Protein AF-0000000084496648 (afdb_homodimer)

Sequence (1484 aa):
MKKLKKLGIITLSTGLSIGILAPGASATSFGNENLNTAQIQIAQSEKVVSKSELIKKFKEFFPQFSFLNDSDFHLGTGLQFPGDDTIRHDLSFQKKVNGKNLYGSVGFIGDKLEIESYYYDPADAEDALFPAKVTKEKAKEVAQAFLKKFPNSSEYQLDKDLIDYYPSNQVLTEPIRYTFSFVKTKNKVPISDQSIQITVLGNGEISNFYRNLGSNSSPSFDDAAKVLSKDEAVKKIKENLTVDLQYSIEADYQTGEKQVNLVYSPTNNVIGIHALSGEWKKLNGFSPELSKERKIEHIVTQPLAPKHTKFSLSDAKAFAQELLKINSDEIKLNIQSIDERKNHNGQEVITIQYMYEHKNGGTGTDLELDKRTGEIIQYHNIKNDLLRENNLSKKNGQAISKEDALKQAVTYLKQYSPSYLHNYAMPIGETFYEEESETYHFSFPRVVNGILVNGDQLSVSIAADGSLLSLNVIQSDIQNWPSIDKVISKEKAQAKFLEQLSLNLSYVREGHSKKYNHYHLVYTPEFNKNPFSYLNALTGEWNHMFETTQQTISHPRAEKELNYLIQSGIIDVKDLKTFNADAKVTKGAALEIIMKSLTRFYNDYYPGKPNTSQSFDNIKPDHPLYQIVERAVSLGILKKDGATFNLDERLTREELAVWYIRILGLEQAAKNQGIYQLKFADAKDVKTENIGYVALAQSLGLLTTTNNKFNPKQEVTYADLALSVIPLAHEAYKKGLEFYNFMKKLKKLGIITLSTGLSIGILAPGASATSFGNENLNTAQIQIAQSEKVVSKSELIKKFKEFFPQFSFLNDSDFHLGTGLQFPGDDTIRHDLSFQKKVNGKNLYGSVGFIGDKLEIESYYYDPADAEDALFPAKVTKEKAKEVAQAFLKKFPNSSEYQLDKDLIDYYPSNQVLTEPIRYTFSFVKTKNKVPISDQSIQITVLGNGEISNFYRNLGSNSSPSFDDAAKVLSKDEAVKKIKENLTVDLQYSIEADYQTGEKQVNLVYSPTNNVIGIHALSGEWKKLNGFSPELSKERKIEHIVTQPLAPKHTKFSLSDAKAFAQELLKINSDEIKLNIQSIDERKNHNGQEVITIQYMYEHKNGGTGTDLELDKRTGEIIQYHNIKNDLLRENNLSKKNGQAISKEDALKQAVTYLKQYSPSYLHNYAMPIGETFYEEESETYHFSFPRVVNGILVNGDQLSVSIAADGSLLSLNVIQSDIQNWPSIDKVISKEKAQAKFLEQLSLNLSYVREGHSKKYNHYHLVYTPEFNKNPFSYLNALTGEWNHMFETTQQTISHPRAEKELNYLIQSGIIDVKDLKTFNADAKVTKGAALEIIMKSLTRFYNDYYPGKPNTSQSFDNIKPDHPLYQIVERAVSLGILKKDGATFNLDERLTREELAVWYIRILGLEQAAKNQGIYQLKFADAKDVKTENIGYVALAQSLGLLTTTNNKFNPKQEVTYADLALSVIPLAHEAYKKGLEFYNF

Organism: NCBI:txid1637975

Radius of gyration: 36.9 Å; Cα contacts (8 Å, |Δi|>4): 2739; chains: 2; bounding box: 91×110×89 Å

pLDDT: mean 81.88, std 18.65, range [19.7, 98.44]

InterPro domains:
  IPR001119 S-layer homology domain [PF00395] (554-590)
  IPR001119 S-layer homology domain [PF00395] (679-722)
  IPR001119 S-layer homology domain [PS51272] (612-674)
  IPR032599 YcdB/YcdC, repeated domain [PF16244] (316-467)

Solvent-accessible surface area (backbone atoms only — not comparable to full-atom values): 82674 Å² total; per-residue (Å²): 119,63,76,59,70,78,72,78,78,72,75,73,74,73,81,62,81,72,68,75,73,65,76,69,77,78,80,71,79,80,71,73,74,74,59,77,51,62,62,39,62,59,44,77,68,90,68,86,82,48,69,66,56,54,50,51,55,48,37,70,78,40,60,89,54,67,84,61,53,77,84,34,47,41,79,47,78,39,46,18,49,76,78,38,87,57,53,27,42,32,42,32,36,52,48,74,53,93,57,23,61,25,41,35,36,37,30,27,37,51,94,83,52,44,77,41,31,37,40,46,44,70,53,74,57,72,53,7,17,77,78,42,70,36,52,68,68,58,33,49,52,50,46,55,58,53,46,61,76,42,84,72,39,85,38,42,42,79,44,84,80,68,54,86,49,64,98,44,35,52,35,49,62,46,60,39,72,46,75,45,43,29,32,32,37,61,96,86,30,40,33,72,60,28,34,38,36,38,29,22,32,13,60,57,45,76,30,32,36,43,56,40,75,59,70,90,58,93,60,48,68,59,65,77,89,59,46,58,54,70,65,58,55,48,50,54,45,65,76,65,66,48,57,40,67,28,37,36,58,43,63,36,58,72,76,58,47,73,43,74,42,50,29,46,40,75,60,66,78,61,59,30,28,31,28,65,84,60,26,34,26,38,88,93,41,75,33,85,65,77,80,75,89,74,76,90,40,55,68,33,90,59,73,42,75,57,87,29,80,74,42,49,70,68,52,51,50,54,51,47,52,60,75,60,58,62,97,46,95,64,43,44,74,14,70,71,45,75,45,78,46,53,43,73,81,66,46,58,26,32,39,33,34,34,30,40,34,36,91,78,47,63,56,63,57,63,38,32,24,32,35,50,36,56,27,55,32,35,41,65,52,60,58,63,57,49,28,47,58,66,72,58,50,67,86,67,70,75,65,57,50,70,68,53,39,51,52,44,47,51,50,48,37,57,70,43,37,28,55,58,36,40,44,21,23,50,62,78,77,85,68,50,67,40,73,91,74,42,30,40,43,44,52,24,36,27,48,57,96,86,26,43,34,44,83,27,32,37,38,38,29,28,37,37,71,56,45,76,36,31,39,36,56,45,74,77,91,74,87,77,77,78,76,77,83,66,42,61,52,65,66,58,52,43,50,53,48,61,71,33,54,43,74,44,68,30,31,41,59,89,47,81,47,79,86,42,48,47,30,39,44,32,33,29,74,39,46,69,90,31,93,60,49,42,36,30,26,63,79,66,42,79,41,54,81,71,71,76,72,84,74,72,66,89,49,96,86,34,25,71,44,44,39,48,34,40,74,29,53,29,43,84,69,93,51,72,89,73,58,61,53,77,41,74,33,26,38,42,57,47,46,40,37,56,46,25,33,54,25,37,54,59,31,67,69,57,52,66,60,72,73,76,78,66,80,29,76,80,48,42,87,85,40,95,56,25,68,51,50,54,48,34,32,50,61,52,46,45,74,78,85,48,60,58,76,74,44,77,43,70,32,28,43,46,58,48,24,45,37,53,33,27,66,65,62,40,44,80,70,16,61,55,36,82,37,45,49,69,96,38,81,50,45,84,70,44,55,70,80,42,44,19,22,46,40,49,28,37,73,71,56,39,49,65,63,58,94,55,26,68,55,40,78,42,68,37,23,48,38,54,48,38,56,28,51,45,49,44,25,52,52,32,45,76,69,64,65,80,60,68,77,84,120,62,78,58,70,80,72,79,77,71,74,75,70,72,82,63,81,73,68,74,75,66,76,69,78,78,79,72,78,80,73,73,74,74,60,76,50,60,64,40,61,59,44,78,69,90,68,85,80,49,68,66,56,54,51,52,54,48,37,70,78,40,60,88,55,67,84,61,54,75,85,35,48,44,79,45,78,38,45,18,50,78,78,38,86,57,53,26,43,33,41,32,35,51,48,74,54,93,58,24,59,25,41,36,38,37,32,28,36,51,92,83,52,44,78,40,33,38,40,47,44,69,54,76,53,72,52,8,16,78,78,42,70,38,51,71,68,56,34,49,51,50,47,55,59,53,46,61,76,42,87,73,39,84,38,42,42,80,44,83,80,69,54,87,49,64,99,46,35,52,35,50,62,45,61,40,72,46,75,46,44,28,32,30,40,60,96,86,30,39,34,73,60,26,35,38,37,39,28,23,33,12,60,58,46,77,30,33,36,42,55,39,76,57,70,91,58,92,60,48,67,58,65,78,88,59,46,58,54,69,65,58,54,47,51,54,46,64,76,65,66,48,57,41,68,28,37,36,57,42,62,37,57,70,75,58,47,72,42,73,42,51,29,45,39,73,62,66,77,61,62,30,28,31,30,66,85,61,26,34,25,38,89,92,40,76,34,84,64,78,81,75,88,74,77,93,40,55,68,33,91,58,74,42,73,57,89,30,80,75,43,48,71,68,53,50,50,53,49,48,52,61,75,61,57,65,97,46,95,63,42,43,77,14,71,70,47,75,43,80,45,49,44,74,81,66,45,59,26,32,40,33,35,34,30,41,34,38,92,76,48,63,56,62,59,62,37,31,24,33,36,51,36,55,29,55,32,35,41,67,53,62,58,62,58,47,28,47,59,65,71,58,50,68,86,68,71,76,66,58,49,70,68,55,39,52,52,44,48,52,50,49,38,57,70,42,37,30,56,58,35,40,44,21,22,51,61,80,75,84,69,52,68,40,73,91,74,41,31,40,44,44,53,23,35,26,49,56,96,88,27,44,32,44,82,27,35,37,39,35,28,28,37,37,72,57,46,76,36,30,38,36,56,46,73,78,92,74,88,78,76,79,76,77,82,67,42,62,51,66,64,59,52,43,50,53,49,61,71,34,55,43,75,43,68,29,32,40,58,89,48,80,46,80,85,42,49,46,31,38,43,30,34,29,74,38,45,71,91,31,93,60,49,42,35,32,26,64,80,67,41,79,40,53,80,72,71,77,73,83,77,73,64,88,49,96,87,34,26,71,44,45,40,49,34,42,74,28,53,28,43,84,70,94,50,73,89,74,56,61,53,78,42,73,33,26,38,44,57,48,46,40,37,54,44,24,32,55,25,38,55,60,34,68,67,55,44,76,58,69,71,76,77,65,80,29,75,79,48,43,86,85,38,92,57,25,68,51,51,54,49,34,33,51,60,51,47,44,74,78,86,49,61,59,74,73,44,78,42,70,31,28,43,47,57,49,22,44,36,53,34,27,67,66,61,40,44,80,70,16,61,56,36,83,36,46,48,70,93,38,81,50,44,84,71,46,56,69,79,43,44,19,23,47,42,50,28,37,73,72,57,40,49,67,61,59,94,55,27,68,56,39,77,40,68,36,23,49,38,55,47,39,55,27,51,46,49,44,25,51,54,33,45,74,69,63,65,80,62,67,78,83

Structure (mmCIF, N/CA/C/O backbone):
data_AF-0000000084496648-model_v1
#
loop_
_entity.id
_entity.type
_entity.pdbx_description
1 polymer 'SLH domain-containing protein'
#
loop_
_atom_site.group_PDB
_atom_site.id
_atom_site.type_symbol
_atom_site.label_atom_id
_atom_site.label_alt_id
_atom_site.label_comp_id
_atom_site.label_asym_id
_atom_site.label_entity_id
_atom_site.label_seq_id
_atom_site.pdbx_PDB_ins_code
_atom_site.Cartn_x
_atom_site.Cartn_y
_atom_site.Cartn_z
_atom_site.occupancy
_atom_site.B_iso_or_equiv
_atom_site.auth_seq_id
_atom_site.auth_comp_id
_atom_site.auth_asym_id
_atom_site.auth_atom_id
_atom_site.pdbx_PDB_model_num
ATOM 1 N N . MET A 1 1 ? -2.283 -15.641 -14.43 1 19.7 1 MET A N 1
ATOM 2 C CA . MET A 1 1 ? -1.8 -16.859 -15.07 1 19.7 1 MET A CA 1
ATOM 3 C C . MET A 1 1 ? -0.286 -16.812 -15.25 1 19.7 1 MET A C 1
ATOM 5 O O . MET A 1 1 ? 0.242 -15.906 -15.891 1 19.7 1 MET A O 1
ATOM 9 N N . LYS A 1 2 ? 0.468 -17.375 -14.32 1 30.2 2 LYS A N 1
ATOM 10 C CA . LYS A 1 2 ? 1.917 -17.406 -14.5 1 30.2 2 LYS A CA 1
ATOM 11 C C . LYS A 1 2 ? 2.305 -18.234 -15.727 1 30.2 2 LYS A C 1
ATOM 13 O O . LYS A 1 2 ? 1.822 -19.344 -15.906 1 30.2 2 LYS A O 1
ATOM 18 N N . LYS A 1 3 ? 2.58 -17.672 -16.797 1 28.52 3 LYS A N 1
ATOM 19 C CA . LYS A 1 3 ? 3.039 -18.266 -18.047 1 28.52 3 LYS A CA 1
ATOM 20 C C . LYS A 1 3 ? 4.215 -19.203 -17.812 1 28.52 3 LYS A C 1
ATOM 22 O O . LYS A 1 3 ? 5.254 -18.797 -17.297 1 28.52 3 LYS A O 1
ATOM 27 N N . LEU A 1 4 ? 3.945 -20.5 -17.516 1 26.41 4 LEU A N 1
ATOM 28 C CA . LEU A 1 4 ? 5.078 -21.422 -17.422 1 26.41 4 LEU A CA 1
ATOM 29 C C . LEU A 1 4 ? 5.512 -21.875 -18.812 1 26.41 4 LEU A C 1
ATOM 31 O O . LEU A 1 4 ? 4.695 -22.391 -19.578 1 26.41 4 LEU A O 1
ATOM 35 N N . LYS A 1 5 ? 6.234 -21.141 -19.547 1 29.5 5 LYS A N 1
ATOM 36 C CA . LYS A 1 5 ? 6.766 -21.719 -20.781 1 29.5 5 LYS A CA 1
ATOM 37 C C . LYS A 1 5 ? 7.543 -23 -20.516 1 29.5 5 LYS A C 1
ATOM 39 O O . LYS A 1 5 ? 8.07 -23.188 -19.406 1 29.5 5 LYS A O 1
ATOM 44 N N . LYS A 1 6 ? 7.637 -23.891 -21.438 1 30.16 6 LYS A N 1
ATOM 45 C CA . LYS A 1 6 ? 8.219 -25.219 -21.594 1 30.16 6 LYS A CA 1
ATOM 46 C C . LYS A 1 6 ? 9.711 -25.219 -21.281 1 30.16 6 LYS A C 1
ATOM 48 O O . LYS A 1 6 ? 10.414 -26.188 -21.547 1 30.16 6 LYS A O 1
ATOM 53 N N . LEU A 1 7 ? 10.438 -24.156 -21.266 1 24.75 7 LEU A N 1
ATOM 54 C CA . LEU A 1 7 ? 11.836 -24.562 -21.141 1 24.75 7 LEU A CA 1
ATOM 55 C C . LEU A 1 7 ? 12.016 -25.484 -19.953 1 24.75 7 LEU A C 1
ATOM 57 O O . LEU A 1 7 ? 11.25 -25.422 -18.984 1 24.75 7 LEU A O 1
ATOM 61 N N . GLY A 1 8 ? 12.844 -26.656 -20.125 1 23.86 8 GLY A N 1
ATOM 62 C CA . GLY A 1 8 ? 13.227 -27.672 -19.172 1 23.86 8 GLY A CA 1
ATOM 63 C C . GLY A 1 8 ? 13.352 -27.156 -17.75 1 23.86 8 GLY A C 1
ATOM 64 O O . GLY A 1 8 ? 13.773 -26.016 -17.531 1 23.86 8 GLY A O 1
ATOM 65 N N . ILE A 1 9 ? 12.531 -27.703 -16.953 1 24.33 9 ILE A N 1
ATOM 66 C CA . ILE A 1 9 ? 12.422 -27.578 -15.5 1 24.33 9 ILE A CA 1
ATOM 67 C C . ILE A 1 9 ? 13.805 -27.719 -14.859 1 24.33 9 ILE A C 1
ATOM 69 O O . ILE A 1 9 ? 14.297 -28.828 -14.68 1 24.33 9 ILE A O 1
ATOM 73 N N . ILE A 1 10 ? 14.953 -27.391 -15.469 1 22.19 10 ILE A N 1
ATOM 74 C CA . ILE A 1 10 ? 16.078 -27.609 -14.578 1 22.19 10 ILE A CA 1
ATOM 75 C C . ILE A 1 10 ? 15.766 -27.031 -13.195 1 22.19 10 ILE A C 1
ATOM 77 O O . ILE A 1 10 ? 15.422 -25.859 -13.07 1 22.19 10 ILE A O 1
ATOM 81 N N . THR A 1 11 ? 15.375 -27.953 -12.266 1 23.8 11 THR A N 1
ATOM 82 C CA . THR A 1 11 ? 15.211 -27.859 -10.82 1 23.8 11 THR A CA 1
ATOM 83 C C . THR A 1 11 ? 16.344 -27.047 -10.195 1 23.8 11 THR A C 1
ATOM 85 O O . THR A 1 11 ? 17.312 -27.594 -9.695 1 23.8 11 THR A O 1
ATOM 88 N N . LEU A 1 12 ? 17.156 -26.281 -10.844 1 21.44 12 LEU A N 1
ATOM 89 C CA . LEU A 1 12 ? 18.109 -25.656 -9.922 1 21.44 12 LEU A CA 1
ATOM 90 C C . LEU A 1 12 ? 17.391 -24.969 -8.766 1 21.44 12 LEU A C 1
ATOM 92 O O . LEU A 1 12 ? 16.531 -24.125 -8.984 1 21.44 12 LEU A O 1
ATOM 96 N N . SER A 1 13 ? 17.094 -25.719 -7.621 1 23.89 13 SER A N 1
ATOM 97 C CA . SER A 1 13 ? 16.719 -25.359 -6.254 1 23.89 13 SER A CA 1
ATOM 98 C C . SER A 1 13 ? 17.438 -24.094 -5.805 1 23.89 13 SER A C 1
ATOM 100 O O . SER A 1 13 ? 17.75 -23.938 -4.621 1 23.89 13 SER A O 1
ATOM 102 N N . THR A 1 14 ? 18.203 -23.375 -6.559 1 23.41 14 THR A N 1
ATOM 103 C CA . THR A 1 14 ? 18.828 -22.266 -5.844 1 23.41 14 THR A CA 1
ATOM 104 C C . THR A 1 14 ? 17.781 -21.469 -5.07 1 23.41 14 THR A C 1
ATOM 106 O O . THR A 1 14 ? 16.688 -21.219 -5.578 1 23.41 14 THR A O 1
ATOM 109 N N . GLY A 1 15 ? 17.672 -21.703 -3.688 1 24.92 15 GLY A N 1
ATOM 110 C CA . GLY A 1 15 ? 17.078 -20.859 -2.662 1 24.92 15 GLY A CA 1
ATOM 111 C C . GLY A 1 15 ? 17.062 -19.391 -3.025 1 24.92 15 GLY A C 1
ATOM 112 O O . GLY A 1 15 ? 17.969 -18.641 -2.623 1 24.92 15 GLY A O 1
ATOM 113 N N . LEU A 1 16 ? 17.141 -19.016 -4.219 1 22.38 16 LEU A N 1
ATOM 114 C CA . LEU A 1 16 ? 17.047 -17.594 -4.523 1 22.38 16 LEU A CA 1
ATOM 115 C C . LEU A 1 16 ? 15.859 -16.969 -3.801 1 22.38 16 LEU A C 1
ATOM 117 O O . LEU A 1 16 ? 14.844 -17.625 -3.58 1 22.38 16 LEU A O 1
ATOM 121 N N . SER A 1 17 ? 16.125 -15.891 -2.893 1 23.48 17 SER A N 1
ATOM 122 C CA . SER A 1 17 ? 15.266 -15.023 -2.098 1 23.48 17 SER A CA 1
ATOM 123 C C . SER A 1 17 ? 13.992 -14.672 -2.859 1 23.48 17 SER A C 1
ATOM 125 O O . SER A 1 17 ? 14.055 -14.117 -3.961 1 23.48 17 SER A O 1
ATOM 127 N N . ILE A 1 18 ? 13.117 -15.586 -2.99 1 22.97 18 ILE A N 1
ATOM 128 C CA . ILE A 1 18 ? 11.734 -15.289 -3.348 1 22.97 18 ILE A CA 1
ATOM 129 C C . ILE A 1 18 ? 11.312 -13.969 -2.709 1 22.97 18 ILE A C 1
ATOM 131 O O . ILE A 1 18 ? 11.188 -13.875 -1.486 1 22.97 18 ILE A O 1
ATOM 135 N N . GLY A 1 19 ? 12.078 -12.859 -2.963 1 24.12 19 GLY A N 1
ATOM 136 C CA . GLY A 1 19 ? 11.445 -11.609 -2.596 1 24.12 19 GLY A CA 1
ATOM 137 C C . GLY A 1 19 ? 9.961 -11.57 -2.932 1 24.12 19 GLY A C 1
ATOM 138 O O . GLY A 1 19 ? 9.547 -12.039 -3.994 1 24.12 19 GLY A O 1
ATOM 139 N N . ILE A 1 20 ? 9.188 -11.914 -1.97 1 22.56 20 ILE A N 1
ATOM 140 C CA . ILE A 1 20 ? 7.746 -11.695 -1.954 1 22.56 20 ILE A CA 1
ATOM 141 C C . ILE A 1 20 ? 7.402 -10.461 -2.789 1 22.56 20 ILE A C 1
ATOM 143 O O . ILE A 1 20 ? 7.875 -9.359 -2.504 1 22.56 20 ILE A O 1
ATOM 147 N N . LEU A 1 21 ? 7.125 -10.711 -4.051 1 23.06 21 LEU A N 1
ATOM 148 C CA . LEU A 1 21 ? 6.387 -9.805 -4.922 1 23.06 21 LEU A CA 1
ATOM 149 C C . LEU A 1 21 ? 5.199 -9.195 -4.191 1 23.06 21 LEU A C 1
ATOM 151 O O . LEU A 1 21 ? 4.23 -9.891 -3.877 1 23.06 21 LEU A O 1
ATOM 155 N N . ALA A 1 22 ? 5.352 -8.5 -3.18 1 22.2 22 ALA A N 1
ATOM 156 C CA . ALA A 1 22 ? 4.117 -7.742 -2.986 1 22.2 22 ALA A CA 1
ATOM 157 C C . ALA A 1 22 ? 3.67 -7.082 -4.289 1 22.2 22 ALA A C 1
ATOM 159 O O . ALA A 1 22 ? 4.496 -6.566 -5.047 1 22.2 22 ALA A O 1
ATOM 160 N N . PRO A 1 23 ? 2.484 -7.426 -4.863 1 23.67 23 PRO A N 1
ATOM 161 C CA . PRO A 1 23 ? 1.861 -6.906 -6.086 1 23.67 23 PRO A CA 1
ATOM 162 C C . PRO A 1 23 ? 2.061 -5.402 -6.254 1 23.67 23 PRO A C 1
ATOM 164 O O . PRO A 1 23 ? 1.407 -4.781 -7.098 1 23.67 23 PRO A O 1
ATOM 167 N N . GLY A 1 24 ? 2.77 -4.594 -5.602 1 22.3 24 GLY A N 1
ATOM 168 C CA . GLY A 1 24 ? 2.521 -3.336 -6.289 1 22.3 24 GLY A CA 1
ATOM 169 C C . GLY A 1 24 ? 2.854 -3.391 -7.77 1 22.3 24 GLY A C 1
ATOM 170 O O . GLY A 1 24 ? 3.523 -4.32 -8.227 1 22.3 24 GLY A O 1
ATOM 171 N N . ALA A 1 25 ? 2.273 -2.436 -8.711 1 22.55 25 ALA A N 1
ATOM 172 C CA . ALA A 1 25 ? 2.115 -2.23 -10.148 1 22.55 25 ALA A CA 1
ATOM 173 C C . ALA A 1 25 ? 3.438 -2.434 -10.883 1 22.55 25 ALA A C 1
ATOM 175 O O . ALA A 1 25 ? 3.49 -2.367 -12.109 1 22.55 25 ALA A O 1
ATOM 176 N N . SER A 1 26 ? 4.664 -2.301 -10.445 1 21.42 26 SER A N 1
ATOM 177 C CA . SER A 1 26 ? 5.516 -2.275 -11.633 1 21.42 26 SER A CA 1
ATOM 178 C C . SER A 1 26 ? 5.598 -3.652 -12.281 1 21.42 26 SER A C 1
ATOM 180 O O . SER A 1 26 ? 5.625 -4.672 -11.594 1 21.42 26 SER A O 1
ATOM 182 N N . ALA A 1 27 ? 4.902 -3.873 -13.562 1 22.8 27 ALA A N 1
ATOM 183 C CA . ALA A 1 27 ? 4.859 -4.914 -14.586 1 22.8 27 ALA A CA 1
ATOM 184 C C . ALA A 1 27 ? 6.215 -5.602 -14.727 1 22.8 27 ALA A C 1
ATOM 186 O O . ALA A 1 27 ? 6.941 -5.355 -15.688 1 22.8 27 ALA A O 1
ATOM 187 N N . THR A 1 28 ? 7.16 -5.551 -13.859 1 23.36 28 THR A N 1
ATOM 188 C CA . THR A 1 28 ? 8.32 -6.273 -14.367 1 23.36 28 THR A CA 1
ATOM 189 C C . THR A 1 28 ? 7.969 -7.73 -14.648 1 23.36 28 THR A C 1
ATOM 191 O O . THR A 1 28 ? 7.121 -8.312 -13.961 1 23.36 28 THR A O 1
ATOM 194 N N . SER A 1 29 ? 8.18 -8.25 -15.938 1 22.77 29 SER A N 1
ATOM 195 C CA . SER A 1 29 ? 7.957 -9.547 -16.578 1 22.77 29 SER A CA 1
ATOM 196 C C . SER A 1 29 ? 8.32 -10.695 -15.633 1 22.77 29 SER A C 1
ATOM 198 O O . SER A 1 29 ? 9.242 -10.57 -14.828 1 22.77 29 SER A O 1
ATOM 200 N N . PHE A 1 30 ? 7.457 -11.617 -15.469 1 23.69 30 PHE A N 1
ATOM 201 C CA . PHE A 1 30 ? 7.359 -12.852 -14.703 1 23.69 30 PHE A CA 1
ATOM 202 C C . PHE A 1 30 ? 8.586 -13.727 -14.922 1 23.69 30 PHE A C 1
ATOM 204 O O . PHE A 1 30 ? 8.867 -14.617 -14.117 1 23.69 30 PHE A O 1
ATOM 211 N N . GLY A 1 31 ? 9 -13.953 -16.297 1 25.03 31 GLY A N 1
ATOM 212 C CA . GLY A 1 31 ? 9.766 -15.148 -16.625 1 25.03 31 GLY A CA 1
ATOM 213 C C . GLY A 1 31 ? 11.062 -15.258 -15.859 1 25.03 31 GLY A C 1
ATOM 214 O O . GLY A 1 31 ? 11.406 -16.328 -15.359 1 25.03 31 GLY A O 1
ATOM 215 N N . ASN A 1 32 ? 12.141 -14.484 -16.406 1 23.3 32 ASN A N 1
ATOM 216 C CA . ASN A 1 32 ? 13.523 -14.766 -16.016 1 23.3 32 ASN A CA 1
ATOM 217 C C . ASN A 1 32 ? 13.758 -14.484 -14.539 1 23.3 32 ASN A C 1
ATOM 219 O O . ASN A 1 32 ? 13.695 -13.336 -14.102 1 23.3 32 ASN A O 1
ATOM 223 N N . GLU A 1 33 ? 13.312 -15.492 -13.742 1 28.03 33 GLU A N 1
ATOM 224 C CA . GLU A 1 33 ? 13.547 -15.547 -12.305 1 28.03 33 GLU A CA 1
ATOM 225 C C . GLU A 1 33 ? 14.844 -14.852 -11.93 1 28.03 33 GLU A C 1
ATOM 227 O O . GLU A 1 33 ? 14.938 -14.211 -10.875 1 28.03 33 GLU A O 1
ATOM 232 N N . ASN A 1 34 ? 15.961 -15.508 -12.562 1 26.59 34 ASN A N 1
ATOM 233 C CA . ASN A 1 34 ? 17.328 -15.234 -12.133 1 26.59 34 ASN A CA 1
ATOM 234 C C . ASN A 1 34 ? 17.641 -13.742 -12.188 1 26.59 34 ASN A C 1
ATOM 236 O O . ASN A 1 34 ? 18.719 -13.32 -11.75 1 26.59 34 ASN A O 1
ATOM 240 N N . LEU A 1 35 ? 17.312 -13.195 -13.32 1 25.14 35 LEU A N 1
ATOM 241 C CA . LEU A 1 35 ? 18.172 -12.07 -13.625 1 25.14 35 LEU A CA 1
ATOM 242 C C . LEU A 1 35 ? 17.922 -10.914 -12.664 1 25.14 35 LEU A C 1
ATOM 244 O O . LEU A 1 35 ? 16.859 -10.273 -12.719 1 25.14 35 LEU A O 1
ATOM 248 N N . ASN A 1 36 ? 18.125 -11.172 -11.422 1 28.25 36 ASN A N 1
ATOM 249 C CA . ASN A 1 36 ? 18.562 -9.953 -10.75 1 28.25 36 ASN A CA 1
ATOM 250 C C . ASN A 1 36 ? 19.203 -8.977 -11.727 1 28.25 36 ASN A C 1
ATOM 252 O O . ASN A 1 36 ? 20.438 -8.82 -11.742 1 28.25 36 ASN A O 1
ATOM 256 N N . THR A 1 37 ? 19 -9.203 -13.016 1 29.39 37 THR A N 1
ATOM 257 C CA . THR A 1 37 ? 19.672 -8.242 -13.891 1 29.39 37 THR A CA 1
ATOM 258 C C . THR A 1 37 ? 19.312 -6.809 -13.492 1 29.39 37 THR A C 1
ATOM 260 O O . THR A 1 37 ? 18.141 -6.445 -13.43 1 29.39 37 THR A O 1
ATOM 263 N N . ALA A 1 38 ? 20.188 -6.305 -12.789 1 31.66 38 ALA A N 1
ATOM 264 C CA . ALA A 1 38 ? 20.266 -4.871 -12.516 1 31.66 38 ALA A CA 1
ATOM 265 C C . ALA A 1 38 ? 19.672 -4.07 -13.68 1 31.66 38 ALA A C 1
ATOM 267 O O . ALA A 1 38 ? 20.125 -4.176 -14.812 1 31.66 38 ALA A O 1
ATOM 268 N N . GLN A 1 39 ? 18.359 -4.059 -13.758 1 34.88 39 GLN A N 1
ATOM 269 C CA . GLN A 1 39 ? 17.844 -3.008 -14.641 1 34.88 39 GLN A CA 1
ATOM 270 C C . GLN A 1 39 ? 18.797 -1.814 -14.68 1 34.88 39 GLN A C 1
ATOM 272 O O . GLN A 1 39 ? 19.188 -1.295 -13.633 1 34.88 39 GLN A O 1
ATOM 277 N N . ILE A 1 40 ? 19.703 -1.957 -15.656 1 35.12 40 ILE A N 1
ATOM 278 C CA . ILE A 1 40 ? 20.547 -0.786 -15.828 1 35.12 40 ILE A CA 1
ATOM 279 C C . ILE A 1 40 ? 19.719 0.393 -16.328 1 35.12 40 ILE A C 1
ATOM 281 O O . ILE A 1 40 ? 19.078 0.308 -17.375 1 35.12 40 ILE A O 1
ATOM 285 N N . GLN A 1 41 ? 19.219 1.026 -15.484 1 39.78 41 GLN A N 1
ATOM 286 C CA . GLN A 1 41 ? 18.578 2.273 -15.891 1 39.78 41 GLN A CA 1
ATOM 287 C C . GLN A 1 41 ? 19.469 3.078 -16.828 1 39.78 41 GLN A C 1
ATOM 289 O O . GLN A 1 41 ? 20.656 3.26 -16.547 1 39.78 41 GLN A O 1
ATOM 294 N N . ILE A 1 42 ? 19.312 2.92 -18.109 1 37.97 42 ILE A N 1
ATOM 295 C CA . ILE A 1 42 ? 20.156 3.543 -19.141 1 37.97 42 ILE A CA 1
ATOM 296 C C . ILE A 1 42 ? 20.047 5.062 -19.031 1 37.97 42 ILE A C 1
ATOM 298 O O . ILE A 1 42 ? 18.938 5.609 -19.016 1 37.97 42 ILE A O 1
ATOM 302 N N . ALA A 1 43 ? 21.234 5.656 -18.828 1 35.97 43 ALA A N 1
ATOM 303 C CA . ALA A 1 43 ? 21.578 7.07 -18.688 1 35.97 43 ALA A CA 1
ATOM 304 C C . ALA A 1 43 ? 21.109 7.867 -19.891 1 35.97 43 ALA A C 1
ATOM 306 O O . ALA A 1 43 ? 20.609 8.992 -19.75 1 35.97 43 ALA A O 1
ATOM 307 N N . GLN A 1 44 ? 21.766 7.754 -21.172 1 37.69 44 GLN A N 1
ATOM 308 C CA . GLN A 1 44 ? 21.875 8.797 -22.188 1 37.69 44 GLN A CA 1
ATOM 309 C C . GLN A 1 44 ? 21.219 8.359 -23.5 1 37.69 44 GLN A C 1
ATOM 311 O O . GLN A 1 44 ? 21.609 7.34 -24.078 1 37.69 44 GLN A O 1
ATOM 316 N N . SER A 1 45 ? 19.938 8.406 -23.719 1 44.06 45 SER A N 1
ATOM 317 C CA . SER A 1 45 ? 19.562 8.336 -25.125 1 44.06 45 SER A CA 1
ATOM 318 C C . SER A 1 45 ? 19.859 9.648 -25.844 1 44.06 45 SER A C 1
ATOM 320 O O . SER A 1 45 ? 19.734 10.727 -25.25 1 44.06 45 SER A O 1
ATOM 322 N N . GLU A 1 46 ? 20.516 9.695 -26.938 1 47.97 46 GLU A N 1
ATOM 323 C CA . GLU A 1 46 ? 20.734 10.852 -27.797 1 47.97 46 GLU A CA 1
ATOM 324 C C . GLU A 1 46 ? 19.422 11.547 -28.141 1 47.97 46 GLU A C 1
ATOM 326 O O . GLU A 1 46 ? 19.359 12.766 -28.266 1 47.97 46 GLU A O 1
ATOM 331 N N . LYS A 1 47 ? 18.438 10.844 -28.469 1 53.84 47 LYS A N 1
ATOM 332 C CA . LYS A 1 47 ? 17.156 11.445 -28.812 1 53.84 47 LYS A CA 1
ATOM 333 C C . LYS A 1 47 ? 16.281 11.648 -27.578 1 53.84 47 LYS A C 1
ATOM 335 O O . LYS A 1 47 ? 16.094 10.719 -26.797 1 53.84 47 LYS A O 1
ATOM 340 N N . VAL A 1 48 ? 16 12.867 -27.297 1 58.78 48 VAL A N 1
ATOM 341 C CA . VAL A 1 48 ? 15.086 13.211 -26.203 1 58.78 48 VAL A CA 1
ATOM 342 C C . VAL A 1 48 ? 13.656 12.859 -26.594 1 58.78 48 VAL A C 1
ATOM 344 O O . VAL A 1 48 ? 13.133 13.352 -27.609 1 58.78 48 VAL A O 1
ATOM 347 N N . VAL A 1 49 ? 13.047 11.727 -26.141 1 72.5 49 VAL A N 1
ATOM 348 C CA . VAL A 1 49 ? 11.656 11.367 -26.375 1 72.5 49 VAL A CA 1
ATOM 349 C C . VAL A 1 49 ? 10.758 12.055 -25.359 1 72.5 49 VAL A C 1
ATOM 351 O O . VAL A 1 49 ? 10.977 11.938 -24.141 1 72.5 49 VAL A O 1
ATOM 354 N N . SER A 1 50 ? 9.805 12.867 -25.891 1 72.44 50 SER A N 1
ATOM 355 C CA . SER A 1 50 ? 8.883 13.586 -25.031 1 72.44 50 SER A CA 1
ATOM 356 C C . SER A 1 50 ? 7.684 12.727 -24.641 1 72.44 50 SER A C 1
ATOM 358 O O . SER A 1 50 ? 7.324 11.797 -25.375 1 72.44 50 SER A O 1
ATOM 360 N N . LYS A 1 51 ? 7.102 12.977 -23.547 1 79.81 51 LYS A N 1
ATOM 361 C CA . LYS A 1 51 ? 5.875 12.328 -23.094 1 79.81 51 LYS A CA 1
ATOM 362 C C . LYS A 1 51 ? 4.773 12.438 -24.141 1 79.81 51 LYS A C 1
ATOM 364 O O . LYS A 1 51 ? 4.074 11.461 -24.422 1 79.81 51 LYS A O 1
ATOM 369 N N . SER A 1 52 ? 4.746 13.578 -24.75 1 82.31 52 SER A N 1
ATOM 370 C CA . SER A 1 52 ? 3.709 13.844 -25.75 1 82.31 52 SER A CA 1
ATOM 371 C C . SER A 1 52 ? 3.877 12.953 -26.969 1 82.31 52 SER A C 1
ATOM 373 O O . SER A 1 52 ? 2.891 12.516 -27.562 1 82.31 52 SER A O 1
ATOM 375 N N . GLU A 1 53 ? 5.07 12.695 -27.297 1 85.75 53 GLU A N 1
ATOM 376 C CA . GLU A 1 53 ? 5.328 11.82 -28.422 1 85.75 53 GLU A CA 1
ATOM 377 C C . GLU A 1 53 ? 4.875 10.391 -28.141 1 85.75 53 GLU A C 1
ATOM 379 O O . GLU A 1 53 ? 4.258 9.742 -29 1 85.75 53 GLU A O 1
ATOM 384 N N . LEU A 1 54 ? 5.172 9.922 -26.984 1 90.25 54 LEU A N 1
ATOM 385 C CA . LEU A 1 54 ? 4.785 8.57 -26.594 1 90.25 54 LEU A CA 1
ATOM 386 C C . LEU A 1 54 ? 3.27 8.438 -26.516 1 90.25 54 LEU A C 1
ATOM 388 O O . LEU A 1 54 ? 2.703 7.434 -26.953 1 90.25 54 LEU A O 1
ATOM 392 N N . ILE A 1 55 ? 2.59 9.492 -26.016 1 92 55 ILE A N 1
ATOM 393 C CA . ILE A 1 55 ? 1.136 9.477 -25.906 1 92 55 ILE A CA 1
ATOM 394 C C . ILE A 1 55 ? 0.516 9.414 -27.312 1 92 55 ILE A C 1
ATOM 396 O O . ILE A 1 55 ? -0.432 8.656 -27.531 1 92 55 ILE A O 1
ATOM 400 N N . LYS A 1 56 ? 1.078 10.18 -28.219 1 92.62 56 LYS A N 1
ATOM 401 C CA . LYS A 1 56 ? 0.578 10.18 -29.594 1 92.62 56 LYS A CA 1
ATOM 402 C C . LYS A 1 56 ? 0.707 8.797 -30.219 1 92.62 56 LYS A C 1
ATOM 404 O O . LYS A 1 56 ? -0.242 8.289 -30.828 1 92.62 56 LYS A O 1
ATOM 409 N N . LYS A 1 57 ? 1.796 8.18 -30.094 1 93.31 57 LYS A N 1
ATOM 410 C CA . LYS A 1 57 ? 2.027 6.84 -30.641 1 93.31 57 LYS A CA 1
ATOM 411 C C . LYS A 1 57 ? 1.089 5.82 -30 1 93.31 57 LYS A C 1
ATOM 413 O O . LYS A 1 57 ? 0.549 4.953 -30.703 1 93.31 57 LYS A O 1
ATOM 418 N N . PHE A 1 58 ? 0.955 5.902 -28.734 1 94.19 58 PHE A N 1
ATOM 419 C CA . PHE A 1 58 ? 0.051 5.016 -28.016 1 94.19 58 PHE A CA 1
ATOM 420 C C . PHE A 1 58 ? -1.372 5.145 -28.547 1 94.19 58 PHE A C 1
ATOM 422 O O . PHE A 1 58 ? -2.018 4.141 -28.859 1 94.19 58 PHE A O 1
ATOM 429 N N . LYS A 1 59 ? -1.841 6.363 -28.703 1 95.19 59 LYS A N 1
ATOM 430 C CA . LYS A 1 59 ? -3.221 6.598 -29.109 1 95.19 59 LYS A CA 1
ATOM 431 C C . LYS A 1 59 ? -3.43 6.203 -30.578 1 95.19 59 LYS A C 1
ATOM 433 O O . LYS A 1 59 ? -4.531 5.816 -30.969 1 95.19 59 LYS A O 1
ATOM 438 N N . GLU A 1 60 ? -2.41 6.289 -31.359 1 94.38 60 GLU A N 1
ATOM 439 C CA . GLU A 1 60 ? -2.486 5.82 -32.75 1 94.38 60 GLU A CA 1
ATOM 440 C C . GLU A 1 60 ? -2.676 4.309 -32.812 1 94.38 60 GLU A C 1
ATOM 442 O O . GLU A 1 60 ? -3.443 3.805 -33.625 1 94.38 60 GLU A O 1
ATOM 447 N N . PHE A 1 61 ? -1.98 3.592 -31.938 1 94.88 61 PHE A N 1
ATOM 448 C CA . PHE A 1 61 ? -2.049 2.137 -31.906 1 94.88 61 PHE A CA 1
ATOM 449 C C . PHE A 1 61 ? -3.322 1.668 -31.203 1 94.88 61 PHE A C 1
ATOM 451 O O . PHE A 1 61 ? -3.912 0.657 -31.594 1 94.88 61 PHE A O 1
ATOM 458 N N . PHE A 1 62 ? -3.748 2.449 -30.156 1 95.62 62 PHE A N 1
ATOM 459 C CA . PHE A 1 62 ? -4.953 2.145 -29.391 1 95.62 62 PHE A CA 1
ATOM 460 C C . PHE A 1 62 ? -5.918 3.324 -29.406 1 95.62 62 PHE A C 1
ATOM 462 O O . PHE A 1 62 ? -6.098 4.004 -28.391 1 95.62 62 PHE A O 1
ATOM 469 N N . PRO A 1 63 ? -6.684 3.49 -30.375 1 93.62 63 PRO A N 1
ATOM 470 C CA . PRO A 1 63 ? -7.562 4.656 -30.516 1 93.62 63 PRO A CA 1
ATOM 471 C C . PRO A 1 63 ? -8.688 4.664 -29.484 1 93.62 63 PRO A C 1
ATOM 473 O O . PRO A 1 63 ? -9.297 5.707 -29.234 1 93.62 63 PRO A O 1
ATOM 476 N N . GLN A 1 64 ? -8.969 3.549 -28.875 1 92 64 GLN A N 1
ATOM 477 C CA . GLN A 1 64 ? -10.055 3.457 -27.906 1 92 64 GLN A CA 1
ATOM 478 C C . GLN A 1 64 ? -9.734 4.258 -26.641 1 92 64 GLN A C 1
ATOM 480 O O . GLN A 1 64 ? -10.617 4.531 -25.828 1 92 64 GLN A O 1
ATOM 485 N N . PHE A 1 65 ? -8.461 4.688 -26.422 1 93.94 65 PHE A N 1
ATOM 486 C CA . PHE A 1 65 ? -8.062 5.395 -25.219 1 93.94 65 PHE A CA 1
ATOM 487 C C . PHE A 1 65 ? -8.023 6.898 -25.453 1 93.94 65 PHE A C 1
ATOM 489 O O . PHE A 1 65 ? -7.395 7.637 -24.688 1 93.94 65 PHE A O 1
ATOM 496 N N . SER A 1 66 ? -8.688 7.406 -26.469 1 90.75 66 SER A N 1
ATOM 497 C CA . SER A 1 66 ? -8.711 8.828 -26.797 1 90.75 66 SER A CA 1
ATOM 498 C C . SER A 1 66 ? -9.359 9.648 -25.688 1 90.75 66 SER A C 1
ATOM 500 O O . SER A 1 66 ? -9.148 10.859 -25.609 1 90.75 66 SER A O 1
ATOM 502 N N . PHE A 1 67 ? -10.031 8.984 -24.812 1 86.38 67 PHE A N 1
ATOM 503 C CA . PHE A 1 67 ? -10.727 9.688 -23.734 1 86.38 67 PHE A CA 1
ATOM 504 C C . PHE A 1 67 ? -9.758 10.07 -22.625 1 86.38 67 PHE A C 1
ATOM 506 O O . PHE A 1 67 ? -10.094 10.883 -21.75 1 86.38 67 PHE A O 1
ATOM 513 N N . LEU A 1 68 ? -8.516 9.492 -22.562 1 88.56 68 LEU A N 1
ATOM 514 C CA . LEU A 1 68 ? -7.512 9.82 -21.562 1 88.56 68 LEU A CA 1
ATOM 515 C C . LEU A 1 68 ? -6.848 11.156 -21.891 1 88.56 68 LEU A C 1
ATOM 517 O O . LEU A 1 68 ? -6.57 11.453 -23.047 1 88.56 68 LEU A O 1
ATOM 521 N N . ASN A 1 69 ? -6.57 11.906 -20.875 1 82 69 ASN A N 1
ATOM 522 C CA . ASN A 1 69 ? -5.84 13.156 -21.016 1 82 69 ASN A CA 1
ATOM 523 C C . ASN A 1 69 ? -4.344 12.969 -20.781 1 82 69 ASN A C 1
ATOM 525 O O . ASN A 1 69 ? -3.928 11.969 -20.188 1 82 69 ASN A O 1
ATOM 529 N N . ASP A 1 70 ? -3.613 13.914 -21.219 1 78.69 70 ASP A N 1
ATOM 530 C CA . ASP A 1 70 ? -2.164 13.828 -21.078 1 78.69 70 ASP A CA 1
ATOM 531 C C . ASP A 1 70 ? -1.767 13.727 -19.609 1 78.69 70 ASP A C 1
ATOM 533 O O . ASP A 1 70 ? -0.785 13.062 -19.266 1 78.69 70 ASP A O 1
ATOM 537 N N . SER A 1 71 ? -2.531 14.312 -18.781 1 71.75 71 SER A N 1
ATOM 538 C CA . SER A 1 71 ? -2.223 14.32 -17.359 1 71.75 71 SER A CA 1
ATOM 539 C C . SER A 1 71 ? -2.436 12.945 -16.734 1 71.75 71 SER A C 1
ATOM 541 O O . SER A 1 71 ? -1.947 12.672 -15.641 1 71.75 71 SER A O 1
ATOM 543 N N . ASP A 1 72 ? -3.146 12.055 -17.5 1 81.5 72 ASP A N 1
ATOM 544 C CA . ASP A 1 72 ? -3.404 10.711 -16.984 1 81.5 72 ASP A CA 1
ATOM 545 C C . ASP A 1 72 ? -2.178 9.82 -17.156 1 81.5 72 ASP A C 1
ATOM 547 O O . ASP A 1 72 ? -2.105 8.742 -16.562 1 81.5 72 ASP A O 1
ATOM 551 N N . PHE A 1 73 ? -1.301 10.352 -17.938 1 85.5 73 PHE A N 1
ATOM 552 C CA . PHE A 1 73 ? -0.153 9.523 -18.281 1 85.5 73 PHE A CA 1
ATOM 553 C C . PHE A 1 73 ? 1.063 9.898 -17.453 1 85.5 73 PHE A C 1
ATOM 555 O O . PHE A 1 73 ? 1.232 11.062 -17.078 1 85.5 73 PHE A O 1
ATOM 562 N N . HIS A 1 74 ? 1.878 8.867 -17.156 1 78.06 74 HIS A N 1
ATOM 563 C CA . HIS A 1 74 ? 3.133 9.055 -16.438 1 78.06 74 HIS A CA 1
ATOM 564 C C . HIS A 1 74 ? 4.281 8.336 -17.141 1 78.06 74 HIS A C 1
ATOM 566 O O . HIS A 1 74 ? 4.152 7.172 -17.516 1 78.06 74 HIS A O 1
ATOM 572 N N . LEU A 1 75 ? 5.297 9.156 -17.312 1 75.31 75 LEU A N 1
ATOM 573 C CA . LEU A 1 75 ? 6.473 8.602 -17.969 1 75.31 75 LEU A CA 1
ATOM 574 C C . LEU A 1 75 ? 7.336 7.824 -16.969 1 75.31 75 LEU A C 1
ATOM 576 O O . LEU A 1 75 ? 7.621 8.312 -15.883 1 75.31 75 LEU A O 1
ATOM 580 N N . GLY A 1 76 ? 7.527 6.512 -17.266 1 67 76 GLY A N 1
ATOM 581 C CA . GLY A 1 76 ? 8.469 5.738 -16.469 1 67 76 GLY A CA 1
ATOM 582 C C . GLY A 1 76 ? 9.906 5.902 -16.922 1 67 76 GLY A C 1
ATOM 583 O O . GLY A 1 76 ? 10.164 6.398 -18.031 1 67 76 GLY A O 1
ATOM 584 N N . THR A 1 77 ? 10.961 5.57 -15.984 1 54.12 77 THR A N 1
ATOM 585 C CA . THR A 1 77 ? 12.391 5.652 -16.297 1 54.12 77 THR A CA 1
ATOM 586 C C . THR A 1 77 ? 12.773 4.629 -17.359 1 54.12 77 THR A C 1
ATOM 588 O O . THR A 1 77 ? 12.195 3.537 -17.406 1 54.12 77 THR A O 1
ATOM 591 N N . GLY A 1 78 ? 13.43 5.117 -18.484 1 57.81 78 GLY A N 1
ATOM 592 C CA . GLY A 1 78 ? 13.953 4.199 -19.484 1 57.81 78 GLY A CA 1
ATOM 593 C C . GLY A 1 78 ? 14.758 3.062 -18.875 1 57.81 78 GLY A C 1
ATOM 594 O O . GLY A 1 78 ? 15.438 3.246 -17.859 1 57.81 78 GLY A O 1
ATOM 595 N N . LEU A 1 79 ? 14.352 1.76 -19.203 1 56.78 79 LEU A N 1
ATOM 596 C CA . LEU A 1 79 ? 15.016 0.576 -18.672 1 56.78 79 LEU A CA 1
ATOM 597 C C . LEU A 1 79 ? 15.883 -0.085 -19.734 1 56.78 79 LEU A C 1
ATOM 599 O O . LEU A 1 79 ? 15.594 0.008 -20.938 1 56.78 79 LEU A O 1
ATOM 603 N N . GLN A 1 80 ? 17.156 -0.344 -19.375 1 59.59 80 GLN A N 1
ATOM 604 C CA . GLN A 1 80 ? 18 -1.217 -20.188 1 59.59 80 GLN A CA 1
ATOM 605 C C . GLN A 1 80 ? 18.281 -2.531 -19.469 1 59.59 80 GLN A C 1
ATOM 607 O O . GLN A 1 80 ? 18.297 -2.58 -18.234 1 59.59 80 GLN A O 1
ATOM 612 N N . PHE A 1 81 ? 18.188 -3.643 -20.266 1 54.16 81 PHE A N 1
ATOM 613 C CA . PHE A 1 81 ? 18.5 -4.949 -19.703 1 54.16 81 PHE A CA 1
ATOM 614 C C . PHE A 1 81 ? 19.953 -5.312 -19.984 1 54.16 81 PHE A C 1
ATOM 616 O O . PHE A 1 81 ? 20.5 -4.934 -21.031 1 54.16 81 PHE A O 1
ATOM 623 N N . PRO A 1 82 ? 20.609 -5.934 -19 1 50.38 82 PRO A N 1
ATOM 624 C CA . PRO A 1 82 ? 21.969 -6.391 -19.297 1 50.38 82 PRO A CA 1
ATOM 625 C C . PRO A 1 82 ? 22.062 -7.188 -20.594 1 50.38 82 PRO A C 1
ATOM 627 O O . PRO A 1 82 ? 21.25 -8.086 -20.812 1 50.38 82 PRO A O 1
ATOM 630 N N . GLY A 1 83 ? 22.906 -6.883 -21.453 1 52.62 83 GLY A N 1
ATOM 631 C CA . GLY A 1 83 ? 23.125 -7.566 -22.719 1 52.62 83 GLY A CA 1
ATOM 632 C C . GLY A 1 83 ? 22.297 -7.004 -23.844 1 52.62 83 GLY A C 1
ATOM 633 O O . GLY A 1 83 ? 22.469 -7.395 -25 1 52.62 83 GLY A O 1
ATOM 634 N N . ASP A 1 84 ? 21.312 -6.273 -23.469 1 62.53 84 ASP A N 1
ATOM 635 C CA . ASP A 1 84 ? 20.469 -5.605 -24.469 1 62.53 84 ASP A CA 1
ATOM 636 C C . ASP A 1 84 ? 20.531 -4.086 -24.312 1 62.53 84 ASP A C 1
ATOM 638 O O . ASP A 1 84 ? 19.906 -3.527 -23.406 1 62.53 84 ASP A O 1
ATOM 642 N N . ASP A 1 85 ? 21.234 -3.455 -25.109 1 63.22 85 ASP A N 1
ATOM 643 C CA . ASP A 1 85 ? 21.5 -2.023 -25.016 1 63.22 85 ASP A CA 1
ATOM 644 C C . ASP A 1 85 ? 20.359 -1.212 -25.625 1 63.22 85 ASP A C 1
ATOM 646 O O . ASP A 1 85 ? 20.469 0.005 -25.797 1 63.22 85 ASP A O 1
ATOM 650 N N . THR A 1 86 ? 19.328 -1.995 -26.016 1 73.56 86 THR A N 1
ATOM 651 C CA . THR A 1 86 ? 18.234 -1.245 -26.641 1 73.56 86 THR A CA 1
ATOM 652 C C . THR A 1 86 ? 17.5 -0.394 -25.609 1 73.56 86 THR A C 1
ATOM 654 O O . THR A 1 86 ? 17.203 -0.862 -24.5 1 73.56 86 THR A O 1
ATOM 657 N N . ILE A 1 87 ? 17.281 0.851 -25.984 1 72.44 87 ILE A N 1
ATOM 658 C CA . ILE A 1 87 ? 16.641 1.79 -25.078 1 72.44 87 ILE A CA 1
ATOM 659 C C . ILE A 1 87 ? 15.133 1.519 -25.047 1 72.44 87 ILE A C 1
ATOM 661 O O . ILE A 1 87 ? 14.508 1.308 -26.094 1 72.44 87 ILE A O 1
ATOM 665 N N . ARG A 1 88 ? 14.602 1.5 -23.891 1 81.94 88 ARG A N 1
ATOM 666 C CA . ARG A 1 88 ? 13.172 1.285 -23.703 1 81.94 88 ARG A CA 1
ATOM 667 C C . ARG A 1 88 ? 12.555 2.428 -22.906 1 81.94 88 ARG A C 1
ATOM 669 O O . ARG A 1 88 ? 13.219 3.033 -22.062 1 81.94 88 ARG A O 1
ATOM 676 N N . HIS A 1 89 ? 11.328 2.799 -23.312 1 81.12 89 HIS A N 1
ATOM 677 C CA . HIS A 1 89 ? 10.539 3.799 -22.594 1 81.12 89 HIS A CA 1
ATOM 678 C C . HIS A 1 89 ? 9.227 3.209 -22.094 1 81.12 89 HIS A C 1
ATOM 680 O O . HIS A 1 89 ? 8.594 2.402 -22.781 1 81.12 89 HIS A O 1
ATOM 686 N N . ASP A 1 90 ? 8.883 3.604 -20.875 1 84.69 90 ASP A N 1
ATOM 687 C CA . ASP A 1 90 ? 7.633 3.115 -20.297 1 84.69 90 ASP A CA 1
ATOM 688 C C . ASP A 1 90 ? 6.66 4.262 -20.047 1 84.69 90 ASP A C 1
ATOM 690 O O . ASP A 1 90 ? 7.066 5.34 -19.609 1 84.69 90 ASP A O 1
ATOM 694 N N . LEU A 1 91 ? 5.457 4.055 -20.484 1 87.5 91 LEU A N 1
ATOM 695 C CA . LEU A 1 91 ? 4.363 4.992 -20.266 1 87.5 91 LEU A CA 1
ATOM 696 C C . LEU A 1 91 ? 3.211 4.32 -19.531 1 87.5 91 LEU A C 1
ATOM 698 O O . LEU A 1 91 ? 2.715 3.277 -19.953 1 87.5 91 LEU A O 1
ATOM 702 N N . SER A 1 92 ? 2.885 4.867 -18.359 1 90.56 92 SER A N 1
ATOM 703 C CA . SER A 1 92 ? 1.746 4.344 -17.609 1 90.56 92 SER A CA 1
ATOM 704 C C . SER A 1 92 ? 0.625 5.371 -17.516 1 90.56 92 SER A C 1
ATOM 706 O O . SER A 1 92 ? 0.848 6.562 -17.734 1 90.56 92 SER A O 1
ATOM 708 N N . PHE A 1 93 ? -0.646 4.922 -17.344 1 88.06 93 PHE A N 1
ATOM 709 C CA . PHE A 1 93 ? -1.779 5.824 -17.172 1 88.06 93 PHE A CA 1
ATOM 710 C C . PHE A 1 93 ? -2.768 5.266 -16.156 1 88.06 93 PHE A C 1
ATOM 712 O O . PHE A 1 93 ? -2.85 4.051 -15.961 1 88.06 93 PHE A O 1
ATOM 719 N N . GLN A 1 94 ? -3.369 6.098 -15.469 1 85 94 GLN A N 1
ATOM 720 C CA . GLN A 1 94 ? -4.41 5.777 -14.5 1 85 94 GLN A CA 1
ATOM 721 C C . GLN A 1 94 ? -5.508 6.836 -14.5 1 85 94 GLN A C 1
ATOM 723 O O . GLN A 1 94 ? -5.238 8.016 -14.711 1 85 94 GLN A O 1
ATOM 728 N N . LYS A 1 95 ? -6.719 6.379 -14.398 1 81.06 95 LYS A N 1
ATOM 729 C CA . LYS A 1 95 ? -7.875 7.27 -14.352 1 81.06 95 LYS A CA 1
ATOM 730 C C . LYS A 1 95 ? -9.016 6.645 -13.562 1 81.06 95 LYS A C 1
ATOM 732 O O . LYS A 1 95 ? -9.211 5.426 -13.594 1 81.06 95 LYS A O 1
ATOM 737 N N . LYS A 1 96 ? -9.695 7.434 -12.766 1 73.75 96 LYS A N 1
ATOM 738 C CA . LYS A 1 96 ? -10.914 6.977 -12.094 1 73.75 96 LYS A CA 1
ATOM 739 C C . LYS A 1 96 ? -12.148 7.281 -12.938 1 73.75 96 LYS A C 1
ATOM 741 O O . LYS A 1 96 ? -12.359 8.422 -13.352 1 73.75 96 LYS A O 1
ATOM 746 N N . VAL A 1 97 ? -12.836 6.27 -13.312 1 74.19 97 VAL A N 1
ATOM 747 C CA . VAL A 1 97 ? -14.07 6.391 -14.078 1 74.19 97 VAL A CA 1
ATOM 748 C C . VAL A 1 97 ? -15.242 5.832 -13.266 1 74.19 97 VAL A C 1
ATOM 750 O O . VAL A 1 97 ? -15.266 4.645 -12.945 1 74.19 97 VAL A O 1
ATOM 753 N N . ASN A 1 98 ? -16.172 6.648 -12.883 1 70.38 98 ASN A N 1
ATOM 754 C CA . ASN A 1 98 ? -17.344 6.246 -12.117 1 70.38 98 ASN A CA 1
ATOM 755 C C . ASN A 1 98 ? -16.953 5.566 -10.805 1 70.38 98 ASN A C 1
ATOM 757 O O . ASN A 1 98 ? -17.469 4.5 -10.477 1 70.38 98 ASN A O 1
ATOM 761 N N . GLY A 1 99 ? -15.969 6.023 -10.234 1 67.56 99 GLY A N 1
ATOM 762 C CA . GLY A 1 99 ? -15.539 5.547 -8.93 1 67.56 99 GLY A CA 1
ATOM 763 C C . GLY A 1 99 ? -14.617 4.344 -9.008 1 67.56 99 GLY A C 1
ATOM 764 O O . GLY A 1 99 ? -14.148 3.855 -7.977 1 67.56 99 GLY A O 1
ATOM 765 N N . LYS A 1 100 ? -14.43 3.881 -10.195 1 76.5 100 LYS A N 1
ATOM 766 C CA . LYS A 1 100 ? -13.555 2.729 -10.383 1 76.5 100 LYS A CA 1
ATOM 767 C C . LYS A 1 100 ? -12.266 3.125 -11.094 1 76.5 100 LYS A C 1
ATOM 769 O O . LYS A 1 100 ? -12.281 3.977 -11.984 1 76.5 100 LYS A O 1
ATOM 774 N N . ASN A 1 101 ? -11.234 2.529 -10.719 1 80.56 101 ASN A N 1
ATOM 775 C CA . ASN A 1 101 ? -9.93 2.871 -11.281 1 80.56 101 ASN A CA 1
ATOM 776 C C . ASN A 1 101 ? -9.625 2.051 -12.531 1 80.56 101 ASN A C 1
ATOM 778 O O . ASN A 1 101 ? -9.93 0.857 -12.578 1 80.56 101 ASN A O 1
ATOM 782 N N . LEU A 1 102 ? -9.18 2.676 -13.539 1 88.94 102 LEU A N 1
ATOM 783 C CA . LEU A 1 102 ? -8.562 1.99 -14.672 1 88.94 102 LEU A CA 1
ATOM 784 C C . LEU A 1 102 ? -7.062 2.258 -14.711 1 88.94 102 LEU A C 1
ATOM 786 O O . LEU A 1 102 ? -6.605 3.326 -14.289 1 88.94 102 LEU A O 1
ATOM 790 N N . TYR A 1 103 ? -6.363 1.271 -15.109 1 91.88 103 TYR A N 1
ATOM 791 C CA . TYR A 1 103 ? -4.91 1.371 -15.156 1 91.88 103 TYR A CA 1
ATOM 792 C C . TYR A 1 103 ? -4.355 0.671 -16.391 1 91.88 103 TYR A C 1
ATOM 794 O O . TYR A 1 103 ? -4.957 -0.28 -16.891 1 91.88 103 TYR A O 1
ATOM 802 N N . GLY A 1 104 ? -3.293 1.284 -16.859 1 93 104 GLY A N 1
ATOM 803 C CA . GLY A 1 104 ? -2.598 0.634 -17.953 1 93 104 GLY A CA 1
ATOM 804 C C . GLY A 1 104 ? -1.154 1.078 -18.094 1 93 104 GLY A C 1
ATOM 805 O O . GLY A 1 104 ? -0.726 2.029 -17.438 1 93 104 GLY A O 1
ATOM 806 N N . SER A 1 105 ? -0.431 0.311 -18.875 1 93.12 105 SER A N 1
ATOM 807 C CA . SER A 1 105 ? 0.963 0.628 -19.156 1 93.12 105 SER A CA 1
ATOM 808 C C . SER A 1 105 ? 1.365 0.123 -20.547 1 93.12 105 SER A C 1
ATOM 810 O O . SER A 1 105 ? 0.767 -0.821 -21.062 1 93.12 105 SER A O 1
ATOM 812 N N . VAL A 1 106 ? 2.312 0.83 -21.125 1 93.31 106 VAL A N 1
ATOM 813 C CA . VAL A 1 106 ? 2.83 0.459 -22.438 1 93.31 106 VAL A CA 1
ATOM 814 C C . VAL A 1 106 ? 4.348 0.632 -22.469 1 93.31 106 VAL A C 1
ATOM 816 O O . VAL A 1 106 ? 4.875 1.604 -21.922 1 93.31 106 VAL A O 1
ATOM 819 N N . GLY A 1 107 ? 4.965 -0.399 -22.969 1 90.94 107 GLY A N 1
ATOM 820 C CA . GLY A 1 107 ? 6.402 -0.343 -23.156 1 90.94 107 GLY A CA 1
ATOM 821 C C . GLY A 1 107 ? 6.801 -0.132 -24.609 1 90.94 107 GLY A C 1
ATOM 822 O O . GLY A 1 107 ? 6.266 -0.788 -25.516 1 90.94 107 GLY A O 1
ATOM 823 N N . PHE A 1 108 ? 7.688 0.946 -24.844 1 90 108 PHE A N 1
ATOM 824 C CA . PHE A 1 108 ? 8.211 1.244 -26.172 1 90 108 PHE A CA 1
ATOM 825 C C . PHE A 1 108 ? 9.672 0.823 -26.281 1 90 108 PHE A C 1
ATOM 827 O O . PHE A 1 108 ? 10.422 0.891 -25.297 1 90 108 PHE A O 1
ATOM 834 N N . ILE A 1 109 ? 10.016 0.418 -27.484 1 85.56 109 ILE A N 1
ATOM 835 C CA . ILE A 1 109 ? 11.383 -0.052 -27.672 1 85.56 109 ILE A CA 1
ATOM 836 C C . ILE A 1 109 ? 11.992 0.597 -28.906 1 85.56 109 ILE A C 1
ATOM 838 O O . ILE A 1 109 ? 11.32 0.76 -29.922 1 85.56 109 ILE A O 1
ATOM 842 N N . GLY A 1 110 ? 13.25 0.983 -28.781 1 80.88 110 GLY A N 1
ATOM 843 C CA . GLY A 1 110 ? 14.055 1.438 -29.906 1 80.88 110 GLY A CA 1
ATOM 844 C C . GLY A 1 110 ? 13.766 2.871 -30.312 1 80.88 110 GLY A C 1
ATOM 845 O O . GLY A 1 110 ? 12.93 3.539 -29.688 1 80.88 110 GLY A O 1
ATOM 846 N N . ASP A 1 111 ? 14.445 3.256 -31.344 1 78.38 111 ASP A N 1
ATOM 847 C CA . ASP A 1 111 ? 14.359 4.629 -31.828 1 78.38 111 ASP A CA 1
ATOM 848 C C . ASP A 1 111 ? 13.016 4.883 -32.5 1 78.38 111 ASP A C 1
ATOM 850 O O . ASP A 1 111 ? 12.523 6.016 -32.531 1 78.38 111 ASP A O 1
ATOM 854 N N . LYS A 1 112 ? 12.484 3.844 -33.094 1 84.62 112 LYS A N 1
ATOM 855 C CA . LYS A 1 112 ? 11.203 3.979 -33.781 1 84.62 112 LYS A CA 1
ATOM 856 C C . LYS A 1 112 ? 10.039 3.924 -32.812 1 84.62 112 LYS A C 1
ATOM 858 O O . LYS A 1 112 ? 8.883 4.121 -33.188 1 84.62 112 LYS A O 1
ATOM 863 N N . LEU A 1 113 ? 10.312 3.609 -31.594 1 88.44 113 LEU A N 1
ATOM 864 C CA . LEU A 1 113 ? 9.336 3.576 -30.5 1 88.44 113 LEU A CA 1
ATOM 865 C C . LEU A 1 113 ? 8.227 2.566 -30.797 1 88.44 113 LEU A C 1
ATOM 867 O O . LEU A 1 113 ? 7.043 2.891 -30.703 1 88.44 113 LEU A O 1
ATOM 871 N N . GLU A 1 114 ? 8.68 1.353 -31.203 1 89.44 114 GLU A N 1
ATOM 872 C CA . GLU A 1 114 ? 7.719 0.265 -31.375 1 89.44 114 GLU A CA 1
ATOM 873 C C . GLU A 1 114 ? 7.172 -0.198 -30.031 1 89.44 114 GLU A C 1
ATOM 875 O O . GLU A 1 114 ? 7.887 -0.181 -29.016 1 89.44 114 GLU A O 1
ATOM 880 N N . ILE A 1 115 ? 5.918 -0.652 -30.016 1 92 115 ILE A N 1
ATOM 881 C CA . ILE A 1 115 ? 5.332 -1.104 -28.75 1 92 115 ILE A CA 1
ATOM 882 C C . ILE A 1 115 ? 5.746 -2.549 -28.484 1 92 115 ILE A C 1
ATOM 884 O O . ILE A 1 115 ? 5.527 -3.432 -29.312 1 92 115 ILE A O 1
ATOM 888 N N . GLU A 1 116 ? 6.34 -2.756 -27.344 1 90.06 116 GLU A N 1
ATOM 889 C CA . GLU A 1 116 ? 6.859 -4.07 -26.969 1 90.06 116 GLU A CA 1
ATOM 890 C C . GLU A 1 116 ? 5.945 -4.758 -25.953 1 90.06 116 GLU A C 1
ATOM 892 O O . GLU A 1 116 ? 5.871 -5.984 -25.906 1 90.06 116 GLU A O 1
ATOM 897 N N . SER A 1 117 ? 5.34 -3.992 -25.188 1 92.75 117 SER A N 1
ATOM 898 C CA . SER A 1 117 ? 4.461 -4.559 -24.172 1 92.75 117 SER A CA 1
ATOM 899 C C . SER A 1 117 ? 3.291 -3.625 -23.875 1 92.75 117 SER A C 1
ATOM 901 O O . SER A 1 117 ? 3.367 -2.424 -24.141 1 92.75 117 SER A O 1
ATOM 903 N N . TYR A 1 118 ? 2.289 -4.254 -23.422 1 93.62 118 TYR A N 1
ATOM 904 C CA . TYR A 1 118 ? 1.051 -3.551 -23.109 1 93.62 118 TYR A CA 1
ATOM 905 C C . TYR A 1 118 ? 0.275 -4.273 -22.016 1 93.62 118 TYR A C 1
ATOM 907 O O . TYR A 1 118 ? 0.204 -5.504 -22 1 93.62 118 TYR A O 1
ATOM 915 N N . TYR A 1 119 ? -0.158 -3.479 -21.062 1 94.62 119 TYR A N 1
ATOM 916 C CA . TYR A 1 119 ? -1.021 -3.979 -20 1 94.62 119 TYR A CA 1
ATOM 917 C C . TYR A 1 119 ? -2.174 -3.018 -19.734 1 94.62 119 TYR A C 1
ATOM 919 O O . TYR A 1 119 ? -1.987 -1.798 -19.734 1 94.62 119 TYR A O 1
ATOM 927 N N . TYR A 1 120 ? -3.389 -3.588 -19.578 1 93.81 120 TYR A N 1
ATOM 928 C CA . TYR A 1 120 ? -4.566 -2.756 -19.344 1 93.81 120 TYR A CA 1
ATOM 929 C C . TYR A 1 120 ? -5.543 -3.438 -18.406 1 93.81 120 TYR A C 1
ATOM 931 O O . TYR A 1 120 ? -5.918 -4.594 -18.609 1 93.81 120 TYR A O 1
ATOM 939 N N . ASP A 1 121 ? -5.914 -2.758 -17.328 1 91.5 121 ASP A N 1
ATOM 940 C CA . ASP A 1 121 ? -6.961 -3.15 -16.391 1 91.5 121 ASP A CA 1
ATOM 941 C C . ASP A 1 121 ? -8.141 -2.184 -16.453 1 91.5 121 ASP A C 1
ATOM 943 O O . ASP A 1 121 ? -8.062 -1.071 -15.922 1 91.5 121 ASP A O 1
ATOM 947 N N . PRO A 1 122 ? -9.242 -2.672 -17.031 1 92.62 122 PRO A N 1
ATOM 948 C CA . PRO A 1 122 ? -10.391 -1.773 -17.203 1 92.62 122 PRO A CA 1
ATOM 949 C C . PRO A 1 122 ? -11.094 -1.464 -15.883 1 92.62 122 PRO A C 1
ATOM 951 O O . PRO A 1 122 ? -10.953 -2.217 -14.914 1 92.62 122 PRO A O 1
ATOM 954 N N . ALA A 1 123 ? -11.828 -0.325 -15.891 1 87.12 123 ALA A N 1
ATOM 955 C CA . ALA A 1 123 ? -12.578 0.078 -14.711 1 87.12 123 ALA A CA 1
ATOM 956 C C . ALA A 1 123 ? -13.703 -0.911 -14.414 1 87.12 123 ALA A C 1
ATOM 958 O O . ALA A 1 123 ? -14.062 -1.124 -13.25 1 87.12 123 ALA A O 1
ATOM 959 N N . ASP A 1 124 ? -14.328 -1.523 -15.414 1 90.12 124 ASP A N 1
ATOM 960 C CA . ASP A 1 124 ? -15.422 -2.477 -15.281 1 90.12 124 ASP A CA 1
ATOM 961 C C . ASP A 1 124 ? -15.234 -3.668 -16.219 1 90.12 124 ASP A C 1
ATOM 963 O O . ASP A 1 124 ? -15.227 -3.508 -17.438 1 90.12 124 ASP A O 1
ATOM 967 N N . ALA A 1 125 ? -15.094 -4.816 -15.633 1 93.38 125 ALA A N 1
ATOM 968 C CA . ALA A 1 125 ? -14.961 -6.047 -16.406 1 93.38 125 ALA A CA 1
ATOM 969 C C . ALA A 1 125 ? -15.969 -7.098 -15.953 1 93.38 125 ALA A C 1
ATOM 971 O O . ALA A 1 125 ? -15.648 -8.289 -15.898 1 93.38 125 ALA A O 1
ATOM 972 N N . GLU A 1 126 ? -17.188 -6.684 -15.633 1 93.56 126 GLU A N 1
ATOM 973 C CA . GLU A 1 126 ? -18.219 -7.594 -15.156 1 93.56 126 GLU A CA 1
ATOM 974 C C . GLU A 1 126 ? -18.531 -8.664 -16.203 1 93.56 126 GLU A C 1
ATOM 976 O O . GLU A 1 126 ? -18.688 -9.836 -15.867 1 93.56 126 GLU A O 1
ATOM 981 N N . ASP A 1 127 ? -18.469 -8.219 -17.484 1 95.88 127 ASP A N 1
ATOM 982 C CA . ASP A 1 127 ? -18.812 -9.117 -18.578 1 95.88 127 ASP A CA 1
ATOM 983 C C . ASP A 1 127 ? -17.703 -10.133 -18.828 1 95.88 127 ASP A C 1
ATOM 985 O O . ASP A 1 127 ? -17.859 -11.047 -19.641 1 95.88 127 ASP A O 1
ATOM 989 N N . ALA A 1 128 ? -16.641 -9.977 -18.109 1 96.62 128 ALA A N 1
ATOM 990 C CA . ALA A 1 128 ? -15.531 -10.914 -18.25 1 96.62 128 ALA A CA 1
ATOM 991 C C . ALA A 1 128 ? -15.523 -11.938 -17.125 1 96.62 128 ALA A C 1
ATOM 993 O O . ALA A 1 128 ? -14.711 -12.867 -17.125 1 96.62 128 ALA A O 1
ATOM 994 N N . LEU A 1 129 ? -16.453 -11.789 -16.203 1 96.56 129 LEU A N 1
ATOM 995 C CA . LEU A 1 129 ? -16.594 -12.789 -15.156 1 96.56 129 LEU A CA 1
ATOM 996 C C . LEU A 1 129 ? -17.312 -14.031 -15.672 1 96.56 129 LEU A C 1
ATOM 998 O O . LEU A 1 129 ? -17.922 -14 -16.75 1 96.56 129 LEU A O 1
ATOM 1002 N N . PHE A 1 130 ? -17.172 -15.117 -15 1 95.69 130 PHE A N 1
ATOM 1003 C CA . PHE A 1 130 ? -17.906 -16.312 -15.391 1 95.69 130 PHE A CA 1
ATOM 1004 C C . PHE A 1 130 ? -19.406 -16.094 -15.25 1 95.69 130 PHE A C 1
ATOM 1006 O O . PHE A 1 130 ? -19.875 -15.617 -14.219 1 95.69 130 PHE A O 1
ATOM 1013 N N . PRO A 1 131 ? -20.141 -16.469 -16.078 1 95.94 131 PRO A N 1
ATOM 1014 C CA . PRO A 1 131 ? -19.719 -16.953 -17.391 1 95.94 131 PRO A CA 1
ATOM 1015 C C . PRO A 1 131 ? -19.266 -15.812 -18.312 1 95.94 131 PRO A C 1
ATOM 1017 O O . PRO A 1 131 ? -19.953 -14.789 -18.422 1 95.94 131 PRO A O 1
ATOM 1020 N N . ALA A 1 132 ? -18.172 -16.047 -18.922 1 95.94 132 ALA A N 1
ATOM 1021 C CA . ALA A 1 132 ? -17.562 -15.008 -19.766 1 95.94 132 ALA A CA 1
ATOM 1022 C C . ALA A 1 132 ? -18.438 -14.703 -20.984 1 95.94 132 ALA A C 1
ATOM 1024 O O . ALA A 1 132 ? -19.031 -15.609 -21.562 1 95.94 132 ALA A O 1
ATOM 1025 N N . LYS A 1 133 ? -18.469 -13.453 -21.438 1 96.69 133 LYS A N 1
ATOM 1026 C CA . LYS A 1 133 ? -19.219 -13.016 -22.594 1 96.69 133 LYS A CA 1
ATOM 1027 C C . LYS A 1 133 ? -18.688 -13.648 -23.875 1 96.69 133 LYS A C 1
ATOM 1029 O O . LYS A 1 133 ? -19.453 -14.039 -24.75 1 96.69 133 LYS A O 1
ATOM 1034 N N . VAL A 1 134 ? -17.344 -13.773 -23.953 1 96.5 134 VAL A N 1
ATOM 1035 C CA . VAL A 1 134 ? -16.734 -14.359 -25.141 1 96.5 134 VAL A CA 1
ATOM 1036 C C . VAL A 1 134 ? -16.109 -15.703 -24.781 1 96.5 134 VAL A C 1
ATOM 1038 O O . VAL A 1 134 ? -15.523 -15.859 -23.703 1 96.5 134 VAL A O 1
ATOM 1041 N N . THR A 1 135 ? -16.25 -16.672 -25.703 1 94.44 135 THR A N 1
ATOM 1042 C CA . THR A 1 135 ? -15.656 -18 -25.531 1 94.44 135 THR A CA 1
ATOM 1043 C C . THR A 1 135 ? -14.156 -17.953 -25.844 1 94.44 135 THR A C 1
ATOM 1045 O O . THR A 1 135 ? -13.656 -16.969 -26.375 1 94.44 135 THR A O 1
ATOM 1048 N N . LYS A 1 136 ? -13.516 -18.969 -25.5 1 92.94 136 LYS A N 1
ATOM 1049 C CA . LYS A 1 136 ? -12.094 -19.078 -25.797 1 92.94 136 LYS A CA 1
ATOM 1050 C C . LYS A 1 136 ? -11.836 -19.031 -27.297 1 92.94 136 LYS A C 1
ATOM 1052 O O . LYS A 1 136 ? -10.867 -18.406 -27.75 1 92.94 136 LYS A O 1
ATOM 1057 N N . GLU A 1 137 ? -12.68 -19.609 -28.094 1 94.69 137 GLU A N 1
ATOM 1058 C CA . GLU A 1 137 ? -12.539 -19.625 -29.547 1 94.69 137 GLU A CA 1
ATOM 1059 C C . GLU A 1 137 ? -12.68 -18.219 -30.125 1 94.69 137 GLU A C 1
ATOM 1061 O O . GLU A 1 137 ? -11.891 -17.812 -30.984 1 94.69 137 GLU A O 1
ATOM 1066 N N . LYS A 1 138 ? -13.672 -17.531 -29.625 1 96.75 138 LYS A N 1
ATOM 1067 C CA . LYS A 1 138 ? -13.852 -16.156 -30.094 1 96.75 138 LYS A CA 1
ATOM 1068 C C . LYS A 1 138 ? -12.68 -15.273 -29.656 1 96.75 138 LYS A C 1
ATOM 1070 O O . LYS A 1 138 ? -12.25 -14.398 -30.406 1 96.75 138 LYS A O 1
ATOM 1075 N N . ALA A 1 139 ? -12.219 -15.477 -28.422 1 97 139 ALA A N 1
ATOM 1076 C CA . ALA A 1 139 ? -11.055 -14.742 -27.922 1 97 139 ALA A CA 1
ATOM 1077 C C . ALA A 1 139 ? -9.828 -15.016 -28.797 1 97 139 ALA A C 1
ATOM 1079 O O . ALA A 1 139 ? -9.031 -14.109 -29.062 1 97 139 ALA A O 1
ATOM 1080 N N . LYS A 1 140 ? -9.664 -16.234 -29.266 1 95.75 140 LYS A N 1
ATOM 1081 C CA . LYS A 1 140 ? -8.578 -16.594 -30.156 1 95.75 140 LYS A CA 1
ATOM 1082 C C . LYS A 1 140 ? -8.648 -15.781 -31.453 1 95.75 140 LYS A C 1
ATOM 1084 O O . LYS A 1 140 ? -7.625 -15.289 -31.938 1 95.75 140 LYS A O 1
ATOM 1089 N N . GLU A 1 141 ? -9.812 -15.602 -31.969 1 96.88 141 GLU A N 1
ATOM 1090 C CA . GLU A 1 141 ? -10.008 -14.797 -33.188 1 96.88 141 GLU A CA 1
ATOM 1091 C C . GLU A 1 141 ? -9.602 -13.344 -32.969 1 96.88 141 GLU A C 1
ATOM 1093 O O . GLU A 1 141 ? -8.984 -12.727 -33.812 1 96.88 141 GLU A O 1
ATOM 1098 N N . VAL A 1 142 ? -10.047 -12.906 -31.812 1 97.44 142 VAL A N 1
ATOM 1099 C CA . VAL A 1 142 ? -9.703 -11.539 -31.469 1 97.44 142 VAL A CA 1
ATOM 1100 C C . VAL A 1 142 ? -8.188 -11.391 -31.391 1 97.44 142 VAL A C 1
ATOM 1102 O O . VAL A 1 142 ? -7.625 -10.43 -31.922 1 97.44 142 VAL A O 1
ATOM 1105 N N . ALA A 1 143 ? -7.492 -12.344 -30.734 1 97 143 ALA A N 1
ATOM 1106 C CA . ALA A 1 143 ? -6.035 -12.312 -30.609 1 97 143 ALA A CA 1
ATOM 1107 C C . ALA A 1 143 ? -5.363 -12.367 -31.969 1 97 143 ALA A C 1
ATOM 1109 O O . ALA A 1 143 ? -4.414 -11.625 -32.25 1 97 143 ALA A O 1
ATOM 1110 N N . GLN A 1 144 ? -5.867 -13.18 -32.875 1 96.25 144 GLN A N 1
ATOM 1111 C CA . GLN A 1 144 ? -5.312 -13.32 -34.219 1 96.25 144 GLN A CA 1
ATOM 1112 C C . GLN A 1 144 ? -5.492 -12.031 -35.031 1 96.25 144 GLN A C 1
ATOM 1114 O O . GLN A 1 144 ? -4.594 -11.625 -35.75 1 96.25 144 GLN A O 1
ATOM 1119 N N . ALA A 1 145 ? -6.629 -11.438 -34.875 1 96.25 145 ALA A N 1
ATOM 1120 C CA . ALA A 1 145 ? -6.871 -10.164 -35.562 1 96.25 145 ALA A CA 1
ATOM 1121 C C . ALA A 1 145 ? -5.922 -9.086 -35.031 1 96.25 145 ALA A C 1
ATOM 1123 O O . ALA A 1 145 ? -5.434 -8.266 -35.812 1 96.25 145 ALA A O 1
ATOM 1124 N N . PHE A 1 146 ? -5.758 -9.133 -33.812 1 96.25 146 PHE A N 1
ATOM 1125 C CA . PHE A 1 146 ? -4.863 -8.148 -33.219 1 96.25 146 PHE A CA 1
ATOM 1126 C C . PHE A 1 146 ? -3.424 -8.383 -33.656 1 96.25 146 PHE A C 1
ATOM 1128 O O . PHE A 1 146 ? -2.676 -7.426 -33.875 1 96.25 146 PHE A O 1
ATOM 1135 N N . LEU A 1 147 ? -2.961 -9.625 -33.688 1 96.31 147 LEU A N 1
ATOM 1136 C CA . LEU A 1 147 ? -1.626 -10 -34.125 1 96.31 147 LEU A CA 1
ATOM 1137 C C . LEU A 1 147 ? -1.279 -9.32 -35.469 1 96.31 147 LEU A C 1
ATOM 1139 O O . LEU A 1 147 ? -0.119 -8.977 -35.688 1 96.31 147 LEU A O 1
ATOM 1143 N N . LYS A 1 148 ? -2.215 -9.008 -36.312 1 95.12 148 LYS A N 1
ATOM 1144 C CA . LYS A 1 148 ? -2.012 -8.438 -37.625 1 95.12 148 LYS A CA 1
ATOM 1145 C C . LYS A 1 148 ? -1.518 -6.996 -37.531 1 95.12 148 LYS A C 1
ATOM 1147 O O . LYS A 1 148 ? -1.024 -6.434 -38.531 1 95.12 148 LYS A O 1
ATOM 1152 N N . LYS A 1 149 ? -1.651 -6.391 -36.406 1 93 149 LYS A N 1
ATOM 1153 C CA . LYS A 1 149 ? -1.201 -5.016 -36.188 1 93 149 LYS A CA 1
ATOM 1154 C C . LYS A 1 149 ? 0.321 -4.941 -36.125 1 93 149 LYS A C 1
ATOM 1156 O O . LYS A 1 149 ? 0.9 -3.857 -36.25 1 93 149 LYS A O 1
ATOM 1161 N N . PHE A 1 150 ? 0.914 -6.051 -35.906 1 92.44 150 PHE A N 1
ATOM 1162 C CA . PHE A 1 150 ? 2.365 -6.062 -35.781 1 92.44 150 PHE A CA 1
ATOM 1163 C C . PHE A 1 150 ? 3.041 -6.375 -37.094 1 92.44 150 PHE A C 1
ATOM 1165 O O . PHE A 1 150 ? 2.471 -7.074 -37.938 1 92.44 150 PHE A O 1
ATOM 1172 N N . PRO A 1 151 ? 4.348 -5.895 -37.219 1 86.44 151 PRO A N 1
ATOM 1173 C CA . PRO A 1 151 ? 5.082 -6.215 -38.438 1 86.44 151 PRO A CA 1
ATOM 1174 C C . PRO A 1 151 ? 5.371 -7.707 -38.594 1 86.44 151 PRO A C 1
ATOM 1176 O O . PRO A 1 151 ? 5.605 -8.391 -37.594 1 86.44 151 PRO A O 1
ATOM 1179 N N . ASN A 1 152 ? 5.301 -8.281 -39.812 1 87.88 152 ASN A N 1
ATOM 1180 C CA . ASN A 1 152 ? 5.625 -9.664 -40.125 1 87.88 152 ASN A CA 1
ATOM 1181 C C . ASN A 1 152 ? 4.727 -10.641 -39.375 1 87.88 152 ASN A C 1
ATOM 1183 O O . ASN A 1 152 ? 5.184 -11.703 -38.938 1 87.88 152 ASN A O 1
ATOM 1187 N N . SER A 1 153 ? 3.533 -10.219 -39.156 1 92.06 153 SER A N 1
ATOM 1188 C CA . SER A 1 153 ? 2.594 -11.031 -38.406 1 92.06 153 SER A CA 1
ATOM 1189 C C . SER A 1 153 ? 2.357 -12.383 -39.062 1 92.06 153 SER A C 1
ATOM 1191 O O . SER A 1 153 ? 2.027 -13.359 -38.375 1 92.06 153 SER A O 1
ATOM 1193 N N . SER A 1 154 ? 2.568 -12.484 -40.344 1 91.5 154 SER A N 1
ATOM 1194 C CA . SER A 1 154 ? 2.334 -13.727 -41.094 1 91.5 154 SER A CA 1
ATOM 1195 C C . SER A 1 154 ? 3.369 -14.781 -40.719 1 91.5 154 SER A C 1
ATOM 1197 O O . SER A 1 154 ? 3.17 -15.969 -41 1 91.5 154 SER A O 1
ATOM 1199 N N . GLU A 1 155 ? 4.41 -14.352 -40.062 1 93.25 155 GLU A N 1
ATOM 1200 C CA . GLU A 1 155 ? 5.477 -15.281 -39.719 1 93.25 155 GLU A CA 1
ATOM 1201 C C . GLU A 1 155 ? 5.211 -15.914 -38.344 1 93.25 155 GLU A C 1
ATOM 1203 O O . GLU A 1 155 ? 5.98 -16.766 -37.906 1 93.25 155 GLU A O 1
ATOM 1208 N N . TYR A 1 156 ? 4.18 -15.547 -37.781 1 94.56 156 TYR A N 1
ATOM 1209 C CA . TYR A 1 156 ? 3.852 -16.094 -36.469 1 94.56 156 TYR A CA 1
ATOM 1210 C C . TYR A 1 156 ? 2.818 -17.203 -36.594 1 94.56 156 TYR A C 1
ATOM 1212 O O . TYR A 1 156 ? 1.911 -17.141 -37.406 1 94.56 156 TYR A O 1
ATOM 1220 N N . GLN A 1 157 ? 2.979 -18.203 -35.75 1 92.44 157 GLN A N 1
ATOM 1221 C CA . GLN A 1 157 ? 2.012 -19.297 -35.625 1 92.44 157 GLN A CA 1
ATOM 1222 C C . GLN A 1 157 ? 1.609 -19.547 -34.188 1 92.44 157 GLN A C 1
ATOM 1224 O O . GLN A 1 157 ? 2.398 -19.312 -33.281 1 92.44 157 GLN A O 1
ATOM 1229 N N . LEU A 1 158 ? 0.377 -19.984 -34.062 1 92.19 158 LEU A N 1
ATOM 1230 C CA . LEU A 1 158 ? -0.132 -20.281 -32.719 1 92.19 158 LEU A CA 1
ATOM 1231 C C . LEU A 1 158 ? 0.653 -21.422 -32.094 1 92.19 158 LEU A C 1
ATOM 1233 O O . LEU A 1 158 ? 0.897 -22.453 -32.719 1 92.19 158 LEU A O 1
ATOM 1237 N N . ASP A 1 159 ? 1.114 -21.141 -30.844 1 86.19 159 ASP A N 1
ATOM 1238 C CA . ASP A 1 159 ? 1.768 -22.172 -30.047 1 86.19 159 ASP A CA 1
ATOM 1239 C C . ASP A 1 159 ? 0.741 -23.031 -29.312 1 86.19 159 ASP A C 1
ATOM 1241 O O . ASP A 1 159 ? 0.125 -22.578 -28.344 1 86.19 159 ASP A O 1
ATOM 1245 N N . LYS A 1 160 ? 0.509 -24.141 -29.703 1 73.25 160 LYS A N 1
ATOM 1246 C CA . LYS A 1 160 ? -0.526 -25.016 -29.156 1 73.25 160 LYS A CA 1
ATOM 1247 C C . LYS A 1 160 ? -0.091 -25.609 -27.828 1 73.25 160 LYS A C 1
ATOM 1249 O O . LYS A 1 160 ? -0.91 -26.172 -27.094 1 73.25 160 LYS A O 1
ATOM 1254 N N . ASP A 1 161 ? 1.146 -25.484 -27.484 1 62.84 161 ASP A N 1
ATOM 1255 C CA . ASP A 1 161 ? 1.687 -26.156 -26.312 1 62.84 161 ASP A CA 1
ATOM 1256 C C . ASP A 1 161 ? 1.646 -25.25 -25.094 1 62.84 161 ASP A C 1
ATOM 1258 O O . ASP A 1 161 ? 2.191 -25.578 -24.031 1 62.84 161 ASP A O 1
ATOM 1262 N N . LEU A 1 162 ? 0.958 -24.156 -25.266 1 62.5 162 LEU A N 1
ATOM 1263 C CA . LEU A 1 162 ? 0.883 -23.281 -24.109 1 62.5 162 LEU A CA 1
ATOM 1264 C C . LEU A 1 162 ? -0.074 -23.844 -23.062 1 62.5 162 LEU A C 1
ATOM 1266 O O . LEU A 1 162 ? -1.239 -24.109 -23.359 1 62.5 162 LEU A O 1
ATOM 1270 N N . ILE A 1 163 ? 0.535 -24.312 -21.953 1 55.59 163 ILE A N 1
ATOM 1271 C CA . ILE A 1 163 ? -0.283 -24.781 -20.828 1 55.59 163 ILE A CA 1
ATOM 1272 C C . ILE A 1 163 ? -0.521 -23.625 -19.859 1 55.59 163 ILE A C 1
ATOM 1274 O O . ILE A 1 163 ? 0.43 -23.016 -19.359 1 55.59 163 ILE A O 1
ATOM 1278 N N . ASP A 1 164 ? -1.822 -23.156 -19.844 1 56.38 164 ASP A N 1
ATOM 1279 C CA . ASP A 1 164 ? -2.215 -22.156 -18.844 1 56.38 164 ASP A CA 1
ATOM 1280 C C . ASP A 1 164 ? -2.342 -22.797 -17.469 1 56.38 164 ASP A C 1
ATOM 1282 O O . ASP A 1 164 ? -3.238 -23.609 -17.219 1 56.38 164 ASP A O 1
ATOM 1286 N N . TYR A 1 165 ? -1.312 -22.906 -16.75 1 54.72 165 TYR A N 1
ATOM 1287 C CA . TYR A 1 165 ? -1.375 -23.5 -15.414 1 54.72 165 TYR A CA 1
ATOM 1288 C C . TYR A 1 165 ? -1.541 -22.422 -14.352 1 54.72 165 TYR A C 1
ATOM 1290 O O . TYR A 1 165 ? -0.831 -21.422 -14.359 1 54.72 165 TYR A O 1
ATOM 1298 N N . TYR A 1 166 ? -2.75 -22.547 -13.672 1 55.75 166 TYR A N 1
ATOM 1299 C CA . TYR A 1 166 ? -2.906 -21.703 -12.484 1 55.75 166 TYR A CA 1
ATOM 1300 C C . TYR A 1 166 ? -2.58 -22.5 -11.219 1 55.75 166 TYR A C 1
ATOM 1302 O O . TYR A 1 166 ? -3.246 -23.484 -10.914 1 55.75 166 TYR A O 1
ATOM 1310 N N . PRO A 1 167 ? -1.432 -22.141 -10.453 1 55.28 167 PRO A N 1
ATOM 1311 C CA . PRO A 1 167 ? -1.076 -22.906 -9.25 1 55.28 167 PRO A CA 1
ATOM 1312 C C . PRO A 1 167 ? -2.137 -22.812 -8.156 1 55.28 167 PRO A C 1
ATOM 1314 O O . PRO A 1 167 ? -2.182 -23.672 -7.262 1 55.28 167 PRO A O 1
ATOM 1317 N N . SER A 1 168 ? -3.035 -21.812 -8.156 1 65 168 SER A N 1
ATOM 1318 C CA . SER A 1 168 ? -4.055 -21.672 -7.125 1 65 168 SER A CA 1
ATOM 1319 C C . SER A 1 168 ? -5.453 -21.625 -7.73 1 65 168 SER A C 1
ATOM 1321 O O . SER A 1 168 ? -5.617 -21.781 -8.938 1 65 168 SER A O 1
ATOM 1323 N N . ASN A 1 169 ? -6.469 -21.812 -6.797 1 77 169 ASN A N 1
ATOM 1324 C CA . ASN A 1 169 ? -7.836 -21.641 -7.273 1 77 169 ASN A CA 1
ATOM 1325 C C . ASN A 1 169 ? -8.031 -20.312 -7.988 1 77 169 ASN A C 1
ATOM 1327 O O . ASN A 1 169 ? -7.387 -19.312 -7.645 1 77 169 ASN A O 1
ATOM 1331 N N . GLN A 1 170 ? -8.805 -20.422 -8.992 1 85.62 170 GLN A N 1
ATOM 1332 C CA . GLN A 1 170 ? -9.227 -19.203 -9.664 1 85.62 170 GLN A CA 1
ATOM 1333 C C . GLN A 1 170 ? -10.484 -18.625 -9.023 1 85.62 170 GLN A C 1
ATOM 1335 O O . GLN A 1 170 ? -11.516 -19.297 -8.961 1 85.62 170 GLN A O 1
ATOM 1340 N N . VAL A 1 171 ? -10.398 -17.484 -8.531 1 92.25 171 VAL A N 1
ATOM 1341 C CA . VAL A 1 171 ? -11.531 -16.906 -7.824 1 92.25 171 VAL A CA 1
ATOM 1342 C C . VAL A 1 171 ? -12.57 -16.406 -8.828 1 92.25 171 VAL A C 1
ATOM 1344 O O . VAL A 1 171 ? -12.242 -16.125 -9.984 1 92.25 171 VAL A O 1
ATOM 1347 N N . LEU A 1 172 ? -13.781 -16.328 -8.414 1 95.81 172 LEU A N 1
ATOM 1348 C CA . LEU A 1 172 ? -14.906 -15.992 -9.273 1 95.81 172 LEU A CA 1
ATOM 1349 C C . LEU A 1 172 ? -15.023 -14.477 -9.445 1 95.81 172 LEU A C 1
ATOM 1351 O O . LEU A 1 172 ? -15.75 -14.008 -10.32 1 95.81 172 LEU A O 1
ATOM 1355 N N . THR A 1 173 ? -14.273 -13.68 -8.656 1 94 173 THR A N 1
ATOM 1356 C CA . THR A 1 173 ? -14.359 -12.227 -8.695 1 94 173 THR A CA 1
ATOM 1357 C C . THR A 1 173 ? -13.297 -11.648 -9.625 1 94 173 THR A C 1
ATOM 1359 O O . THR A 1 173 ? -13.148 -10.422 -9.727 1 94 173 THR A O 1
ATOM 1362 N N . GLU A 1 174 ? -12.578 -12.43 -10.289 1 90.75 174 GLU A N 1
ATOM 1363 C CA . GLU A 1 174 ? -11.586 -11.984 -11.258 1 90.75 174 GLU A CA 1
ATOM 1364 C C . GLU A 1 174 ? -12.031 -12.281 -12.688 1 90.75 174 GLU A C 1
ATOM 1366 O O . GLU A 1 174 ? -12.617 -13.336 -12.953 1 90.75 174 GLU A O 1
ATOM 1371 N N . PRO A 1 175 ? -11.695 -11.375 -13.594 1 93.44 175 PRO A N 1
ATOM 1372 C CA . PRO A 1 175 ? -12.062 -11.625 -14.984 1 93.44 175 PRO A CA 1
ATOM 1373 C C . PRO A 1 175 ? -11.359 -12.852 -15.57 1 93.44 175 PRO A C 1
ATOM 1375 O O . PRO A 1 175 ? -10.211 -13.133 -15.219 1 93.44 175 PRO A O 1
ATOM 1378 N N . ILE A 1 176 ? -12.078 -13.531 -16.359 1 93.88 176 ILE A N 1
ATOM 1379 C CA . ILE A 1 176 ? -11.5 -14.641 -17.109 1 93.88 176 ILE A CA 1
ATOM 1380 C C . ILE A 1 176 ? -10.531 -14.102 -18.172 1 93.88 176 ILE A C 1
ATOM 1382 O O . ILE A 1 176 ? -10.844 -13.133 -18.859 1 93.88 176 ILE A O 1
ATOM 1386 N N . ARG A 1 177 ? -9.391 -14.734 -18.234 1 92.56 177 ARG A N 1
ATOM 1387 C CA . ARG A 1 177 ? -8.344 -14.328 -19.156 1 92.56 177 ARG A CA 1
ATOM 1388 C C . ARG A 1 177 ? -7.957 -15.484 -20.078 1 92.56 177 ARG A C 1
ATOM 1390 O O . ARG A 1 177 ? -7.672 -16.594 -19.625 1 92.56 177 ARG A O 1
ATOM 1397 N N . TYR A 1 178 ? -8.016 -15.203 -21.391 1 92.38 178 TYR A N 1
ATOM 1398 C CA . TYR A 1 178 ? -7.555 -16.141 -22.406 1 92.38 178 TYR A CA 1
ATOM 1399 C C . TYR A 1 178 ? -6.207 -15.719 -22.969 1 92.38 178 TYR A C 1
ATOM 1401 O O . TYR A 1 178 ? -6.113 -14.688 -23.641 1 92.38 178 TYR A O 1
ATOM 1409 N N . THR A 1 179 ? -5.207 -16.5 -22.672 1 91.5 179 THR A N 1
ATOM 1410 C CA . THR A 1 179 ? -3.871 -16.156 -23.156 1 91.5 179 THR A CA 1
ATOM 1411 C C . THR A 1 179 ? -3.482 -17.047 -24.328 1 91.5 179 THR A C 1
ATOM 1413 O O . THR A 1 179 ? -3.68 -18.266 -24.297 1 91.5 179 THR A O 1
ATOM 1416 N N . PHE A 1 180 ? -2.969 -16.406 -25.406 1 92.44 180 PHE A N 1
ATOM 1417 C CA . PHE A 1 180 ? -2.5 -17.094 -26.594 1 92.44 180 PHE A CA 1
ATOM 1418 C C . PHE A 1 180 ? -1.052 -16.734 -26.891 1 92.44 180 PHE A C 1
ATOM 1420 O O . PHE A 1 180 ? -0.669 -15.562 -26.797 1 92.44 180 PHE A O 1
ATOM 1427 N N . SER A 1 181 ? -0.287 -17.734 -27.125 1 92.38 181 SER A N 1
ATOM 1428 C CA . SER A 1 181 ? 1.106 -17.531 -27.5 1 92.38 181 SER A CA 1
ATOM 1429 C C . SER A 1 181 ? 1.326 -17.797 -28.984 1 92.38 181 SER A C 1
ATOM 1431 O O . SER A 1 181 ? 0.861 -18.812 -29.5 1 92.38 181 SER A O 1
ATOM 1433 N N . PHE A 1 182 ? 1.997 -16.828 -29.688 1 94.38 182 PHE A N 1
ATOM 1434 C CA . PHE A 1 182 ? 2.359 -16.953 -31.094 1 94.38 182 PHE A CA 1
ATOM 1435 C C . PHE A 1 182 ? 3.875 -16.953 -31.266 1 94.38 182 PHE A C 1
ATOM 1437 O O . PHE A 1 182 ? 4.551 -16.016 -30.828 1 94.38 182 PHE A O 1
ATOM 1444 N N . VAL A 1 183 ? 4.375 -17.984 -31.891 1 92.62 183 VAL A N 1
ATOM 1445 C CA . VAL A 1 183 ? 5.816 -18.109 -32.094 1 92.62 183 VAL A CA 1
ATOM 1446 C C . VAL A 1 183 ? 6.168 -17.75 -33.531 1 92.62 183 VAL A C 1
ATOM 1448 O O . VAL A 1 183 ? 5.445 -18.094 -34.469 1 92.62 183 VAL A O 1
ATOM 1451 N N . LYS A 1 184 ? 7.273 -16.969 -33.656 1 93.62 184 LYS A N 1
ATOM 1452 C CA . LYS A 1 184 ? 7.758 -16.609 -35 1 93.62 184 LYS A CA 1
ATOM 1453 C C . LYS A 1 184 ? 8.398 -17.812 -35.688 1 93.62 184 LYS A C 1
ATOM 1455 O O . LYS A 1 184 ? 9.07 -18.625 -35.031 1 93.62 184 LYS A O 1
ATOM 1460 N N . THR A 1 185 ? 8.203 -17.938 -37 1 94.38 185 THR A N 1
ATOM 1461 C CA . THR A 1 185 ? 8.773 -19.047 -37.75 1 94.38 185 THR A CA 1
ATOM 1462 C C . THR A 1 185 ? 9.656 -18.547 -38.875 1 94.38 185 THR A C 1
ATOM 1464 O O . THR A 1 185 ? 9.484 -17.422 -39.344 1 94.38 185 THR A O 1
ATOM 1467 N N . LYS A 1 186 ? 10.648 -19.234 -39.156 1 92.75 186 LYS A N 1
ATOM 1468 C CA . LYS A 1 186 ? 11.461 -19.109 -40.375 1 92.75 186 LYS A CA 1
ATOM 1469 C C . LYS A 1 186 ? 11.492 -20.438 -41.156 1 92.75 186 LYS A C 1
ATOM 1471 O O . LYS A 1 186 ? 11.859 -21.469 -40.594 1 92.75 186 LYS A O 1
ATOM 1476 N N . ASN A 1 187 ? 11.07 -20.469 -42.375 1 91.19 187 ASN A N 1
ATOM 1477 C CA . ASN A 1 187 ? 10.93 -21.688 -43.156 1 91.19 187 ASN A CA 1
ATOM 1478 C C . ASN A 1 187 ? 10.008 -22.688 -42.469 1 91.19 187 ASN A C 1
ATOM 1480 O O . ASN A 1 187 ? 10.32 -23.875 -42.406 1 91.19 187 ASN A O 1
ATOM 1484 N N . LYS A 1 188 ? 9.023 -22.109 -41.75 1 89.81 188 LYS A N 1
ATOM 1485 C CA . LYS A 1 188 ? 7.977 -22.891 -41.094 1 89.81 188 LYS A CA 1
ATOM 1486 C C . LYS A 1 188 ? 8.523 -23.594 -39.844 1 89.81 188 LYS A C 1
ATOM 1488 O O . LYS A 1 188 ? 7.914 -24.562 -39.375 1 89.81 188 LYS A O 1
ATOM 1493 N N . VAL A 1 189 ? 9.742 -23.203 -39.438 1 94.19 189 VAL A N 1
ATOM 1494 C CA . VAL A 1 189 ? 10.336 -23.719 -38.219 1 94.19 189 VAL A CA 1
ATOM 1495 C C . VAL A 1 189 ? 10.312 -22.641 -37.125 1 94.19 189 VAL A C 1
ATOM 1497 O O . VAL A 1 189 ? 10.75 -21.516 -37.375 1 94.19 189 VAL A O 1
ATOM 1500 N N . PRO A 1 190 ? 9.797 -23 -36 1 92.88 190 PRO A N 1
ATOM 1501 C CA . PRO A 1 190 ? 9.688 -22 -34.906 1 92.88 190 PRO A CA 1
ATOM 1502 C C . PRO A 1 190 ? 11.055 -21.531 -34.406 1 92.88 190 PRO A C 1
ATOM 1504 O O . PRO A 1 190 ? 11.992 -22.312 -34.344 1 92.88 190 PRO A O 1
ATOM 1507 N N . ILE A 1 191 ? 11.117 -20.266 -34.156 1 91.56 191 ILE A N 1
ATOM 1508 C CA . ILE A 1 191 ? 12.281 -19.672 -33.5 1 91.56 191 ILE A CA 1
ATOM 1509 C C . ILE A 1 191 ? 12.047 -19.625 -32 1 91.56 191 ILE A C 1
ATOM 1511 O O . ILE A 1 191 ? 11.117 -18.969 -31.516 1 91.56 191 ILE A O 1
ATOM 1515 N N . SER A 1 192 ? 12.898 -20.172 -31.266 1 86 192 SER A N 1
ATOM 1516 C CA . SER A 1 192 ? 12.648 -20.516 -29.875 1 86 192 SER A CA 1
ATOM 1517 C C . SER A 1 192 ? 12.492 -19.25 -29.016 1 86 192 SER A C 1
ATOM 1519 O O . SER A 1 192 ? 11.766 -19.25 -28.031 1 86 192 SER A O 1
ATOM 1521 N N . ASP A 1 193 ? 13.141 -18.156 -29.344 1 84.5 193 ASP A N 1
ATOM 1522 C CA . ASP A 1 193 ? 13.133 -17.016 -28.422 1 84.5 193 ASP A CA 1
ATOM 1523 C C . ASP A 1 193 ? 12.398 -15.828 -29.031 1 84.5 193 ASP A C 1
ATOM 1525 O O . ASP A 1 193 ? 12.656 -14.68 -28.672 1 84.5 193 ASP A O 1
ATOM 1529 N N . GLN A 1 194 ? 11.586 -16.094 -30.031 1 88.5 194 GLN A N 1
ATOM 1530 C CA . GLN A 1 194 ? 10.781 -15.023 -30.625 1 88.5 194 GLN A CA 1
ATOM 1531 C C . GLN A 1 194 ? 9.297 -15.367 -30.594 1 88.5 194 GLN A C 1
ATOM 1533 O O . GLN A 1 194 ? 8.859 -16.312 -31.25 1 88.5 194 GLN A O 1
ATOM 1538 N N . SER A 1 195 ? 8.617 -14.617 -29.844 1 91.69 195 SER A N 1
ATOM 1539 C CA . SER A 1 195 ? 7.203 -14.914 -29.656 1 91.69 195 SER A CA 1
ATOM 1540 C C . SER A 1 195 ? 6.422 -13.68 -29.234 1 91.69 195 SER A C 1
ATOM 1542 O O . SER A 1 195 ? 7.016 -12.664 -28.859 1 91.69 195 SER A O 1
ATOM 1544 N N . ILE A 1 196 ? 5.125 -13.719 -29.453 1 92.75 196 ILE A N 1
ATOM 1545 C CA . ILE A 1 196 ? 4.188 -12.711 -28.953 1 92.75 196 ILE A CA 1
ATOM 1546 C C . ILE A 1 196 ? 3.07 -13.391 -28.172 1 92.75 196 ILE A C 1
ATOM 1548 O O . ILE A 1 196 ? 2.451 -14.344 -28.656 1 92.75 196 ILE A O 1
ATOM 1552 N N . GLN A 1 197 ? 2.906 -12.992 -27.016 1 93.25 197 GLN A N 1
ATOM 1553 C CA . GLN A 1 197 ? 1.801 -13.469 -26.203 1 93.25 197 GLN A CA 1
ATOM 1554 C C . GLN A 1 197 ? 0.706 -12.414 -26.078 1 93.25 197 GLN A C 1
ATOM 1556 O O . GLN A 1 197 ? 0.988 -11.25 -25.797 1 93.25 197 GLN A O 1
ATOM 1561 N N . ILE A 1 198 ? -0.516 -12.789 -26.328 1 95.31 198 ILE A N 1
ATOM 1562 C CA . ILE A 1 198 ? -1.654 -11.883 -26.297 1 95.31 198 ILE A CA 1
ATOM 1563 C C . ILE A 1 198 ? -2.723 -12.43 -25.359 1 95.31 198 ILE A C 1
ATOM 1565 O O . ILE A 1 198 ? -3.098 -13.602 -25.438 1 95.31 198 ILE A O 1
ATOM 1569 N N . THR A 1 199 ? -3.174 -11.609 -24.469 1 95.19 199 THR A N 1
ATOM 1570 C CA . THR A 1 199 ? -4.223 -11.992 -23.531 1 95.19 199 THR A CA 1
ATOM 1571 C C . THR A 1 199 ? -5.508 -11.219 -23.812 1 95.19 199 THR A C 1
ATOM 1573 O O . THR A 1 199 ? -5.48 -9.992 -23.938 1 95.19 199 THR A O 1
ATOM 1576 N N . VAL A 1 200 ? -6.586 -11.969 -23.922 1 96.38 200 VAL A N 1
ATOM 1577 C CA . VAL A 1 200 ? -7.91 -11.398 -24.172 1 96.38 200 VAL A CA 1
ATOM 1578 C C . VAL A 1 200 ? -8.812 -11.68 -22.969 1 96.38 200 VAL A C 1
ATOM 1580 O O . VAL A 1 200 ? -8.891 -12.812 -22.484 1 96.38 200 VAL A O 1
ATOM 1583 N N . LEU A 1 201 ? -9.508 -10.625 -22.484 1 96.31 201 LEU A N 1
ATOM 1584 C CA . LEU A 1 201 ? -10.438 -10.805 -21.375 1 96.31 201 LEU A CA 1
ATOM 1585 C C . LEU A 1 201 ? -11.711 -11.5 -21.828 1 96.31 201 LEU A C 1
ATOM 1587 O O . LEU A 1 201 ? -12.016 -11.523 -23.031 1 96.31 201 LEU A O 1
ATOM 1591 N N . GLY A 1 202 ? -12.422 -12.055 -20.875 1 96.81 202 GLY A N 1
ATOM 1592 C CA . GLY A 1 202 ? -13.664 -12.75 -21.172 1 96.81 202 GLY A CA 1
ATOM 1593 C C . GLY A 1 202 ? -14.711 -11.867 -21.828 1 96.81 202 GLY A C 1
ATOM 1594 O O . GLY A 1 202 ? -15.711 -12.367 -22.344 1 96.81 202 GLY A O 1
ATOM 1595 N N . ASN A 1 203 ? -14.523 -10.578 -21.891 1 96.75 203 ASN A N 1
ATOM 1596 C CA . ASN A 1 203 ? -15.453 -9.68 -22.578 1 96.75 203 ASN A CA 1
ATOM 1597 C C . ASN A 1 203 ? -14.969 -9.344 -23.984 1 96.75 203 ASN A C 1
ATOM 1599 O O . ASN A 1 203 ? -15.617 -8.57 -24.688 1 96.75 203 ASN A O 1
ATOM 1603 N N . GLY A 1 204 ? -13.805 -9.828 -24.312 1 96.31 204 GLY A N 1
ATOM 1604 C CA . GLY A 1 204 ? -13.32 -9.648 -25.672 1 96.31 204 GLY A CA 1
ATOM 1605 C C . GLY A 1 204 ? -12.281 -8.555 -25.797 1 96.31 204 GLY A C 1
ATOM 1606 O O . GLY A 1 204 ? -11.742 -8.32 -26.875 1 96.31 204 GLY A O 1
ATOM 1607 N N . GLU A 1 205 ? -11.953 -7.938 -24.75 1 95.94 205 GLU A N 1
ATOM 1608 C CA . GLU A 1 205 ? -10.977 -6.855 -24.781 1 95.94 205 GLU A CA 1
ATOM 1609 C C . GLU A 1 205 ? -9.555 -7.391 -24.609 1 95.94 205 GLU A C 1
ATOM 1611 O O . GLU A 1 205 ? -9.328 -8.305 -23.828 1 95.94 205 GLU A O 1
ATOM 1616 N N . ILE A 1 206 ? -8.594 -6.734 -25.344 1 96.75 206 ILE A N 1
ATOM 1617 C CA . ILE A 1 206 ? -7.188 -7.074 -25.156 1 96.75 206 ILE A CA 1
ATOM 1618 C C . ILE A 1 206 ? -6.691 -6.488 -23.844 1 96.75 206 ILE A C 1
ATOM 1620 O O . ILE A 1 206 ? -6.77 -5.281 -23.625 1 96.75 206 ILE A O 1
ATOM 1624 N N . SER A 1 207 ? -6.227 -7.305 -22.984 1 94.56 207 SER A N 1
ATOM 1625 C CA . SER A 1 207 ? -5.773 -6.816 -21.688 1 94.56 207 SER A CA 1
ATOM 1626 C C . SER A 1 207 ? -4.258 -6.66 -21.656 1 94.56 207 SER A C 1
ATOM 1628 O O . SER A 1 207 ? -3.736 -5.77 -20.984 1 94.56 207 SER A O 1
ATOM 1630 N N . ASN A 1 208 ? -3.588 -7.559 -22.281 1 94.25 208 ASN A N 1
ATOM 1631 C CA . ASN A 1 208 ? -2.137 -7.391 -22.297 1 94.25 208 ASN A CA 1
ATOM 1632 C C . ASN A 1 208 ? -1.504 -8.141 -23.469 1 94.25 208 ASN A C 1
ATOM 1634 O O . ASN A 1 208 ? -2.129 -9.023 -24.047 1 94.25 208 ASN A O 1
ATOM 1638 N N . PHE A 1 209 ? -0.394 -7.711 -23.844 1 93.5 209 PHE A N 1
ATOM 1639 C CA . PHE A 1 209 ? 0.478 -8.484 -24.719 1 93.5 209 PHE A CA 1
ATOM 1640 C C . PHE A 1 209 ? 1.943 -8.188 -24.422 1 93.5 209 PHE A C 1
ATOM 1642 O O . PHE A 1 209 ? 2.27 -7.137 -23.859 1 93.5 209 PHE A O 1
ATOM 1649 N N . TYR A 1 210 ? 2.779 -9.156 -24.766 1 91.75 210 TYR A N 1
ATOM 1650 C CA . TYR A 1 210 ? 4.227 -9.016 -24.656 1 91.75 210 TYR A CA 1
ATOM 1651 C C . TYR A 1 210 ? 4.922 -9.695 -25.844 1 91.75 210 TYR A C 1
ATOM 1653 O O . TYR A 1 210 ? 4.504 -10.766 -26.281 1 91.75 210 TYR A O 1
ATOM 1661 N N . ARG A 1 211 ? 5.973 -8.93 -26.328 1 90.12 211 ARG A N 1
ATOM 1662 C CA . ARG A 1 211 ? 6.742 -9.43 -27.469 1 90.12 211 ARG A CA 1
ATOM 1663 C C . ARG A 1 211 ? 8.164 -9.781 -27.047 1 90.12 211 ARG A C 1
ATOM 1665 O O . ARG A 1 211 ? 8.844 -8.984 -26.391 1 90.12 211 ARG A O 1
ATOM 1672 N N . ASN A 1 212 ? 8.492 -10.984 -27.344 1 85.81 212 ASN A N 1
ATOM 1673 C CA . ASN A 1 212 ? 9.891 -11.383 -27.281 1 85.81 212 ASN A CA 1
ATOM 1674 C C . ASN A 1 212 ? 10.562 -11.312 -28.641 1 85.81 212 ASN A C 1
ATOM 1676 O O . ASN A 1 212 ? 10.305 -12.141 -29.516 1 85.81 212 ASN A O 1
ATOM 1680 N N . LEU A 1 213 ? 11.414 -10.305 -28.844 1 80.75 213 LEU A N 1
ATOM 1681 C CA . LEU A 1 213 ? 11.961 -10.031 -30.156 1 80.75 213 LEU A CA 1
ATOM 1682 C C . LEU A 1 213 ? 13.312 -10.703 -30.344 1 80.75 213 LEU A C 1
ATOM 1684 O O . LEU A 1 213 ? 13.836 -10.789 -31.453 1 80.75 213 LEU A O 1
ATOM 1688 N N . GLY A 1 214 ? 13.781 -11.375 -29.375 1 73.06 214 GLY A N 1
ATOM 1689 C CA . GLY A 1 214 ? 15.086 -12.008 -29.484 1 73.06 214 GLY A CA 1
ATOM 1690 C C . GLY A 1 214 ? 16.219 -11.016 -29.688 1 73.06 214 GLY A C 1
ATOM 1691 O O . GLY A 1 214 ? 16.188 -9.914 -29.125 1 73.06 214 GLY A O 1
ATOM 1692 N N . SER A 1 215 ? 17.25 -11.43 -30.484 1 64 215 SER A N 1
ATOM 1693 C CA . SER A 1 215 ? 18.438 -10.617 -30.719 1 64 215 SER A CA 1
ATOM 1694 C C . SER A 1 215 ? 18.141 -9.477 -31.688 1 64 215 SER A C 1
ATOM 1696 O O . SER A 1 215 ? 17.422 -9.664 -32.688 1 64 215 SER A O 1
ATOM 1698 N N . ASN A 1 216 ? 18.453 -8.281 -31.25 1 61.91 216 ASN A N 1
ATOM 1699 C CA . ASN A 1 216 ? 18.25 -7.094 -32.094 1 61.91 216 ASN A CA 1
ATOM 1700 C C . ASN A 1 216 ? 19.281 -7.023 -33.219 1 61.91 216 ASN A C 1
ATOM 1702 O O . ASN A 1 216 ? 19.219 -6.121 -34.031 1 61.91 216 ASN A O 1
ATOM 1706 N N . SER A 1 217 ? 20.109 -8.086 -33.156 1 67.81 217 SER A N 1
ATOM 1707 C CA . SER A 1 217 ? 21.141 -8.078 -34.219 1 67.81 217 SER A CA 1
ATOM 1708 C C . SER A 1 217 ? 20.75 -8.969 -35.375 1 67.81 217 SER A C 1
ATOM 1710 O O . SER A 1 217 ? 19.766 -9.703 -35.312 1 67.81 217 SER A O 1
ATOM 1712 N N . SER A 1 218 ? 21.047 -8.586 -36.625 1 76.5 218 SER A N 1
ATOM 1713 C CA . SER A 1 218 ? 20.812 -9.398 -37.812 1 76.5 218 SER A CA 1
ATOM 1714 C C . SER A 1 218 ? 21.422 -10.789 -37.656 1 76.5 218 SER A C 1
ATOM 1716 O O . SER A 1 218 ? 22.531 -11.039 -38.125 1 76.5 218 SER A O 1
ATOM 1718 N N . PRO A 1 219 ? 20.672 -11.734 -37.031 1 85 219 PRO A N 1
ATOM 1719 C CA . PRO A 1 219 ? 21.25 -13.062 -36.75 1 85 219 PRO A CA 1
ATOM 1720 C C . PRO A 1 219 ? 21.297 -13.938 -38.031 1 85 219 PRO A C 1
ATOM 1722 O O . PRO A 1 219 ? 20.578 -13.664 -39 1 85 219 PRO A O 1
ATOM 1725 N N . SER A 1 220 ? 22.297 -14.922 -37.969 1 89.44 220 SER A N 1
ATOM 1726 C CA . SER A 1 220 ? 22.344 -15.945 -39 1 89.44 220 SER A CA 1
ATOM 1727 C C . SER A 1 220 ? 21.594 -17.203 -38.562 1 89.44 220 SER A C 1
ATOM 1729 O O . SER A 1 220 ? 21.344 -17.406 -37.375 1 89.44 220 SER A O 1
ATOM 1731 N N . PHE A 1 221 ? 21.172 -17.984 -39.594 1 93.56 221 PHE A N 1
ATOM 1732 C CA . PHE A 1 221 ? 20.375 -19.172 -39.344 1 93.56 221 PHE A CA 1
ATOM 1733 C C . PHE A 1 221 ? 20.969 -20.391 -40.031 1 93.56 221 PHE A C 1
ATOM 1735 O O . PHE A 1 221 ? 21.484 -20.266 -41.156 1 93.56 221 PHE A O 1
ATOM 1742 N N . ASP A 1 222 ? 20.891 -21.516 -39.375 1 94.75 222 ASP A N 1
ATOM 1743 C CA . ASP A 1 222 ? 21.172 -22.766 -40.062 1 94.75 222 ASP A CA 1
ATOM 1744 C C . ASP A 1 222 ? 20.266 -22.938 -41.281 1 94.75 222 ASP A C 1
ATOM 1746 O O . ASP A 1 222 ? 19.125 -22.453 -41.281 1 94.75 222 ASP A O 1
ATOM 1750 N N . ASP A 1 223 ? 20.812 -23.656 -42.219 1 93.88 223 ASP A N 1
ATOM 1751 C CA . ASP A 1 223 ? 20.047 -23.938 -43.438 1 93.88 223 ASP A CA 1
ATOM 1752 C C . ASP A 1 223 ? 19.062 -25.094 -43.219 1 93.88 223 ASP A C 1
ATOM 1754 O O . ASP A 1 223 ? 19.484 -26.25 -43.062 1 93.88 223 ASP A O 1
ATOM 1758 N N . ALA A 1 224 ? 17.797 -24.844 -43.312 1 93.38 224 ALA A N 1
ATOM 1759 C CA . ALA A 1 224 ? 16.766 -25.828 -43 1 93.38 224 ALA A CA 1
ATOM 1760 C C . ALA A 1 224 ? 16.719 -26.922 -44.062 1 93.38 224 ALA A C 1
ATOM 1762 O O . ALA A 1 224 ? 16.156 -28 -43.844 1 93.38 224 ALA A O 1
ATOM 1763 N N . ALA A 1 225 ? 17.297 -26.656 -45.188 1 91.25 225 ALA A N 1
ATOM 1764 C CA . ALA A 1 225 ? 17.297 -27.625 -46.281 1 91.25 225 ALA A CA 1
ATOM 1765 C C . ALA A 1 225 ? 18.297 -28.75 -46 1 91.25 225 ALA A C 1
ATOM 1767 O O . ALA A 1 225 ? 18.234 -29.812 -46.625 1 91.25 225 ALA A O 1
ATOM 1768 N N . LYS A 1 226 ? 19.203 -28.594 -45.062 1 92.69 226 LYS A N 1
ATOM 1769 C CA . LYS A 1 226 ? 20.281 -29.547 -44.812 1 92.69 226 LYS A CA 1
ATOM 1770 C C . LYS A 1 226 ? 20.047 -30.344 -43.531 1 92.69 226 LYS A C 1
ATOM 1772 O O . LYS A 1 226 ? 20.969 -30.969 -43 1 92.69 226 LYS A O 1
ATOM 1777 N N . VAL A 1 227 ? 18.828 -30.328 -43.062 1 93.5 227 VAL A N 1
ATOM 1778 C CA . VAL A 1 227 ? 18.562 -30.969 -41.781 1 93.5 227 VAL A CA 1
ATOM 1779 C C . VAL A 1 227 ? 18.531 -32.5 -41.938 1 93.5 227 VAL A C 1
ATOM 1781 O O . VAL A 1 227 ? 18.078 -33 -42.969 1 93.5 227 VAL A O 1
ATOM 1784 N N . LEU A 1 228 ? 19.031 -33.188 -40.906 1 93 228 LEU A N 1
ATOM 1785 C CA . LEU A 1 228 ? 18.891 -34.656 -40.844 1 93 228 LEU A CA 1
ATOM 1786 C C . LEU A 1 228 ? 17.422 -35.031 -40.812 1 93 228 LEU A C 1
ATOM 1788 O O . LEU A 1 228 ? 16.578 -34.281 -40.312 1 93 228 LEU A O 1
ATOM 1792 N N . SER A 1 229 ? 17.062 -36.219 -41.406 1 92.31 229 SER A N 1
ATOM 1793 C CA . SER A 1 229 ? 15.688 -36.719 -41.344 1 92.31 229 SER A CA 1
ATOM 1794 C C . SER A 1 229 ? 15.273 -37.031 -39.906 1 92.31 229 SER A C 1
ATOM 1796 O O . SER A 1 229 ? 16.125 -37.375 -39.094 1 92.31 229 SER A O 1
ATOM 1798 N N . LYS A 1 230 ? 14.07 -36.781 -39.625 1 91.62 230 LYS A N 1
ATOM 1799 C CA . LYS A 1 230 ? 13.539 -37.125 -38.312 1 91.62 230 LYS A CA 1
ATOM 1800 C C . LYS A 1 230 ? 13.867 -38.562 -37.938 1 91.62 230 LYS A C 1
ATOM 1802 O O . LYS A 1 230 ? 14.188 -38.844 -36.75 1 91.62 230 LYS A O 1
ATOM 1807 N N . ASP A 1 231 ? 13.898 -39.469 -38.906 1 91.94 231 ASP A N 1
ATOM 1808 C CA . ASP A 1 231 ? 14.172 -40.875 -38.656 1 91.94 231 ASP A CA 1
ATOM 1809 C C . ASP A 1 231 ? 15.609 -41.094 -38.188 1 91.94 231 ASP A C 1
ATOM 1811 O O . ASP A 1 231 ? 15.867 -41.875 -37.281 1 91.94 231 ASP A O 1
ATOM 1815 N N . GLU A 1 232 ? 16.453 -40.344 -38.781 1 92.94 232 GLU A N 1
ATOM 1816 C CA . GLU A 1 232 ? 17.859 -40.438 -38.406 1 92.94 232 GLU A CA 1
ATOM 1817 C C . GLU A 1 232 ? 18.062 -39.938 -36.969 1 92.94 232 GLU A C 1
ATOM 1819 O O . GLU A 1 232 ? 18.812 -40.531 -36.188 1 92.94 232 GLU A O 1
ATOM 1824 N N . ALA A 1 233 ? 17.422 -38.844 -36.719 1 92.75 233 ALA A N 1
ATOM 1825 C CA . ALA A 1 233 ? 17.531 -38.25 -35.375 1 92.75 233 ALA A CA 1
ATOM 1826 C C . ALA A 1 233 ? 16.922 -39.188 -34.344 1 92.75 233 ALA A C 1
ATOM 1828 O O . ALA A 1 233 ? 17.484 -39.375 -33.281 1 92.75 233 ALA A O 1
ATOM 1829 N N . VAL A 1 234 ? 15.766 -39.781 -34.656 1 92 234 VAL A N 1
ATOM 1830 C CA . VAL A 1 234 ? 15.086 -40.688 -33.75 1 92 234 VAL A CA 1
ATOM 1831 C C . VAL A 1 234 ? 15.961 -41.906 -33.5 1 92 234 VAL A C 1
ATOM 1833 O O . VAL A 1 234 ? 16.062 -42.375 -32.375 1 92 234 VAL A O 1
ATOM 1836 N N . LYS A 1 235 ? 16.516 -42.438 -34.531 1 91.06 235 LYS A N 1
ATOM 1837 C CA . LYS A 1 235 ? 17.406 -43.594 -34.406 1 91.06 235 LYS A CA 1
ATOM 1838 C C . LYS A 1 235 ? 18.562 -43.281 -33.469 1 91.06 235 LYS A C 1
ATOM 1840 O O . LYS A 1 235 ? 18.906 -44.094 -32.625 1 91.06 235 LYS A O 1
ATOM 1845 N N . LYS A 1 236 ? 19.094 -42.125 -33.625 1 90.69 236 LYS A N 1
ATOM 1846 C CA . LYS A 1 236 ? 20.219 -41.719 -32.75 1 90.69 236 LYS A CA 1
ATOM 1847 C C . LYS A 1 236 ? 19.781 -41.656 -31.297 1 90.69 236 LYS A C 1
ATOM 1849 O O . LYS A 1 236 ? 20.516 -42.125 -30.406 1 90.69 236 LYS A O 1
ATOM 1854 N N . ILE A 1 237 ? 18.656 -41.125 -31.062 1 89.62 237 ILE A N 1
ATOM 1855 C CA . ILE A 1 237 ? 18.156 -41 -29.703 1 89.62 237 ILE A CA 1
ATOM 1856 C C . ILE A 1 237 ? 17.828 -42.406 -29.156 1 89.62 237 ILE A C 1
ATOM 1858 O O . ILE A 1 237 ? 18.172 -42.719 -28.016 1 89.62 237 ILE A O 1
ATOM 1862 N N . LYS A 1 238 ? 17.234 -43.25 -29.969 1 88 238 LYS A N 1
ATOM 1863 C CA . LYS A 1 238 ? 16.844 -44.594 -29.562 1 88 238 LYS A CA 1
ATOM 1864 C C . LYS A 1 238 ? 18.062 -45.438 -29.156 1 88 238 LYS A C 1
ATOM 1866 O O . LYS A 1 238 ? 18.016 -46.188 -28.188 1 88 238 LYS A O 1
ATOM 1871 N N . GLU A 1 239 ? 19.125 -45.219 -29.828 1 87.81 239 GLU A N 1
ATOM 1872 C CA . GLU A 1 239 ? 20.328 -46 -29.594 1 87.81 239 GLU A CA 1
ATOM 1873 C C . GLU A 1 239 ? 21.078 -45.531 -28.359 1 87.81 239 GLU A C 1
ATOM 1875 O O . GLU A 1 239 ? 21.891 -46.25 -27.797 1 87.81 239 GLU A O 1
ATOM 1880 N N . ASN A 1 240 ? 20.703 -44.344 -27.922 1 86.44 240 ASN A N 1
ATOM 1881 C CA . ASN A 1 240 ? 21.516 -43.781 -26.844 1 86.44 240 ASN A CA 1
ATOM 1882 C C . ASN A 1 240 ? 20.656 -43.438 -25.625 1 86.44 240 ASN A C 1
ATOM 1884 O O . ASN A 1 240 ? 21.188 -43.031 -24.578 1 86.44 240 ASN A O 1
ATOM 1888 N N . LEU A 1 241 ? 19.344 -43.594 -25.719 1 85 241 LEU A N 1
ATOM 1889 C CA . LEU A 1 241 ? 18.453 -43.25 -24.609 1 85 241 LEU A CA 1
ATOM 1890 C C . LEU A 1 241 ? 18.547 -44.312 -23.5 1 85 241 LEU A C 1
ATOM 1892 O O . LEU A 1 241 ? 18.438 -45.5 -23.781 1 85 241 LEU A O 1
ATOM 1896 N N . THR A 1 242 ? 18.906 -43.906 -22.312 1 84.38 242 THR A N 1
ATOM 1897 C CA . THR A 1 242 ? 18.828 -44.719 -21.109 1 84.38 242 THR A CA 1
ATOM 1898 C C . THR A 1 242 ? 17.953 -44.062 -20.047 1 84.38 242 THR A C 1
ATOM 1900 O O . THR A 1 242 ? 17.797 -42.844 -20.047 1 84.38 242 THR A O 1
ATOM 1903 N N . VAL A 1 243 ? 17.219 -44.906 -19.297 1 88.94 243 VAL A N 1
ATOM 1904 C CA . VAL A 1 243 ? 16.375 -44.375 -18.219 1 88.94 243 VAL A CA 1
ATOM 1905 C C . VAL A 1 243 ? 16.844 -44.938 -16.875 1 88.94 243 VAL A C 1
ATOM 1907 O O . VAL A 1 243 ? 17.422 -46.031 -16.812 1 88.94 243 VAL A O 1
ATOM 1910 N N . ASP A 1 244 ? 16.719 -44.156 -15.883 1 88.56 244 ASP A N 1
ATOM 1911 C CA . ASP A 1 244 ? 17.062 -44.625 -14.539 1 88.56 244 ASP A CA 1
ATOM 1912 C C . ASP A 1 244 ? 15.883 -44.438 -13.578 1 88.56 244 ASP A C 1
ATOM 1914 O O . ASP A 1 244 ? 15.055 -43.562 -13.758 1 88.56 244 ASP A O 1
ATOM 1918 N N . LEU A 1 245 ? 15.836 -45.406 -12.664 1 93.38 245 LEU A N 1
ATOM 1919 C CA . LEU A 1 245 ? 14.859 -45.344 -11.578 1 93.38 245 LEU A CA 1
ATOM 1920 C C . LEU A 1 245 ? 15.266 -44.281 -10.555 1 93.38 245 LEU A C 1
ATOM 1922 O O . LEU A 1 245 ? 16.438 -44.219 -10.164 1 93.38 245 LEU A O 1
ATOM 1926 N N . GLN A 1 246 ? 14.328 -43.5 -10.195 1 92.69 246 GLN A N 1
ATOM 1927 C CA . GLN A 1 246 ? 14.578 -42.469 -9.195 1 92.69 246 GLN A CA 1
ATOM 1928 C C . GLN A 1 246 ? 13.359 -42.281 -8.289 1 92.69 246 GLN A C 1
ATOM 1930 O O . GLN A 1 246 ? 12.242 -42.625 -8.656 1 92.69 246 GLN A O 1
ATOM 1935 N N . TYR A 1 247 ? 13.664 -41.781 -7.062 1 92.56 247 TYR A N 1
ATOM 1936 C CA . TYR A 1 247 ? 12.586 -41.25 -6.238 1 92.56 247 TYR A CA 1
ATOM 1937 C C . TYR A 1 247 ? 12.258 -39.812 -6.648 1 92.56 247 TYR A C 1
ATOM 1939 O O . TYR A 1 247 ? 13.148 -39.062 -7.035 1 92.56 247 TYR A O 1
ATOM 1947 N N . SER A 1 248 ? 11.016 -39.562 -6.652 1 88.81 248 SER A N 1
ATOM 1948 C CA . SER A 1 248 ? 10.562 -38.188 -6.875 1 88.81 248 SER A CA 1
ATOM 1949 C C . SER A 1 248 ? 9.688 -37.719 -5.723 1 88.81 248 SER A C 1
ATOM 1951 O O . SER A 1 248 ? 8.664 -38.312 -5.41 1 88.81 248 SER A O 1
ATOM 1953 N N . ILE A 1 249 ? 10.195 -36.625 -5.125 1 83.62 249 ILE A N 1
ATOM 1954 C CA . ILE A 1 249 ? 9.422 -36.062 -4.027 1 83.62 249 ILE A CA 1
ATOM 1955 C C . ILE A 1 249 ? 8.469 -35 -4.562 1 83.62 249 ILE A C 1
ATOM 1957 O O . ILE A 1 249 ? 8.898 -34.031 -5.203 1 83.62 249 ILE A O 1
ATOM 1961 N N . GLU A 1 250 ? 7.23 -35.25 -4.398 1 72 250 GLU A N 1
ATOM 1962 C CA . GLU A 1 250 ? 6.199 -34.281 -4.781 1 72 250 GLU A CA 1
ATOM 1963 C C . GLU A 1 250 ? 5.508 -33.688 -3.557 1 72 250 GLU A C 1
ATOM 1965 O O . GLU A 1 250 ? 5.152 -34.438 -2.629 1 72 250 GLU A O 1
ATOM 1970 N N . ALA A 1 251 ? 5.582 -32.469 -3.465 1 64.12 251 ALA A N 1
ATOM 1971 C CA . ALA A 1 251 ? 4.898 -31.797 -2.354 1 64.12 251 ALA A CA 1
ATOM 1972 C C . ALA A 1 251 ? 3.486 -31.391 -2.746 1 64.12 251 ALA A C 1
ATOM 1974 O O . ALA A 1 251 ? 3.266 -30.891 -3.854 1 64.12 251 ALA A O 1
ATOM 1975 N N . ASP A 1 252 ? 2.564 -31.875 -1.897 1 56.69 252 ASP A N 1
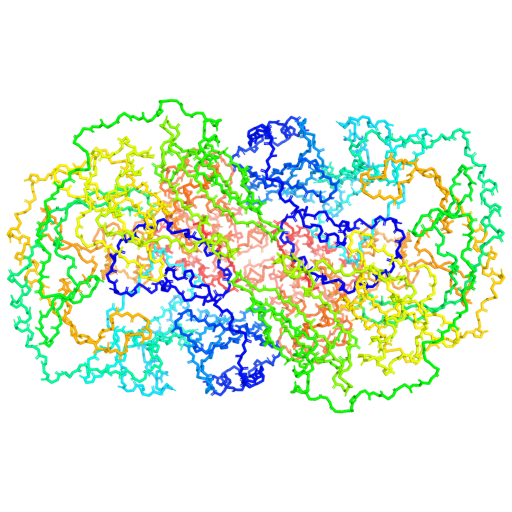ATOM 1976 C CA . ASP A 1 252 ? 1.215 -31.344 -2.053 1 56.69 252 ASP A CA 1
ATOM 1977 C C . ASP A 1 252 ? 1.174 -29.859 -1.75 1 56.69 252 ASP A C 1
ATOM 1979 O O . ASP A 1 252 ? 1.451 -29.438 -0.624 1 56.69 252 ASP A O 1
ATOM 1983 N N . TYR A 1 253 ? 0.995 -29.188 -2.719 1 51.59 253 TYR A N 1
ATOM 1984 C CA . TYR A 1 253 ? 1.089 -27.734 -2.561 1 51.59 253 TYR A CA 1
ATOM 1985 C C . TYR A 1 253 ? 0.02 -27.219 -1.603 1 51.59 253 TYR A C 1
ATOM 1987 O O . TYR A 1 253 ? 0.164 -26.141 -1.022 1 51.59 253 TYR A O 1
ATOM 1995 N N . GLN A 1 254 ? -1.055 -28.094 -1.356 1 45.47 254 GLN A N 1
ATOM 1996 C CA . GLN A 1 254 ? -2.143 -27.688 -0.474 1 45.47 254 GLN A CA 1
ATOM 1997 C C . GLN A 1 254 ? -1.824 -28.031 0.981 1 45.47 254 GLN A C 1
ATOM 1999 O O . GLN A 1 254 ? -2.045 -27.203 1.873 1 45.47 254 GLN A O 1
ATOM 2004 N N . THR A 1 255 ? -1.333 -29.172 1.165 1 50.38 255 THR A N 1
ATOM 2005 C CA . THR A 1 255 ? -1.165 -29.672 2.525 1 50.38 255 THR A CA 1
ATOM 2006 C C . THR A 1 255 ? 0.296 -29.578 2.959 1 50.38 255 THR A C 1
ATOM 2008 O O . THR A 1 255 ? 0.6 -29.641 4.152 1 50.38 255 THR A O 1
ATOM 2011 N N . GLY A 1 256 ? 1.089 -29.281 1.96 1 58.16 256 GLY A N 1
ATOM 2012 C CA . GLY A 1 256 ? 2.512 -29.344 2.256 1 58.16 256 GLY A CA 1
ATOM 2013 C C . GLY A 1 256 ? 3.031 -30.75 2.445 1 58.16 256 GLY A C 1
ATOM 2014 O O . GLY A 1 256 ? 4.234 -30.953 2.617 1 58.16 256 GLY A O 1
ATOM 2015 N N . GLU A 1 257 ? 2.102 -31.625 2.396 1 65.25 257 GLU A N 1
ATOM 2016 C CA . GLU A 1 257 ? 2.504 -33.031 2.572 1 65.25 257 GLU A CA 1
ATOM 2017 C C . GLU A 1 257 ? 3.35 -33.5 1.396 1 65.25 257 GLU A C 1
ATOM 2019 O O . GLU A 1 257 ? 3.059 -33.188 0.243 1 65.25 257 GLU A O 1
ATOM 2024 N N . LYS A 1 258 ? 4.438 -34.156 1.761 1 74.5 258 LYS A N 1
ATOM 2025 C CA . LYS A 1 258 ? 5.348 -34.656 0.741 1 74.5 258 LYS A CA 1
ATOM 2026 C C . LYS A 1 258 ? 5.09 -36.125 0.463 1 74.5 258 LYS A C 1
ATOM 2028 O O . LYS A 1 258 ? 4.871 -36.906 1.391 1 74.5 258 LYS A O 1
ATOM 2033 N N . GLN A 1 259 ? 4.844 -36.375 -0.805 1 78.12 259 GLN A N 1
ATOM 2034 C CA . GLN A 1 259 ? 4.707 -37.75 -1.259 1 78.12 259 GLN A CA 1
ATOM 2035 C C . GLN A 1 259 ? 5.898 -38.188 -2.111 1 78.12 259 GLN A C 1
ATOM 2037 O O . GLN A 1 259 ? 6.434 -37.375 -2.877 1 78.12 259 GLN A O 1
ATOM 2042 N N . VAL A 1 260 ? 6.34 -39.438 -1.821 1 88.62 260 VAL A N 1
ATOM 2043 C CA . VAL A 1 260 ? 7.473 -39.969 -2.582 1 88.62 260 VAL A CA 1
ATOM 2044 C C . VAL A 1 260 ? 6.973 -40.938 -3.641 1 88.62 260 VAL A C 1
ATOM 2046 O O . VAL A 1 260 ? 6.246 -41.875 -3.328 1 88.62 260 VAL A O 1
ATOM 2049 N N . ASN A 1 261 ? 7.266 -40.656 -4.906 1 88.06 261 ASN A N 1
ATOM 2050 C CA . ASN A 1 261 ? 6.957 -41.531 -6.023 1 88.06 261 ASN A CA 1
ATOM 2051 C C . ASN A 1 261 ? 8.219 -42.188 -6.602 1 88.06 261 ASN A C 1
ATOM 2053 O O . ASN A 1 261 ? 9.32 -41.656 -6.43 1 88.06 261 ASN A O 1
ATOM 2057 N N . LEU A 1 262 ? 8.031 -43.344 -7.156 1 93.5 262 LEU A N 1
ATOM 2058 C CA . LEU A 1 262 ? 9.078 -43.969 -7.957 1 93.5 262 LEU A CA 1
ATOM 2059 C C . LEU A 1 262 ? 8.844 -43.719 -9.445 1 93.5 262 LEU A C 1
ATOM 2061 O O . LEU A 1 262 ? 7.781 -44.062 -9.977 1 93.5 262 LEU A O 1
ATOM 2065 N N . VAL A 1 263 ? 9.875 -43.156 -10.062 1 92.5 263 VAL A N 1
ATOM 2066 C CA . VAL A 1 263 ? 9.695 -42.781 -11.461 1 92.5 263 VAL A CA 1
ATOM 2067 C C . VAL A 1 263 ? 10.922 -43.219 -12.266 1 92.5 263 VAL A C 1
ATOM 2069 O O . VAL A 1 263 ? 12.016 -43.375 -11.711 1 92.5 263 VAL A O 1
ATOM 2072 N N . TYR A 1 264 ? 10.695 -43.469 -13.547 1 90.81 264 TYR A N 1
ATOM 2073 C CA . TYR A 1 264 ? 11.805 -43.562 -14.492 1 90.81 264 TYR A CA 1
ATOM 2074 C C . TYR A 1 264 ? 12.008 -42.281 -15.258 1 90.81 264 TYR A C 1
ATOM 2076 O O . TYR A 1 264 ? 11.039 -41.625 -15.672 1 90.81 264 TYR A O 1
ATOM 2084 N N . SER A 1 265 ? 13.195 -41.906 -15.273 1 86.38 265 SER A N 1
ATOM 2085 C CA . SER A 1 265 ? 13.547 -40.688 -16.016 1 86.38 265 SER A CA 1
ATOM 2086 C C . SER A 1 265 ? 14.758 -40.906 -16.906 1 86.38 265 SER A C 1
ATOM 2088 O O . SER A 1 265 ? 15.648 -41.688 -16.578 1 86.38 265 SER A O 1
ATOM 2090 N N . PRO A 1 266 ? 14.672 -40.156 -18.078 1 80.25 266 PRO A N 1
ATOM 2091 C CA . PRO A 1 266 ? 15.867 -40.281 -18.922 1 80.25 266 PRO A CA 1
ATOM 2092 C C . PRO A 1 266 ? 17.141 -39.844 -18.219 1 80.25 266 PRO A C 1
ATOM 2094 O O . PRO A 1 266 ? 17.109 -38.875 -17.438 1 80.25 266 PRO A O 1
ATOM 2097 N N . THR A 1 267 ? 18.234 -40.594 -18.391 1 69.88 267 THR A N 1
ATOM 2098 C CA . THR A 1 267 ? 19.469 -40.375 -17.641 1 69.88 267 THR A CA 1
ATOM 2099 C C . THR A 1 267 ? 20.312 -39.281 -18.281 1 69.88 267 THR A C 1
ATOM 2101 O O . THR A 1 267 ? 21.047 -38.594 -17.594 1 69.88 267 THR A O 1
ATOM 2104 N N . ASN A 1 268 ? 20.266 -39.188 -19.656 1 62.59 268 ASN A N 1
ATOM 2105 C CA . ASN A 1 268 ? 21.234 -38.312 -20.297 1 62.59 268 ASN A CA 1
ATOM 2106 C C . ASN A 1 268 ? 20.766 -36.844 -20.312 1 62.59 268 ASN A C 1
ATOM 2108 O O . ASN A 1 268 ? 19.562 -36.594 -20.469 1 62.59 268 ASN A O 1
ATOM 2112 N N . ASN A 1 269 ? 21.422 -35.938 -19.531 1 67.5 269 ASN A N 1
ATOM 2113 C CA . ASN A 1 269 ? 21.188 -34.5 -19.484 1 67.5 269 ASN A CA 1
ATOM 2114 C C . ASN A 1 269 ? 21.266 -33.906 -20.891 1 67.5 269 ASN A C 1
ATOM 2116 O O . ASN A 1 269 ? 21.984 -32.906 -21.094 1 67.5 269 ASN A O 1
ATOM 2120 N N . VAL A 1 270 ? 20.609 -34.656 -21.875 1 76.62 270 VAL A N 1
ATOM 2121 C CA . VAL A 1 270 ? 20.656 -34.156 -23.234 1 76.62 270 VAL A CA 1
ATOM 2122 C C . VAL A 1 270 ? 19.391 -33.344 -23.531 1 76.62 270 VAL A C 1
ATOM 2124 O O . VAL A 1 270 ? 18.281 -33.781 -23.188 1 76.62 270 VAL A O 1
ATOM 2127 N N . ILE A 1 271 ? 19.656 -32.281 -24.156 1 78.5 271 ILE A N 1
ATOM 2128 C CA . ILE A 1 271 ? 18.547 -31.375 -24.5 1 78.5 271 ILE A CA 1
ATOM 2129 C C . ILE A 1 271 ? 18.031 -31.719 -25.891 1 78.5 271 ILE A C 1
ATOM 2131 O O . ILE A 1 271 ? 16.828 -31.625 -26.156 1 78.5 271 ILE A O 1
ATOM 2135 N N . GLY A 1 272 ? 18.953 -32.094 -26.781 1 88 272 GLY A N 1
ATOM 2136 C CA . GLY A 1 272 ? 18.562 -32.406 -28.141 1 88 272 GLY A CA 1
ATOM 2137 C C . GLY A 1 272 ? 19.719 -32.75 -29.031 1 88 272 GLY A C 1
ATOM 2138 O O . GLY A 1 272 ? 20.781 -33.188 -28.562 1 88 272 GLY A O 1
ATOM 2139 N N . ILE A 1 273 ? 19.422 -32.719 -30.344 1 92.44 273 ILE A N 1
ATOM 2140 C CA . ILE A 1 273 ? 20.406 -33 -31.375 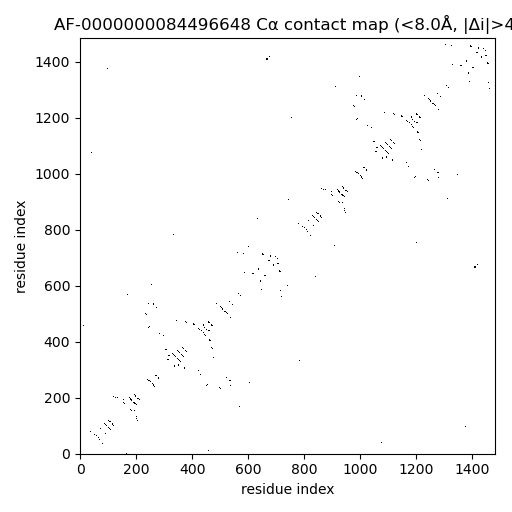1 92.44 273 ILE A CA 1
ATOM 2141 C C . ILE A 1 273 ? 20.469 -31.875 -32.375 1 92.44 273 ILE A C 1
ATOM 2143 O O . ILE A 1 273 ? 19.438 -31.375 -32.844 1 92.44 273 ILE A O 1
ATOM 2147 N N . HIS A 1 274 ? 21.703 -31.422 -32.531 1 94.5 274 HIS A N 1
ATOM 2148 C CA . HIS A 1 274 ? 21.859 -30.5 -33.625 1 94.5 274 HIS A CA 1
ATOM 2149 C C . HIS A 1 274 ? 21.375 -31.125 -34.938 1 94.5 274 HIS A C 1
ATOM 2151 O O . HIS A 1 274 ? 21.859 -32.188 -35.344 1 94.5 274 HIS A O 1
ATOM 2157 N N . ALA A 1 275 ? 20.516 -30.484 -35.656 1 95.75 275 ALA A N 1
ATOM 2158 C CA . ALA A 1 275 ? 19.781 -31.109 -36.75 1 95.75 275 ALA A CA 1
ATOM 2159 C C . ALA A 1 275 ? 20.656 -31.219 -38 1 95.75 275 ALA A C 1
ATOM 2161 O O . ALA A 1 275 ? 20.297 -31.906 -38.969 1 95.75 275 ALA A O 1
ATOM 2162 N N . LEU A 1 276 ? 21.766 -30.5 -38.062 1 95.12 276 LEU A N 1
ATOM 2163 C CA . LEU A 1 276 ? 22.641 -30.594 -39.25 1 95.12 276 LEU A CA 1
ATOM 2164 C C . LEU A 1 276 ? 23.812 -31.531 -38.969 1 95.12 276 LEU A C 1
ATOM 2166 O O . LEU A 1 276 ? 24.031 -32.469 -39.75 1 95.12 276 LEU A O 1
ATOM 2170 N N . SER A 1 277 ? 24.562 -31.328 -37.844 1 93.31 277 SER A N 1
ATOM 2171 C CA . SER A 1 277 ? 25.781 -32.062 -37.594 1 93.31 277 SER A CA 1
ATOM 2172 C C . SER A 1 277 ? 25.5 -33.375 -36.844 1 93.31 277 SER A C 1
ATOM 2174 O O . SER A 1 277 ? 26.328 -34.281 -36.844 1 93.31 277 SER A O 1
ATOM 2176 N N . GLY A 1 278 ? 24.359 -33.344 -36.094 1 92.69 278 GLY A N 1
ATOM 2177 C CA . GLY A 1 278 ? 24.047 -34.531 -35.281 1 92.69 278 GLY A CA 1
ATOM 2178 C C . GLY A 1 278 ? 24.688 -34.5 -33.906 1 92.69 278 GLY A C 1
ATOM 2179 O O . GLY A 1 278 ? 24.516 -35.406 -33.125 1 92.69 278 GLY A O 1
ATOM 2180 N N . GLU A 1 279 ? 25.297 -33.469 -33.625 1 93.06 279 GLU A N 1
ATOM 2181 C CA . GLU A 1 279 ? 25.891 -33.312 -32.312 1 93.06 279 GLU A CA 1
ATOM 2182 C C . GLU A 1 279 ? 24.828 -33.219 -31.219 1 93.06 279 GLU A C 1
ATOM 2184 O O . GLU A 1 279 ? 23.703 -32.75 -31.484 1 93.06 279 GLU A O 1
ATOM 2189 N N . TRP A 1 280 ? 25.219 -33.656 -30.062 1 90.12 280 TRP A N 1
ATOM 2190 C CA . TRP A 1 280 ? 24.312 -33.594 -28.922 1 90.12 280 TRP A CA 1
ATOM 2191 C C . TRP A 1 280 ? 24.281 -32.188 -28.328 1 90.12 280 TRP A C 1
ATOM 2193 O O . TRP A 1 280 ? 25.328 -31.562 -28.156 1 90.12 280 TRP A O 1
ATOM 2203 N N . LYS A 1 281 ? 23.125 -31.703 -28.172 1 88.44 281 LYS A N 1
ATOM 2204 C CA . LYS A 1 281 ? 22.969 -30.453 -27.438 1 88.44 281 LYS A CA 1
ATOM 2205 C C . LYS A 1 281 ? 22.859 -30.703 -25.938 1 88.44 281 LYS A C 1
ATOM 2207 O O . LYS A 1 281 ? 21.891 -31.312 -25.469 1 88.44 281 LYS A O 1
ATOM 2212 N N . LYS A 1 282 ? 23.844 -30.219 -25.203 1 80.31 282 LYS A N 1
ATOM 2213 C CA . LYS A 1 282 ? 23.875 -30.328 -23.75 1 80.31 282 LYS A CA 1
ATOM 2214 C C . LYS A 1 282 ? 23.672 -28.969 -23.078 1 80.31 282 LYS A C 1
ATOM 2216 O O . LYS A 1 282 ? 23.375 -27.984 -23.766 1 80.31 282 LYS A O 1
ATOM 2221 N N . LEU A 1 283 ? 23.781 -29.031 -21.812 1 75.06 283 LEU A N 1
ATOM 2222 C CA . LEU A 1 283 ? 23.547 -27.812 -21.062 1 75.06 283 LEU A CA 1
ATOM 2223 C C . LEU A 1 283 ? 24.562 -26.734 -21.422 1 75.06 283 LEU A C 1
ATOM 2225 O O . LEU A 1 283 ? 24.234 -25.547 -21.5 1 75.06 283 LEU A O 1
ATOM 2229 N N . ASN A 1 284 ? 25.828 -27.172 -21.625 1 71.88 284 ASN A N 1
ATOM 2230 C CA . ASN A 1 284 ? 26.906 -26.203 -21.875 1 71.88 284 ASN A CA 1
ATOM 2231 C C . ASN A 1 284 ? 27.266 -26.125 -23.359 1 71.88 284 ASN A C 1
ATOM 2233 O O . ASN A 1 284 ? 28.359 -25.719 -23.719 1 71.88 284 ASN A O 1
ATOM 2237 N N . GLY A 1 285 ? 26.328 -26.594 -24.25 1 79.19 285 GLY A N 1
ATOM 2238 C CA . GLY A 1 285 ? 26.609 -26.484 -25.672 1 79.19 285 GLY A CA 1
ATOM 2239 C C . GLY A 1 285 ? 26.5 -27.797 -26.406 1 79.19 285 GLY A C 1
ATOM 2240 O O . GLY A 1 285 ? 25.828 -28.719 -25.953 1 79.19 285 GLY A O 1
ATOM 2241 N N . PHE A 1 286 ? 27.125 -27.734 -27.625 1 86.88 286 PHE A N 1
ATOM 2242 C CA . PHE A 1 286 ? 27.062 -28.922 -28.484 1 86.88 286 PHE A CA 1
ATOM 2243 C C . PHE A 1 286 ? 28.297 -29.797 -28.281 1 86.88 286 PHE A C 1
ATOM 2245 O O . PHE A 1 286 ? 29.406 -29.281 -28.078 1 86.88 286 PHE A O 1
ATOM 2252 N N . SER A 1 287 ? 28.125 -31.094 -28.25 1 87.75 287 SER A N 1
ATOM 2253 C CA . SER A 1 287 ? 29.203 -32.062 -28.109 1 87.75 287 SER A CA 1
ATOM 2254 C C . SER A 1 287 ? 28.938 -33.281 -28.984 1 87.75 287 SER A C 1
ATOM 2256 O O . SER A 1 287 ? 27.797 -33.75 -29.094 1 87.75 287 SER A O 1
ATOM 2258 N N . PRO A 1 288 ? 29.984 -33.781 -29.516 1 88.5 288 PRO A N 1
ATOM 2259 C CA . PRO A 1 288 ? 29.797 -34.969 -30.312 1 88.5 288 PRO A CA 1
ATOM 2260 C C . PRO A 1 288 ? 29.578 -36.219 -29.469 1 88.5 288 PRO A C 1
ATOM 2262 O O . PRO A 1 288 ? 29.016 -37.219 -29.969 1 88.5 288 PRO A O 1
ATOM 2265 N N . GLU A 1 289 ? 30.016 -36.125 -28.25 1 85.06 289 GLU A N 1
ATOM 2266 C CA . GLU A 1 289 ? 29.938 -37.312 -27.391 1 85.06 289 GLU A CA 1
ATOM 2267 C C . GLU A 1 289 ? 28.984 -37.094 -26.219 1 85.06 289 GLU A C 1
ATOM 2269 O O . GLU A 1 289 ? 28.797 -35.938 -25.781 1 85.06 289 GLU A O 1
ATOM 2274 N N . LEU A 1 290 ? 28.312 -38.188 -25.938 1 81.19 290 LEU A N 1
ATOM 2275 C CA . LEU A 1 290 ? 27.484 -38.156 -24.734 1 81.19 290 LEU A CA 1
ATOM 2276 C C . LEU A 1 290 ? 28.344 -38.375 -23.484 1 81.19 290 LEU A C 1
ATOM 2278 O O . LEU A 1 290 ? 29.406 -39 -23.562 1 81.19 290 LEU A O 1
ATOM 2282 N N . SER A 1 291 ? 27.938 -37.719 -22.484 1 72.44 291 SER A N 1
ATOM 2283 C CA . SER A 1 291 ? 28.641 -37.938 -21.219 1 72.44 291 SER A CA 1
ATOM 2284 C C . SER A 1 291 ? 28.578 -39.406 -20.781 1 72.44 291 SER A C 1
ATOM 2286 O O . SER A 1 291 ? 27.578 -40.062 -21.016 1 72.44 291 SER A O 1
ATOM 2288 N N . LYS A 1 292 ? 29.672 -39.969 -20.359 1 68.06 292 LYS A N 1
ATOM 2289 C CA . LYS A 1 292 ? 29.719 -41.344 -19.844 1 68.06 292 LYS A CA 1
ATOM 2290 C C . LYS A 1 292 ? 28.812 -41.5 -18.609 1 68.06 292 LYS A C 1
ATOM 2292 O O . LYS A 1 292 ? 28.641 -40.531 -17.844 1 68.06 292 LYS A O 1
ATOM 2297 N N . GLU A 1 293 ? 28.047 -42.562 -18.578 1 65.88 293 GLU A N 1
ATOM 2298 C CA . GLU A 1 293 ? 27.219 -42.875 -17.422 1 65.88 293 GLU A CA 1
ATOM 2299 C C . GLU A 1 293 ? 28.031 -42.875 -16.125 1 65.88 293 GLU A C 1
ATOM 2301 O O . GLU A 1 293 ? 29.078 -43.5 -16.047 1 65.88 293 GLU A O 1
ATOM 2306 N N . ARG A 1 294 ? 27.625 -41.938 -15.25 1 71.5 294 ARG A N 1
ATOM 2307 C CA . ARG A 1 294 ? 28.328 -41.875 -13.969 1 71.5 294 ARG A CA 1
ATOM 2308 C C . ARG A 1 294 ? 27.641 -42.75 -12.922 1 71.5 294 ARG A C 1
ATOM 2310 O O . ARG A 1 294 ? 26.406 -42.812 -12.883 1 71.5 294 ARG A O 1
ATOM 2317 N N . LYS A 1 295 ? 28.438 -43.5 -12.266 1 82.19 295 LYS A N 1
ATOM 2318 C CA . LYS A 1 295 ? 27.969 -44.281 -11.117 1 82.19 295 LYS A CA 1
ATOM 2319 C C . LYS A 1 295 ? 27.719 -43.375 -9.914 1 82.19 295 LYS A C 1
ATOM 2321 O O . LYS A 1 295 ? 28.328 -42.312 -9.773 1 82.19 295 LYS A O 1
ATOM 2326 N N . ILE A 1 296 ? 26.75 -43.812 -9.148 1 90.44 296 ILE A N 1
ATOM 2327 C CA . ILE A 1 296 ? 26.438 -43.094 -7.914 1 90.44 296 ILE A CA 1
ATOM 2328 C C . ILE A 1 296 ? 27.562 -43.25 -6.906 1 90.44 296 ILE A C 1
ATOM 2330 O O . ILE A 1 296 ? 27.875 -44.375 -6.508 1 90.44 296 ILE A O 1
ATOM 2334 N N . GLU A 1 297 ? 28.25 -42.219 -6.652 1 92.56 297 GLU A N 1
ATOM 2335 C CA . GLU A 1 297 ? 29.297 -42.219 -5.637 1 92.56 297 GLU A CA 1
ATOM 2336 C C . GLU A 1 297 ? 28.922 -41.281 -4.473 1 92.56 297 GLU A C 1
ATOM 2338 O O . GLU A 1 297 ? 28.734 -40.094 -4.66 1 92.56 297 GLU A O 1
ATOM 2343 N N . HIS A 1 298 ? 28.844 -41.938 -3.328 1 95.31 298 HIS A N 1
ATOM 2344 C CA . HIS A 1 298 ? 28.547 -41.125 -2.15 1 95.31 298 HIS A CA 1
ATOM 2345 C C . HIS A 1 298 ? 29.656 -40.156 -1.846 1 95.31 298 HIS A C 1
ATOM 2347 O O . HIS A 1 298 ? 30.828 -40.438 -2.088 1 95.31 298 HIS A O 1
ATOM 2353 N N . ILE A 1 299 ? 29.281 -39.031 -1.329 1 95.62 299 ILE A N 1
ATOM 2354 C CA . ILE A 1 299 ? 30.297 -38.062 -0.936 1 95.62 299 ILE A CA 1
ATOM 2355 C C . ILE A 1 299 ? 31.234 -38.656 0.106 1 95.62 299 ILE A C 1
ATOM 2357 O O . ILE A 1 299 ? 32.469 -38.562 -0.01 1 95.62 299 ILE A O 1
ATOM 2361 N N . VAL A 1 300 ? 30.562 -39.219 1.172 1 94.56 300 VAL A N 1
ATOM 2362 C CA . VAL A 1 300 ? 31.266 -40 2.191 1 94.56 300 VAL A CA 1
ATOM 2363 C C . VAL A 1 300 ? 30.516 -41.312 2.447 1 94.56 300 VAL A C 1
ATOM 2365 O O . VAL A 1 300 ? 29.297 -41.375 2.328 1 94.56 300 VAL A O 1
ATOM 2368 N N . THR A 1 301 ? 31.203 -42.312 2.803 1 91.38 301 THR A N 1
ATOM 2369 C CA . THR A 1 301 ? 30.609 -43.625 2.93 1 91.38 301 THR A CA 1
ATOM 2370 C C . THR A 1 301 ? 30.031 -43.844 4.332 1 91.38 301 THR A C 1
ATOM 2372 O O . THR A 1 301 ? 29.094 -44.594 4.516 1 91.38 301 THR A O 1
ATOM 2375 N N . GLN A 1 302 ? 30.641 -43.156 5.328 1 91.25 302 GLN A N 1
ATOM 2376 C CA . GLN A 1 302 ? 30.156 -43.25 6.703 1 91.25 302 GLN A CA 1
ATOM 2377 C C . GLN A 1 302 ? 29.734 -41.875 7.246 1 91.25 302 GLN A C 1
ATOM 2379 O O . GLN A 1 302 ? 30.297 -40.844 6.855 1 91.25 302 GLN A O 1
ATOM 2384 N N . PRO A 1 303 ? 28.766 -41.938 8.133 1 90.75 303 PRO A N 1
ATOM 2385 C CA . PRO A 1 303 ? 28.328 -40.688 8.734 1 90.75 303 PRO A CA 1
ATOM 2386 C C . PRO A 1 303 ? 29.469 -39.938 9.445 1 90.75 303 PRO A C 1
ATOM 2388 O O . PRO A 1 303 ? 30.297 -40.594 10.102 1 90.75 303 PRO A O 1
ATOM 2391 N N . LEU A 1 304 ? 29.5 -38.688 9.219 1 91.69 304 LEU A N 1
ATOM 2392 C CA . LEU A 1 304 ? 30.469 -37.844 9.93 1 91.69 304 LEU A CA 1
ATOM 2393 C C . LEU A 1 304 ? 29.859 -37.281 11.219 1 91.69 304 LEU A C 1
ATOM 2395 O O . LEU A 1 304 ? 28.656 -37.094 11.297 1 91.69 304 LEU A O 1
ATOM 2399 N N . ALA A 1 305 ? 30.703 -37.125 12.211 1 87.75 305 ALA A N 1
ATOM 2400 C CA . ALA A 1 305 ? 30.234 -36.562 13.469 1 87.75 305 ALA A CA 1
ATOM 2401 C C . ALA A 1 305 ? 29.812 -35.094 13.289 1 87.75 305 ALA A C 1
ATOM 2403 O O . ALA A 1 305 ? 30.453 -34.344 12.555 1 87.75 305 ALA A O 1
ATOM 2404 N N . PRO A 1 306 ? 28.641 -34.844 13.914 1 86.94 306 PRO A N 1
ATOM 2405 C CA . PRO A 1 306 ? 28.266 -33.438 13.867 1 86.94 306 PRO A CA 1
ATOM 2406 C C . PRO A 1 306 ? 29.297 -32.531 14.508 1 86.94 306 PRO A C 1
ATOM 2408 O O . PRO A 1 306 ? 30.062 -32.969 15.375 1 86.94 306 PRO A O 1
ATOM 2411 N N . LYS A 1 307 ? 29.359 -31.344 14.055 1 82.12 307 LYS A N 1
ATOM 2412 C CA . LYS A 1 307 ? 30.328 -30.375 14.586 1 82.12 307 LYS A CA 1
ATOM 2413 C C . LYS A 1 307 ? 30.031 -30.047 16.047 1 82.12 307 LYS A C 1
ATOM 2415 O O . LYS A 1 307 ? 30.953 -29.891 16.844 1 82.12 307 LYS A O 1
ATOM 2420 N N . HIS A 1 308 ? 28.75 -29.906 16.312 1 88 308 HIS A N 1
ATOM 2421 C CA . HIS A 1 308 ? 28.312 -29.625 17.688 1 88 308 HIS A CA 1
ATOM 2422 C C . HIS A 1 308 ? 27.125 -30.5 18.078 1 88 308 HIS A C 1
ATOM 2424 O O . HIS A 1 308 ? 26.391 -31 17.219 1 88 308 HIS A O 1
ATOM 2430 N N . THR A 1 309 ? 27.047 -30.781 19.344 1 82.62 309 THR A N 1
ATOM 2431 C CA . THR A 1 309 ? 25.875 -31.5 19.859 1 82.62 309 THR A CA 1
ATOM 2432 C C . THR A 1 309 ? 24.953 -30.562 20.609 1 82.62 309 THR A C 1
ATOM 2434 O O . THR A 1 309 ? 23.781 -30.875 20.828 1 82.62 309 THR A O 1
ATOM 2437 N N . LYS A 1 310 ? 25.5 -29.484 21.156 1 81.75 310 LYS A N 1
ATOM 2438 C CA . LYS A 1 310 ? 24.75 -28.391 21.766 1 81.75 310 LYS A CA 1
ATOM 2439 C C . LYS A 1 310 ? 25.203 -27.031 21.219 1 81.75 310 LYS A C 1
ATOM 2441 O O . LYS A 1 310 ? 26.375 -26.672 21.359 1 81.75 310 LYS A O 1
ATOM 2446 N N . PHE A 1 311 ? 24.375 -26.453 20.516 1 88.25 311 PHE A N 1
ATOM 2447 C CA . PHE A 1 311 ? 24.703 -25.234 19.812 1 88.25 311 PHE A CA 1
ATOM 2448 C C . PHE A 1 311 ? 23.844 -24.078 20.297 1 88.25 311 PHE A C 1
ATOM 2450 O O . PHE A 1 311 ? 22.625 -24.062 20.094 1 88.25 311 PHE A O 1
ATOM 2457 N N . SER A 1 312 ? 24.516 -23.156 21.141 1 86.25 312 SER A N 1
ATOM 2458 C CA . SER A 1 312 ? 23.797 -22.062 21.766 1 86.25 312 SER A CA 1
ATOM 2459 C C . SER A 1 312 ? 23.703 -20.859 20.828 1 86.25 312 SER A C 1
ATOM 2461 O O . SER A 1 312 ? 24.328 -20.828 19.766 1 86.25 312 SER A O 1
ATOM 2463 N N . LEU A 1 313 ? 22.875 -20 21.203 1 85.38 313 LEU A N 1
ATOM 2464 C CA . LEU A 1 313 ? 22.75 -18.781 20.438 1 85.38 313 LEU A CA 1
ATOM 2465 C C . LEU A 1 313 ? 24.062 -18 20.422 1 85.38 313 LEU A C 1
ATOM 2467 O O . LEU A 1 313 ? 24.391 -17.359 19.422 1 85.38 313 LEU A O 1
ATOM 2471 N N . SER A 1 314 ? 24.734 -18.016 21.531 1 84.56 314 SER A N 1
ATOM 2472 C CA . SER A 1 314 ? 26.047 -17.359 21.578 1 84.56 314 SER A CA 1
ATOM 2473 C C . SER A 1 314 ? 27.016 -18.031 20.609 1 84.56 314 SER A C 1
ATOM 2475 O O . SER A 1 314 ? 27.828 -17.344 19.969 1 84.56 314 SER A O 1
ATOM 2477 N N . ASP A 1 315 ? 26.969 -19.344 20.547 1 90.56 315 ASP A N 1
ATOM 2478 C CA . ASP A 1 315 ? 27.781 -20.062 19.578 1 90.56 315 ASP A CA 1
ATOM 2479 C C . ASP A 1 315 ? 27.453 -19.625 18.156 1 90.56 315 ASP A C 1
ATOM 2481 O O . ASP A 1 315 ? 28.344 -19.438 17.328 1 90.56 315 ASP A O 1
ATOM 2485 N N . ALA A 1 316 ? 26.156 -19.562 17.906 1 91.44 316 ALA A N 1
ATOM 2486 C CA . ALA A 1 316 ? 25.688 -19.172 16.578 1 91.44 316 ALA A CA 1
ATOM 2487 C C . ALA A 1 316 ? 26.219 -17.797 16.203 1 91.44 316 ALA A C 1
ATOM 2489 O O . ALA A 1 316 ? 26.625 -17.562 15.055 1 91.44 316 ALA A O 1
ATOM 2490 N N . LYS A 1 317 ? 26.203 -16.891 17.141 1 88.88 317 LYS A N 1
ATOM 2491 C CA . LYS A 1 317 ? 26.719 -15.555 16.875 1 88.88 317 LYS A CA 1
ATOM 2492 C C . LYS A 1 317 ? 28.203 -15.586 16.547 1 88.88 317 LYS A C 1
ATOM 2494 O O . LYS A 1 317 ? 28.641 -14.961 15.57 1 88.88 317 LYS A O 1
ATOM 2499 N N . ALA A 1 318 ? 28.938 -16.266 17.359 1 89.94 318 ALA A N 1
ATOM 2500 C CA . ALA A 1 318 ? 30.375 -16.391 17.125 1 89.94 318 ALA A CA 1
ATOM 2501 C C . ALA A 1 318 ? 30.672 -17 15.766 1 89.94 318 ALA A C 1
ATOM 2503 O O . ALA A 1 318 ? 31.547 -16.531 15.047 1 89.94 318 ALA A O 1
ATOM 2504 N N . PHE A 1 319 ? 30.031 -18.047 15.5 1 93.38 319 PHE A N 1
ATOM 2505 C CA . PHE A 1 319 ? 30.188 -18.703 14.211 1 93.38 319 PHE A CA 1
ATOM 2506 C C . PHE A 1 319 ? 29.906 -17.734 13.07 1 93.38 319 PHE A C 1
ATOM 2508 O O . PHE A 1 319 ? 30.672 -17.656 12.109 1 93.38 319 PHE A O 1
ATOM 2515 N N . ALA A 1 320 ? 28.75 -17.062 13.148 1 92.94 320 ALA A N 1
ATOM 2516 C CA . ALA A 1 320 ? 28.359 -16.109 12.117 1 92.94 320 ALA A CA 1
ATOM 2517 C C . ALA A 1 320 ? 29.406 -15 11.961 1 92.94 320 ALA A C 1
ATOM 2519 O O . ALA A 1 320 ? 29.75 -14.617 10.836 1 92.94 320 ALA A O 1
ATOM 2520 N N . GLN A 1 321 ? 29.906 -14.5 13.039 1 91.06 321 GLN A N 1
ATOM 2521 C CA . GLN A 1 321 ? 30.906 -13.438 12.992 1 91.06 321 GLN A CA 1
ATOM 2522 C C . GLN A 1 321 ? 32.156 -13.891 12.266 1 91.06 321 GLN A C 1
ATOM 2524 O O . GLN A 1 321 ? 32.781 -13.117 11.531 1 91.06 321 GLN A O 1
ATOM 2529 N N . GLU A 1 322 ? 32.438 -15.117 12.453 1 91.94 322 GLU A N 1
ATOM 2530 C CA . GLU A 1 322 ? 33.625 -15.664 11.789 1 91.94 322 GLU A CA 1
ATOM 2531 C C . GLU A 1 322 ? 33.375 -15.898 10.305 1 91.94 322 GLU A C 1
ATOM 2533 O O . GLU A 1 322 ? 34.188 -15.508 9.461 1 91.94 322 GLU A O 1
ATOM 2538 N N . LEU A 1 323 ? 32.281 -16.562 10.039 1 93.12 323 LEU A N 1
ATOM 2539 C CA . LEU A 1 323 ? 31.969 -16.922 8.664 1 93.12 323 LEU A CA 1
ATOM 2540 C C . LEU A 1 323 ? 31.766 -15.68 7.812 1 93.12 323 LEU A C 1
ATOM 2542 O O . LEU A 1 323 ? 32.188 -15.648 6.648 1 93.12 323 LEU A O 1
ATOM 2546 N N . LEU A 1 324 ? 31.125 -14.664 8.43 1 91.81 324 LEU A N 1
ATOM 2547 C CA . LEU A 1 324 ? 30.688 -13.5 7.668 1 91.81 324 LEU A CA 1
ATOM 2548 C C . LEU A 1 324 ? 31.703 -12.367 7.773 1 91.81 324 LEU A C 1
ATOM 2550 O O . LEU A 1 324 ? 31.453 -11.266 7.277 1 91.81 324 LEU A O 1
ATOM 2554 N N . LYS A 1 325 ? 32.781 -12.594 8.336 1 89 325 LYS A N 1
ATOM 2555 C CA . LYS A 1 325 ? 33.781 -11.562 8.539 1 89 325 LYS A CA 1
ATOM 2556 C C . LYS A 1 325 ? 34.219 -10.93 7.211 1 89 325 LYS A C 1
ATOM 2558 O O . LYS A 1 325 ? 34.344 -11.625 6.207 1 89 325 LYS A O 1
ATOM 2563 N N . ILE A 1 326 ? 34.188 -9.688 7.219 1 85 326 ILE A N 1
ATOM 2564 C CA . ILE A 1 326 ? 34.625 -8.953 6.027 1 85 326 ILE A CA 1
ATOM 2565 C C . ILE A 1 326 ? 35.844 -8.109 6.34 1 85 326 ILE A C 1
ATOM 2567 O O . ILE A 1 326 ? 35.906 -7.449 7.379 1 85 326 ILE A O 1
ATOM 2571 N N . ASN A 1 327 ? 36.906 -8.289 5.562 1 77.94 327 ASN A N 1
ATOM 2572 C CA . ASN A 1 327 ? 38.125 -7.531 5.746 1 77.94 327 ASN A CA 1
ATOM 2573 C C . ASN A 1 327 ? 38.062 -6.176 5.043 1 77.94 327 ASN A C 1
ATOM 2575 O O . ASN A 1 327 ? 38.594 -6.016 3.945 1 77.94 327 ASN A O 1
ATOM 2579 N N . SER A 1 328 ? 37.406 -5.344 5.555 1 78.56 328 SER A N 1
ATOM 2580 C CA . SER A 1 328 ? 37.281 -3.988 5.027 1 78.56 328 SER A CA 1
ATOM 2581 C C . SER A 1 328 ? 37.125 -2.967 6.152 1 78.56 328 SER A C 1
ATOM 2583 O O . SER A 1 328 ? 36.5 -3.244 7.172 1 78.56 328 SER A O 1
ATOM 2585 N N . ASP A 1 329 ? 37.812 -1.914 6.023 1 72.75 329 ASP A N 1
ATOM 2586 C CA . ASP A 1 329 ? 37.688 -0.823 6.98 1 72.75 329 ASP A CA 1
ATOM 2587 C C . ASP A 1 329 ? 36.406 -0.014 6.711 1 72.75 329 ASP A C 1
ATOM 2589 O O . ASP A 1 329 ? 35.938 0.715 7.586 1 72.75 329 ASP A O 1
ATOM 2593 N N . GLU A 1 330 ? 35.969 -0.256 5.516 1 71.12 330 GLU A N 1
ATOM 2594 C CA . GLU A 1 330 ? 34.844 0.566 5.094 1 71.12 330 GLU A CA 1
ATOM 2595 C C . GLU A 1 330 ? 33.531 -0.151 5.332 1 71.12 330 GLU A C 1
ATOM 2597 O O . GLU A 1 330 ? 32.469 0.483 5.375 1 71.12 330 GLU A O 1
ATOM 2602 N N . ILE A 1 331 ? 33.562 -1.436 5.344 1 80.88 331 ILE A N 1
ATOM 2603 C CA . ILE A 1 331 ? 32.375 -2.23 5.52 1 80.88 331 ILE A CA 1
ATOM 2604 C C . ILE A 1 331 ? 32.406 -2.936 6.871 1 80.88 331 ILE A C 1
ATOM 2606 O O . ILE A 1 331 ? 33.406 -3.586 7.215 1 80.88 331 ILE A O 1
ATOM 2610 N N . LYS A 1 332 ? 31.359 -2.654 7.598 1 79.5 332 LYS A N 1
ATOM 2611 C CA . LYS A 1 332 ? 31.266 -3.285 8.914 1 79.5 332 LYS A CA 1
ATOM 2612 C C . LYS A 1 332 ? 30.141 -4.312 8.953 1 79.5 332 LYS A C 1
ATOM 2614 O O . LYS A 1 332 ? 29.062 -4.09 8.391 1 79.5 332 LYS A O 1
ATOM 2619 N N . LEU A 1 333 ? 30.406 -5.488 9.562 1 86.25 333 LEU A N 1
ATOM 2620 C CA . LEU A 1 333 ? 29.406 -6.535 9.758 1 86.25 333 LEU A CA 1
ATOM 2621 C C . LEU A 1 333 ? 28.609 -6.289 11.031 1 86.25 333 LEU A C 1
ATOM 2623 O O . LEU A 1 333 ? 29.188 -6.059 12.102 1 86.25 333 LEU A O 1
ATOM 2627 N N . ASN A 1 334 ? 27.281 -6.227 10.828 1 76.31 334 ASN A N 1
ATOM 2628 C CA . ASN A 1 334 ? 26.359 -6.09 11.953 1 76.31 334 ASN A CA 1
ATOM 2629 C C . ASN A 1 334 ? 25.391 -7.258 12.023 1 76.31 334 ASN A C 1
ATOM 2631 O O . ASN A 1 334 ? 24.609 -7.484 11.094 1 76.31 334 ASN A O 1
ATOM 2635 N N . ILE A 1 335 ? 25.438 -8.008 13.133 1 81.81 335 ILE A N 1
ATOM 2636 C CA . ILE A 1 335 ? 24.438 -9.055 13.367 1 81.81 335 ILE A CA 1
ATOM 2637 C C . ILE A 1 335 ? 23.188 -8.445 13.977 1 81.81 335 ILE A C 1
ATOM 2639 O O . ILE A 1 335 ? 23.188 -8.016 15.133 1 81.81 335 ILE A O 1
ATOM 2643 N N . GLN A 1 336 ? 22.172 -8.445 13.219 1 67.19 336 GLN A N 1
ATOM 2644 C CA . GLN A 1 336 ? 20.953 -7.73 13.602 1 67.19 336 GLN A CA 1
ATOM 2645 C C . GLN A 1 336 ? 20.109 -8.562 14.555 1 67.19 336 GLN A C 1
ATOM 2647 O O . GLN A 1 336 ? 19.547 -8.039 15.523 1 67.19 336 GLN A O 1
ATOM 2652 N N . SER A 1 337 ? 19.859 -9.797 14.281 1 71.69 337 SER A N 1
ATOM 2653 C CA . SER A 1 337 ? 19.031 -10.648 15.141 1 71.69 337 SER A CA 1
ATOM 2654 C C . SER A 1 337 ? 19.453 -12.109 15.031 1 71.69 337 SER A C 1
ATOM 2656 O O . SER A 1 337 ? 20 -12.531 14.008 1 71.69 337 SER A O 1
ATOM 2658 N N . ILE A 1 338 ? 19.359 -12.82 16.062 1 80.25 338 ILE A N 1
ATOM 2659 C CA . ILE A 1 338 ? 19.531 -14.266 16.141 1 80.25 338 ILE A CA 1
ATOM 2660 C C . ILE A 1 338 ? 18.297 -14.891 16.797 1 80.25 338 ILE A C 1
ATOM 2662 O O . ILE A 1 338 ? 18 -14.617 17.969 1 80.25 338 ILE A O 1
ATOM 2666 N N . ASP A 1 339 ? 17.562 -15.695 16.016 1 74.31 339 ASP A N 1
ATOM 2667 C CA . ASP A 1 339 ? 16.297 -16.219 16.5 1 74.31 339 ASP A CA 1
ATOM 2668 C C . ASP A 1 339 ? 16.219 -17.734 16.297 1 74.31 339 ASP A C 1
ATOM 2670 O O . ASP A 1 339 ? 16.766 -18.266 15.328 1 74.31 339 ASP A O 1
ATOM 2674 N N . GLU A 1 340 ? 15.602 -18.375 17.266 1 81.06 340 GLU A N 1
ATOM 2675 C CA . GLU A 1 340 ? 15.242 -19.781 17.094 1 81.06 340 GLU A CA 1
ATOM 2676 C C . GLU A 1 340 ? 13.844 -19.922 16.5 1 81.06 340 GLU A C 1
ATOM 2678 O O . GLU A 1 340 ? 12.922 -19.219 16.906 1 81.06 340 GLU A O 1
ATOM 2683 N N . ARG A 1 341 ? 13.766 -20.797 15.445 1 75.12 341 ARG A N 1
ATOM 2684 C CA . ARG A 1 341 ? 12.445 -21.047 14.867 1 75.12 341 ARG A CA 1
ATOM 2685 C C . ARG A 1 341 ? 12.398 -22.391 14.164 1 75.12 341 ARG A C 1
ATOM 2687 O O . ARG A 1 341 ? 13.414 -23.078 14.055 1 75.12 341 ARG A O 1
ATOM 2694 N N . LYS A 1 342 ? 11.242 -22.797 13.836 1 73.81 342 LYS A N 1
ATOM 2695 C CA . LYS A 1 342 ? 11.078 -23.938 12.945 1 73.81 342 LYS A CA 1
ATOM 2696 C C . LYS A 1 342 ? 10.938 -23.5 11.492 1 73.81 342 LYS A C 1
ATOM 2698 O O . LYS A 1 342 ? 10.203 -22.547 11.195 1 73.81 342 LYS A O 1
ATOM 2703 N N . ASN A 1 343 ? 11.711 -24.109 10.695 1 72.69 343 ASN A N 1
ATOM 2704 C CA . ASN A 1 343 ? 11.641 -23.719 9.289 1 72.69 343 ASN A CA 1
ATOM 2705 C C . ASN A 1 343 ? 10.484 -24.422 8.578 1 72.69 343 ASN A C 1
ATOM 2707 O O . ASN A 1 343 ? 9.688 -25.109 9.211 1 72.69 343 ASN A O 1
ATOM 2711 N N . HIS A 1 344 ? 10.352 -24.328 7.336 1 62.88 344 HIS A N 1
ATOM 2712 C CA . HIS A 1 344 ? 9.227 -24.812 6.539 1 62.88 344 HIS A CA 1
ATOM 2713 C C . HIS A 1 344 ? 9.164 -26.344 6.555 1 62.88 344 HIS A C 1
ATOM 2715 O O . HIS A 1 344 ? 8.109 -26.922 6.297 1 62.88 344 HIS A O 1
ATOM 2721 N N . ASN A 1 345 ? 10.32 -26.969 6.855 1 66.38 345 ASN A N 1
ATOM 2722 C CA . ASN A 1 345 ? 10.367 -28.422 6.949 1 66.38 345 ASN A CA 1
ATOM 2723 C C . ASN A 1 345 ? 10.125 -28.906 8.375 1 66.38 345 ASN A C 1
ATOM 2725 O O . ASN A 1 345 ? 10.234 -30.094 8.672 1 66.38 345 ASN A O 1
ATOM 2729 N N . GLY A 1 346 ? 9.773 -27.984 9.234 1 69.69 346 GLY A N 1
ATOM 2730 C CA . GLY A 1 346 ? 9.555 -28.328 10.625 1 69.69 346 GLY A CA 1
ATOM 2731 C C . GLY A 1 346 ? 10.844 -28.516 11.406 1 69.69 346 GLY A C 1
ATOM 2732 O O . GLY A 1 346 ? 10.82 -28.938 12.562 1 69.69 346 GLY A O 1
ATOM 2733 N N . GLN A 1 347 ? 11.883 -28.281 10.773 1 79.94 347 GLN A N 1
ATOM 2734 C CA . GLN A 1 347 ? 13.188 -28.406 11.422 1 79.94 347 GLN A CA 1
ATOM 2735 C C . GLN A 1 347 ? 13.477 -27.203 12.32 1 79.94 347 GLN A C 1
ATOM 2737 O O . GLN A 1 347 ? 13.188 -26.062 11.953 1 79.94 347 GLN A O 1
ATOM 2742 N N . GLU A 1 348 ? 14.023 -27.516 13.5 1 85.81 348 GLU A N 1
ATOM 2743 C CA . GLU A 1 348 ? 14.453 -26.453 14.398 1 85.81 348 GLU A CA 1
ATOM 2744 C C . GLU A 1 348 ? 15.734 -25.797 13.898 1 85.81 348 GLU A C 1
ATOM 2746 O O . GLU A 1 348 ? 16.75 -26.469 13.734 1 85.81 348 GLU A O 1
ATOM 2751 N N . VAL A 1 349 ? 15.625 -24.5 13.727 1 89.44 349 VAL A N 1
ATOM 2752 C CA . VAL A 1 349 ? 16.766 -23.812 13.133 1 89.44 349 VAL A CA 1
ATOM 2753 C C . VAL A 1 349 ? 17.047 -22.516 13.898 1 89.44 349 VAL A C 1
ATOM 2755 O O . VAL A 1 349 ? 16.219 -22.062 14.688 1 89.44 349 VAL A O 1
ATOM 2758 N N . ILE A 1 350 ? 18.25 -22.062 13.773 1 88.44 350 ILE A N 1
ATOM 2759 C CA . ILE A 1 350 ? 18.656 -20.719 14.203 1 88.44 350 ILE A CA 1
ATOM 2760 C C . ILE A 1 350 ? 18.828 -19.828 12.984 1 88.44 350 ILE A C 1
ATOM 2762 O O . ILE A 1 350 ? 19.578 -20.141 12.062 1 88.44 350 ILE A O 1
ATOM 2766 N N . THR A 1 351 ? 18.016 -18.828 12.977 1 85.62 351 THR A N 1
ATOM 2767 C CA . THR A 1 351 ? 18.125 -17.859 11.891 1 85.62 351 THR A CA 1
ATOM 2768 C C . THR A 1 351 ? 18.859 -16.609 12.352 1 85.62 351 THR A C 1
ATOM 2770 O O . THR A 1 351 ? 18.531 -16.031 13.391 1 85.62 351 THR A O 1
ATOM 2773 N N . ILE A 1 352 ? 19.891 -16.219 11.617 1 86.06 352 ILE A N 1
ATOM 2774 C CA . ILE A 1 352 ? 20.688 -15.039 11.914 1 86.06 352 ILE A CA 1
ATOM 2775 C C . ILE A 1 352 ? 20.484 -13.992 10.82 1 86.06 352 ILE A C 1
ATOM 2777 O O . ILE A 1 352 ? 20.844 -14.219 9.656 1 86.06 352 ILE A O 1
ATOM 2781 N N . GLN A 1 353 ? 19.922 -12.984 11.211 1 77.94 353 GLN A N 1
ATOM 2782 C CA . GLN A 1 353 ? 19.828 -11.852 10.297 1 77.94 353 GLN A CA 1
ATOM 2783 C C . GLN A 1 353 ? 21.016 -10.914 10.453 1 77.94 353 GLN A C 1
ATOM 2785 O O . GLN A 1 353 ? 21.359 -10.508 11.57 1 77.94 353 GLN A O 1
ATOM 2790 N N . TYR A 1 354 ? 21.734 -10.656 9.359 1 80.19 354 TYR A N 1
ATOM 2791 C CA . TYR A 1 354 ? 22.906 -9.797 9.445 1 80.19 354 TYR A CA 1
ATOM 2792 C C . TYR A 1 354 ? 22.906 -8.742 8.352 1 80.19 354 TYR A C 1
ATOM 2794 O O . TYR A 1 354 ? 22.188 -8.875 7.355 1 80.19 354 TYR A O 1
ATOM 2802 N N . MET A 1 355 ? 23.625 -7.711 8.594 1 77.31 355 MET A N 1
ATOM 2803 C CA . MET A 1 355 ? 23.75 -6.578 7.68 1 77.31 355 MET A CA 1
ATOM 2804 C C . MET A 1 355 ? 25.203 -6.141 7.551 1 77.31 355 MET A C 1
ATOM 2806 O O . MET A 1 355 ? 25.938 -6.09 8.547 1 77.31 355 MET A O 1
ATOM 2810 N N . TYR A 1 356 ? 25.703 -6.02 6.301 1 79.25 356 TYR A N 1
ATOM 2811 C CA . TYR A 1 356 ? 26.938 -5.293 6.051 1 79.25 356 TYR A CA 1
ATOM 2812 C C . TYR A 1 356 ? 26.672 -3.805 5.855 1 79.25 356 TYR A C 1
ATOM 2814 O O . TYR A 1 356 ? 25.969 -3.41 4.914 1 79.25 356 TYR A O 1
ATOM 2822 N N . GLU A 1 357 ? 27.156 -3.107 6.805 1 74.12 357 GLU A N 1
ATOM 2823 C CA . GLU A 1 357 ? 26.906 -1.67 6.789 1 74.12 357 GLU A CA 1
ATOM 2824 C C . GLU A 1 357 ? 28.062 -0.915 6.141 1 74.12 357 GLU A C 1
ATOM 2826 O O . GLU A 1 357 ? 29.234 -1.222 6.391 1 74.12 357 GLU A O 1
ATOM 2831 N N . HIS A 1 358 ? 27.75 -0.158 5.223 1 70.06 358 HIS A N 1
ATOM 2832 C CA . HIS A 1 358 ? 28.719 0.754 4.637 1 70.06 358 HIS A CA 1
ATOM 2833 C C . HIS A 1 358 ? 28.266 2.203 4.75 1 70.06 358 HIS A C 1
ATOM 2835 O O . HIS A 1 358 ? 27.203 2.477 5.32 1 70.06 358 HIS A O 1
ATOM 2841 N N . LYS A 1 359 ? 29.109 3.09 4.484 1 56.31 359 LYS A N 1
ATOM 2842 C CA . LYS A 1 359 ? 28.922 4.512 4.754 1 56.31 359 LYS A CA 1
ATOM 2843 C C . LYS A 1 359 ? 27.547 4.992 4.293 1 56.31 359 LYS A C 1
ATOM 2845 O O . LYS A 1 359 ? 26.891 5.762 4.992 1 56.31 359 LYS A O 1
ATOM 2850 N N . ASN A 1 360 ? 27.094 4.406 3.033 1 46.81 360 ASN A N 1
ATOM 2851 C CA . ASN A 1 360 ? 25.875 4.934 2.453 1 46.81 360 ASN A CA 1
ATOM 2852 C C . ASN A 1 360 ? 24.719 3.932 2.566 1 46.81 360 ASN A C 1
ATOM 2854 O O . ASN A 1 360 ? 23.734 4.02 1.825 1 46.81 360 ASN A O 1
ATOM 2858 N N . GLY A 1 361 ? 24.812 2.996 3.338 1 59.19 361 GLY A N 1
ATOM 2859 C CA . GLY A 1 361 ? 23.75 2.012 3.428 1 59.19 361 GLY A CA 1
ATOM 2860 C C . GLY A 1 361 ? 24.234 0.652 3.9 1 59.19 361 GLY A C 1
ATOM 2861 O O . GLY A 1 361 ? 25.281 0.546 4.543 1 59.19 361 GLY A O 1
ATOM 2862 N N . GLY A 1 362 ? 23.422 -0.187 3.975 1 65.12 362 GLY A N 1
ATOM 2863 C CA . GLY A 1 362 ? 23.766 -1.552 4.336 1 65.12 362 GLY A CA 1
ATOM 2864 C C . GLY A 1 362 ? 22.984 -2.594 3.553 1 65.12 362 GLY A C 1
ATOM 2865 O O . GLY A 1 362 ? 21.938 -2.293 2.988 1 65.12 362 GLY A O 1
ATOM 2866 N N . THR A 1 363 ? 23.547 -3.662 3.182 1 74.12 363 THR A N 1
ATOM 2867 C CA . THR A 1 363 ? 22.953 -4.844 2.574 1 74.12 363 THR A CA 1
ATOM 2868 C C . THR A 1 363 ? 23.031 -6.039 3.52 1 74.12 363 THR A C 1
ATOM 2870 O O . THR A 1 363 ? 24.062 -6.258 4.164 1 74.12 363 THR A O 1
ATOM 2873 N N . GLY A 1 364 ? 21.875 -6.57 3.672 1 74.56 364 GLY A N 1
ATOM 2874 C CA . GLY A 1 364 ? 21.891 -7.703 4.586 1 74.56 364 GLY A CA 1
ATOM 2875 C C . GLY A 1 364 ? 21.031 -8.859 4.121 1 74.56 364 GLY A C 1
ATOM 2876 O O . GLY A 1 364 ? 20.359 -8.758 3.096 1 74.56 364 GLY A O 1
ATOM 2877 N N . THR A 1 365 ? 21.234 -10.031 4.531 1 79.88 365 THR A N 1
ATOM 2878 C CA . THR A 1 365 ? 20.453 -11.25 4.32 1 79.88 365 THR A CA 1
ATOM 2879 C C . THR A 1 365 ? 20.484 -12.133 5.566 1 79.88 365 THR A C 1
ATOM 2881 O O . THR A 1 365 ? 20.828 -11.664 6.656 1 79.88 365 THR A O 1
ATOM 2884 N N . ASP A 1 366 ? 20.016 -13.383 5.43 1 83.94 366 ASP A N 1
ATOM 2885 C CA . ASP A 1 366 ? 19.922 -14.258 6.59 1 83.94 366 ASP A CA 1
ATOM 2886 C C . ASP A 1 366 ? 20.828 -15.484 6.418 1 83.94 366 ASP A C 1
ATOM 2888 O O . ASP A 1 366 ? 21.156 -15.859 5.293 1 83.94 366 ASP A O 1
ATOM 2892 N N . LEU A 1 367 ? 21.328 -15.969 7.512 1 91 367 LEU A N 1
ATOM 2893 C CA . LEU A 1 367 ? 22.031 -17.234 7.676 1 91 367 LEU A CA 1
ATOM 2894 C C . LEU A 1 367 ? 21.203 -18.203 8.531 1 91 367 LEU A C 1
ATOM 2896 O O . LEU A 1 367 ? 20.688 -17.812 9.586 1 91 367 LEU A O 1
ATOM 2900 N N . GLU A 1 368 ? 21.016 -19.406 8 1 91.94 368 GLU A N 1
ATOM 2901 C CA . GLU A 1 368 ? 20.25 -20.406 8.742 1 91.94 368 GLU A CA 1
ATOM 2902 C C . GLU A 1 368 ? 21.109 -21.578 9.164 1 91.94 368 GLU A C 1
ATOM 2904 O O . GLU A 1 368 ? 21.797 -22.188 8.328 1 91.94 368 GLU A O 1
ATOM 2909 N N . LEU A 1 369 ? 21.047 -21.859 10.453 1 94.38 369 LEU A N 1
ATOM 2910 C CA . LEU A 1 369 ? 21.828 -22.953 11.023 1 94.38 369 LEU A CA 1
ATOM 2911 C C . LEU A 1 369 ? 20.922 -23.969 11.688 1 94.38 369 LEU A C 1
ATOM 2913 O O . LEU A 1 369 ? 19.859 -23.625 12.203 1 94.38 369 LEU A O 1
ATOM 2917 N N . ASP A 1 370 ? 21.406 -25.188 11.609 1 92.31 370 ASP A N 1
ATOM 2918 C CA . ASP A 1 370 ? 20.719 -26.219 12.383 1 92.31 370 ASP A CA 1
ATOM 2919 C C . ASP A 1 370 ? 20.859 -25.953 13.875 1 92.31 370 ASP A C 1
ATOM 2921 O O . ASP A 1 370 ? 21.953 -25.703 14.375 1 92.31 370 ASP A O 1
ATOM 2925 N N . LYS A 1 371 ? 19.766 -25.984 14.594 1 90 371 LYS A N 1
ATOM 2926 C CA . LYS A 1 371 ? 19.781 -25.641 16.016 1 90 371 LYS A CA 1
ATOM 2927 C C . LYS A 1 371 ? 20.578 -26.656 16.812 1 90 371 LYS A C 1
ATOM 2929 O O . LYS A 1 371 ? 21.234 -26.297 17.797 1 90 371 LYS A O 1
ATOM 2934 N N . ARG A 1 372 ? 20.531 -27.891 16.516 1 87.88 372 ARG A N 1
ATOM 2935 C CA . ARG A 1 372 ? 21.172 -28.953 17.297 1 87.88 372 ARG A CA 1
ATOM 2936 C C . ARG A 1 372 ? 22.656 -29.047 16.969 1 87.88 372 ARG A C 1
ATOM 2938 O O . ARG A 1 372 ? 23.484 -29.125 17.875 1 87.88 372 ARG A O 1
ATOM 2945 N N . THR A 1 373 ? 23.031 -29 15.672 1 90.69 373 THR A N 1
ATOM 2946 C CA . THR A 1 373 ? 24.406 -29.328 15.258 1 90.69 373 THR A CA 1
ATOM 2947 C C . THR A 1 373 ? 25.172 -28.047 14.906 1 90.69 373 THR A C 1
ATOM 2949 O O . THR A 1 373 ? 26.391 -28.078 14.789 1 90.69 373 THR A O 1
ATOM 2952 N N . GLY A 1 374 ? 24.438 -26.938 14.672 1 93.38 374 GLY A N 1
ATOM 2953 C CA . GLY A 1 374 ? 25.078 -25.688 14.266 1 93.38 374 GLY A CA 1
ATOM 2954 C C . GLY A 1 374 ? 25.5 -25.688 12.805 1 93.38 374 GLY A C 1
ATOM 2955 O O . GLY A 1 374 ? 26.203 -24.781 12.359 1 93.38 374 GLY A O 1
ATOM 2956 N N . GLU A 1 375 ? 25.078 -26.688 12.055 1 94.44 375 GLU A N 1
ATOM 2957 C CA . GLU A 1 375 ? 25.453 -26.812 10.648 1 94.44 375 GLU A CA 1
ATOM 2958 C C . GLU A 1 375 ? 24.641 -25.859 9.781 1 94.44 375 GLU A C 1
ATOM 2960 O O . GLU A 1 375 ? 23.5 -25.531 10.117 1 94.44 375 GLU A O 1
ATOM 2965 N N . ILE A 1 376 ? 25.25 -25.516 8.648 1 94.31 376 ILE A N 1
ATOM 2966 C CA . ILE A 1 376 ? 24.594 -24.578 7.75 1 94.31 376 ILE A CA 1
ATOM 2967 C C . ILE A 1 376 ? 23.469 -25.281 7.004 1 94.31 376 ILE A C 1
ATOM 2969 O O . ILE A 1 376 ? 23.641 -26.375 6.48 1 94.31 376 ILE A O 1
ATOM 2973 N N . ILE A 1 377 ? 22.375 -24.625 7.035 1 92.06 377 ILE A N 1
ATOM 2974 C CA . ILE A 1 377 ? 21.25 -25.062 6.227 1 92.06 377 ILE A CA 1
ATOM 2975 C C . ILE A 1 377 ? 21.109 -24.156 5 1 92.06 377 ILE A C 1
ATOM 2977 O O . ILE A 1 377 ? 20.891 -24.656 3.889 1 92.06 377 ILE A O 1
ATOM 2981 N N . GLN A 1 378 ? 21.219 -22.922 5.227 1 91.25 378 GLN A N 1
ATOM 2982 C CA . GLN A 1 378 ? 21.156 -21.953 4.141 1 91.25 378 GLN A CA 1
ATOM 2983 C C . GLN A 1 378 ? 22.188 -20.844 4.336 1 91.25 378 GLN A C 1
ATOM 2985 O O . GLN A 1 378 ? 22.266 -20.25 5.414 1 91.25 378 GLN A O 1
ATOM 2990 N N . TYR A 1 379 ? 22.953 -20.609 3.34 1 91.31 379 TYR A N 1
ATOM 2991 C CA . TYR A 1 379 ? 23.953 -19.562 3.338 1 91.31 379 TYR A CA 1
ATOM 2992 C C . TYR A 1 379 ? 24.109 -18.953 1.944 1 91.31 379 TYR A C 1
ATOM 2994 O O . TYR A 1 379 ? 24.203 -19.688 0.956 1 91.31 379 TYR A O 1
ATOM 3002 N N . HIS A 1 380 ? 24.078 -17.734 1.914 1 87.75 380 HIS A N 1
ATOM 3003 C CA . HIS A 1 380 ? 24.375 -16.969 0.704 1 87.75 380 HIS A CA 1
ATOM 3004 C C . HIS A 1 380 ? 25.406 -15.875 0.979 1 87.75 380 HIS A C 1
ATOM 3006 O O . HIS A 1 380 ? 25.203 -15.047 1.872 1 87.75 380 HIS A O 1
ATOM 3012 N N . ASN A 1 381 ? 26.469 -15.938 0.27 1 84.44 381 ASN A N 1
ATOM 3013 C CA . ASN A 1 381 ? 27.531 -14.961 0.437 1 84.44 381 ASN A CA 1
ATOM 3014 C C . ASN A 1 381 ? 27.25 -13.695 -0.378 1 84.44 381 ASN A C 1
ATOM 3016 O O . ASN A 1 381 ? 27.453 -13.688 -1.595 1 84.44 381 ASN A O 1
ATOM 3020 N N . ILE A 1 382 ? 26.938 -12.703 0.297 1 78.69 382 ILE A N 1
ATOM 3021 C CA . ILE A 1 382 ? 26.641 -11.469 -0.43 1 78.69 382 ILE A CA 1
ATOM 3022 C C . ILE A 1 382 ? 27.844 -10.539 -0.375 1 78.69 382 ILE A C 1
ATOM 3024 O O . ILE A 1 382 ? 27.797 -9.406 -0.864 1 78.69 382 ILE A O 1
ATOM 3028 N N . LYS A 1 383 ? 29.062 -10.969 0.133 1 80 383 LYS A N 1
ATOM 3029 C CA . LYS A 1 383 ? 30.25 -10.156 0.319 1 80 383 LYS A CA 1
ATOM 3030 C C . LYS A 1 383 ? 30.844 -9.742 -1.023 1 80 383 LYS A C 1
ATOM 3032 O O . LYS A 1 383 ? 31.234 -8.578 -1.206 1 80 383 LYS A O 1
ATOM 3037 N N . ASN A 1 384 ? 30.875 -10.812 -1.803 1 70.06 384 ASN A N 1
ATOM 3038 C CA . ASN A 1 384 ? 31.531 -10.57 -3.084 1 70.06 384 ASN A CA 1
ATOM 3039 C C . ASN A 1 384 ? 30.781 -9.5 -3.891 1 70.06 384 ASN A C 1
ATOM 3041 O O . ASN A 1 384 ? 31.422 -8.625 -4.488 1 70.06 384 ASN A O 1
ATOM 3045 N N . ASP A 1 385 ? 29.562 -9.703 -3.811 1 68.75 385 ASP A N 1
ATOM 3046 C CA . ASP A 1 385 ? 28.766 -8.711 -4.523 1 68.75 385 ASP A CA 1
ATOM 3047 C C . ASP A 1 385 ? 28.938 -7.32 -3.91 1 68.75 385 ASP A C 1
ATOM 3049 O O . ASP A 1 385 ? 29.031 -6.324 -4.633 1 68.75 385 ASP A O 1
ATOM 3053 N N . LEU A 1 386 ? 29.016 -7.32 -2.664 1 73.31 386 LEU A N 1
ATOM 3054 C CA . LEU A 1 386 ? 29.188 -6.066 -1.938 1 73.31 386 LEU A CA 1
ATOM 3055 C C . LEU A 1 386 ? 30.547 -5.449 -2.24 1 73.31 386 LEU A C 1
ATOM 3057 O O . LEU A 1 386 ? 30.656 -4.234 -2.439 1 73.31 386 LEU A O 1
ATOM 3061 N N . LEU A 1 387 ? 31.578 -6.309 -2.227 1 73.12 387 LEU A N 1
ATOM 3062 C CA . LEU A 1 387 ? 32.906 -5.82 -2.508 1 73.12 387 LEU A CA 1
ATOM 3063 C C . LEU A 1 387 ? 33.031 -5.324 -3.945 1 73.12 387 LEU A C 1
ATOM 3065 O O . LEU A 1 387 ? 33.656 -4.305 -4.207 1 73.12 387 LEU A O 1
ATOM 3069 N N . ARG A 1 388 ? 32.406 -6.102 -4.754 1 65.94 388 ARG A N 1
ATOM 3070 C CA . ARG A 1 388 ? 32.406 -5.688 -6.152 1 65.94 388 ARG A CA 1
ATOM 3071 C C . ARG A 1 388 ? 31.656 -4.371 -6.328 1 65.94 388 ARG A C 1
ATOM 3073 O O . ARG A 1 388 ? 32.125 -3.471 -7.027 1 65.94 388 ARG A O 1
ATOM 3080 N N . GLU A 1 389 ? 30.594 -4.336 -5.652 1 62.03 389 GLU A N 1
ATOM 3081 C CA . GLU A 1 389 ? 29.75 -3.15 -5.758 1 62.03 389 GLU A CA 1
ATOM 3082 C C . GLU A 1 389 ? 30.438 -1.928 -5.164 1 62.03 389 GLU A C 1
ATOM 3084 O O . GLU A 1 389 ? 30.188 -0.798 -5.586 1 62.03 389 GLU A O 1
ATOM 3089 N N . ASN A 1 390 ? 31.297 -2.141 -4.27 1 60.91 390 ASN A N 1
ATOM 3090 C CA . ASN A 1 390 ? 32 -1.048 -3.605 1 60.91 390 ASN A CA 1
ATOM 3091 C C . ASN A 1 390 ? 33.438 -0.912 -4.113 1 60.91 390 ASN A C 1
ATOM 3093 O O . ASN A 1 390 ? 34.281 -0.303 -3.449 1 60.91 390 ASN A O 1
ATOM 3097 N N . ASN A 1 391 ? 33.625 -1.563 -5.398 1 57.28 391 ASN A N 1
ATOM 3098 C CA . ASN A 1 391 ? 34.906 -1.555 -6.082 1 57.28 391 ASN A CA 1
ATOM 3099 C C . ASN A 1 391 ? 36.031 -1.973 -5.148 1 57.28 391 ASN A C 1
ATOM 3101 O O . ASN A 1 391 ? 37.125 -1.387 -5.176 1 57.28 391 ASN A O 1
ATOM 3105 N N . LEU A 1 392 ? 35.719 -2.691 -4.328 1 62.47 392 LEU A N 1
ATOM 3106 C CA . LEU A 1 392 ? 36.719 -3.197 -3.396 1 62.47 392 LEU A CA 1
ATOM 3107 C C . LEU A 1 392 ? 37.125 -4.617 -3.764 1 62.47 392 LEU A C 1
ATOM 3109 O O . LEU A 1 392 ? 37.844 -5.273 -3.012 1 62.47 392 LEU A O 1
ATOM 3113 N N . SER A 1 393 ? 36.531 -4.941 -4.891 1 61.28 393 SER A N 1
ATOM 3114 C CA . SER A 1 393 ? 36.875 -6.316 -5.242 1 61.28 393 SER A CA 1
ATOM 3115 C C . SER A 1 393 ? 38.312 -6.418 -5.789 1 61.28 393 SER A C 1
ATOM 3117 O O . SER A 1 393 ? 38.719 -5.598 -6.605 1 61.28 393 SER A O 1
ATOM 3119 N N . LYS A 1 394 ? 39.25 -6.895 -5.238 1 55.75 394 LYS A N 1
ATOM 3120 C CA . LYS A 1 394 ? 40.531 -7.246 -5.828 1 55.75 394 LYS A CA 1
ATOM 3121 C C . LYS A 1 394 ? 40.375 -8.305 -6.914 1 55.75 394 LYS A C 1
ATOM 3123 O O . LYS A 1 394 ? 39.562 -9.234 -6.773 1 55.75 394 LYS A O 1
ATOM 3128 N N . LYS A 1 395 ? 40.844 -7.852 -8.164 1 53.12 395 LYS A N 1
ATOM 3129 C CA . LYS A 1 395 ? 40.875 -8.812 -9.258 1 53.12 395 LYS A CA 1
ATOM 3130 C C . LYS A 1 395 ? 41.312 -10.195 -8.773 1 53.12 395 LYS A C 1
ATOM 3132 O O . LYS A 1 395 ? 42.406 -10.344 -8.242 1 53.12 395 LYS A O 1
ATOM 3137 N N . ASN A 1 396 ? 40.438 -10.93 -8.477 1 50.62 396 ASN A N 1
ATOM 3138 C CA . ASN A 1 396 ? 40.781 -12.242 -7.949 1 50.62 396 ASN A CA 1
ATOM 3139 C C . ASN A 1 396 ? 41.625 -13.039 -8.938 1 50.62 396 ASN A C 1
ATOM 3141 O O . ASN A 1 396 ? 41.594 -12.766 -10.141 1 50.62 396 ASN A O 1
ATOM 3145 N N . GLY A 1 397 ? 42.469 -13.859 -8.398 1 54.03 397 GLY A N 1
ATOM 3146 C CA . GLY A 1 397 ? 43.406 -14.836 -8.906 1 54.03 397 GLY A CA 1
ATOM 3147 C C . GLY A 1 397 ? 42.844 -15.672 -10.047 1 54.03 397 GLY A C 1
ATOM 3148 O O . GLY A 1 397 ? 41.75 -15.398 -10.547 1 54.03 397 GLY A O 1
ATOM 3149 N N . GLN A 1 398 ? 43.656 -16.625 -10.609 1 60.06 398 GLN A N 1
ATOM 3150 C CA . GLN A 1 398 ? 43.406 -17.578 -11.688 1 60.06 398 GLN A CA 1
ATOM 3151 C C . GLN A 1 398 ? 42.156 -18.406 -11.414 1 60.06 398 GLN A C 1
ATOM 3153 O O . GLN A 1 398 ? 41.969 -18.922 -10.312 1 60.06 398 GLN A O 1
ATOM 3158 N N . ALA A 1 399 ? 41.156 -18.375 -12.258 1 78.19 399 ALA A N 1
ATOM 3159 C CA . ALA A 1 399 ? 39.969 -19.203 -12.203 1 78.19 399 ALA A CA 1
ATOM 3160 C C . ALA A 1 399 ? 40.312 -20.672 -11.984 1 78.19 399 ALA A C 1
ATOM 3162 O O . ALA A 1 399 ? 41.25 -21.188 -12.594 1 78.19 399 ALA A O 1
ATOM 3163 N N . ILE A 1 400 ? 39.781 -21.203 -10.844 1 87.88 400 ILE A N 1
ATOM 3164 C CA . ILE A 1 400 ? 40.031 -22.625 -10.602 1 87.88 400 ILE A CA 1
ATOM 3165 C C . ILE A 1 400 ? 39.25 -23.453 -11.617 1 87.88 400 ILE A C 1
ATOM 3167 O O . ILE A 1 400 ? 38.344 -22.953 -12.266 1 87.88 400 ILE A O 1
ATOM 3171 N N . SER A 1 401 ? 39.781 -24.656 -11.789 1 88.12 401 SER A N 1
ATOM 3172 C CA . SER A 1 401 ? 39.094 -25.578 -12.703 1 88.12 401 SER A CA 1
ATOM 3173 C C . SER A 1 401 ? 37.812 -26.094 -12.117 1 88.12 401 SER A C 1
ATOM 3175 O O . SER A 1 401 ? 37.562 -25.969 -10.914 1 88.12 401 SER A O 1
ATOM 3177 N N . LYS A 1 402 ? 37.094 -26.609 -12.945 1 89 402 LYS A N 1
ATOM 3178 C CA . LYS A 1 402 ? 35.812 -27.234 -12.516 1 89 402 LYS A CA 1
ATOM 3179 C C . LYS A 1 402 ? 36.062 -28.328 -11.484 1 89 402 LYS A C 1
ATOM 3181 O O . LYS A 1 402 ? 35.344 -28.438 -10.492 1 89 402 LYS A O 1
ATOM 3186 N N . GLU A 1 403 ? 37.062 -29.078 -11.742 1 90.81 403 GLU A N 1
ATOM 3187 C CA . GLU A 1 403 ? 37.406 -30.172 -10.836 1 90.81 403 GLU A CA 1
ATOM 3188 C C . GLU A 1 403 ? 37.844 -29.641 -9.469 1 90.81 403 GLU A C 1
ATOM 3190 O O . GLU A 1 403 ? 37.438 -30.172 -8.438 1 90.81 403 GLU A O 1
ATOM 3195 N N . ASP A 1 404 ? 38.562 -28.641 -9.547 1 94.06 404 ASP A N 1
ATOM 3196 C CA . ASP A 1 404 ? 39 -28.031 -8.289 1 94.06 404 ASP A CA 1
ATOM 3197 C C . ASP A 1 404 ? 37.844 -27.391 -7.547 1 94.06 404 ASP A C 1
ATOM 3199 O O . ASP A 1 404 ? 37.781 -27.438 -6.316 1 94.06 404 ASP A O 1
ATOM 3203 N N . ALA A 1 405 ? 37 -26.781 -8.32 1 94.44 405 ALA A N 1
ATOM 3204 C CA . ALA A 1 405 ? 35.812 -26.188 -7.707 1 94.44 405 ALA A CA 1
ATOM 3205 C C . ALA A 1 405 ? 34.969 -27.25 -7.02 1 94.44 405 ALA A C 1
ATOM 3207 O O . ALA A 1 405 ? 34.438 -27.016 -5.93 1 94.44 405 ALA A O 1
ATOM 3208 N N . LEU A 1 406 ? 34.844 -28.359 -7.648 1 94.75 406 LEU A N 1
ATOM 3209 C CA . LEU A 1 406 ? 34.062 -29.453 -7.062 1 94.75 406 LEU A CA 1
ATOM 3210 C C . LEU A 1 406 ? 34.719 -29.938 -5.773 1 94.75 406 LEU A C 1
ATOM 3212 O O . LEU A 1 406 ? 34.031 -30.188 -4.777 1 94.75 406 LEU A O 1
ATOM 3216 N N . LYS A 1 407 ? 36.031 -30.078 -5.84 1 95.25 407 LYS A N 1
ATOM 3217 C CA . LYS A 1 407 ? 36.75 -30.484 -4.637 1 95.25 407 LYS A CA 1
ATOM 3218 C C . LYS A 1 407 ? 36.531 -29.484 -3.51 1 95.25 407 LYS A C 1
ATOM 3220 O O . LYS A 1 407 ? 36.344 -29.859 -2.352 1 95.25 407 LYS A O 1
ATOM 3225 N N . GLN A 1 408 ? 36.562 -28.312 -3.934 1 95.81 408 GLN A N 1
ATOM 3226 C CA . GLN A 1 408 ? 36.344 -27.266 -2.949 1 95.81 408 GLN A CA 1
ATOM 3227 C C . GLN A 1 408 ? 34.938 -27.312 -2.385 1 95.81 408 GLN A C 1
ATOM 3229 O O . GLN A 1 408 ? 34.719 -27.094 -1.191 1 95.81 408 GLN A O 1
ATOM 3234 N N . ALA A 1 409 ? 33.969 -27.516 -3.201 1 96.06 409 ALA A N 1
ATOM 3235 C CA . ALA A 1 409 ? 32.594 -27.656 -2.752 1 96.06 409 ALA A CA 1
ATOM 3236 C C . ALA A 1 409 ? 32.469 -28.75 -1.699 1 96.06 409 ALA A C 1
ATOM 3238 O O . ALA A 1 409 ? 31.828 -28.547 -0.66 1 96.06 409 ALA A O 1
ATOM 3239 N N . VAL A 1 410 ? 33.094 -29.828 -1.959 1 96.19 410 VAL A N 1
ATOM 3240 C CA . VAL A 1 410 ? 33.031 -30.953 -1.035 1 96.19 410 VAL A CA 1
ATOM 3241 C C . VAL A 1 410 ? 33.719 -30.578 0.275 1 96.19 410 VAL A C 1
ATOM 3243 O O . VAL A 1 410 ? 33.25 -30.938 1.356 1 96.19 410 VAL A O 1
ATOM 3246 N N . THR A 1 411 ? 34.844 -29.906 0.165 1 96.38 411 THR A N 1
ATOM 3247 C CA . THR A 1 411 ? 35.531 -29.438 1.353 1 96.38 411 THR A CA 1
ATOM 3248 C C . THR A 1 411 ? 34.625 -28.562 2.217 1 96.38 411 THR A C 1
ATOM 3250 O O . THR A 1 411 ? 34.562 -28.734 3.436 1 96.38 411 THR A O 1
ATOM 3253 N N . TYR A 1 412 ? 33.969 -27.688 1.604 1 96.19 412 TYR A N 1
ATOM 3254 C CA . TYR A 1 412 ? 33.062 -26.797 2.342 1 96.19 412 TYR A CA 1
ATOM 3255 C C . TYR A 1 412 ? 31.922 -27.594 2.961 1 96.19 412 TYR A C 1
ATOM 3257 O O . TYR A 1 412 ? 31.5 -27.297 4.082 1 96.19 412 TYR A O 1
ATOM 3265 N N . LEU A 1 413 ? 31.406 -28.516 2.23 1 95.94 413 LEU A N 1
ATOM 3266 C CA . LEU A 1 413 ? 30.344 -29.359 2.766 1 95.94 413 LEU A CA 1
ATOM 3267 C C . LEU A 1 413 ? 30.797 -30.094 4.016 1 95.94 413 LEU A C 1
ATOM 3269 O O . LEU A 1 413 ? 30.078 -30.172 5.012 1 95.94 413 LEU A O 1
ATOM 3273 N N . LYS A 1 414 ? 31.969 -30.625 3.971 1 94.81 414 LYS A N 1
ATOM 3274 C CA . LYS A 1 414 ? 32.531 -31.328 5.125 1 94.81 414 LYS A CA 1
ATOM 3275 C C . LYS A 1 414 ? 32.75 -30.359 6.293 1 94.81 414 LYS A C 1
ATOM 3277 O O . LYS A 1 414 ? 32.625 -30.75 7.453 1 94.81 414 LYS A O 1
ATOM 3282 N N . GLN A 1 415 ? 33.062 -29.219 5.941 1 94.19 415 GLN A N 1
ATOM 3283 C CA . GLN A 1 415 ? 33.375 -28.219 6.961 1 94.19 415 GLN A CA 1
ATOM 3284 C C . GLN A 1 415 ? 32.094 -27.688 7.605 1 94.19 415 GLN A C 1
ATOM 3286 O O . GLN A 1 415 ? 32.031 -27.5 8.82 1 94.19 415 GLN A O 1
ATOM 3291 N N . TYR A 1 416 ? 31.062 -27.438 6.82 1 94.81 416 TYR A N 1
ATOM 3292 C CA . TYR A 1 416 ? 29.938 -26.641 7.316 1 94.81 416 TYR A CA 1
ATOM 3293 C C . TYR A 1 416 ? 28.688 -27.484 7.473 1 94.81 416 TYR A C 1
ATOM 3295 O O . TYR A 1 416 ? 27.75 -27.094 8.172 1 94.81 416 TYR A O 1
ATOM 3303 N N . SER A 1 417 ? 28.625 -28.641 6.84 1 92.88 417 SER A N 1
ATOM 3304 C CA . SER A 1 417 ? 27.438 -29.484 6.91 1 92.88 417 SER A CA 1
ATOM 3305 C C . SER A 1 417 ? 27.797 -30.969 6.793 1 92.88 417 SER A C 1
ATOM 3307 O O . SER A 1 417 ? 27.266 -31.672 5.938 1 92.88 417 SER A O 1
ATOM 3309 N N . PRO A 1 418 ? 28.484 -31.484 7.711 1 92.94 418 PRO A N 1
ATOM 3310 C CA . PRO A 1 418 ? 29 -32.844 7.574 1 92.94 418 PRO A CA 1
ATOM 3311 C C . PRO A 1 418 ? 27.969 -33.906 7.906 1 92.94 418 PRO A C 1
ATOM 3313 O O . PRO A 1 418 ? 28.016 -35 7.355 1 92.94 418 PRO A O 1
ATOM 3316 N N . SER A 1 419 ? 27.062 -33.656 8.75 1 88.06 419 SER A N 1
ATOM 3317 C CA . SER A 1 419 ? 26.234 -34.688 9.367 1 88.06 419 SER A CA 1
ATOM 3318 C C . SER A 1 419 ? 25.359 -35.406 8.328 1 88.06 419 SER A C 1
ATOM 3320 O O . SER A 1 419 ? 24.938 -36.531 8.523 1 88.06 419 SER A O 1
ATOM 3322 N N . TYR A 1 420 ? 25.109 -34.719 7.16 1 83.5 420 TYR A N 1
ATOM 3323 C CA . TYR A 1 420 ? 24.156 -35.25 6.195 1 83.5 420 TYR A CA 1
ATOM 3324 C C . TYR A 1 420 ? 24.891 -35.844 5 1 83.5 420 TYR A C 1
ATOM 3326 O O . TYR A 1 420 ? 24.266 -36.438 4.102 1 83.5 420 TYR A O 1
ATOM 3334 N N . LEU A 1 421 ? 26.109 -35.844 5.004 1 93.69 421 LEU A N 1
ATOM 3335 C CA . LEU A 1 421 ? 26.812 -36.031 3.744 1 93.69 421 LEU A CA 1
ATOM 3336 C C . LEU A 1 421 ? 26.75 -37.469 3.287 1 93.69 421 LEU A C 1
ATOM 3338 O O . LEU A 1 421 ? 26.828 -37.75 2.088 1 93.69 421 LEU A O 1
ATOM 3342 N N . HIS A 1 422 ? 26.625 -38.406 4.203 1 93.44 422 HIS A N 1
ATOM 3343 C CA . HIS A 1 422 ? 26.609 -39.812 3.855 1 93.44 422 HIS A CA 1
ATOM 3344 C C . HIS A 1 422 ? 25.359 -40.188 3.086 1 93.44 422 HIS A C 1
ATOM 3346 O O . HIS A 1 422 ? 25.297 -41.25 2.447 1 93.44 422 HIS A O 1
ATOM 3352 N N . ASN A 1 423 ? 24.391 -39.344 3.131 1 93.88 423 ASN A N 1
ATOM 3353 C CA . ASN A 1 423 ? 23.141 -39.594 2.436 1 93.88 423 ASN A CA 1
ATOM 3354 C C . ASN A 1 423 ? 23.156 -39 1.024 1 93.88 423 ASN A C 1
ATOM 3356 O O . ASN A 1 423 ? 22.172 -39.156 0.284 1 93.88 423 ASN A O 1
ATOM 3360 N N . TYR A 1 424 ? 24.219 -38.344 0.63 1 95.56 424 TYR A N 1
ATOM 3361 C CA . TYR A 1 424 ? 24.234 -37.656 -0.641 1 95.56 424 TYR A CA 1
ATOM 3362 C C . TYR A 1 424 ? 25.375 -38.125 -1.527 1 95.56 424 TYR A C 1
ATOM 3364 O O . TYR A 1 424 ? 26.391 -38.625 -1.027 1 95.56 424 TYR A O 1
ATOM 3372 N N . ALA A 1 425 ? 25.141 -38 -2.834 1 94.94 425 ALA A N 1
ATOM 3373 C CA . ALA A 1 425 ? 26.109 -38.438 -3.82 1 94.94 425 ALA A CA 1
ATOM 3374 C C . ALA A 1 425 ? 26.797 -37.25 -4.496 1 94.94 425 ALA A C 1
ATOM 3376 O O . ALA A 1 425 ? 26.297 -36.125 -4.438 1 94.94 425 ALA A O 1
ATOM 3377 N N . MET A 1 426 ? 27.953 -37.562 -5.074 1 93.31 426 MET A N 1
ATOM 3378 C CA . MET A 1 426 ? 28.609 -36.594 -5.941 1 93.31 426 MET A CA 1
ATOM 3379 C C . MET A 1 426 ? 27.719 -36.219 -7.113 1 93.31 426 MET A C 1
ATOM 3381 O O . MET A 1 426 ? 26.859 -37 -7.527 1 93.31 426 MET A O 1
ATOM 3385 N N . PRO A 1 427 ? 27.844 -34.969 -7.566 1 89.62 427 PRO A N 1
ATOM 3386 C CA . PRO A 1 427 ? 27.016 -34.562 -8.695 1 89.62 427 PRO A CA 1
ATOM 3387 C C . PRO A 1 427 ? 27.047 -35.562 -9.844 1 89.62 427 PRO A C 1
ATOM 3389 O O . PRO A 1 427 ? 28.094 -36.125 -10.164 1 89.62 427 PRO A O 1
ATOM 3392 N N . ILE A 1 428 ? 25.766 -35.719 -10.234 1 80.94 428 ILE A N 1
ATOM 3393 C CA . ILE A 1 428 ? 25.609 -36.625 -11.367 1 80.94 428 ILE A CA 1
ATOM 3394 C C . ILE A 1 428 ? 25.266 -35.844 -12.625 1 80.94 428 ILE A C 1
ATOM 3396 O O . ILE A 1 428 ? 24.312 -35.062 -12.625 1 80.94 428 ILE A O 1
ATOM 3400 N N . GLY A 1 429 ? 26.141 -35.75 -13.594 1 71.94 429 GLY A N 1
ATOM 3401 C CA . GLY A 1 429 ? 25.875 -35.031 -14.828 1 71.94 429 GLY A CA 1
ATOM 3402 C C . GLY A 1 429 ? 26.734 -33.781 -14.984 1 71.94 429 GLY A C 1
ATOM 3403 O O . GLY A 1 429 ? 27.781 -33.688 -14.367 1 71.94 429 GLY A O 1
ATOM 3404 N N . GLU A 1 430 ? 26.203 -32.844 -15.828 1 68 430 GLU A N 1
ATOM 3405 C CA . GLU A 1 430 ? 26.969 -31.641 -16.156 1 68 430 GLU A CA 1
ATOM 3406 C C . GLU A 1 430 ? 26.766 -30.547 -15.133 1 68 430 GLU A C 1
ATOM 3408 O O . GLU A 1 430 ? 25.641 -30.344 -14.656 1 68 430 GLU A O 1
ATOM 3413 N N . THR A 1 431 ? 27.906 -30.094 -14.68 1 72.88 431 THR A N 1
ATOM 3414 C CA . THR A 1 431 ? 27.906 -28.938 -13.797 1 72.88 431 THR A CA 1
ATOM 3415 C C . THR A 1 431 ? 27.578 -27.672 -14.578 1 72.88 431 THR A C 1
ATOM 3417 O O . THR A 1 431 ? 28.094 -27.453 -15.68 1 72.88 431 THR A O 1
ATOM 3420 N N . PHE A 1 432 ? 26.688 -27.047 -13.992 1 74.19 432 PHE A N 1
ATOM 3421 C CA . PHE A 1 432 ? 26.328 -25.781 -14.625 1 74.19 432 PHE A CA 1
ATOM 3422 C C . PHE A 1 432 ? 27.328 -24.703 -14.281 1 74.19 432 PHE A C 1
ATOM 3424 O O . PHE A 1 432 ? 27.656 -24.5 -13.109 1 74.19 432 PHE A O 1
ATOM 3431 N N . TYR A 1 433 ? 27.906 -24.125 -15.234 1 77.06 433 TYR A N 1
ATOM 3432 C CA . TYR A 1 433 ? 28.828 -23 -15.078 1 77.06 433 TYR A CA 1
ATOM 3433 C C . TYR A 1 433 ? 28.203 -21.719 -15.602 1 77.06 433 TYR A C 1
ATOM 3435 O O . TYR A 1 433 ? 27.828 -21.641 -16.781 1 77.06 433 TYR A O 1
ATOM 3443 N N . GLU A 1 434 ? 28.062 -20.797 -14.758 1 73.5 434 GLU A N 1
ATOM 3444 C CA . GLU A 1 434 ? 27.547 -19.484 -15.156 1 73.5 434 GLU A CA 1
ATOM 3445 C C . GLU A 1 434 ? 28.672 -18.547 -15.57 1 73.5 434 GLU A C 1
ATOM 3447 O O . GLU A 1 434 ? 29.375 -18 -14.727 1 73.5 434 GLU A O 1
ATOM 3452 N N . GLU A 1 435 ? 28.688 -18.328 -16.828 1 68.5 435 GLU A N 1
ATOM 3453 C CA . GLU A 1 435 ? 29.812 -17.562 -17.391 1 68.5 435 GLU A CA 1
ATOM 3454 C C . GLU A 1 435 ? 29.766 -16.109 -16.938 1 68.5 435 GLU A C 1
ATOM 3456 O O . GLU A 1 435 ? 30.812 -15.523 -16.625 1 68.5 435 GLU A O 1
ATOM 3461 N N . GLU A 1 436 ? 28.641 -15.57 -16.906 1 64.69 436 GLU A N 1
ATOM 3462 C CA . GLU A 1 436 ? 28.5 -14.148 -16.609 1 64.69 436 GLU A CA 1
ATOM 3463 C C . GLU A 1 436 ? 28.984 -13.828 -15.188 1 64.69 436 GLU A C 1
ATOM 3465 O O . GLU A 1 436 ? 29.625 -12.797 -14.969 1 64.69 436 GLU A O 1
ATOM 3470 N N . SER A 1 437 ? 28.828 -14.719 -14.305 1 69.12 437 SER A N 1
ATOM 3471 C CA . SER A 1 437 ? 29.219 -14.477 -12.922 1 69.12 437 SER A CA 1
ATOM 3472 C C . SER A 1 437 ? 30.422 -15.328 -12.531 1 69.12 437 SER A C 1
ATOM 3474 O O . SER A 1 437 ? 30.906 -15.25 -11.398 1 69.12 437 SER A O 1
ATOM 3476 N N . GLU A 1 438 ? 30.891 -16.109 -13.422 1 77.5 438 GLU A N 1
ATOM 3477 C CA . GLU A 1 438 ? 32 -17 -13.172 1 77.5 438 GLU A CA 1
ATOM 3478 C C . GLU A 1 438 ? 31.766 -17.859 -11.922 1 77.5 438 GLU A C 1
ATOM 3480 O O . GLU A 1 438 ? 32.594 -17.875 -11.016 1 77.5 438 GLU A O 1
ATOM 3485 N N . THR A 1 439 ? 30.656 -18.453 -11.953 1 84.38 439 THR A N 1
ATOM 3486 C CA . THR A 1 439 ? 30.234 -19.234 -10.797 1 84.38 439 THR A CA 1
ATOM 3487 C C . THR A 1 439 ? 29.938 -20.672 -11.195 1 84.38 439 THR A C 1
ATOM 3489 O O . THR A 1 439 ? 29.328 -20.922 -12.234 1 84.38 439 THR A O 1
ATOM 3492 N N . TYR A 1 440 ? 30.5 -21.625 -10.359 1 87.81 440 TYR A N 1
ATOM 3493 C CA . TYR A 1 440 ? 30.156 -23.031 -10.492 1 87.81 440 TYR A CA 1
ATOM 3494 C C . TYR A 1 440 ? 29 -23.406 -9.578 1 87.81 440 TYR A C 1
ATOM 3496 O O . TYR A 1 440 ? 29.016 -23.109 -8.383 1 87.81 440 TYR A O 1
ATOM 3504 N N . HIS A 1 441 ? 28.078 -24.062 -10.195 1 89.12 441 HIS A N 1
ATOM 3505 C CA . HIS A 1 441 ? 26.953 -24.547 -9.398 1 89.12 441 HIS A CA 1
ATOM 3506 C C . HIS A 1 441 ? 26.953 -26.078 -9.328 1 89.12 441 HIS A C 1
ATOM 3508 O O . HIS A 1 441 ? 26.953 -26.75 -10.367 1 89.12 441 HIS A O 1
ATOM 3514 N N . PHE A 1 442 ? 26.984 -26.609 -8.094 1 91 442 PHE A N 1
ATOM 3515 C CA . PHE A 1 442 ? 27 -28.062 -7.906 1 91 442 PHE A CA 1
ATOM 3516 C C . PHE A 1 442 ? 25.75 -28.516 -7.152 1 91 442 PHE A C 1
ATOM 3518 O O . PHE A 1 442 ? 25.312 -27.844 -6.211 1 91 442 PHE A O 1
ATOM 3525 N N . SER A 1 443 ? 25.219 -29.562 -7.676 1 91.19 443 SER A N 1
ATOM 3526 C CA . SER A 1 443 ? 24.094 -30.203 -7.004 1 91.19 443 SER A CA 1
ATOM 3527 C C . SER A 1 443 ? 24.453 -31.625 -6.578 1 91.19 443 SER A C 1
ATOM 3529 O O . SER A 1 443 ? 24.875 -32.438 -7.398 1 91.19 443 SER A O 1
ATOM 3531 N N . PHE A 1 444 ? 24.328 -31.906 -5.301 1 93.75 444 PHE A N 1
ATOM 3532 C CA . PHE A 1 444 ? 24.578 -33.25 -4.746 1 93.75 444 PHE A CA 1
ATOM 3533 C C . PHE A 1 444 ? 23.266 -33.938 -4.391 1 93.75 444 PHE A C 1
ATOM 3535 O O . PHE A 1 444 ? 22.656 -33.594 -3.371 1 93.75 444 PHE A O 1
ATOM 3542 N N . PRO A 1 445 ? 22.891 -34.875 -5.207 1 92.12 445 PRO A N 1
ATOM 3543 C CA . PRO A 1 445 ? 21.578 -35.5 -4.98 1 92.12 445 PRO A CA 1
ATOM 3544 C C . PRO A 1 445 ? 21.578 -36.469 -3.809 1 92.12 445 PRO A C 1
ATOM 3546 O O . PRO A 1 445 ? 22.594 -37.125 -3.551 1 92.12 445 PRO A O 1
ATOM 3549 N N . ARG A 1 446 ? 20.5 -36.562 -3.168 1 94.38 446 ARG A N 1
ATOM 3550 C CA . ARG A 1 446 ? 20.297 -37.562 -2.129 1 94.38 446 ARG A CA 1
ATOM 3551 C C . ARG A 1 446 ? 20.156 -38.969 -2.732 1 94.38 446 ARG A C 1
ATOM 3553 O O . ARG A 1 446 ? 19.688 -39.125 -3.863 1 94.38 446 ARG A O 1
ATOM 3560 N N . VAL A 1 447 ? 20.656 -39.969 -1.954 1 95 447 VAL A N 1
ATOM 3561 C CA . VAL A 1 447 ? 20.547 -41.375 -2.369 1 95 447 VAL A CA 1
ATOM 3562 C C . VAL A 1 447 ? 19.828 -42.188 -1.297 1 95 447 VAL A C 1
ATOM 3564 O O . VAL A 1 447 ? 20.172 -42.125 -0.117 1 95 447 VAL A O 1
ATOM 3567 N N . VAL A 1 448 ? 18.844 -42.844 -1.72 1 94.44 448 VAL A N 1
ATOM 3568 C CA . VAL A 1 448 ? 18.109 -43.781 -0.848 1 94.44 448 VAL A CA 1
ATOM 3569 C C . VAL A 1 448 ? 17.906 -45.094 -1.553 1 94.44 448 VAL A C 1
ATOM 3571 O O . VAL A 1 448 ? 17.5 -45.156 -2.715 1 94.44 448 VAL A O 1
ATOM 3574 N N . ASN A 1 449 ? 18.203 -46.188 -0.971 1 93.44 449 ASN A N 1
ATOM 3575 C CA . ASN A 1 449 ? 18.062 -47.531 -1.521 1 93.44 449 ASN A CA 1
ATOM 3576 C C . ASN A 1 449 ? 18.844 -47.688 -2.828 1 93.44 449 ASN A C 1
ATOM 3578 O O . ASN A 1 449 ? 18.359 -48.312 -3.771 1 93.44 449 ASN A O 1
ATOM 3582 N N . GLY A 1 450 ? 19.859 -46.906 -2.883 1 91.62 450 GLY A N 1
ATOM 3583 C CA . GLY A 1 450 ? 20.766 -47.031 -4.008 1 91.62 450 GLY A CA 1
ATOM 3584 C C . GLY A 1 450 ? 20.344 -46.25 -5.227 1 91.62 450 GLY A C 1
ATOM 3585 O O . GLY A 1 450 ? 20.984 -46.312 -6.277 1 91.62 450 GLY A O 1
ATOM 3586 N N . ILE A 1 451 ? 19.25 -45.531 -5.105 1 93.88 451 ILE A N 1
ATOM 3587 C CA . ILE A 1 451 ? 18.812 -44.75 -6.25 1 93.88 451 ILE A CA 1
ATOM 3588 C C . ILE A 1 451 ? 18.703 -43.281 -5.855 1 93.88 451 ILE A C 1
ATOM 3590 O O . ILE A 1 451 ? 18.641 -42.938 -4.672 1 93.88 451 ILE A O 1
ATOM 3594 N N . LEU A 1 452 ? 18.672 -42.438 -6.859 1 92.38 452 LEU A N 1
ATOM 3595 C CA . LEU A 1 452 ? 18.703 -41 -6.641 1 92.38 452 LEU A CA 1
ATOM 3596 C C . LEU A 1 452 ? 17.312 -40.469 -6.238 1 92.38 452 LEU A C 1
ATOM 3598 O O . LEU A 1 452 ? 16.297 -41.062 -6.602 1 92.38 452 LEU A O 1
ATOM 3602 N N . VAL A 1 453 ? 17.359 -39.438 -5.465 1 91.25 453 VAL A N 1
ATOM 3603 C CA . VAL A 1 453 ? 16.141 -38.75 -5.051 1 91.25 453 VAL A CA 1
ATOM 3604 C C . VAL A 1 453 ? 16.031 -37.406 -5.75 1 91.25 453 VAL A C 1
ATOM 3606 O O . VAL A 1 453 ? 16.891 -36.531 -5.559 1 91.25 453 VAL A O 1
ATOM 3609 N N . ASN A 1 454 ? 15.008 -37.312 -6.508 1 86.25 454 ASN A N 1
ATOM 3610 C CA . ASN A 1 454 ? 14.727 -36.031 -7.117 1 86.25 454 ASN A CA 1
ATOM 3611 C C . ASN A 1 454 ? 13.938 -35.125 -6.172 1 86.25 454 ASN A C 1
ATOM 3613 O O . ASN A 1 454 ? 12.859 -35.469 -5.711 1 86.25 454 ASN A O 1
ATOM 3617 N N . GLY A 1 455 ? 14.492 -33.969 -5.895 1 79.44 455 GLY A N 1
ATOM 3618 C CA . GLY A 1 455 ? 13.828 -33.062 -5 1 79.44 455 GLY A CA 1
ATOM 3619 C C . GLY A 1 455 ? 14.617 -32.781 -3.73 1 79.44 455 GLY A C 1
ATOM 3620 O O . GLY A 1 455 ? 14.32 -31.828 -2.998 1 79.44 455 GLY A O 1
ATOM 3621 N N . ASP A 1 456 ? 15.523 -33.594 -3.424 1 86.44 456 ASP A N 1
ATOM 3622 C CA . ASP A 1 456 ? 16.406 -33.438 -2.273 1 86.44 456 ASP A CA 1
ATOM 3623 C C . ASP A 1 456 ? 17.875 -33.375 -2.709 1 86.44 456 ASP A C 1
ATOM 3625 O O . ASP A 1 456 ? 18.375 -34.312 -3.314 1 86.44 456 ASP A O 1
ATOM 3629 N N . GLN A 1 457 ? 18.422 -32.281 -2.381 1 90.31 457 GLN A N 1
ATOM 3630 C CA . GLN A 1 457 ? 19.812 -32.125 -2.799 1 90.31 457 GLN A CA 1
ATOM 3631 C C . GLN A 1 457 ? 20.531 -31.109 -1.947 1 90.31 457 GLN A C 1
ATOM 3633 O O . GLN A 1 457 ? 19.906 -30.312 -1.244 1 90.31 457 GLN A O 1
ATOM 3638 N N . LEU A 1 458 ? 21.859 -31.234 -1.992 1 92.75 458 LEU A N 1
ATOM 3639 C CA . LEU A 1 458 ? 22.734 -30.172 -1.527 1 92.75 458 LEU A CA 1
ATOM 3640 C C . LEU A 1 458 ? 23.172 -29.281 -2.689 1 92.75 458 LEU A C 1
ATOM 3642 O O . LEU A 1 458 ? 23.562 -29.781 -3.746 1 92.75 458 LEU A O 1
ATOM 3646 N N . SER A 1 459 ? 22.984 -28.078 -2.512 1 92.56 459 SER A N 1
ATOM 3647 C CA . SER A 1 459 ? 23.406 -27.141 -3.549 1 92.56 459 SER A CA 1
ATOM 3648 C C . SER A 1 459 ? 24.547 -26.25 -3.059 1 92.56 459 SER A C 1
ATOM 3650 O O . SER A 1 459 ? 24.453 -25.625 -1.995 1 92.56 459 SER A O 1
ATOM 3652 N N . VAL A 1 460 ? 25.625 -26.188 -3.812 1 93.69 460 VAL A N 1
ATOM 3653 C CA . VAL A 1 460 ? 26.781 -25.391 -3.459 1 93.69 460 VAL A CA 1
ATOM 3654 C C . VAL A 1 460 ? 27.25 -24.578 -4.672 1 93.69 460 VAL A C 1
ATOM 3656 O O . VAL A 1 460 ? 27.344 -25.109 -5.781 1 93.69 460 VAL A O 1
ATOM 3659 N N . SER A 1 461 ? 27.438 -23.391 -4.457 1 93.12 461 SER A N 1
ATOM 3660 C CA . SER A 1 461 ? 28 -22.531 -5.496 1 93.12 461 SER A CA 1
ATOM 3661 C C . SER A 1 461 ? 29.391 -22.016 -5.109 1 93.12 461 SER A C 1
ATOM 3663 O O . SER A 1 461 ? 29.594 -21.578 -3.975 1 93.12 461 SER A O 1
ATOM 3665 N N . ILE A 1 462 ? 30.297 -22.125 -6.094 1 92.81 462 ILE A N 1
ATOM 3666 C CA . ILE A 1 462 ? 31.688 -21.75 -5.867 1 92.81 462 ILE A CA 1
ATOM 3667 C C . ILE A 1 462 ? 32.094 -20.656 -6.863 1 92.81 462 ILE A C 1
ATOM 3669 O O . ILE A 1 462 ? 31.828 -20.766 -8.055 1 92.81 462 ILE A O 1
ATOM 3673 N N . ALA A 1 463 ? 32.812 -19.703 -6.281 1 89.38 463 ALA A N 1
ATOM 3674 C CA . ALA A 1 463 ? 33.344 -18.641 -7.141 1 89.38 463 ALA A CA 1
ATOM 3675 C C . ALA A 1 463 ? 34.594 -19.094 -7.883 1 89.38 463 ALA A C 1
ATOM 3677 O O . ALA A 1 463 ? 35.156 -20.141 -7.566 1 89.38 463 ALA A O 1
ATOM 3678 N N . ALA A 1 464 ? 34.969 -18.281 -8.883 1 85.5 464 ALA A N 1
ATOM 3679 C CA . ALA A 1 464 ? 36.156 -18.594 -9.688 1 85.5 464 ALA A CA 1
ATOM 3680 C C . ALA A 1 464 ? 37.406 -18.656 -8.812 1 85.5 464 ALA A C 1
ATOM 3682 O O . ALA A 1 464 ? 38.344 -19.391 -9.133 1 85.5 464 ALA A O 1
ATOM 3683 N N . ASP A 1 465 ? 37.375 -17.984 -7.691 1 85.75 465 ASP A N 1
ATOM 3684 C CA . ASP A 1 465 ? 38.562 -17.969 -6.824 1 85.75 465 ASP A CA 1
ATOM 3685 C C . ASP A 1 465 ? 38.469 -19.094 -5.781 1 85.75 465 ASP A C 1
ATOM 3687 O O . ASP A 1 465 ? 39.344 -19.188 -4.918 1 85.75 465 ASP A O 1
ATOM 3691 N N . GLY A 1 466 ? 37.438 -19.828 -5.871 1 90.31 466 GLY A N 1
ATOM 3692 C CA . GLY A 1 466 ? 37.312 -20.953 -4.965 1 90.31 466 GLY A CA 1
ATOM 3693 C C . GLY A 1 466 ? 36.5 -20.625 -3.713 1 90.31 466 GLY A C 1
ATOM 3694 O O . GLY A 1 466 ? 36.25 -21.516 -2.891 1 90.31 466 GLY A O 1
ATOM 3695 N N . SER A 1 467 ? 36.094 -19.469 -3.572 1 89.56 467 SER A N 1
ATOM 3696 C CA . SER A 1 467 ? 35.344 -19.094 -2.385 1 89.56 467 SER A CA 1
ATOM 3697 C C . SER A 1 467 ? 33.906 -19.625 -2.451 1 89.56 467 SER A C 1
ATOM 3699 O O . SER A 1 467 ? 33.375 -19.828 -3.539 1 89.56 467 SER A O 1
ATOM 3701 N N . LEU A 1 468 ? 33.375 -19.828 -1.258 1 92.94 468 LEU A N 1
ATOM 3702 C CA . LEU A 1 468 ? 32 -20.328 -1.151 1 92.94 468 LEU A CA 1
ATOM 3703 C C . LEU A 1 468 ? 30.984 -19.219 -1.38 1 92.94 468 LEU A C 1
ATOM 3705 O O . LEU A 1 468 ? 30.984 -18.203 -0.669 1 92.94 468 LEU A O 1
ATOM 3709 N N . LEU A 1 469 ? 30.125 -19.453 -2.33 1 89.62 469 LEU A N 1
ATOM 3710 C CA . LEU A 1 469 ? 29.125 -18.438 -2.643 1 89.62 469 LEU A CA 1
ATOM 3711 C C . LEU A 1 469 ? 27.781 -18.781 -2.016 1 89.62 469 LEU A C 1
ATOM 3713 O O . LEU A 1 469 ? 27.031 -17.891 -1.604 1 89.62 469 LEU A O 1
ATOM 3717 N N . SER A 1 470 ? 27.469 -19.953 -2.043 1 92.56 470 SER A N 1
ATOM 3718 C CA . SER A 1 470 ? 26.219 -20.375 -1.44 1 92.56 470 SER A CA 1
ATOM 3719 C C . SER A 1 470 ? 26.25 -21.844 -1.038 1 92.56 470 SER A C 1
ATOM 3721 O O . SER A 1 470 ? 27.016 -22.641 -1.615 1 92.56 470 SER A O 1
ATOM 3723 N N . LEU A 1 471 ? 25.562 -22.172 -0.017 1 93.44 471 LEU A N 1
ATOM 3724 C CA . LEU A 1 471 ? 25.359 -23.531 0.477 1 93.44 471 LEU A CA 1
ATOM 3725 C C . LEU A 1 471 ? 23.953 -23.719 1.008 1 93.44 471 LEU A C 1
ATOM 3727 O O . LEU A 1 471 ? 23.531 -23.031 1.943 1 93.44 471 LEU A O 1
ATOM 3731 N N . ASN A 1 472 ? 23.25 -24.609 0.37 1 90.94 472 ASN A N 1
ATOM 3732 C CA . ASN A 1 472 ? 21.875 -24.891 0.754 1 90.94 472 ASN A CA 1
ATOM 3733 C C . ASN A 1 472 ? 21.625 -26.375 0.943 1 90.94 472 ASN A C 1
ATOM 3735 O O . ASN A 1 472 ? 21.969 -27.188 0.076 1 90.94 472 ASN A O 1
ATOM 3739 N N . VAL A 1 473 ? 21.094 -26.672 2.064 1 88.19 473 VAL A N 1
ATOM 3740 C CA . VAL A 1 473 ? 20.734 -28.047 2.371 1 88.19 473 VAL A CA 1
ATOM 3741 C C . VAL A 1 473 ? 19.219 -28.234 2.275 1 88.19 473 VAL A C 1
ATOM 3743 O O . VAL A 1 473 ? 18.484 -27.719 3.119 1 88.19 473 VAL A O 1
ATOM 3746 N N . ILE A 1 474 ? 18.812 -28.906 1.257 1 80.56 474 ILE A N 1
ATOM 3747 C CA . ILE A 1 474 ? 17.406 -29.234 1.115 1 80.56 474 ILE A CA 1
ATOM 3748 C C . ILE A 1 474 ? 17.172 -30.703 1.504 1 80.56 474 ILE A C 1
ATOM 3750 O O . ILE A 1 474 ? 17.578 -31.609 0.79 1 80.56 474 ILE A O 1
ATOM 3754 N N . GLN A 1 475 ? 16.672 -30.906 2.594 1 81.44 475 GLN A N 1
ATOM 3755 C CA . GLN A 1 475 ? 16.422 -32.25 3.076 1 81.44 475 GLN A CA 1
ATOM 3756 C C . GLN A 1 475 ? 15 -32.375 3.627 1 81.44 475 GLN A C 1
ATOM 3758 O O . GLN A 1 475 ? 14.609 -31.625 4.516 1 81.44 475 GLN A O 1
ATOM 3763 N N . SER A 1 476 ? 14.266 -33.312 3 1 79.25 476 SER A N 1
ATOM 3764 C CA . SER A 1 476 ? 12.93 -33.625 3.498 1 79.25 476 SER A CA 1
ATOM 3765 C C . SER A 1 476 ? 12.961 -34.75 4.523 1 79.25 476 SER A C 1
ATOM 3767 O O . SER A 1 476 ? 13.766 -35.688 4.402 1 79.25 476 SER A O 1
ATOM 3769 N N . ASP A 1 477 ? 12.156 -34.531 5.559 1 78.62 477 ASP A N 1
ATOM 3770 C CA . ASP A 1 477 ? 12.023 -35.594 6.539 1 78.62 477 ASP A CA 1
ATOM 3771 C C . ASP A 1 477 ? 11.008 -36.656 6.074 1 78.62 477 ASP A C 1
ATOM 3773 O O . ASP A 1 477 ? 9.812 -36.531 6.387 1 78.62 477 ASP A O 1
ATOM 3777 N N . ILE A 1 478 ? 11.484 -37.594 5.344 1 85.56 478 ILE A N 1
ATOM 3778 C CA . ILE A 1 478 ? 10.633 -38.656 4.824 1 85.56 478 ILE A CA 1
ATOM 3779 C C . ILE A 1 478 ? 10.789 -39.906 5.688 1 85.56 478 ILE A C 1
ATOM 3781 O O . ILE A 1 478 ? 11.906 -40.406 5.867 1 85.56 478 ILE A O 1
ATOM 3785 N N . GLN A 1 479 ? 9.68 -40.344 6.23 1 80.69 479 GLN A N 1
ATOM 3786 C CA . GLN A 1 479 ? 9.719 -41.5 7.117 1 80.69 479 GLN A CA 1
ATOM 3787 C C . GLN A 1 479 ? 9.562 -42.812 6.336 1 80.69 479 GLN A C 1
ATOM 3789 O O . GLN A 1 479 ? 10.203 -43.812 6.652 1 80.69 479 GLN A O 1
ATOM 3794 N N . ASN A 1 480 ? 8.734 -42.781 5.254 1 86.81 480 ASN A N 1
ATOM 3795 C CA . ASN A 1 480 ? 8.445 -44.031 4.516 1 86.81 480 ASN A CA 1
ATOM 3796 C C . ASN A 1 480 ? 8.828 -43.906 3.045 1 86.81 480 ASN A C 1
ATOM 3798 O O . ASN A 1 480 ? 8.211 -43.125 2.307 1 86.81 480 ASN A O 1
ATOM 3802 N N . TRP A 1 481 ? 9.812 -44.625 2.625 1 91.5 481 TRP A N 1
ATOM 3803 C CA . TRP A 1 481 ? 10.227 -44.719 1.229 1 91.5 481 TRP A CA 1
ATOM 3804 C C . TRP A 1 481 ? 9.648 -45.938 0.562 1 91.5 481 TRP A C 1
ATOM 3806 O O . TRP A 1 481 ? 9.812 -47.062 1.061 1 91.5 481 TRP A O 1
ATOM 3816 N N . PRO A 1 482 ? 8.969 -45.781 -0.557 1 92.38 482 PRO A N 1
ATOM 3817 C CA . PRO A 1 482 ? 8.414 -46.938 -1.238 1 92.38 482 PRO A CA 1
ATOM 3818 C C . PRO A 1 482 ? 9.484 -47.969 -1.632 1 92.38 482 PRO A C 1
ATOM 3820 O O . PRO A 1 482 ? 10.586 -47.594 -2.018 1 92.38 482 PRO A O 1
ATOM 3823 N N . SER A 1 483 ? 9.094 -49.219 -1.604 1 92.75 483 SER A N 1
ATOM 3824 C CA . SER A 1 483 ? 10.023 -50.281 -1.954 1 92.75 483 SER A CA 1
ATOM 3825 C C . SER A 1 483 ? 10.273 -50.312 -3.457 1 92.75 483 SER A C 1
ATOM 3827 O O . SER A 1 483 ? 9.359 -50.094 -4.25 1 92.75 483 SER A O 1
ATOM 3829 N N . ILE A 1 484 ? 11.492 -50.656 -3.846 1 93.56 484 ILE A N 1
ATOM 3830 C CA . ILE A 1 484 ? 11.867 -50.719 -5.254 1 93.56 484 ILE A CA 1
ATOM 3831 C C . ILE A 1 484 ? 11.68 -52.125 -5.805 1 93.56 484 ILE A C 1
ATOM 3833 O O . ILE A 1 484 ? 12.023 -52.375 -6.957 1 93.56 484 ILE A O 1
ATOM 3837 N N . ASP A 1 485 ? 11.086 -53.031 -5.078 1 91.88 485 ASP A N 1
ATOM 3838 C CA . ASP A 1 485 ? 11 -54.406 -5.461 1 91.88 485 ASP A CA 1
ATOM 3839 C C . ASP A 1 485 ? 9.906 -54.625 -6.508 1 91.88 485 ASP A C 1
ATOM 3841 O O . ASP A 1 485 ? 9.992 -55.562 -7.32 1 91.88 485 ASP A O 1
ATOM 3845 N N . LYS A 1 486 ? 8.922 -53.781 -6.516 1 91.81 486 LYS A N 1
ATOM 3846 C CA . LYS A 1 486 ? 7.762 -54.031 -7.375 1 91.81 486 LYS A CA 1
ATOM 3847 C C . LYS A 1 486 ? 7.77 -53.094 -8.578 1 91.81 486 LYS A C 1
ATOM 3849 O O . LYS A 1 486 ? 6.738 -52.906 -9.227 1 91.81 486 LYS A O 1
ATOM 3854 N N . VAL A 1 487 ? 8.922 -52.5 -8.945 1 95.44 487 VAL A N 1
ATOM 3855 C CA . VAL A 1 487 ? 8.961 -51.594 -10.07 1 95.44 487 VAL A CA 1
ATOM 3856 C C . VAL A 1 487 ? 9.094 -52.344 -11.375 1 95.44 487 VAL A C 1
ATOM 3858 O O . VAL A 1 487 ? 9.578 -53.5 -11.391 1 95.44 487 VAL A O 1
ATOM 3861 N N . ILE A 1 488 ? 8.648 -51.781 -12.484 1 95.5 488 ILE A N 1
ATOM 3862 C CA . ILE A 1 488 ? 8.859 -52.406 -13.797 1 95.5 488 ILE A CA 1
ATOM 3863 C C . ILE A 1 488 ? 10.344 -52.375 -14.141 1 95.5 488 ILE A C 1
ATOM 3865 O O . ILE A 1 488 ? 11.109 -51.594 -13.594 1 95.5 488 ILE A O 1
ATOM 3869 N N . SER A 1 489 ? 10.719 -53.25 -15.047 1 94.19 489 SER A N 1
ATOM 3870 C CA . SER A 1 489 ? 12.133 -53.344 -15.406 1 94.19 489 SER A CA 1
ATOM 3871 C C . SER A 1 489 ? 12.594 -52.125 -16.219 1 94.19 489 SER A C 1
ATOM 3873 O O . SER A 1 489 ? 11.773 -51.438 -16.828 1 94.19 489 SER A O 1
ATOM 3875 N N . LYS A 1 490 ? 13.828 -51.844 -16.141 1 92.44 490 LYS A N 1
ATOM 3876 C CA . LYS A 1 490 ? 14.438 -50.75 -16.906 1 92.44 490 LYS A CA 1
ATOM 3877 C C . LYS A 1 490 ? 14.156 -50.906 -18.391 1 92.44 490 LYS A C 1
ATOM 3879 O O . LYS A 1 490 ? 13.891 -49.906 -19.078 1 92.44 490 LYS A O 1
ATOM 3884 N N . GLU A 1 491 ? 14.117 -52.094 -18.891 1 92.88 491 GLU A N 1
ATOM 3885 C CA . GLU A 1 491 ? 13.875 -52.375 -20.297 1 92.88 491 GLU A CA 1
ATOM 3886 C C . GLU A 1 491 ? 12.445 -52 -20.703 1 92.88 491 GLU A C 1
ATOM 3888 O O . GLU A 1 491 ? 12.219 -51.406 -21.75 1 92.88 491 GLU A O 1
ATOM 3893 N N . LYS A 1 492 ? 11.617 -52.375 -19.812 1 94.75 492 LYS A N 1
ATOM 3894 C CA . LYS A 1 492 ? 10.219 -52.062 -20.078 1 94.75 492 LYS A CA 1
ATOM 3895 C C . LYS A 1 492 ? 9.992 -50.531 -20.062 1 94.75 492 LYS A C 1
ATOM 3897 O O . LYS A 1 492 ? 9.273 -50 -20.906 1 94.75 492 LYS A O 1
ATOM 3902 N N . ALA A 1 493 ? 10.609 -49.938 -19.078 1 94.38 493 ALA A N 1
ATOM 3903 C CA . ALA A 1 493 ? 10.5 -48.469 -18.984 1 94.38 493 ALA A CA 1
ATOM 3904 C C . ALA A 1 493 ? 11.078 -47.812 -20.234 1 94.38 493 ALA A C 1
ATOM 3906 O O . ALA A 1 493 ? 10.461 -46.906 -20.797 1 94.38 493 ALA A O 1
ATOM 3907 N N . GLN A 1 494 ? 12.203 -48.25 -20.641 1 91.62 494 GLN A N 1
ATOM 3908 C CA . GLN A 1 494 ? 12.859 -47.688 -21.828 1 91.62 494 GLN A CA 1
ATOM 3909 C C . GLN A 1 494 ? 11.977 -47.875 -23.062 1 91.62 494 GLN A C 1
ATOM 3911 O O . GLN A 1 494 ? 11.883 -46.969 -23.891 1 91.62 494 GLN A O 1
ATOM 3916 N N . ALA A 1 495 ? 11.359 -49 -23.172 1 92.69 495 ALA A N 1
ATOM 3917 C CA . ALA A 1 495 ? 10.469 -49.25 -24.312 1 92.69 495 ALA A CA 1
ATOM 3918 C C . ALA A 1 495 ? 9.297 -48.281 -24.312 1 92.69 495 ALA A C 1
ATOM 3920 O O . ALA A 1 495 ? 8.883 -47.812 -25.375 1 92.69 495 ALA A O 1
ATOM 3921 N N . LYS A 1 496 ? 8.844 -48 -23.172 1 93.06 496 LYS A N 1
ATOM 3922 C CA . LYS A 1 496 ? 7.727 -47.062 -23.062 1 93.06 496 LYS A CA 1
ATOM 3923 C C . LYS A 1 496 ? 8.141 -45.656 -23.469 1 93.06 496 LYS A C 1
ATOM 3925 O O . LYS A 1 496 ? 7.375 -44.938 -24.125 1 93.06 496 LYS A O 1
ATOM 3930 N N . PHE A 1 497 ? 9.312 -45.281 -23.094 1 90.56 497 PHE A N 1
ATOM 3931 C CA . PHE A 1 497 ? 9.828 -43.969 -23.5 1 90.56 497 PHE A CA 1
ATOM 3932 C C . PHE A 1 497 ? 10 -43.906 -25.016 1 90.56 497 PHE A C 1
ATOM 3934 O O . PHE A 1 497 ? 9.625 -42.938 -25.656 1 90.56 497 PHE A O 1
ATOM 3941 N N . LEU A 1 498 ? 10.492 -45 -25.578 1 90.06 498 LEU A N 1
ATOM 3942 C CA . LEU A 1 498 ? 10.758 -45.031 -27.016 1 90.06 498 LEU A CA 1
ATOM 3943 C C . LEU A 1 498 ? 9.461 -45.031 -27.812 1 90.06 498 LEU A C 1
ATOM 3945 O O . LEU A 1 498 ? 9.383 -44.438 -28.875 1 90.06 498 LEU A O 1
ATOM 3949 N N . GLU A 1 499 ? 8.492 -45.625 -27.25 1 90.56 499 GLU A N 1
ATOM 3950 C CA . GLU A 1 499 ? 7.188 -45.688 -27.891 1 90.56 499 GLU A CA 1
ATOM 3951 C C . GLU A 1 499 ? 6.566 -44.281 -27.969 1 90.56 499 GLU A C 1
ATOM 3953 O O . GLU A 1 499 ? 5.848 -43.969 -28.922 1 90.56 499 GLU A O 1
ATOM 3958 N N . GLN A 1 500 ? 6.852 -43.5 -26.984 1 89.38 500 GLN A N 1
ATOM 3959 C CA . GLN A 1 500 ? 6.211 -42.188 -26.891 1 89.38 500 GLN A CA 1
ATOM 3960 C C . GLN A 1 500 ? 7.156 -41.094 -27.359 1 89.38 500 GLN A C 1
ATOM 3962 O O . GLN A 1 500 ? 6.875 -39.906 -27.156 1 89.38 500 GLN A O 1
ATOM 3967 N N . LEU A 1 501 ? 8.219 -41.406 -27.984 1 89.38 501 LEU A N 1
ATOM 3968 C CA . LEU A 1 501 ? 9.227 -40.438 -28.391 1 89.38 501 LEU A CA 1
ATOM 3969 C C . LEU A 1 501 ? 8.773 -39.656 -29.609 1 89.38 501 LEU A C 1
ATOM 3971 O O . LEU A 1 501 ? 8.328 -40.25 -30.594 1 89.38 501 LEU A O 1
ATOM 3975 N N . SER A 1 502 ? 8.727 -38.406 -29.562 1 87.75 502 SER A N 1
ATOM 3976 C CA . SER A 1 502 ? 8.547 -37.5 -30.688 1 87.75 502 SER A CA 1
ATOM 3977 C C . SER A 1 502 ? 9.609 -36.406 -30.688 1 87.75 502 SER A C 1
ATOM 3979 O O . SER A 1 502 ? 10.273 -36.156 -29.688 1 87.75 502 SER A O 1
ATOM 3981 N N . LEU A 1 503 ? 9.891 -35.844 -31.875 1 89.44 503 LEU A N 1
ATOM 3982 C CA . LEU A 1 503 ? 10.906 -34.812 -32 1 89.44 503 LEU A CA 1
ATOM 3983 C C . LEU A 1 503 ? 10.281 -33.5 -32.469 1 89.44 503 LEU A C 1
ATOM 3985 O O . LEU A 1 503 ? 9.375 -33.469 -33.281 1 89.44 503 LEU A O 1
ATOM 3989 N N . ASN A 1 504 ? 10.742 -32.5 -31.875 1 88.19 504 ASN A N 1
ATOM 3990 C CA . ASN A 1 504 ? 10.406 -31.141 -32.312 1 88.19 504 ASN A CA 1
ATOM 3991 C C . ASN A 1 504 ? 11.625 -30.406 -32.844 1 88.19 504 ASN A C 1
ATOM 3993 O O . ASN A 1 504 ? 12.695 -30.438 -32.25 1 88.19 504 ASN A O 1
ATOM 3997 N N . LEU A 1 505 ? 11.469 -29.844 -34.031 1 92.69 505 LEU A N 1
ATOM 3998 C CA . LEU A 1 505 ? 12.531 -29.047 -34.625 1 92.69 505 LEU A CA 1
ATOM 3999 C C . LEU A 1 505 ? 12.328 -27.562 -34.375 1 92.69 505 LEU A C 1
ATOM 4001 O O . LEU A 1 505 ? 11.234 -27.031 -34.562 1 92.69 505 LEU A O 1
ATOM 4005 N N . SER A 1 506 ? 13.375 -26.906 -33.906 1 93.38 506 SER A N 1
ATOM 4006 C CA . SER A 1 506 ? 13.289 -25.484 -33.688 1 93.38 506 SER A CA 1
ATOM 4007 C C . SER A 1 506 ? 14.648 -24.812 -33.844 1 93.38 506 SER A C 1
ATOM 4009 O O . SER A 1 506 ? 15.688 -25.469 -33.781 1 93.38 506 SER A O 1
ATOM 4011 N N . TYR A 1 507 ? 14.609 -23.5 -34.188 1 92.75 507 TYR A N 1
ATOM 4012 C CA . TYR A 1 507 ? 15.805 -22.672 -34.156 1 92.75 507 TYR A CA 1
ATOM 4013 C C . TYR A 1 507 ? 16.125 -22.234 -32.719 1 92.75 507 TYR A C 1
ATOM 4015 O O . TYR A 1 507 ? 15.289 -21.656 -32.031 1 92.75 507 TYR A O 1
ATOM 4023 N N . VAL A 1 508 ? 17.359 -22.562 -32.312 1 90.31 508 VAL A N 1
ATOM 4024 C CA . VAL A 1 508 ? 17.766 -22.25 -30.938 1 90.31 508 VAL A CA 1
ATOM 4025 C C . VAL A 1 508 ? 19.094 -21.516 -30.953 1 90.31 508 VAL A C 1
ATOM 4027 O O . VAL A 1 508 ? 19.984 -21.844 -31.734 1 90.31 508 VAL A O 1
ATOM 4030 N N . ARG A 1 509 ? 19.141 -20.531 -30.094 1 84.31 509 ARG A N 1
ATOM 4031 C CA . ARG A 1 509 ? 20.406 -19.844 -29.875 1 84.31 509 ARG A CA 1
ATOM 4032 C C . ARG A 1 509 ? 21.125 -20.406 -28.656 1 84.31 509 ARG A C 1
ATOM 4034 O O . ARG A 1 509 ? 20.5 -20.875 -27.703 1 84.31 509 ARG A O 1
ATOM 4041 N N . GLU A 1 510 ? 22.469 -20.484 -28.641 1 74.88 510 GLU A N 1
ATOM 4042 C CA . GLU A 1 510 ? 23.25 -21.062 -27.547 1 74.88 510 GLU A CA 1
ATOM 4043 C C . GLU A 1 510 ? 23.234 -20.141 -26.328 1 74.88 510 GLU A C 1
ATOM 4045 O O . GLU A 1 510 ? 23.328 -20.609 -25.188 1 74.88 510 GLU A O 1
ATOM 4050 N N . GLY A 1 511 ? 23.172 -18.938 -26.547 1 64.62 511 GLY A N 1
ATOM 4051 C CA . GLY A 1 511 ? 23.188 -18.016 -25.422 1 64.62 511 GLY A CA 1
ATOM 4052 C C . GLY A 1 511 ? 22.5 -16.703 -25.703 1 64.62 511 GLY A C 1
ATOM 4053 O O . GLY A 1 511 ? 21.906 -16.531 -26.766 1 64.62 511 GLY A O 1
ATOM 4054 N N . HIS A 1 512 ? 22.562 -15.906 -24.609 1 60.47 512 HIS A N 1
ATOM 4055 C CA . HIS A 1 512 ? 21.828 -14.656 -24.766 1 60.47 512 HIS A CA 1
ATOM 4056 C C . HIS A 1 512 ? 22.766 -13.484 -25 1 60.47 512 HIS A C 1
ATOM 4058 O O . HIS A 1 512 ? 22.328 -12.383 -25.328 1 60.47 512 HIS A O 1
ATOM 4064 N N . SER A 1 513 ? 24.062 -13.82 -24.875 1 60.41 513 SER A N 1
ATOM 4065 C CA . SER A 1 513 ? 25.016 -12.742 -25.094 1 60.41 513 SER A CA 1
ATOM 4066 C C . SER A 1 513 ? 25.172 -12.445 -26.578 1 60.41 513 SER A C 1
ATOM 4068 O O . SER A 1 513 ? 24.828 -13.266 -27.422 1 60.41 513 SER A O 1
ATOM 4070 N N . LYS A 1 514 ? 25.625 -11.219 -26.922 1 62.22 514 LYS A N 1
ATOM 4071 C CA . LYS A 1 514 ? 25.844 -10.758 -28.281 1 62.22 514 LYS A CA 1
ATOM 4072 C C . LYS A 1 514 ? 26.797 -11.695 -29.031 1 62.22 514 LYS A C 1
ATOM 4074 O O . LYS A 1 514 ? 26.797 -11.734 -30.266 1 62.22 514 LYS A O 1
ATOM 4079 N N . LYS A 1 515 ? 27.453 -12.414 -28.219 1 67.56 515 LYS A N 1
ATOM 4080 C CA . LYS A 1 515 ? 28.422 -13.312 -28.828 1 67.56 515 LYS A CA 1
ATOM 4081 C C . LYS A 1 515 ? 27.734 -14.453 -29.578 1 67.56 515 LYS A C 1
ATOM 4083 O O . LYS A 1 515 ? 28.266 -15 -30.547 1 67.56 515 LYS A O 1
ATOM 4088 N N . TYR A 1 516 ? 26.531 -14.695 -29.188 1 72.88 516 TYR A N 1
ATOM 4089 C CA . TYR A 1 516 ? 25.781 -15.781 -29.812 1 72.88 516 TYR A CA 1
ATOM 4090 C C . TYR A 1 516 ? 24.75 -15.242 -30.797 1 72.88 516 TYR A C 1
ATOM 4092 O O . TYR A 1 516 ? 23.594 -15 -30.438 1 72.88 516 TYR A O 1
ATOM 4100 N N . ASN A 1 517 ? 25.094 -14.992 -32 1 80.5 517 ASN A N 1
ATOM 4101 C CA . ASN A 1 517 ? 24.203 -14.391 -32.969 1 80.5 517 ASN A CA 1
ATOM 4102 C C . ASN A 1 517 ? 23.844 -15.367 -34.094 1 80.5 517 ASN A C 1
ATOM 4104 O O . ASN A 1 517 ? 23.562 -14.961 -35.219 1 80.5 517 ASN A O 1
ATOM 4108 N N . HIS A 1 518 ? 23.922 -16.656 -33.781 1 89.31 518 HIS A N 1
ATOM 4109 C CA . HIS A 1 518 ? 23.547 -17.688 -34.75 1 89.31 518 HIS A CA 1
ATOM 4110 C C . HIS A 1 518 ? 22.484 -18.625 -34.188 1 89.31 518 HIS A C 1
ATOM 4112 O O . HIS A 1 518 ? 22.594 -19.062 -33.031 1 89.31 518 HIS A O 1
ATOM 4118 N N . TYR A 1 519 ? 21.438 -18.828 -35.062 1 91.81 519 TYR A N 1
ATOM 4119 C CA . TYR A 1 519 ? 20.391 -19.781 -34.688 1 91.81 519 TYR A CA 1
ATOM 4120 C C . TYR A 1 519 ? 20.641 -21.156 -35.281 1 91.81 519 TYR A C 1
ATOM 4122 O O . TYR A 1 519 ? 20.719 -21.312 -36.5 1 91.81 519 TYR A O 1
ATOM 4130 N N . HIS A 1 520 ? 20.703 -22.156 -34.344 1 93.88 520 HIS A N 1
ATOM 4131 C CA . HIS A 1 520 ? 20.922 -23.547 -34.719 1 93.88 520 HIS A CA 1
ATOM 4132 C C . HIS A 1 520 ? 19.594 -24.297 -34.781 1 93.88 520 HIS A C 1
ATOM 4134 O O . HIS A 1 520 ? 18.703 -24.062 -34 1 93.88 520 HIS A O 1
ATOM 4140 N N . LEU A 1 521 ? 19.531 -25.156 -35.75 1 95.44 521 LEU A N 1
ATOM 4141 C CA . LEU A 1 521 ? 18.406 -26.078 -35.75 1 95.44 521 LEU A CA 1
ATOM 4142 C C . LEU A 1 521 ? 18.641 -27.25 -34.812 1 95.44 521 LEU A C 1
ATOM 4144 O O . LEU A 1 521 ? 19.656 -27.938 -34.938 1 95.44 521 LEU A O 1
ATOM 4148 N N . VAL A 1 522 ? 17.703 -27.438 -33.969 1 93.81 522 VAL A N 1
ATOM 4149 C CA . VAL A 1 522 ? 17.891 -28.469 -32.969 1 93.81 522 VAL A CA 1
ATOM 4150 C C . VAL A 1 522 ? 16.641 -29.344 -32.875 1 93.81 522 VAL A C 1
ATOM 4152 O O . VAL A 1 522 ? 15.516 -28.828 -32.812 1 93.81 522 VAL A O 1
ATOM 4155 N N . TYR A 1 523 ? 16.812 -30.672 -32.938 1 93.06 523 TYR A N 1
ATOM 4156 C CA . TYR A 1 523 ? 15.766 -31.625 -32.594 1 93.06 523 TYR A CA 1
ATOM 4157 C C . TYR A 1 523 ? 15.672 -31.859 -31.094 1 93.06 523 TYR A C 1
ATOM 4159 O O . TYR A 1 523 ? 16.625 -32.312 -30.469 1 93.06 523 TYR A O 1
ATOM 4167 N N . THR A 1 524 ? 14.57 -31.562 -30.578 1 89.44 524 THR A N 1
ATOM 4168 C CA . THR A 1 524 ? 14.352 -31.797 -29.156 1 89.44 524 THR A CA 1
ATOM 4169 C C . THR A 1 524 ? 13.375 -32.938 -28.938 1 89.44 524 THR A C 1
ATOM 4171 O O . THR A 1 524 ? 12.266 -32.938 -29.484 1 89.44 524 THR A O 1
ATOM 4174 N N . PRO A 1 525 ? 13.789 -33.906 -28.156 1 87 525 PRO A N 1
ATOM 4175 C CA . PRO A 1 525 ? 12.883 -35.031 -27.891 1 87 525 PRO A CA 1
ATOM 4176 C C . PRO A 1 525 ? 11.766 -34.656 -26.906 1 87 525 PRO A C 1
ATOM 4178 O O . PRO A 1 525 ? 12 -33.906 -25.969 1 87 525 PRO A O 1
ATOM 4181 N N . GLU A 1 526 ? 10.594 -35.125 -27.188 1 82.5 526 GLU A N 1
ATOM 4182 C CA . GLU A 1 526 ? 9.43 -35.031 -26.312 1 82.5 526 GLU A CA 1
ATOM 4183 C C . GLU A 1 526 ? 8.805 -36.406 -26.078 1 82.5 526 GLU A C 1
ATOM 4185 O O . GLU A 1 526 ? 8.711 -37.219 -27.016 1 82.5 526 GLU A O 1
ATOM 4190 N N . PHE A 1 527 ? 8.484 -36.656 -24.766 1 83.12 527 PHE A N 1
ATOM 4191 C CA . PHE A 1 527 ? 7.879 -37.938 -24.438 1 83.12 527 PHE A CA 1
ATOM 4192 C C . PHE A 1 527 ? 6.426 -37.75 -24.031 1 83.12 527 PHE A C 1
ATOM 4194 O O . PHE A 1 527 ? 6.098 -36.875 -23.25 1 83.12 527 PHE A O 1
ATOM 4201 N N . ASN A 1 528 ? 5.547 -38.594 -24.5 1 80.5 528 ASN A N 1
ATOM 4202 C CA . ASN A 1 528 ? 4.121 -38.656 -24.188 1 80.5 528 ASN A CA 1
ATOM 4203 C C . ASN A 1 528 ? 3.439 -37.312 -24.469 1 80.5 528 ASN A C 1
ATOM 4205 O O . ASN A 1 528 ? 2.553 -36.906 -23.719 1 80.5 528 ASN A O 1
ATOM 4209 N N . LYS A 1 529 ? 3.977 -36.531 -25.375 1 74.25 529 LYS A N 1
ATOM 4210 C CA . LYS A 1 529 ? 3.422 -35.281 -25.891 1 74.25 529 LYS A CA 1
ATOM 4211 C C . LYS A 1 529 ? 3.156 -34.312 -24.75 1 74.25 529 LYS A C 1
ATOM 4213 O O . LYS A 1 529 ? 2.178 -33.562 -24.797 1 74.25 529 LYS A O 1
ATOM 4218 N N . ASN A 1 530 ? 3.742 -34.531 -23.578 1 69.69 530 ASN A N 1
ATOM 4219 C CA . ASN A 1 530 ? 3.609 -33.688 -22.422 1 69.69 530 ASN A CA 1
ATOM 4220 C C . ASN A 1 530 ? 4.93 -33.531 -21.672 1 69.69 530 ASN A C 1
ATOM 4222 O O . ASN A 1 530 ? 5.422 -34.5 -21.094 1 69.69 530 ASN A O 1
ATOM 4226 N N . PRO A 1 531 ? 5.398 -32.344 -21.719 1 64.38 531 PRO A N 1
ATOM 4227 C CA . PRO A 1 531 ? 6.699 -32.188 -21.062 1 64.38 531 PRO A CA 1
ATOM 4228 C C . PRO A 1 531 ? 6.625 -32.344 -19.547 1 64.38 531 PRO A C 1
ATOM 4230 O O . PRO A 1 531 ? 7.656 -32.531 -18.891 1 64.38 531 PRO A O 1
ATOM 4233 N N . PHE A 1 532 ? 5.445 -32.5 -19.047 1 65.94 532 PHE A N 1
ATOM 4234 C CA . PHE A 1 532 ? 5.305 -32.625 -17.594 1 65.94 532 PHE A CA 1
ATOM 4235 C C . PHE A 1 532 ? 4.879 -34.031 -17.219 1 65.94 532 PHE A C 1
ATOM 4237 O O . PHE A 1 532 ? 4.434 -34.281 -16.094 1 65.94 532 PHE A O 1
ATOM 4244 N N . SER A 1 533 ? 5.062 -34.906 -18.094 1 73.88 533 SER A N 1
ATOM 4245 C CA . SER A 1 533 ? 4.691 -36.281 -17.828 1 73.88 533 SER A CA 1
ATOM 4246 C C . SER A 1 533 ? 5.867 -37.062 -17.25 1 73.88 533 SER A C 1
ATOM 4248 O O . SER A 1 533 ? 7.027 -36.688 -17.453 1 73.88 533 SER A O 1
ATOM 4250 N N . TYR A 1 534 ? 5.559 -37.969 -16.391 1 80.56 534 TYR A N 1
ATOM 4251 C CA . TYR A 1 534 ? 6.559 -38.906 -15.898 1 80.56 534 TYR A CA 1
ATOM 4252 C C . TYR A 1 534 ? 6.039 -40.344 -15.938 1 80.56 534 TYR A C 1
ATOM 4254 O O . TYR A 1 534 ? 4.824 -40.562 -15.938 1 80.56 534 TYR A O 1
ATOM 4262 N N . LEU A 1 535 ? 6.984 -41.219 -16.047 1 89.44 535 LEU A N 1
ATOM 4263 C CA . LEU A 1 535 ? 6.617 -42.625 -16.047 1 89.44 535 LEU A CA 1
ATOM 4264 C C . LEU A 1 535 ? 6.664 -43.219 -14.648 1 89.44 535 LEU A C 1
ATOM 4266 O O . LEU A 1 535 ? 7.734 -43.312 -14.039 1 89.44 535 LEU A O 1
ATOM 4270 N N . ASN A 1 536 ? 5.457 -43.594 -14.156 1 91.5 536 ASN A N 1
ATOM 4271 C CA . ASN A 1 536 ? 5.375 -44.219 -12.852 1 91.5 536 ASN A CA 1
ATOM 4272 C C . ASN A 1 536 ? 6.027 -45.625 -12.867 1 91.5 536 ASN A C 1
ATOM 4274 O O . ASN A 1 536 ? 5.617 -46.5 -13.633 1 91.5 536 ASN A O 1
ATOM 4278 N N . ALA A 1 537 ? 7.008 -45.781 -12.023 1 94.44 537 ALA A N 1
ATOM 4279 C CA . ALA A 1 537 ? 7.812 -47 -12.07 1 94.44 537 ALA A CA 1
ATOM 4280 C C . ALA A 1 537 ? 7.027 -48.219 -11.523 1 94.44 537 ALA A C 1
ATOM 4282 O O . ALA A 1 537 ? 7.328 -49.344 -11.859 1 94.44 537 ALA A O 1
ATOM 4283 N N . LEU A 1 538 ? 6.062 -48 -10.664 1 92.81 538 LEU A N 1
ATOM 4284 C CA . LEU A 1 538 ? 5.309 -49.094 -10.055 1 92.81 538 LEU A CA 1
ATOM 4285 C C . LEU A 1 538 ? 4.23 -49.594 -11.008 1 92.81 538 LEU A C 1
ATOM 4287 O O . LEU A 1 538 ? 4.066 -50.812 -11.172 1 92.81 538 LEU A O 1
ATOM 4291 N N . THR A 1 539 ? 3.529 -48.625 -11.664 1 90.5 539 THR A N 1
ATOM 4292 C CA . THR A 1 539 ? 2.389 -49 -12.492 1 90.5 539 THR A CA 1
ATOM 4293 C C . THR A 1 539 ? 2.797 -49.125 -13.953 1 90.5 539 THR A C 1
ATOM 4295 O O . THR A 1 539 ? 2.121 -49.812 -14.734 1 90.5 539 THR A O 1
ATOM 4298 N N . GLY A 1 540 ? 3.844 -48.406 -14.305 1 91.19 540 GLY A N 1
ATOM 4299 C CA . GLY A 1 540 ? 4.246 -48.375 -15.695 1 91.19 540 GLY A CA 1
ATOM 4300 C C . GLY A 1 540 ? 3.402 -47.438 -16.531 1 91.19 540 GLY A C 1
ATOM 4301 O O . GLY A 1 540 ? 3.416 -47.5 -17.766 1 91.19 540 GLY A O 1
ATOM 4302 N N . GLU A 1 541 ? 2.641 -46.656 -15.891 1 89.38 541 GLU A N 1
ATOM 4303 C CA . GLU A 1 541 ? 1.773 -45.688 -16.594 1 89.38 541 GLU A CA 1
ATOM 4304 C C . GLU A 1 541 ? 2.344 -44.281 -16.547 1 89.38 541 GLU A C 1
ATOM 4306 O O . GLU A 1 541 ? 3.062 -43.938 -15.609 1 89.38 541 GLU A O 1
ATOM 4311 N N . TRP A 1 542 ? 2.059 -43.594 -17.641 1 87.62 542 TRP A N 1
ATOM 4312 C CA . TRP A 1 542 ? 2.443 -42.188 -17.672 1 87.62 542 TRP A CA 1
ATOM 4313 C C . TRP A 1 542 ? 1.534 -41.344 -16.766 1 87.62 542 TRP A C 1
ATOM 4315 O O . TRP A 1 542 ? 0.311 -41.5 -16.812 1 87.62 542 TRP A O 1
ATOM 4325 N N . ASN A 1 543 ? 2.119 -40.688 -15.844 1 78.81 543 ASN A N 1
ATOM 4326 C CA . ASN A 1 543 ? 1.407 -39.75 -14.984 1 78.81 543 ASN A CA 1
ATOM 4327 C C . ASN A 1 543 ? 1.786 -38.312 -15.305 1 78.81 543 ASN A C 1
ATOM 4329 O O . ASN A 1 543 ? 2.799 -38.062 -15.961 1 78.81 543 ASN A O 1
ATOM 4333 N N . HIS A 1 544 ? 0.766 -37.469 -15.062 1 69.62 544 HIS A N 1
ATOM 4334 C CA . HIS A 1 544 ? 1.031 -36.062 -15.297 1 69.62 544 HIS A CA 1
ATOM 4335 C C . HIS A 1 544 ? 0.99 -35.25 -13.992 1 69.62 544 HIS A C 1
ATOM 4337 O O . HIS A 1 544 ? 0.183 -35.562 -13.102 1 69.62 544 HIS A O 1
ATOM 4343 N N . MET A 1 545 ? 2.027 -34.5 -13.789 1 60.81 545 MET A N 1
ATOM 4344 C CA . MET A 1 545 ? 2.092 -33.688 -12.586 1 60.81 545 MET A CA 1
ATOM 4345 C C . MET A 1 545 ? 0.902 -32.719 -12.523 1 60.81 545 MET A C 1
ATOM 4347 O O . MET A 1 545 ? 0.401 -32.438 -11.438 1 60.81 545 MET A O 1
ATOM 4351 N N . PHE A 1 546 ? 0.468 -32.219 -13.578 1 54.91 546 PHE A N 1
ATOM 4352 C CA . PHE A 1 546 ? -0.643 -31.281 -13.617 1 54.91 546 PHE A CA 1
ATOM 4353 C C . PHE A 1 546 ? -1.791 -31.828 -14.453 1 54.91 546 PHE A C 1
ATOM 4355 O O . PHE A 1 546 ? -1.58 -32.281 -15.578 1 54.91 546 PHE A O 1
ATOM 4362 N N . GLU A 1 547 ? -2.676 -32.688 -13.719 1 50.41 547 GLU A N 1
ATOM 4363 C CA . GLU A 1 547 ? -3.785 -33.25 -14.477 1 50.41 547 GLU A CA 1
ATOM 4364 C C . GLU A 1 547 ? -4.758 -32.156 -14.93 1 50.41 547 GLU A C 1
ATOM 4366 O O . GLU A 1 547 ? -5.246 -31.375 -14.109 1 50.41 547 GLU A O 1
ATOM 4371 N N . THR A 1 548 ? -4.734 -31.594 -15.992 1 51.69 548 THR A N 1
ATOM 4372 C CA . THR A 1 548 ? -5.914 -30.875 -16.438 1 51.69 548 THR A CA 1
ATOM 4373 C C . THR A 1 548 ? -7.059 -31.828 -16.75 1 51.69 548 THR A C 1
ATOM 4375 O O . THR A 1 548 ? -7 -32.594 -17.719 1 51.69 548 THR A O 1
ATOM 4378 N N . THR A 1 549 ? -7.57 -32.531 -15.703 1 52.75 549 THR A N 1
ATOM 4379 C CA . THR A 1 549 ? -8.648 -33.469 -16.016 1 52.75 549 THR A CA 1
ATOM 4380 C C . THR A 1 549 ? -9.688 -32.812 -16.922 1 52.75 549 THR A C 1
ATOM 4382 O O . THR A 1 549 ? -10.25 -31.781 -16.562 1 52.75 549 THR A O 1
ATOM 4385 N N . GLN A 1 550 ? -9.609 -33.062 -18.141 1 61.09 550 GLN A N 1
ATOM 4386 C CA . GLN A 1 550 ? -10.609 -32.656 -19.125 1 61.09 550 GLN A CA 1
ATOM 4387 C C . GLN A 1 550 ? -11.945 -33.375 -18.891 1 61.09 550 GLN A C 1
ATOM 4389 O O . GLN A 1 550 ? -12.906 -33.188 -19.625 1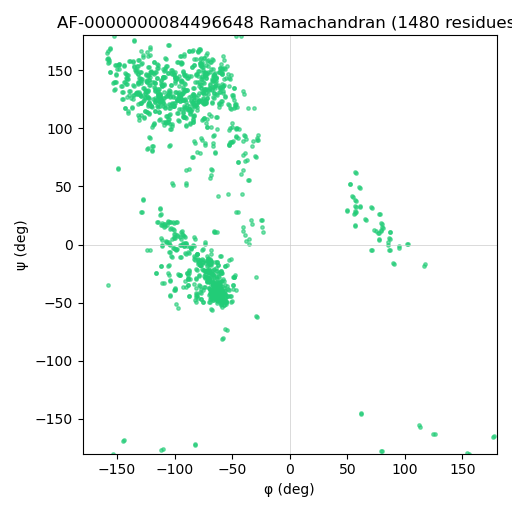 61.09 550 GLN A O 1
ATOM 4394 N N . GLN A 1 551 ? -12.117 -34.062 -17.75 1 71.5 551 GLN A N 1
ATOM 4395 C CA . GLN A 1 551 ? -13.398 -34.719 -17.547 1 71.5 551 GLN A CA 1
ATOM 4396 C C . GLN A 1 551 ? -14.43 -33.75 -16.969 1 71.5 551 GLN A C 1
ATOM 4398 O O . GLN A 1 551 ? -14.086 -32.875 -16.188 1 71.5 551 GLN A O 1
ATOM 4403 N N . THR A 1 552 ? -15.641 -33.781 -17.531 1 86.44 552 THR A N 1
ATOM 4404 C CA . THR A 1 552 ? -16.734 -32.906 -17.109 1 86.44 552 THR A CA 1
ATOM 4405 C C . THR A 1 552 ? -17.875 -33.75 -16.5 1 86.44 552 THR A C 1
ATOM 4407 O O . THR A 1 552 ? -17.969 -34.938 -16.75 1 86.44 552 THR A O 1
ATOM 4410 N N . ILE A 1 553 ? -18.609 -33.25 -15.656 1 89.31 553 ILE A N 1
ATOM 4411 C CA . ILE A 1 553 ? -19.781 -33.906 -15.102 1 89.31 553 ILE A CA 1
ATOM 4412 C C . ILE A 1 553 ? -21.047 -33.312 -15.734 1 89.31 553 ILE A C 1
ATOM 4414 O O . ILE A 1 553 ? -21.031 -32.188 -16.203 1 89.31 553 ILE A O 1
ATOM 4418 N N . SER A 1 554 ? -22.078 -34.219 -15.805 1 91.88 554 SER A N 1
ATOM 4419 C CA . SER A 1 554 ? -23.375 -33.75 -16.297 1 91.88 554 SER A CA 1
ATOM 4420 C C . SER A 1 554 ? -24.328 -33.469 -15.133 1 91.88 554 SER A C 1
ATOM 4422 O O . SER A 1 554 ? -24.328 -34.188 -14.141 1 91.88 554 SER A O 1
ATOM 4424 N N . HIS A 1 555 ? -25.094 -32.469 -15.172 1 95.06 555 HIS A N 1
ATOM 4425 C CA . HIS A 1 555 ? -26.125 -32.094 -14.203 1 95.06 555 HIS A CA 1
ATOM 4426 C C . HIS A 1 555 ? -27.234 -31.266 -14.859 1 95.06 555 HIS A C 1
ATOM 4428 O O . HIS A 1 555 ? -26.953 -30.406 -15.703 1 95.06 555 HIS A O 1
ATOM 4434 N N . PRO A 1 556 ? -28.484 -31.5 -14.523 1 94.5 556 PRO A N 1
ATOM 4435 C CA . PRO A 1 556 ? -29.609 -30.875 -15.227 1 94.5 556 PRO A CA 1
ATOM 4436 C C . PRO A 1 556 ? -29.656 -29.359 -15.016 1 94.5 556 PRO A C 1
ATOM 4438 O O . PRO A 1 556 ? -30.125 -28.625 -15.891 1 94.5 556 PRO A O 1
ATOM 4441 N N . ARG A 1 557 ? -29.25 -28.859 -13.82 1 93.81 557 ARG A N 1
ATOM 4442 C CA . ARG A 1 557 ? -29.438 -27.438 -13.492 1 93.81 557 ARG A CA 1
ATOM 4443 C C . ARG A 1 557 ? -28.109 -26.719 -13.445 1 93.81 557 ARG A C 1
ATOM 4445 O O . ARG A 1 557 ? -28.031 -25.516 -13.719 1 93.81 557 ARG A O 1
ATOM 4452 N N . ALA A 1 558 ? -26.984 -27.391 -13.016 1 96.5 558 ALA A N 1
ATOM 4453 C CA . ALA A 1 558 ? -25.781 -26.672 -12.617 1 96.5 558 ALA A CA 1
ATOM 4454 C C . ALA A 1 558 ? -24.547 -27.219 -13.336 1 96.5 558 ALA A C 1
ATOM 4456 O O . ALA A 1 558 ? -23.422 -27.109 -12.836 1 96.5 558 ALA A O 1
ATOM 4457 N N . GLU A 1 559 ? -24.719 -27.781 -14.539 1 95.62 559 GLU A N 1
ATOM 4458 C CA . GLU A 1 559 ? -23.641 -28.453 -15.242 1 95.62 559 GLU A CA 1
ATOM 4459 C C . GLU A 1 559 ? -22.484 -27.516 -15.516 1 95.62 559 GLU A C 1
ATOM 4461 O O . GLU A 1 559 ? -21.328 -27.812 -15.156 1 95.62 559 GLU A O 1
ATOM 4466 N N . LYS A 1 560 ? -22.766 -26.406 -16.094 1 94.44 560 LYS A N 1
ATOM 4467 C CA . LYS A 1 560 ? -21.734 -25.453 -16.469 1 94.44 560 LYS A CA 1
ATOM 4468 C C . LYS A 1 560 ? -21.016 -24.906 -15.242 1 94.44 560 LYS A C 1
ATOM 4470 O O . LYS A 1 560 ? -19.781 -24.859 -15.203 1 94.44 560 LYS A O 1
ATOM 4475 N N . GLU A 1 561 ? -21.766 -24.562 -14.227 1 96.44 561 GLU A N 1
ATOM 4476 C CA . GLU A 1 561 ? -21.219 -23.984 -13.008 1 96.44 561 GLU A CA 1
ATOM 4477 C C . GLU A 1 561 ? -20.344 -24.984 -12.266 1 96.44 561 GLU A C 1
ATOM 4479 O O . GLU A 1 561 ? -19.234 -24.656 -11.836 1 96.44 561 GLU A O 1
ATOM 4484 N N . LEU A 1 562 ? -20.812 -26.219 -12.188 1 96 562 LEU A N 1
ATOM 4485 C CA . LEU A 1 562 ? -20.078 -27.266 -11.477 1 96 562 LEU A CA 1
ATOM 4486 C C . LEU A 1 562 ? -18.75 -27.547 -12.148 1 96 562 LEU A C 1
ATOM 4488 O O . LEU A 1 562 ? -17.719 -27.609 -11.484 1 96 562 LEU A O 1
ATOM 4492 N N . ASN A 1 563 ? -18.812 -27.672 -13.438 1 93.12 563 ASN A N 1
ATOM 4493 C CA . ASN A 1 563 ? -17.578 -27.984 -14.164 1 93.12 563 ASN A CA 1
ATOM 4494 C C . ASN A 1 563 ? -16.562 -26.844 -14.062 1 93.12 563 ASN A C 1
ATOM 4496 O O . ASN A 1 563 ? -15.367 -27.094 -13.906 1 93.12 563 ASN A O 1
ATOM 4500 N N . TYR A 1 564 ? -17.078 -25.672 -14.07 1 92.88 564 TYR A N 1
ATOM 4501 C CA . TYR A 1 564 ? -16.156 -24.547 -13.938 1 92.88 564 TYR A CA 1
ATOM 4502 C C . TYR A 1 564 ? -15.516 -24.516 -12.555 1 92.88 564 TYR A C 1
ATOM 4504 O O . TYR A 1 564 ? -14.312 -24.297 -12.43 1 92.88 564 TYR A O 1
ATOM 4512 N N . LEU A 1 565 ? -16.297 -24.719 -11.523 1 94.94 565 LEU A N 1
ATOM 4513 C CA . LEU A 1 565 ? -15.789 -24.672 -10.156 1 94.94 565 LEU A CA 1
ATOM 4514 C C . LEU A 1 565 ? -14.773 -25.797 -9.914 1 94.94 565 LEU A C 1
ATOM 4516 O O . LEU A 1 565 ? -13.789 -25.594 -9.203 1 94.94 565 LEU A O 1
ATOM 4520 N N . ILE A 1 566 ? -15.016 -26.906 -10.523 1 90.69 566 ILE A N 1
ATOM 4521 C CA . ILE A 1 566 ? -14.102 -28.031 -10.391 1 90.69 566 ILE A CA 1
ATOM 4522 C C . ILE A 1 566 ? -12.789 -27.734 -11.109 1 90.69 566 ILE A C 1
ATOM 4524 O O . ILE A 1 566 ? -11.703 -27.891 -10.539 1 90.69 566 ILE A O 1
ATOM 4528 N N . GLN A 1 567 ? -12.906 -27.156 -12.273 1 83.94 567 GLN A N 1
ATOM 4529 C CA . GLN A 1 567 ? -11.727 -26.859 -13.086 1 83.94 567 GLN A CA 1
ATOM 4530 C C . GLN A 1 567 ? -10.914 -25.719 -12.477 1 83.94 567 GLN A C 1
ATOM 4532 O O . GLN A 1 567 ? -9.688 -25.688 -12.617 1 83.94 567 GLN A O 1
ATOM 4537 N N . SER A 1 568 ? -11.617 -24.844 -11.766 1 88.81 568 SER A N 1
ATOM 4538 C CA . SER A 1 568 ? -10.953 -23.688 -11.172 1 88.81 568 SER A CA 1
ATOM 4539 C C . SER A 1 568 ? -10.367 -24.031 -9.805 1 88.81 568 SER A C 1
ATOM 4541 O O . SER A 1 568 ? -9.766 -23.172 -9.156 1 88.81 568 SER A O 1
ATOM 4543 N N . GLY A 1 569 ? -10.547 -25.203 -9.336 1 85.88 569 GLY A N 1
ATOM 4544 C CA . GLY A 1 569 ? -10 -25.641 -8.062 1 85.88 569 GLY A CA 1
ATOM 4545 C C . GLY A 1 569 ? -10.812 -25.188 -6.867 1 85.88 569 GLY A C 1
ATOM 4546 O O . GLY A 1 569 ? -10.344 -25.234 -5.73 1 85.88 569 GLY A O 1
ATOM 4547 N N . ILE A 1 570 ? -12.008 -24.75 -7.141 1 92.75 570 ILE A N 1
ATOM 4548 C CA . ILE A 1 570 ? -12.875 -24.297 -6.059 1 92.75 570 ILE A CA 1
ATOM 4549 C C . ILE A 1 570 ? -13.539 -25.5 -5.395 1 92.75 570 ILE A C 1
ATOM 4551 O O . ILE A 1 570 ? -13.625 -25.562 -4.164 1 92.75 570 ILE A O 1
ATOM 4555 N N . ILE A 1 571 ? -14.047 -26.438 -6.246 1 92.62 571 ILE A N 1
ATOM 4556 C CA . ILE A 1 571 ? -14.539 -27.719 -5.738 1 92.62 571 ILE A CA 1
ATOM 4557 C C . ILE A 1 571 ? -13.492 -28.797 -5.957 1 92.62 571 ILE A C 1
ATOM 4559 O O . ILE A 1 571 ? -13.086 -29.062 -7.094 1 92.62 571 ILE A O 1
ATOM 4563 N N . ASP A 1 572 ? -13.078 -29.344 -4.871 1 83.56 572 ASP A N 1
ATOM 4564 C CA . ASP A 1 572 ? -12.102 -30.422 -4.941 1 83.56 572 ASP A CA 1
ATOM 4565 C C . ASP A 1 572 ? -12.789 -31.781 -4.977 1 83.56 572 ASP A C 1
ATOM 4567 O O . ASP A 1 572 ? -13.414 -32.188 -4 1 83.56 572 ASP A O 1
ATOM 4571 N N . VAL A 1 573 ? -12.688 -32.375 -6.137 1 83.38 573 VAL A N 1
ATOM 4572 C CA . VAL A 1 573 ? -13.281 -33.719 -6.293 1 83.38 573 VAL A CA 1
ATOM 4573 C C . VAL A 1 573 ? -12.195 -34.75 -6.535 1 83.38 573 VAL A C 1
ATOM 4575 O O . VAL A 1 573 ? -11.414 -34.625 -7.488 1 83.38 573 VAL A O 1
ATOM 4578 N N . LYS A 1 574 ? -12.094 -35.656 -5.676 1 73.62 574 LYS A N 1
ATOM 4579 C CA . LYS A 1 574 ? -11.086 -36.719 -5.801 1 73.62 574 LYS A CA 1
ATOM 4580 C C . LYS A 1 574 ? -11.398 -37.656 -6.977 1 73.62 574 LYS A C 1
ATOM 4582 O O . LYS A 1 574 ? -10.508 -38 -7.754 1 73.62 574 LYS A O 1
ATOM 4587 N N . ASP A 1 575 ? -12.727 -38.094 -7.074 1 79.06 575 ASP A N 1
ATOM 4588 C CA . ASP A 1 575 ? -13.195 -38.938 -8.156 1 79.06 575 ASP A CA 1
ATOM 4589 C C . ASP A 1 575 ? -14.469 -38.406 -8.789 1 79.06 575 ASP A C 1
ATOM 4591 O O . ASP A 1 575 ? -15.547 -38.469 -8.188 1 79.06 575 ASP A O 1
ATOM 4595 N N . LEU A 1 576 ? -14.336 -37.938 -9.961 1 82.81 576 LEU A N 1
ATOM 4596 C CA . LEU A 1 576 ? -15.445 -37.281 -10.656 1 82.81 576 LEU A CA 1
ATOM 4597 C C . LEU A 1 576 ? -16.562 -38.281 -10.945 1 82.81 576 LEU A C 1
ATOM 4599 O O . LEU A 1 576 ? -17.734 -37.906 -11 1 82.81 576 LEU A O 1
ATOM 4603 N N . LYS A 1 577 ? -16.156 -39.531 -11.086 1 81.88 577 LYS A N 1
ATOM 4604 C CA . LYS A 1 577 ? -17.141 -40.562 -11.43 1 81.88 577 LYS A CA 1
ATOM 4605 C C . LYS A 1 577 ? -18.094 -40.812 -10.266 1 81.88 577 LYS A C 1
ATOM 4607 O O . LYS A 1 577 ? -19.266 -41.125 -10.484 1 81.88 577 LYS A O 1
ATOM 4612 N N . THR A 1 578 ? -17.609 -40.562 -9.156 1 87.94 578 THR A N 1
ATOM 4613 C CA . THR A 1 578 ? -18.422 -40.844 -7.98 1 87.94 578 THR A CA 1
ATOM 4614 C C . THR A 1 578 ? -18.953 -39.562 -7.344 1 87.94 578 THR A C 1
ATOM 4616 O O . THR A 1 578 ? -19.672 -39.625 -6.348 1 87.94 578 THR A O 1
ATOM 4619 N N . PHE A 1 579 ? -18.625 -38.562 -7.984 1 92 579 PHE A N 1
ATOM 4620 C CA . PHE A 1 579 ? -19.047 -37.281 -7.426 1 92 579 PHE A CA 1
ATOM 4621 C C . PHE A 1 579 ? -20.547 -37.094 -7.613 1 92 579 PHE A C 1
ATOM 4623 O O . PHE A 1 579 ? -21.062 -37.219 -8.727 1 92 579 PHE A O 1
ATOM 4630 N N . ASN A 1 580 ? -21.281 -36.844 -6.438 1 94.38 580 ASN A N 1
ATOM 4631 C CA . ASN A 1 580 ? -22.719 -36.562 -6.445 1 94.38 580 ASN A CA 1
ATOM 4632 C C . ASN A 1 580 ? -23 -35.094 -6.152 1 94.38 580 ASN A C 1
ATOM 4634 O O . ASN A 1 580 ? -22.969 -34.688 -4.992 1 94.38 580 ASN A O 1
ATOM 4638 N N . ALA A 1 581 ? -23.375 -34.344 -7.195 1 96 581 ALA A N 1
ATOM 4639 C CA . ALA A 1 581 ? -23.594 -32.906 -7.086 1 96 581 ALA A CA 1
ATOM 4640 C C . ALA A 1 581 ? -24.828 -32.594 -6.258 1 96 581 ALA A C 1
ATOM 4642 O O . ALA A 1 581 ? -25.016 -31.469 -5.805 1 96 581 ALA A O 1
ATOM 4643 N N . ASP A 1 582 ? -25.719 -33.531 -6.016 1 96.88 582 ASP A N 1
ATOM 4644 C CA . ASP A 1 582 ? -26.938 -33.312 -5.258 1 96.88 582 ASP A CA 1
ATOM 4645 C C . ASP A 1 582 ? -26.797 -33.812 -3.82 1 96.88 582 ASP A C 1
ATOM 4647 O O . ASP A 1 582 ? -27.766 -33.812 -3.062 1 96.88 582 ASP A O 1
ATOM 4651 N N . ALA A 1 583 ? -25.625 -34.219 -3.473 1 95.94 583 ALA A N 1
ATOM 4652 C CA . ALA A 1 583 ? -25.359 -34.562 -2.076 1 95.94 583 ALA A CA 1
ATOM 4653 C C . ALA A 1 583 ? -25.438 -33.312 -1.187 1 95.94 583 ALA A C 1
ATOM 4655 O O . ALA A 1 583 ? -24.984 -32.219 -1.579 1 95.94 583 ALA A O 1
ATOM 4656 N N . LYS A 1 584 ? -26.016 -33.5 0.072 1 97.56 584 LYS A N 1
ATOM 4657 C CA . LYS A 1 584 ? -26.062 -32.406 1.049 1 97.56 584 LYS A CA 1
ATOM 4658 C C . LYS A 1 584 ? -24.672 -32.062 1.572 1 97.56 584 LYS A C 1
ATOM 4660 O O . LYS A 1 584 ? -23.859 -32.969 1.817 1 97.56 584 LYS A O 1
ATOM 4665 N N . VAL A 1 585 ? -24.438 -30.75 1.695 1 97.38 585 VAL A N 1
ATOM 4666 C CA . VAL A 1 585 ? -23.078 -30.344 2.039 1 97.38 585 VAL A CA 1
ATOM 4667 C C . VAL A 1 585 ? -23 -30 3.527 1 97.38 585 VAL A C 1
ATOM 4669 O O . VAL A 1 585 ? -24 -29.578 4.125 1 97.38 585 VAL A O 1
ATOM 4672 N N . THR A 1 586 ? -21.891 -30.234 4.109 1 97.62 586 THR A N 1
ATOM 4673 C CA . THR A 1 586 ? -21.609 -29.781 5.469 1 97.62 586 THR A CA 1
ATOM 4674 C C . THR A 1 586 ? -21.219 -28.312 5.488 1 97.62 586 THR A C 1
ATOM 4676 O O . THR A 1 586 ? -20.906 -27.734 4.445 1 97.62 586 THR A O 1
ATOM 4679 N N . LYS A 1 587 ? -21.219 -27.734 6.684 1 97.62 587 LYS A N 1
ATOM 4680 C CA . LYS A 1 587 ? -20.781 -26.344 6.836 1 97.62 587 LYS A CA 1
ATOM 4681 C C . LYS A 1 587 ? -19.328 -26.188 6.41 1 97.62 587 LYS A C 1
ATOM 4683 O O . LYS A 1 587 ? -18.953 -25.188 5.789 1 97.62 587 LYS A O 1
ATOM 4688 N N . GLY A 1 588 ? -18.516 -27.172 6.707 1 97 588 GLY A N 1
ATOM 4689 C CA . GLY A 1 588 ? -17.125 -27.125 6.305 1 97 588 GLY A CA 1
ATOM 4690 C C . GLY A 1 588 ? -16.938 -27.109 4.801 1 97 588 GLY A C 1
ATOM 4691 O O . GLY A 1 588 ? -16.188 -26.281 4.27 1 97 588 GLY A O 1
ATOM 4692 N N . ALA A 1 589 ? -17.625 -28 4.156 1 96.19 589 ALA A N 1
ATOM 4693 C CA . ALA A 1 589 ? -17.531 -28.094 2.699 1 96.19 589 ALA A CA 1
ATOM 4694 C C . ALA A 1 589 ? -18.047 -26.812 2.045 1 96.19 589 ALA A C 1
ATOM 4696 O O . ALA A 1 589 ? -17.453 -26.312 1.082 1 96.19 589 ALA A O 1
ATOM 4697 N N . ALA A 1 590 ? -19.125 -26.344 2.584 1 97.88 590 ALA A N 1
ATOM 4698 C CA . ALA A 1 590 ? -19.703 -25.109 2.053 1 97.88 590 ALA A CA 1
ATOM 4699 C C . ALA A 1 590 ? -18.734 -23.938 2.213 1 97.88 590 ALA A C 1
ATOM 4701 O O . ALA A 1 590 ? -18.531 -23.172 1.274 1 97.88 590 ALA A O 1
ATOM 4702 N N . LEU A 1 591 ? -18.172 -23.828 3.354 1 96.94 591 LEU A N 1
ATOM 4703 C CA . LEU A 1 591 ? -17.219 -22.766 3.617 1 96.94 591 LEU A CA 1
ATOM 4704 C C . LEU A 1 591 ? -16.031 -22.828 2.656 1 96.94 591 LEU A C 1
ATOM 4706 O O . LEU A 1 591 ? -15.562 -21.797 2.17 1 96.94 591 LEU A O 1
ATOM 4710 N N . GLU A 1 592 ? -15.594 -23.938 2.445 1 95.25 592 GLU A N 1
ATOM 4711 C CA . GLU A 1 592 ? -14.469 -24.125 1.534 1 95.25 592 GLU A CA 1
ATOM 4712 C C . GLU A 1 592 ? -14.797 -23.594 0.14 1 95.25 592 GLU A C 1
ATOM 4714 O O . GLU A 1 592 ? -14.031 -22.812 -0.435 1 95.25 592 GLU A O 1
ATOM 4719 N N . ILE A 1 593 ? -15.93 -24 -0.354 1 96.69 593 ILE A N 1
ATOM 4720 C CA . ILE A 1 593 ? -16.344 -23.594 -1.692 1 96.69 593 ILE A CA 1
ATOM 4721 C C . ILE A 1 593 ? -16.516 -22.078 -1.743 1 96.69 593 ILE A C 1
ATOM 4723 O O . ILE A 1 593 ? -16.031 -21.422 -2.666 1 96.69 593 ILE A O 1
ATOM 4727 N N . ILE A 1 594 ? -17.141 -21.562 -0.747 1 97.38 594 ILE A N 1
ATOM 4728 C CA . ILE A 1 594 ? -17.438 -20.141 -0.717 1 97.38 594 ILE A CA 1
ATOM 4729 C C . ILE A 1 594 ? -16.125 -19.344 -0.613 1 97.38 594 ILE A C 1
ATOM 4731 O O . ILE A 1 594 ? -15.906 -18.406 -1.368 1 97.38 594 ILE A O 1
ATOM 4735 N N . MET A 1 595 ? -15.266 -19.719 0.26 1 94.5 595 MET A N 1
ATOM 4736 C CA . MET A 1 595 ? -14.016 -18.984 0.468 1 94.5 595 MET A CA 1
ATOM 4737 C C . MET A 1 595 ? -13.109 -19.094 -0.754 1 94.5 595 MET A C 1
ATOM 4739 O O . MET A 1 595 ? -12.5 -18.109 -1.171 1 94.5 595 MET A O 1
ATOM 4743 N N . LYS A 1 596 ? -13.023 -20.234 -1.354 1 92.62 596 LYS A N 1
ATOM 4744 C CA . LYS A 1 596 ? -12.18 -20.422 -2.529 1 92.62 596 LYS A CA 1
ATOM 4745 C C . LYS A 1 596 ? -12.734 -19.672 -3.732 1 92.62 596 LYS A C 1
ATOM 4747 O O . LYS A 1 596 ? -12.008 -19.391 -4.688 1 92.62 596 LYS A O 1
ATOM 4752 N N . SER A 1 597 ? -14.031 -19.406 -3.697 1 94.94 597 SER A N 1
ATOM 4753 C CA . SER A 1 597 ? -14.648 -18.625 -4.766 1 94.94 597 SER A CA 1
ATOM 4754 C C . SER A 1 597 ? -14.203 -17.172 -4.711 1 94.94 597 SER A C 1
ATOM 4756 O O . SER A 1 597 ? -14.219 -16.469 -5.723 1 94.94 597 SER A O 1
ATOM 4758 N N . LEU A 1 598 ? -13.805 -16.797 -3.543 1 93.75 598 LEU A N 1
ATOM 4759 C CA . LEU A 1 598 ? -13.594 -15.367 -3.334 1 93.75 598 LEU A CA 1
ATOM 4760 C C . LEU A 1 598 ? -12.133 -15.062 -3.033 1 93.75 598 LEU A C 1
ATOM 4762 O O . LEU A 1 598 ? -11.68 -13.93 -3.203 1 93.75 598 LEU A O 1
ATOM 4766 N N . THR A 1 599 ? -11.477 -16.031 -2.541 1 89.06 599 THR A N 1
ATOM 4767 C CA . THR A 1 599 ? -10.109 -15.844 -2.064 1 89.06 599 THR A CA 1
ATOM 4768 C C . THR A 1 599 ? -9.188 -16.922 -2.621 1 89.06 599 THR A C 1
ATOM 4770 O O . THR A 1 599 ? -9.562 -18.094 -2.676 1 89.06 599 THR A O 1
ATOM 4773 N N . ARG A 1 600 ? -7.992 -16.453 -2.975 1 84.56 600 ARG A N 1
ATOM 4774 C CA . ARG A 1 600 ? -6.977 -17.422 -3.369 1 84.56 600 ARG A CA 1
ATOM 4775 C C . ARG A 1 600 ? -6.273 -18.016 -2.146 1 84.56 600 ARG A C 1
ATOM 4777 O O . ARG A 1 600 ? -5.957 -17.281 -1.202 1 84.56 600 ARG A O 1
ATOM 4784 N N . PHE A 1 601 ? -6.227 -19.188 -2.105 1 79.31 601 PHE A N 1
ATOM 4785 C CA . PHE A 1 601 ? -5.527 -19.859 -1.019 1 79.31 601 PHE A CA 1
ATOM 4786 C C . PHE A 1 601 ? -4.246 -20.516 -1.524 1 79.31 601 PHE A C 1
ATOM 4788 O O . PHE A 1 601 ? -4.277 -21.281 -2.494 1 79.31 601 PHE A O 1
ATOM 4795 N N . TYR A 1 602 ? -3.141 -19.812 -1.144 1 59.81 602 TYR A N 1
ATOM 4796 C CA . TYR A 1 602 ? -1.859 -20.375 -1.55 1 59.81 602 TYR A CA 1
ATOM 4797 C C . TYR A 1 602 ? -1.377 -21.422 -0.54 1 59.81 602 TYR A C 1
ATOM 4799 O O . TYR A 1 602 ? -1.605 -21.266 0.664 1 59.81 602 TYR A O 1
ATOM 4807 N N . ASN A 1 603 ? -1.293 -22.578 -1.055 1 52.12 603 ASN A N 1
ATOM 4808 C CA . ASN A 1 603 ? -0.863 -23.688 -0.209 1 52.12 603 ASN A CA 1
ATOM 4809 C C . ASN A 1 603 ? 0.448 -23.375 0.505 1 52.12 603 ASN A C 1
ATOM 4811 O O . ASN A 1 603 ? 0.948 -24.188 1.282 1 52.12 603 ASN A O 1
ATOM 4815 N N . ASP A 1 604 ? 1.14 -22.375 0.138 1 47.38 604 ASP A N 1
ATOM 4816 C CA . ASP A 1 604 ? 2.479 -22.266 0.71 1 47.38 604 ASP A CA 1
ATOM 4817 C C . ASP A 1 604 ? 2.416 -21.75 2.148 1 47.38 604 ASP A C 1
ATOM 4819 O O . ASP A 1 604 ? 1.8 -20.719 2.422 1 47.38 604 ASP A O 1
ATOM 4823 N N . TYR A 1 605 ? 2.354 -22.812 2.955 1 43.91 605 TYR A N 1
ATOM 4824 C CA . TYR A 1 605 ? 2.748 -22.484 4.324 1 43.91 605 TYR A CA 1
ATOM 4825 C C . TYR A 1 605 ? 3.949 -21.547 4.34 1 43.91 605 TYR A C 1
ATOM 4827 O O . TYR A 1 605 ? 5.023 -21.891 3.848 1 43.91 605 TYR A O 1
ATOM 4835 N N . TYR A 1 606 ? 3.801 -20.438 4.113 1 40.16 606 TYR A N 1
ATOM 4836 C CA . TYR A 1 606 ? 5.008 -19.672 4.406 1 40.16 606 TYR A CA 1
ATOM 4837 C C . TYR A 1 606 ? 5.574 -20.047 5.77 1 40.16 606 TYR A C 1
ATOM 4839 O O . TYR A 1 606 ? 4.906 -19.875 6.793 1 40.16 606 TYR A O 1
ATOM 4847 N N . PRO A 1 607 ? 6.52 -21.031 5.809 1 38.47 607 PRO A N 1
ATOM 4848 C CA . PRO A 1 607 ? 7.273 -21.531 6.965 1 38.47 607 PRO A CA 1
ATOM 4849 C C . PRO A 1 607 ? 7.742 -20.406 7.883 1 38.47 607 PRO A C 1
ATOM 4851 O O . PRO A 1 607 ? 8.547 -19.562 7.473 1 38.47 607 PRO A O 1
ATOM 4854 N N . GLY A 1 608 ? 7.039 -19.406 8.242 1 39.34 608 GLY A N 1
ATOM 4855 C CA . GLY A 1 608 ? 7.414 -18.406 9.227 1 39.34 608 GLY A CA 1
ATOM 4856 C C . GLY A 1 608 ? 6.227 -17.672 9.828 1 39.34 608 GLY A C 1
ATOM 4857 O O . GLY A 1 608 ? 6.383 -16.859 10.742 1 39.34 608 GLY A O 1
ATOM 4858 N N . LYS A 1 609 ? 5.246 -17.469 9 1 45.41 609 LYS A N 1
ATOM 4859 C CA . LYS A 1 609 ? 4.211 -16.781 9.766 1 45.41 609 LYS A CA 1
ATOM 4860 C C . LYS A 1 609 ? 3.293 -17.781 10.461 1 45.41 609 LYS A C 1
ATOM 4862 O O . LYS A 1 609 ? 2.34 -18.281 9.859 1 45.41 609 LYS A O 1
ATOM 4867 N N . PRO A 1 610 ? 3.74 -18.562 11.375 1 42.28 610 PRO A N 1
ATOM 4868 C CA . PRO A 1 610 ? 2.686 -19.266 12.102 1 42.28 610 PRO A CA 1
ATOM 4869 C C . PRO A 1 610 ? 1.4 -18.453 12.227 1 42.28 610 PRO A C 1
ATOM 4871 O O . PRO A 1 610 ? 1.433 -17.312 12.688 1 42.28 610 PRO A O 1
ATOM 4874 N N . ASN A 1 611 ? 0.555 -18.531 11.359 1 47.91 611 ASN A N 1
ATOM 4875 C CA . ASN A 1 611 ? -0.758 -17.953 11.641 1 47.91 611 ASN A CA 1
ATOM 4876 C C . ASN A 1 611 ? -1.244 -18.344 13.039 1 47.91 611 ASN A C 1
ATOM 4878 O O . ASN A 1 611 ? -1.655 -19.469 13.266 1 47.91 611 ASN A O 1
ATOM 4882 N N . THR A 1 612 ? -0.658 -17.828 14.008 1 55.78 612 THR A N 1
ATOM 4883 C CA . THR A 1 612 ? -0.973 -18.188 15.391 1 55.78 612 THR A CA 1
ATOM 4884 C C . THR A 1 612 ? -2.402 -17.781 15.742 1 55.78 612 THR A C 1
ATOM 4886 O O . THR A 1 612 ? -2.828 -17.922 16.891 1 55.78 612 THR A O 1
ATOM 4889 N N . SER A 1 613 ? -3.197 -17.375 14.695 1 65.75 613 SER A N 1
ATOM 4890 C CA . SER A 1 613 ? -4.539 -17.094 15.188 1 65.75 613 SER A CA 1
ATOM 4891 C C . SER A 1 613 ? -5.414 -18.344 15.172 1 65.75 613 SER A C 1
ATOM 4893 O O . SER A 1 613 ? -5.262 -19.203 14.297 1 65.75 613 SER A O 1
ATOM 4895 N N . GLN A 1 614 ? -5.895 -18.891 16.359 1 77.94 614 GLN A N 1
ATOM 4896 C CA . GLN A 1 614 ? -6.871 -19.969 16.469 1 77.94 614 GLN A CA 1
ATOM 4897 C C . GLN A 1 614 ? -8.219 -19.453 16.953 1 77.94 614 GLN A C 1
ATOM 4899 O O . GLN A 1 614 ? -8.391 -19.203 18.156 1 77.94 614 GLN A O 1
ATOM 4904 N N . SER A 1 615 ? -9.172 -19.344 16.031 1 82.75 615 SER A N 1
ATOM 4905 C CA . SER A 1 615 ? -10.461 -18.75 16.359 1 82.75 615 SER A CA 1
ATOM 4906 C C . SER A 1 615 ? -11.336 -19.734 17.141 1 82.75 615 SER A C 1
ATOM 4908 O O . SER A 1 615 ? -12.07 -19.312 18.047 1 82.75 615 SER A O 1
ATOM 4910 N N . PHE A 1 616 ? -11.266 -21.016 16.75 1 90.31 616 PHE A N 1
ATOM 4911 C CA . PHE A 1 616 ? -12.07 -22.047 17.406 1 90.31 616 PHE A CA 1
ATOM 4912 C C . PHE A 1 616 ? -11.188 -23.156 17.969 1 90.31 616 PHE A C 1
ATOM 4914 O O . PHE A 1 616 ? -10.25 -23.609 17.312 1 90.31 616 PHE A O 1
ATOM 4921 N N . ASP A 1 617 ? -11.523 -23.641 19.078 1 88.75 617 ASP A N 1
ATOM 4922 C CA . ASP A 1 617 ? -10.703 -24.594 19.812 1 88.75 617 ASP A CA 1
ATOM 4923 C C . ASP A 1 617 ? -10.617 -25.922 19.062 1 88.75 617 ASP A C 1
ATOM 4925 O O . ASP A 1 617 ? -9.594 -26.609 19.125 1 88.75 617 ASP A O 1
ATOM 4929 N N . ASN A 1 618 ? -11.617 -26.281 18.375 1 92.94 618 ASN A N 1
ATOM 4930 C CA . ASN A 1 618 ? -11.68 -27.594 17.75 1 92.94 618 ASN A CA 1
ATOM 4931 C C . ASN A 1 618 ? -11.109 -27.562 16.328 1 92.94 618 ASN A C 1
ATOM 4933 O O . ASN A 1 618 ? -11.117 -28.578 15.633 1 92.94 618 ASN A O 1
ATOM 4937 N N . ILE A 1 619 ? -10.672 -26.516 15.898 1 92.12 619 ILE A N 1
ATOM 4938 C CA . ILE A 1 619 ? -10.078 -26.375 14.57 1 92.12 619 ILE A CA 1
ATOM 4939 C C . ILE A 1 619 ? -8.648 -25.859 14.695 1 92.12 619 ILE A C 1
ATOM 4941 O O . ILE A 1 619 ? -8.422 -24.641 14.625 1 92.12 619 ILE A O 1
ATOM 4945 N N . LYS A 1 620 ? -7.844 -26.75 14.758 1 83.44 620 LYS A N 1
ATOM 4946 C CA . LYS A 1 620 ? -6.43 -26.453 14.977 1 83.44 620 LYS A CA 1
ATOM 4947 C C . LYS A 1 620 ? -5.703 -26.203 13.664 1 83.44 620 LYS A C 1
ATOM 4949 O O . LYS A 1 620 ? -6.23 -26.5 12.586 1 83.44 620 LYS A O 1
ATOM 4954 N N . PRO A 1 621 ? -4.477 -25.656 13.703 1 75.06 621 PRO A N 1
ATOM 4955 C CA . PRO A 1 621 ? -3.734 -25.297 12.5 1 75.06 621 PRO A CA 1
ATOM 4956 C C . PRO A 1 621 ? -3.477 -26.484 11.578 1 75.06 621 PRO A C 1
ATOM 4958 O O . PRO A 1 621 ? -3.281 -26.297 10.375 1 75.06 621 PRO A O 1
ATOM 4961 N N . ASP A 1 622 ? -3.506 -27.672 12.086 1 74.94 622 ASP A N 1
ATOM 4962 C CA . ASP A 1 622 ? -3.24 -28.844 11.266 1 74.94 622 ASP A CA 1
ATOM 4963 C C . ASP A 1 622 ? -4.523 -29.359 10.609 1 74.94 622 ASP A C 1
ATOM 4965 O O . ASP A 1 622 ? -4.48 -30.281 9.789 1 74.94 622 ASP A O 1
ATOM 4969 N N . HIS A 1 623 ? -5.586 -28.75 11.016 1 84 623 HIS A N 1
ATOM 4970 C CA . HIS A 1 623 ? -6.836 -29.141 10.383 1 84 623 HIS A CA 1
ATOM 4971 C C . HIS A 1 623 ? -6.859 -28.75 8.914 1 84 623 HIS A C 1
ATOM 4973 O O . HIS A 1 623 ? -6.418 -27.641 8.562 1 84 623 HIS A O 1
ATOM 4979 N N . PRO A 1 624 ? -7.387 -29.531 7.969 1 82.81 624 PRO A N 1
ATOM 4980 C CA . PRO A 1 624 ? -7.371 -29.234 6.535 1 82.81 624 PRO A CA 1
ATOM 4981 C C . PRO A 1 624 ? -8.125 -27.953 6.188 1 82.81 624 PRO A C 1
ATOM 4983 O O . PRO A 1 624 ? -7.812 -27.297 5.184 1 82.81 624 PRO A O 1
ATOM 4986 N N . LEU A 1 625 ? -9.156 -27.594 7.055 1 90.56 625 LEU A N 1
ATOM 4987 C CA . LEU A 1 625 ? -9.977 -26.422 6.75 1 90.56 625 LEU A CA 1
ATOM 4988 C C . LEU A 1 625 ? -9.578 -25.25 7.629 1 90.56 625 LEU A C 1
ATOM 4990 O O . LEU A 1 625 ? -10.312 -24.266 7.723 1 90.56 625 LEU A O 1
ATOM 4994 N N . TYR A 1 626 ? -8.492 -25.359 8.25 1 86.75 626 TYR A N 1
ATOM 4995 C CA . TYR A 1 626 ? -8.062 -24.344 9.195 1 86.75 626 TYR A CA 1
ATOM 4996 C C . TYR A 1 626 ? -7.988 -22.969 8.516 1 86.75 626 TYR A C 1
ATOM 4998 O O . TYR A 1 626 ? -8.594 -22.016 8.984 1 86.75 626 TYR A O 1
ATOM 5006 N N . GLN A 1 627 ? -7.285 -22.844 7.371 1 83.38 627 GLN A N 1
ATOM 5007 C CA . GLN A 1 627 ? -7.105 -21.578 6.68 1 83.38 627 GLN A CA 1
ATOM 5008 C C . GLN A 1 627 ? -8.438 -21.016 6.195 1 83.38 627 GLN A C 1
ATOM 5010 O O . GLN A 1 627 ? -8.672 -19.797 6.242 1 83.38 627 GLN A O 1
ATOM 5015 N N . ILE A 1 628 ? -9.242 -21.938 5.793 1 90.69 628 ILE A N 1
ATOM 5016 C CA . ILE A 1 628 ? -10.562 -21.562 5.289 1 90.69 628 ILE A CA 1
ATOM 5017 C C . ILE A 1 628 ? -11.375 -20.922 6.414 1 90.69 628 ILE A C 1
ATOM 5019 O O . ILE A 1 628 ? -11.961 -19.844 6.23 1 90.69 628 ILE A O 1
ATOM 5023 N N . VAL A 1 629 ? -11.336 -21.547 7.559 1 91.19 629 VAL A N 1
ATOM 5024 C CA . VAL A 1 629 ? -12.133 -21.094 8.695 1 91.19 629 VAL A CA 1
ATOM 5025 C C . VAL A 1 629 ? -11.578 -19.766 9.219 1 91.19 629 VAL A C 1
ATOM 5027 O O . VAL A 1 629 ? -12.336 -18.844 9.484 1 91.19 629 VAL A O 1
ATOM 5030 N N . GLU A 1 630 ? -10.297 -19.688 9.32 1 85.25 630 GLU A N 1
ATOM 5031 C CA . GLU A 1 630 ? -9.68 -18.453 9.797 1 85.25 630 GLU A CA 1
ATOM 5032 C C . GLU A 1 630 ? -9.984 -17.281 8.859 1 85.25 630 GLU A C 1
ATOM 5034 O O . GLU A 1 630 ? -10.234 -16.156 9.312 1 85.25 630 GLU A O 1
ATOM 5039 N N . ARG A 1 631 ? -9.977 -17.562 7.594 1 86.62 631 ARG A N 1
ATOM 5040 C CA . ARG A 1 631 ? -10.312 -16.531 6.625 1 86.62 631 ARG A CA 1
ATOM 5041 C C . ARG A 1 631 ? -11.773 -16.109 6.754 1 86.62 631 ARG A C 1
ATOM 5043 O O . ARG A 1 631 ? -12.094 -14.922 6.672 1 86.62 631 ARG A O 1
ATOM 5050 N N . ALA A 1 632 ? -12.625 -17.062 6.922 1 91.88 632 ALA A N 1
ATOM 5051 C CA . ALA A 1 632 ? -14.047 -16.781 7.082 1 91.88 632 ALA A CA 1
ATOM 5052 C C . ALA A 1 632 ? -14.297 -15.906 8.305 1 91.88 632 ALA A C 1
ATOM 5054 O O . ALA A 1 632 ? -15.141 -15.008 8.281 1 91.88 632 ALA A O 1
ATOM 5055 N N . VAL A 1 633 ? -13.57 -16.203 9.328 1 88.81 633 VAL A N 1
ATOM 5056 C CA . VAL A 1 633 ? -13.688 -15.406 10.547 1 88.81 633 VAL A CA 1
ATOM 5057 C C . VAL A 1 633 ? -13.164 -14 10.289 1 88.81 633 VAL A C 1
ATOM 5059 O O . VAL A 1 633 ? -13.805 -13.016 10.68 1 88.81 633 VAL A O 1
ATOM 5062 N N . SER A 1 634 ? -12.07 -13.938 9.594 1 81.69 634 SER A N 1
ATOM 5063 C CA . SER A 1 634 ? -11.445 -12.648 9.312 1 81.69 634 SER A CA 1
ATOM 5064 C C . SER A 1 634 ? -12.352 -11.773 8.461 1 81.69 634 SER A C 1
ATOM 5066 O O . SER A 1 634 ? -12.344 -10.547 8.594 1 81.69 634 SER A O 1
ATOM 5068 N N . LEU A 1 635 ? -13.172 -12.367 7.641 1 85.12 635 LEU A N 1
ATOM 5069 C CA . LEU A 1 635 ? -14.062 -11.625 6.762 1 85.12 635 LEU A CA 1
ATOM 5070 C C . LEU A 1 635 ? -15.406 -11.359 7.445 1 85.12 635 LEU A C 1
ATOM 5072 O O . LEU A 1 635 ? -16.281 -10.719 6.871 1 85.12 635 LEU A O 1
ATOM 5076 N N . GLY A 1 636 ? -15.594 -11.984 8.625 1 86.44 636 GLY A N 1
ATOM 5077 C CA . GLY A 1 636 ? -16.797 -11.742 9.414 1 86.44 636 GLY A CA 1
ATOM 5078 C C . GLY A 1 636 ? -17.953 -12.648 9.031 1 86.44 636 GLY A C 1
ATOM 5079 O O . GLY A 1 636 ? -19.078 -12.43 9.469 1 86.44 636 GLY A O 1
ATOM 5080 N N . ILE A 1 637 ? -17.688 -13.617 8.25 1 91.94 637 ILE A N 1
ATOM 5081 C CA . ILE A 1 637 ? -18.719 -14.578 7.863 1 91.94 637 ILE A CA 1
ATOM 5082 C C . ILE A 1 637 ? -19.094 -15.438 9.062 1 91.94 637 ILE A C 1
ATOM 5084 O O . ILE A 1 637 ? -20.281 -15.609 9.367 1 91.94 637 ILE A O 1
ATOM 5088 N N . LEU A 1 638 ? -18 -15.969 9.703 1 92.06 638 LEU A N 1
ATOM 5089 C CA . LEU A 1 638 ? -18.188 -16.703 10.945 1 92.06 638 LEU A CA 1
ATOM 5090 C C . LEU A 1 638 ? -17.969 -15.812 12.156 1 92.06 638 LEU A C 1
ATOM 5092 O O . LEU A 1 638 ? -16.969 -15.086 12.219 1 92.06 638 LEU A O 1
ATOM 5096 N N . LYS A 1 639 ? -18.906 -15.828 13.023 1 87.19 639 LYS A N 1
ATOM 5097 C CA . LYS A 1 639 ? -18.766 -15.094 14.273 1 87.19 639 LYS A CA 1
ATOM 5098 C C . LYS A 1 639 ? -18.203 -15.977 15.375 1 87.19 639 LYS A C 1
ATOM 5100 O O . LYS A 1 639 ? -18.406 -17.188 15.375 1 87.19 639 LYS A O 1
ATOM 5105 N N . LYS A 1 640 ? -17.453 -15.492 16.312 1 79.88 640 LYS A N 1
ATOM 5106 C CA . LYS A 1 640 ? -16.875 -16.234 17.422 1 79.88 640 LYS A CA 1
ATOM 5107 C C . LYS A 1 640 ? -17.812 -16.234 18.625 1 79.88 640 LYS A C 1
ATOM 5109 O O . LYS A 1 640 ? -17.438 -15.82 19.719 1 79.88 640 LYS A O 1
ATOM 5114 N N . ASP A 1 641 ? -18.984 -16.625 18.375 1 77.06 641 ASP A N 1
ATOM 5115 C CA . ASP A 1 641 ? -19.969 -16.656 19.438 1 77.06 641 ASP A CA 1
ATOM 5116 C C . ASP A 1 641 ? -19.672 -17.781 20.438 1 77.06 641 ASP A C 1
ATOM 5118 O O . ASP A 1 641 ? -20.109 -17.734 21.578 1 77.06 641 ASP A O 1
ATOM 5122 N N . GLY A 1 642 ? -18.938 -18.828 20.016 1 81.31 642 GLY A N 1
ATOM 5123 C CA . GLY A 1 642 ? -18.547 -19.938 20.875 1 81.31 642 GLY A CA 1
ATOM 5124 C C . GLY A 1 642 ? -17.094 -20.344 20.703 1 81.31 642 GLY A C 1
ATOM 5125 O O . GLY A 1 642 ? -16.391 -19.812 19.828 1 81.31 642 GLY A O 1
ATOM 5126 N N . ALA A 1 643 ? -16.781 -21.266 21.562 1 88.06 643 ALA A N 1
ATOM 5127 C CA . ALA A 1 643 ? -15.383 -21.703 21.562 1 88.06 643 ALA A CA 1
ATOM 5128 C C . ALA A 1 643 ? -15.125 -22.703 20.438 1 88.06 643 ALA A C 1
ATOM 5130 O O . ALA A 1 643 ? -13.977 -22.938 20.047 1 88.06 643 ALA A O 1
ATOM 5131 N N . THR A 1 644 ? -16.281 -23.312 20.016 1 93.62 644 THR A N 1
ATOM 5132 C CA . THR A 1 644 ? -16.141 -24.312 18.969 1 93.62 644 THR A CA 1
ATOM 5133 C C . THR A 1 644 ? -17.078 -24.031 17.797 1 93.62 644 THR A C 1
ATOM 5135 O O . THR A 1 644 ? -18 -23.234 17.938 1 93.62 644 THR A O 1
ATOM 5138 N N . PHE A 1 645 ? -16.797 -24.609 16.688 1 95 645 PHE A N 1
ATOM 5139 C CA . PHE A 1 645 ? -17.625 -24.531 15.484 1 95 645 PHE A CA 1
ATOM 5140 C C . PHE A 1 645 ? -17.766 -25.906 14.836 1 95 645 PHE A C 1
ATOM 5142 O O . PHE A 1 645 ? -16.766 -26.578 14.547 1 95 645 PHE A O 1
ATOM 5149 N N . ASN A 1 646 ? -19.016 -26.344 14.617 1 95.25 646 ASN A N 1
ATOM 5150 C CA . ASN A 1 646 ? -19.266 -27.688 14.094 1 95.25 646 ASN A CA 1
ATOM 5151 C C . ASN A 1 646 ? -19.219 -27.703 12.562 1 95.25 646 ASN A C 1
ATOM 5153 O O . ASN A 1 646 ? -20.219 -27.422 11.906 1 95.25 646 ASN A O 1
ATOM 5157 N N . LEU A 1 647 ? -18.188 -28.203 12 1 96.12 647 LEU A N 1
ATOM 5158 C CA . LEU A 1 647 ? -17.953 -28.219 10.562 1 96.12 647 LEU A CA 1
ATOM 5159 C C . LEU A 1 647 ? -18.75 -29.344 9.898 1 96.12 647 LEU A C 1
ATOM 5161 O O . LEU A 1 647 ? -18.984 -29.297 8.688 1 96.12 647 LEU A O 1
ATOM 5165 N N . ASP A 1 648 ? -19.234 -30.312 10.641 1 96.12 648 ASP A N 1
ATOM 5166 C CA . ASP A 1 648 ? -19.859 -31.5 10.07 1 96.12 648 ASP A CA 1
ATOM 5167 C C . ASP A 1 648 ? -21.375 -31.344 9.992 1 96.12 648 ASP A C 1
ATOM 5169 O O . ASP A 1 648 ? -22.062 -32.156 9.367 1 96.12 648 ASP A O 1
ATOM 5173 N N . GLU A 1 649 ? -21.781 -30.312 10.648 1 96.88 649 GLU A N 1
ATOM 5174 C CA . GLU A 1 649 ? -23.203 -30.031 10.578 1 96.88 649 GLU A CA 1
ATOM 5175 C C . GLU A 1 649 ? -23.625 -29.641 9.156 1 96.88 649 GLU A C 1
ATOM 5177 O O . GLU A 1 649 ? -22.844 -29 8.438 1 96.88 649 GLU A O 1
ATOM 5182 N N . ARG A 1 650 ? -24.844 -30.031 8.727 1 98.12 650 ARG A N 1
ATOM 5183 C CA . ARG A 1 650 ? -25.359 -29.656 7.418 1 98.12 650 ARG A CA 1
ATOM 5184 C C . ARG A 1 650 ? -25.766 -28.188 7.395 1 98.12 650 ARG A C 1
ATOM 5186 O O . ARG A 1 650 ? -26.25 -27.641 8.398 1 98.12 650 ARG A O 1
ATOM 5193 N N . LEU A 1 651 ? -25.594 -27.547 6.25 1 98.12 651 LEU A N 1
ATOM 5194 C CA . LEU A 1 651 ? -25.906 -26.125 6.082 1 98.12 651 LEU A CA 1
ATOM 5195 C C . LEU A 1 651 ? -27.312 -25.953 5.516 1 98.12 651 LEU A C 1
ATOM 5197 O O . LEU A 1 651 ? -27.672 -26.594 4.535 1 98.12 651 LEU A O 1
ATOM 5201 N N . THR A 1 652 ? -28.062 -25.141 6.133 1 98.38 652 THR A N 1
ATOM 5202 C CA . THR A 1 652 ? -29.422 -24.859 5.648 1 98.38 652 THR A CA 1
ATOM 5203 C C . THR A 1 652 ? -29.406 -23.656 4.715 1 98.38 652 THR A C 1
ATOM 5205 O O . THR A 1 652 ? -28.469 -22.859 4.719 1 98.38 652 THR A O 1
ATOM 5208 N N . ARG A 1 653 ? -30.422 -23.469 3.961 1 98.25 653 ARG A N 1
ATOM 5209 C CA . ARG A 1 653 ? -30.578 -22.359 3.039 1 98.25 653 ARG A CA 1
ATOM 5210 C C . ARG A 1 653 ? -30.625 -21.031 3.789 1 98.25 653 ARG A C 1
ATOM 5212 O O . ARG A 1 653 ? -30.062 -20.031 3.328 1 98.25 653 ARG A O 1
ATOM 5219 N N . GLU A 1 654 ? -31.281 -21.062 4.953 1 98.19 654 GLU A N 1
ATOM 5220 C CA . GLU A 1 654 ? -31.359 -19.875 5.797 1 98.19 654 GLU A CA 1
ATOM 5221 C C . GLU A 1 654 ? -29.984 -19.453 6.285 1 98.19 654 GLU A C 1
ATOM 5223 O O . GLU A 1 654 ? -29.641 -18.281 6.238 1 98.19 654 GLU A O 1
ATOM 5228 N N . GLU A 1 655 ? -29.219 -20.359 6.703 1 97.88 655 GLU A N 1
ATOM 5229 C CA . GLU A 1 655 ? -27.859 -20.078 7.164 1 97.88 655 GLU A CA 1
ATOM 5230 C C . GLU A 1 655 ? -26.984 -19.578 6.023 1 97.88 655 GLU A C 1
ATOM 5232 O O . GLU A 1 655 ? -26.156 -18.672 6.219 1 97.88 655 GLU A O 1
ATOM 5237 N N . LEU A 1 656 ? -27.156 -20.172 4.879 1 98.44 656 LEU A N 1
ATOM 5238 C CA . LEU A 1 656 ? -26.406 -19.734 3.701 1 98.44 656 LEU A CA 1
ATOM 5239 C C . LEU A 1 656 ? -26.703 -18.266 3.381 1 98.44 656 LEU A C 1
ATOM 5241 O O . LEU A 1 656 ? -25.797 -17.5 3.047 1 98.44 656 LEU A O 1
ATOM 5245 N N . ALA A 1 657 ? -27.953 -17.859 3.516 1 98.44 657 ALA A N 1
ATOM 5246 C CA . ALA A 1 657 ? -28.344 -16.469 3.297 1 98.44 657 ALA A CA 1
ATOM 5247 C C . ALA A 1 657 ? -27.578 -15.531 4.23 1 98.44 657 ALA A C 1
ATOM 5249 O O . ALA A 1 657 ? -27.078 -14.492 3.805 1 98.44 657 ALA A O 1
ATOM 5250 N N . VAL A 1 658 ? -27.469 -15.938 5.469 1 97.88 658 VAL A N 1
ATOM 5251 C CA . VAL A 1 658 ? -26.781 -15.133 6.461 1 97.88 658 VAL A CA 1
ATOM 5252 C C . VAL A 1 658 ? -25.312 -14.969 6.059 1 97.88 658 VAL A C 1
ATOM 5254 O O . VAL A 1 658 ? -24.781 -13.859 6.062 1 97.88 658 VAL A O 1
ATOM 5257 N N . TRP A 1 659 ? -24.672 -16.078 5.629 1 97.69 659 TRP A N 1
ATOM 5258 C CA . TRP A 1 659 ? -23.266 -16.031 5.234 1 97.69 659 TRP A CA 1
ATOM 5259 C C . TRP A 1 659 ? -23.062 -15.109 4.035 1 97.69 659 TRP A C 1
ATOM 5261 O O . TRP A 1 659 ? -22.141 -14.297 4.02 1 97.69 659 TRP A O 1
ATOM 5271 N N . TYR A 1 660 ? -23.938 -15.203 3.041 1 98 660 TYR A N 1
ATOM 5272 C CA . TYR A 1 660 ? -23.797 -14.414 1.818 1 98 660 TYR A CA 1
ATOM 5273 C C . TYR A 1 660 ? -23.922 -12.93 2.107 1 98 660 TYR A C 1
ATOM 5275 O O . TYR A 1 660 ? -23.156 -12.117 1.593 1 98 660 TYR A O 1
ATOM 5283 N N . ILE A 1 661 ? -24.859 -12.547 2.967 1 97.19 661 ILE A N 1
ATOM 5284 C CA . ILE A 1 661 ? -25.109 -11.141 3.264 1 97.19 661 ILE A CA 1
ATOM 5285 C C . ILE A 1 661 ? -23.938 -10.57 4.07 1 97.19 661 ILE A C 1
ATOM 5287 O O . ILE A 1 661 ? -23.531 -9.43 3.861 1 97.19 661 ILE A O 1
ATOM 5291 N N . ARG A 1 662 ? -23.406 -11.391 4.953 1 95.12 662 ARG A N 1
ATOM 5292 C CA . ARG A 1 662 ? -22.219 -10.969 5.695 1 95.12 662 ARG A CA 1
ATOM 5293 C C . ARG A 1 662 ? -21.031 -10.75 4.754 1 95.12 662 ARG A C 1
ATOM 5295 O O . ARG A 1 662 ? -20.297 -9.766 4.891 1 95.12 662 ARG A O 1
ATOM 5302 N N . ILE A 1 663 ? -20.891 -11.633 3.756 1 94.88 663 ILE A N 1
ATOM 5303 C CA . ILE A 1 663 ? -19.797 -11.539 2.785 1 94.88 663 ILE A CA 1
ATOM 5304 C C . ILE A 1 663 ? -19.906 -10.219 2.016 1 94.88 663 ILE A C 1
ATOM 5306 O O . ILE A 1 663 ? -18.906 -9.555 1.773 1 94.88 663 ILE A O 1
ATOM 5310 N N . LEU A 1 664 ? -21.078 -9.781 1.727 1 95.12 664 LEU A N 1
ATOM 5311 C CA . LEU A 1 664 ? -21.312 -8.586 0.922 1 95.12 664 LEU A CA 1
ATOM 5312 C C . LEU A 1 664 ? -21.25 -7.332 1.785 1 95.12 664 LEU A C 1
ATOM 5314 O O . LEU A 1 664 ? -21.453 -6.223 1.288 1 95.12 664 LEU A O 1
ATOM 5318 N N . GLY A 1 665 ? -21.016 -7.52 3.102 1 91.38 665 GLY A N 1
ATOM 5319 C CA . GLY A 1 665 ? -20.922 -6.379 3.998 1 91.38 665 GLY A CA 1
ATOM 5320 C C . GLY A 1 665 ? -22.266 -5.707 4.23 1 91.38 665 GLY A C 1
ATOM 5321 O O . GLY A 1 665 ? -22.344 -4.488 4.398 1 91.38 665 GLY A O 1
ATOM 5322 N N . LEU A 1 666 ? -23.359 -6.449 4.203 1 95.19 666 LEU A N 1
ATOM 5323 C CA . LEU A 1 666 ? -24.703 -5.883 4.316 1 95.19 666 LEU A CA 1
ATOM 5324 C C . LEU A 1 666 ? -25.344 -6.281 5.637 1 95.19 666 LEU A C 1
ATOM 5326 O O . LEU A 1 666 ? -26.578 -6.227 5.777 1 95.19 666 LEU A O 1
ATOM 5330 N N . GLU A 1 667 ? -24.531 -6.727 6.551 1 93 667 GLU A N 1
ATOM 5331 C CA . GLU A 1 667 ? -25.062 -7.184 7.832 1 93 667 GLU A CA 1
ATOM 5332 C C . GLU A 1 667 ? -25.766 -6.055 8.57 1 93 667 GLU A C 1
ATOM 5334 O O . GLU A 1 667 ? -26.828 -6.262 9.172 1 93 667 GLU A O 1
ATOM 5339 N N . GLN A 1 668 ? -25.234 -4.883 8.516 1 91.5 668 GLN A N 1
ATOM 5340 C CA . GLN A 1 668 ? -25.828 -3.744 9.203 1 91.5 668 GLN A CA 1
ATOM 5341 C C . GLN A 1 668 ? -27.234 -3.451 8.68 1 91.5 668 GLN A C 1
ATOM 5343 O O . GLN A 1 668 ? -28.109 -3.02 9.43 1 91.5 668 GLN A O 1
ATOM 5348 N N . ALA A 1 669 ? -27.344 -3.664 7.43 1 94.38 669 ALA A N 1
ATOM 5349 C CA . ALA A 1 669 ? -28.672 -3.469 6.828 1 94.38 669 ALA A CA 1
ATOM 5350 C C . ALA A 1 669 ? -29.609 -4.598 7.207 1 94.38 669 ALA A C 1
ATOM 5352 O O . ALA A 1 669 ? -30.828 -4.391 7.324 1 94.38 669 ALA A O 1
ATOM 5353 N N . ALA A 1 670 ? -29.094 -5.723 7.445 1 95.75 670 ALA A N 1
ATOM 5354 C CA . ALA A 1 670 ? -29.906 -6.926 7.586 1 95.75 670 ALA A CA 1
ATOM 5355 C C . ALA A 1 670 ? -30.391 -7.105 9.023 1 95.75 670 ALA A C 1
ATOM 5357 O O . ALA A 1 670 ? -31.391 -7.777 9.273 1 95.75 670 ALA A O 1
ATOM 5358 N N . LYS A 1 671 ? -29.75 -6.539 9.977 1 91.62 671 LYS A N 1
ATOM 5359 C CA . LYS A 1 671 ? -29.938 -6.855 11.391 1 91.62 671 LYS A CA 1
ATOM 5360 C C . LYS A 1 671 ? -31.312 -6.379 11.883 1 91.62 671 LYS A C 1
ATOM 5362 O O . LYS A 1 671 ? -31.906 -7 12.766 1 91.62 671 LYS A O 1
ATOM 5367 N N . ASN A 1 672 ? -31.844 -5.301 11.336 1 89.62 672 ASN A N 1
ATOM 5368 C CA . ASN A 1 672 ? -33.125 -4.809 11.805 1 89.62 672 ASN A CA 1
ATOM 5369 C C . ASN A 1 672 ? -34.281 -5.426 11.016 1 89.62 672 ASN A C 1
ATOM 5371 O O . ASN A 1 672 ? -34.688 -4.898 9.977 1 89.62 672 ASN A O 1
ATOM 5375 N N . GLN A 1 673 ? -34.906 -6.359 11.609 1 88.81 673 GLN A N 1
ATOM 5376 C CA . GLN A 1 673 ? -35.906 -7.176 10.938 1 88.81 673 GLN A CA 1
ATOM 5377 C C . GLN A 1 673 ? -37.188 -6.391 10.734 1 88.81 673 GLN A C 1
ATOM 5379 O O . GLN A 1 673 ? -37.969 -6.684 9.812 1 88.81 673 GLN A O 1
ATOM 5384 N N . GLY A 1 674 ? -37.406 -5.395 11.469 1 90.44 674 GLY A N 1
ATOM 5385 C CA . GLY A 1 674 ? -38.656 -4.691 11.484 1 90.44 674 GLY A CA 1
ATOM 5386 C C . GLY A 1 674 ? -38.938 -3.914 10.211 1 90.44 674 GLY A C 1
ATOM 5387 O O . GLY A 1 674 ? -40.094 -3.572 9.914 1 90.44 674 GLY A O 1
ATOM 5388 N N . ILE A 1 675 ? -37.969 -3.781 9.461 1 94.56 675 ILE A N 1
ATOM 5389 C CA . ILE A 1 675 ? -38.156 -2.938 8.289 1 94.56 675 ILE A CA 1
ATOM 5390 C C . ILE A 1 675 ? -38.312 -3.809 7.043 1 94.56 675 ILE A C 1
ATOM 5392 O O . ILE A 1 675 ? -38.5 -3.295 5.938 1 94.56 675 ILE A O 1
ATOM 5396 N N . TYR A 1 676 ? -38.25 -5.086 7.168 1 96.12 676 TYR A N 1
ATOM 5397 C CA . TYR A 1 676 ? -38.312 -5.992 6.023 1 96.12 676 TYR A CA 1
ATOM 5398 C C . TYR A 1 676 ? -39.656 -6.695 5.961 1 96.12 676 TYR A C 1
ATOM 5400 O O . TYR A 1 676 ? -40.344 -6.852 6.98 1 96.12 676 TYR A O 1
ATOM 5408 N N . GLN A 1 677 ? -40 -7.074 4.691 1 93 677 GLN A N 1
ATOM 5409 C CA . GLN A 1 677 ? -41.156 -7.926 4.43 1 93 677 GLN A CA 1
ATOM 5410 C C . GLN A 1 677 ? -40.812 -9.094 3.527 1 93 677 GLN A C 1
ATOM 5412 O O . GLN A 1 677 ? -40.094 -8.922 2.525 1 93 677 GLN A O 1
ATOM 5417 N N . LEU A 1 678 ? -41.219 -10.352 3.998 1 94.62 678 LEU A N 1
ATOM 5418 C CA . LEU A 1 678 ? -41.031 -11.555 3.193 1 94.62 678 LEU A CA 1
ATOM 5419 C C . LEU A 1 678 ? -42.312 -11.961 2.508 1 94.62 678 LEU A C 1
ATOM 5421 O O . LEU A 1 678 ? -43.312 -12.242 3.176 1 94.62 678 LEU A O 1
ATOM 5425 N N . LYS A 1 679 ? -42.281 -11.977 1.202 1 91.38 679 LYS A N 1
ATOM 5426 C CA . LYS A 1 679 ? -43.469 -12.312 0.432 1 91.38 679 LYS A CA 1
ATOM 5427 C C . LYS A 1 679 ? -43.406 -13.75 -0.085 1 91.38 679 LYS A C 1
ATOM 5429 O O . LYS A 1 679 ? -43.531 -13.984 -1.29 1 91.38 679 LYS A O 1
ATOM 5434 N N . PHE A 1 680 ? -43.156 -14.695 0.89 1 94.44 680 PHE A N 1
ATOM 5435 C CA . PHE A 1 680 ? -43.094 -16.125 0.587 1 94.44 680 PHE A CA 1
ATOM 5436 C C . PHE A 1 680 ? -44.188 -16.875 1.352 1 94.44 680 PHE A C 1
ATOM 5438 O O . PHE A 1 680 ? -44.594 -16.453 2.43 1 94.44 680 PHE A O 1
ATOM 5445 N N . ALA A 1 681 ? -44.562 -18.047 0.831 1 96.38 681 ALA A N 1
ATOM 5446 C CA . ALA A 1 681 ? -45.562 -18.875 1.494 1 96.38 681 ALA A CA 1
ATOM 5447 C C . ALA A 1 681 ? -45.031 -19.422 2.818 1 96.38 681 ALA A C 1
ATOM 5449 O O . ALA A 1 681 ? -45.812 -19.641 3.754 1 96.38 681 ALA A O 1
ATOM 5450 N N . ASP A 1 682 ? -43.719 -19.547 2.934 1 97.12 682 ASP A N 1
ATOM 5451 C CA . ASP A 1 682 ? -43.125 -20.141 4.133 1 97.12 682 ASP A CA 1
ATOM 5452 C C . ASP A 1 682 ? -42.344 -19.094 4.918 1 97.12 682 ASP A C 1
ATOM 5454 O O . ASP A 1 682 ? -41.344 -19.438 5.578 1 97.12 682 ASP A O 1
ATOM 5458 N N . ALA A 1 683 ? -42.719 -17.844 4.891 1 96 683 ALA A N 1
ATOM 5459 C CA . ALA A 1 683 ? -42.031 -16.75 5.578 1 96 683 ALA A CA 1
ATOM 5460 C C . ALA A 1 683 ? -41.938 -17.016 7.078 1 96 683 ALA A C 1
ATOM 5462 O O . ALA A 1 683 ? -40.969 -16.656 7.719 1 96 683 ALA A O 1
ATOM 5463 N N . LYS A 1 684 ? -42.875 -17.719 7.637 1 96.12 684 LYS A N 1
ATOM 5464 C CA . LYS A 1 684 ? -42.969 -17.969 9.07 1 96.12 684 LYS A CA 1
ATOM 5465 C C . LYS A 1 684 ? -41.875 -18.938 9.523 1 96.12 684 LYS A C 1
ATOM 5467 O O . LYS A 1 684 ? -41.594 -19.031 10.711 1 96.12 684 LYS A O 1
ATOM 5472 N N . ASP A 1 685 ? -41.406 -19.672 8.516 1 97.19 685 ASP A N 1
ATOM 5473 C CA . ASP A 1 685 ? -40.375 -20.672 8.844 1 97.19 685 ASP A CA 1
ATOM 5474 C C . ASP A 1 685 ? -39 -20.031 8.969 1 97.19 685 ASP A C 1
ATOM 5476 O O . ASP A 1 685 ? -38.062 -20.672 9.398 1 97.19 685 ASP A O 1
ATOM 5480 N N . VAL A 1 686 ? -38.906 -18.781 8.609 1 97.69 686 VAL A N 1
ATOM 5481 C CA . VAL A 1 686 ? -37.656 -18.062 8.719 1 97.69 686 VAL A CA 1
ATOM 5482 C C . VAL A 1 686 ? -37.5 -17.516 10.133 1 97.69 686 VAL A C 1
ATOM 5484 O O . VAL A 1 686 ? -38.438 -16.938 10.703 1 97.69 686 VAL A O 1
ATOM 5487 N N . LYS A 1 687 ? -36.344 -17.766 10.758 1 96.88 687 LYS A N 1
ATOM 5488 C CA . LYS A 1 687 ? -36.062 -17.188 12.078 1 96.88 687 LYS A CA 1
ATOM 5489 C C . LYS A 1 687 ? -36.188 -15.672 12.047 1 96.88 687 LYS A C 1
ATOM 5491 O O . LYS A 1 687 ? -35.719 -15.031 11.102 1 96.88 687 LYS A O 1
ATOM 5496 N N . THR A 1 688 ? -36.688 -15.133 13.117 1 95.62 688 THR A N 1
ATOM 5497 C CA . THR A 1 688 ? -36.969 -13.695 13.195 1 95.62 688 THR A CA 1
ATOM 5498 C C . THR A 1 688 ? -35.656 -12.898 13 1 95.62 688 THR A C 1
ATOM 5500 O O . THR A 1 688 ? -35.656 -11.898 12.289 1 95.62 688 THR A O 1
ATOM 5503 N N . GLU A 1 689 ? -34.562 -13.328 13.555 1 95.38 689 GLU A N 1
ATOM 5504 C CA . GLU A 1 689 ? -33.312 -12.602 13.5 1 95.38 689 GLU A CA 1
ATOM 5505 C C . GLU A 1 689 ? -32.688 -12.648 12.102 1 95.38 689 GLU A C 1
ATOM 5507 O O . GLU A 1 689 ? -31.766 -11.891 11.797 1 95.38 689 GLU A O 1
ATOM 5512 N N . ASN A 1 690 ? -33.312 -13.547 11.219 1 97.44 690 ASN A N 1
ATOM 5513 C CA . ASN A 1 690 ? -32.688 -13.742 9.906 1 97.44 690 ASN A CA 1
ATOM 5514 C C . ASN A 1 690 ? -33.562 -13.172 8.789 1 97.44 690 ASN A C 1
ATOM 5516 O O . ASN A 1 690 ? -33.219 -13.281 7.613 1 97.44 690 ASN A O 1
ATOM 5520 N N . ILE A 1 691 ? -34.656 -12.508 9.156 1 97.38 691 ILE A N 1
ATOM 5521 C CA . ILE A 1 691 ? -35.625 -12.008 8.188 1 97.38 691 ILE A CA 1
ATOM 5522 C C . ILE A 1 691 ? -34.938 -11.055 7.215 1 97.38 691 ILE A C 1
ATOM 5524 O O . ILE A 1 691 ? -35.094 -11.18 5.996 1 97.38 691 ILE A O 1
ATOM 5528 N N . GLY A 1 692 ? -34.156 -10.094 7.719 1 97.38 692 GLY A N 1
ATOM 5529 C CA . GLY A 1 692 ? -33.438 -9.156 6.867 1 97.38 692 GLY A CA 1
ATOM 5530 C C . GLY A 1 692 ? -32.438 -9.828 5.953 1 97.38 692 GLY A C 1
ATOM 5531 O O . GLY A 1 692 ? -32.281 -9.445 4.789 1 97.38 692 GLY A O 1
ATOM 5532 N N . TYR A 1 693 ? -31.766 -10.883 6.449 1 97.81 693 TYR A N 1
ATOM 5533 C CA . TYR A 1 693 ? -30.781 -11.625 5.668 1 97.81 693 TYR A CA 1
ATOM 5534 C C . TYR A 1 693 ? -31.438 -12.344 4.5 1 97.81 693 TYR A C 1
ATOM 5536 O O . TYR A 1 693 ? -30.969 -12.273 3.367 1 97.81 693 TYR A O 1
ATOM 5544 N N . VAL A 1 694 ? -32.531 -13 4.773 1 98 694 VAL A N 1
ATOM 5545 C CA . VAL A 1 694 ? -33.281 -13.766 3.764 1 98 694 VAL A CA 1
ATOM 5546 C C . VAL A 1 694 ? -33.844 -12.82 2.721 1 98 694 VAL A C 1
ATOM 5548 O O . VAL A 1 694 ? -33.781 -13.078 1.519 1 98 694 VAL A O 1
ATOM 5551 N N . ALA A 1 695 ? -34.375 -11.695 3.176 1 97.31 695 ALA A N 1
ATOM 5552 C CA . ALA A 1 695 ? -34.969 -10.703 2.27 1 97.31 695 ALA A CA 1
ATOM 5553 C C . ALA A 1 695 ? -33.938 -10.18 1.289 1 97.31 695 ALA A C 1
ATOM 5555 O O . ALA A 1 695 ? -34.156 -10.133 0.081 1 97.31 695 ALA A O 1
ATOM 5556 N N . LEU A 1 696 ? -32.812 -9.82 1.803 1 97.5 696 LEU A N 1
ATOM 5557 C CA . LEU A 1 696 ? -31.75 -9.25 0.978 1 97.5 696 LEU A CA 1
ATOM 5558 C C . LEU A 1 696 ? -31.172 -10.297 0.025 1 97.5 696 LEU A C 1
ATOM 5560 O O . LEU A 1 696 ? -30.922 -10 -1.146 1 97.5 696 LEU A O 1
ATOM 5564 N N . ALA A 1 697 ? -30.953 -11.555 0.502 1 97.75 697 ALA A N 1
ATOM 5565 C CA . ALA A 1 697 ? -30.422 -12.617 -0.345 1 97.75 697 ALA A CA 1
ATOM 5566 C C . ALA A 1 697 ? -31.344 -12.883 -1.534 1 97.75 697 ALA A C 1
ATOM 5568 O O . ALA A 1 697 ? -30.875 -13.086 -2.656 1 97.75 697 ALA A O 1
ATOM 5569 N N . GLN A 1 698 ? -32.594 -12.93 -1.234 1 95.88 698 GLN A N 1
ATOM 5570 C CA . GLN A 1 698 ? -33.594 -13.141 -2.291 1 95.88 698 GLN A CA 1
ATOM 5571 C C . GLN A 1 698 ? -33.625 -11.961 -3.254 1 95.88 698 GLN A C 1
ATOM 5573 O O . GLN A 1 698 ? -33.656 -12.148 -4.473 1 95.88 698 GLN A O 1
ATOM 5578 N N . SER A 1 699 ? -33.594 -10.75 -2.744 1 94.69 699 SER A N 1
ATOM 5579 C CA . SER A 1 699 ? -33.688 -9.539 -3.543 1 94.69 699 SER A CA 1
ATOM 5580 C C . SER A 1 699 ? -32.5 -9.383 -4.473 1 94.69 699 SER A C 1
ATOM 5582 O O . SER A 1 699 ? -32.625 -8.891 -5.598 1 94.69 699 SER A O 1
ATOM 5584 N N . LEU A 1 700 ? -31.344 -9.797 -4.051 1 95.62 700 LEU A N 1
ATOM 5585 C CA . LEU A 1 700 ? -30.109 -9.656 -4.82 1 95.62 700 LEU A CA 1
ATOM 5586 C C . LEU A 1 700 ? -29.938 -10.82 -5.789 1 95.62 700 LEU A C 1
ATOM 5588 O O . LEU A 1 700 ? -28.953 -10.883 -6.527 1 95.62 700 LEU A O 1
ATOM 5592 N N . GLY A 1 701 ? -30.859 -11.781 -5.742 1 95.12 701 GLY A N 1
ATOM 5593 C CA . GLY A 1 701 ? -30.844 -12.906 -6.668 1 95.12 701 GLY A CA 1
ATOM 5594 C C . GLY A 1 701 ? -29.844 -13.977 -6.285 1 95.12 701 GLY A C 1
ATOM 5595 O O . GLY A 1 701 ? -29.469 -14.812 -7.113 1 95.12 701 GLY A O 1
ATOM 5596 N N . LEU A 1 702 ? -29.375 -13.992 -5.016 1 97.31 702 LEU A N 1
ATOM 5597 C CA . LEU A 1 702 ? -28.422 -14.992 -4.559 1 97.31 702 LEU A CA 1
ATOM 5598 C C . LEU A 1 702 ? -29.109 -16.328 -4.301 1 97.31 702 LEU A C 1
ATOM 5600 O O . LEU A 1 702 ? -28.594 -17.375 -4.68 1 97.31 702 LEU A O 1
ATOM 5604 N N . LEU A 1 703 ? -30.234 -16.25 -3.598 1 97.38 703 LEU A N 1
ATOM 5605 C CA . LEU A 1 703 ? -31.109 -17.391 -3.326 1 97.38 703 LEU A CA 1
ATOM 5606 C C . LEU A 1 703 ? -32.531 -17.094 -3.736 1 97.38 703 LEU A C 1
ATOM 5608 O O . LEU A 1 703 ? -33.219 -16.281 -3.088 1 97.38 703 LEU A O 1
ATOM 5612 N N . THR A 1 704 ? -32.969 -17.719 -4.754 1 94.88 704 THR A N 1
ATOM 5613 C CA . THR A 1 704 ? -34.281 -17.422 -5.293 1 94.88 704 THR A CA 1
ATOM 5614 C C . THR A 1 704 ? -35.312 -18.438 -4.781 1 94.88 704 THR A C 1
ATOM 5616 O O . THR A 1 704 ? -34.938 -19.516 -4.328 1 94.88 704 THR A O 1
ATOM 5619 N N . THR A 1 705 ? -36.531 -18.031 -4.809 1 94.5 705 THR A N 1
ATOM 5620 C CA . THR A 1 705 ? -37.594 -18.906 -4.359 1 94.5 705 THR A CA 1
ATOM 5621 C C . THR A 1 705 ? -38 -19.891 -5.457 1 94.5 705 THR A C 1
ATOM 5623 O O . THR A 1 705 ? -37.75 -19.641 -6.637 1 94.5 705 THR A O 1
ATOM 5626 N N . THR A 1 706 ? -38.375 -21.047 -5.055 1 92.94 706 THR A N 1
ATOM 5627 C CA . THR A 1 706 ? -39 -22.016 -5.941 1 92.94 706 THR A CA 1
ATOM 5628 C C . THR A 1 706 ? -40.469 -22.266 -5.551 1 92.94 706 THR A C 1
ATOM 5630 O O . THR A 1 706 ? -40.75 -22.594 -4.402 1 92.94 706 THR A O 1
ATOM 5633 N N . ASN A 1 707 ? -41.406 -22.078 -6.438 1 94.06 707 ASN A N 1
ATOM 5634 C CA . ASN A 1 707 ? -42.812 -22.234 -6.176 1 94.06 707 ASN A CA 1
ATOM 5635 C C . ASN A 1 707 ? -43.281 -21.391 -4.988 1 94.06 707 ASN A C 1
ATOM 5637 O O . ASN A 1 707 ? -43.906 -21.906 -4.07 1 94.06 707 ASN A O 1
ATOM 5641 N N . ASN A 1 708 ? -42.781 -20.156 -4.91 1 94.94 708 ASN A N 1
ATOM 5642 C CA . ASN A 1 708 ? -43.125 -19.156 -3.914 1 94.94 708 ASN A CA 1
ATOM 5643 C C . ASN A 1 708 ? -42.688 -19.562 -2.518 1 94.94 708 ASN A C 1
ATOM 5645 O O . ASN A 1 708 ? -43.25 -19.125 -1.519 1 94.94 708 ASN A O 1
ATOM 5649 N N . LYS A 1 709 ? -41.719 -20.453 -2.461 1 97.38 709 LYS A N 1
ATOM 5650 C CA . LYS A 1 709 ? -41.156 -20.875 -1.179 1 97.38 709 LYS A CA 1
ATOM 5651 C C . LYS A 1 709 ? -39.656 -20.656 -1.136 1 97.38 709 LYS A C 1
ATOM 5653 O O . LYS A 1 709 ? -38.969 -20.938 -2.115 1 97.38 709 LYS A O 1
ATOM 5658 N N . PHE A 1 710 ? -39.25 -20.203 0.027 1 97.19 710 PHE A N 1
ATOM 5659 C CA . PHE A 1 710 ? -37.812 -20 0.225 1 97.19 710 PHE A CA 1
ATOM 5660 C C . PHE A 1 710 ? -37.125 -21.266 0.731 1 97.19 710 PHE A C 1
ATOM 5662 O O . PHE A 1 710 ? -35.969 -21.5 0.458 1 97.19 710 PHE A O 1
ATOM 5669 N N . ASN A 1 711 ? -37.844 -22.125 1.479 1 97.44 711 ASN A N 1
ATOM 5670 C CA . ASN A 1 711 ? -37.375 -23.375 2.074 1 97.44 711 ASN A CA 1
ATOM 5671 C C . ASN A 1 711 ? -36.188 -23.141 2.994 1 97.44 711 ASN A C 1
ATOM 5673 O O . ASN A 1 711 ? -35.125 -23.734 2.799 1 97.44 711 ASN A O 1
ATOM 5677 N N . PRO A 1 712 ? -36.375 -22.344 4.059 1 98.06 712 PRO A N 1
ATOM 5678 C CA . PRO A 1 712 ? -35.281 -21.922 4.906 1 98.06 712 PRO A CA 1
ATOM 5679 C C . PRO A 1 712 ? -34.562 -23.078 5.586 1 98.06 712 PRO A C 1
ATOM 5681 O O . PRO A 1 712 ? -33.375 -23.016 5.848 1 98.06 712 PRO A O 1
ATOM 5684 N N . LYS A 1 713 ? -35.156 -24.234 5.809 1 97.25 713 LYS A N 1
ATOM 5685 C CA . LYS A 1 713 ? -34.594 -25.344 6.562 1 97.25 713 LYS A CA 1
ATOM 5686 C C . LYS A 1 713 ? -34 -26.406 5.625 1 97.25 713 LYS A C 1
ATOM 5688 O O . LYS A 1 713 ? -33.375 -27.375 6.082 1 97.25 713 LYS A O 1
ATOM 5693 N N . GLN A 1 714 ? -34.188 -26.172 4.379 1 97.19 714 GLN A N 1
ATOM 5694 C CA . GLN A 1 714 ? -33.656 -27.125 3.41 1 97.19 714 GLN A CA 1
ATOM 5695 C C . GLN A 1 714 ? -32.125 -27.141 3.455 1 97.19 714 GLN A C 1
ATOM 5697 O O . GLN A 1 714 ? -31.5 -26.094 3.543 1 97.19 714 GLN A O 1
ATOM 5702 N N . GLU A 1 715 ? -31.625 -28.391 3.416 1 98.06 715 GLU A N 1
ATOM 5703 C CA . GLU A 1 715 ? -30.172 -28.547 3.357 1 98.06 715 GLU A CA 1
ATOM 5704 C C . GLU A 1 715 ? -29.641 -28.297 1.945 1 98.06 715 GLU A C 1
ATOM 5706 O O . GLU A 1 715 ? -30.266 -28.734 0.966 1 98.06 715 GLU A O 1
ATOM 5711 N N . VAL A 1 716 ? -28.516 -27.594 1.848 1 97.5 716 VAL A N 1
ATOM 5712 C CA . VAL A 1 716 ? -27.953 -27.125 0.584 1 97.5 716 VAL A CA 1
ATOM 5713 C C . VAL A 1 716 ? -27.094 -28.219 -0.036 1 97.5 716 VAL A C 1
ATOM 5715 O O . VAL A 1 716 ? -26.422 -28.969 0.677 1 97.5 716 VAL A O 1
ATOM 5718 N N . THR A 1 717 ? -27.094 -28.312 -1.358 1 97.88 717 THR A N 1
ATOM 5719 C CA . THR A 1 717 ? -26.281 -29.281 -2.088 1 97.88 717 THR A CA 1
ATOM 5720 C C . THR A 1 717 ? -25.094 -28.594 -2.758 1 97.88 717 THR A C 1
ATOM 5722 O O . THR A 1 717 ? -25 -27.375 -2.77 1 97.88 717 THR A O 1
ATOM 5725 N N . TYR A 1 718 ? -24.172 -29.422 -3.32 1 97.5 718 TYR A N 1
ATOM 5726 C CA . TYR A 1 718 ? -23.078 -28.875 -4.113 1 97.5 718 TYR A CA 1
ATOM 5727 C C . TYR A 1 718 ? -23.609 -28.078 -5.305 1 97.5 718 TYR A C 1
ATOM 5729 O O . TYR A 1 718 ? -23.078 -27.016 -5.637 1 97.5 718 TYR A O 1
ATOM 5737 N N . ALA A 1 719 ? -24.625 -28.609 -5.906 1 97.56 719 ALA A N 1
ATOM 5738 C CA . ALA A 1 719 ? -25.234 -27.938 -7.051 1 97.56 719 ALA A CA 1
ATOM 5739 C C . ALA A 1 719 ? -25.812 -26.578 -6.656 1 97.56 719 ALA A C 1
ATOM 5741 O O . ALA A 1 719 ? -25.625 -25.594 -7.371 1 97.56 719 ALA A O 1
ATOM 5742 N N . ASP A 1 720 ? -26.484 -26.594 -5.477 1 97.38 720 ASP A N 1
ATOM 5743 C CA . ASP A 1 720 ? -27.031 -25.328 -4.977 1 97.38 720 ASP A CA 1
ATOM 5744 C C . ASP A 1 720 ? -25.938 -24.297 -4.773 1 97.38 720 ASP A C 1
ATOM 5746 O O . ASP A 1 720 ? -26.094 -23.125 -5.137 1 97.38 720 ASP A O 1
ATOM 5750 N N . LEU A 1 721 ? -24.859 -24.688 -4.211 1 97.94 721 LEU A N 1
ATOM 5751 C CA . LEU A 1 721 ? -23.734 -23.797 -3.957 1 97.94 721 LEU A CA 1
ATOM 5752 C C . LEU A 1 721 ? -23.109 -23.312 -5.262 1 97.94 721 LEU A C 1
ATOM 5754 O O . LEU A 1 721 ? -22.828 -22.125 -5.41 1 97.94 721 LEU A O 1
ATOM 5758 N N . ALA A 1 722 ? -22.906 -24.203 -6.18 1 97.56 722 ALA A N 1
ATOM 5759 C CA . ALA A 1 722 ? -22.328 -23.859 -7.469 1 97.56 722 ALA A CA 1
ATOM 5760 C C . ALA A 1 722 ? -23.141 -22.766 -8.164 1 97.56 722 ALA A C 1
ATOM 5762 O O . ALA A 1 722 ? -22.578 -21.859 -8.773 1 97.56 722 ALA A O 1
ATOM 5763 N N . LEU A 1 723 ? -24.453 -22.859 -8.055 1 97.19 723 LEU A N 1
ATOM 5764 C CA . LEU A 1 723 ? -25.344 -21.906 -8.703 1 97.19 723 LEU A CA 1
ATOM 5765 C C . LEU A 1 723 ? -25.344 -20.562 -7.965 1 97.19 723 LEU A C 1
ATOM 5767 O O . LEU A 1 723 ? -25.359 -19.5 -8.594 1 97.19 723 LEU A O 1
ATOM 5771 N N . SER A 1 724 ? -25.25 -20.594 -6.695 1 97.88 724 SER A N 1
ATOM 5772 C CA . SER A 1 724 ? -25.484 -19.391 -5.914 1 97.88 724 SER A CA 1
ATOM 5773 C C . SER A 1 724 ? -24.188 -18.594 -5.715 1 97.88 724 SER A C 1
ATOM 5775 O O . SER A 1 724 ? -24.219 -17.391 -5.531 1 97.88 724 SER A O 1
ATOM 5777 N N . VAL A 1 725 ? -22.984 -19.203 -5.781 1 97.94 725 VAL A N 1
ATOM 5778 C CA . VAL A 1 725 ? -21.734 -18.484 -5.535 1 97.94 725 VAL A CA 1
ATOM 5779 C C . VAL A 1 725 ? -21.422 -17.578 -6.719 1 97.94 725 VAL A C 1
ATOM 5781 O O . VAL A 1 725 ? -20.641 -16.641 -6.594 1 97.94 725 VAL A O 1
ATOM 5784 N N . ILE A 1 726 ? -21.969 -17.891 -7.891 1 97.44 726 ILE A N 1
ATOM 5785 C CA . ILE A 1 726 ? -21.703 -17.094 -9.086 1 97.44 726 ILE A CA 1
ATOM 5786 C C . ILE A 1 726 ? -22.328 -15.711 -8.938 1 97.44 726 ILE A C 1
ATOM 5788 O O . ILE A 1 726 ? -21.641 -14.695 -9.008 1 97.44 726 ILE A O 1
ATOM 5792 N N . PRO A 1 727 ? -23.641 -15.648 -8.688 1 97.19 727 PRO A N 1
ATOM 5793 C CA . PRO A 1 727 ? -24.188 -14.312 -8.469 1 97.19 727 PRO A CA 1
ATOM 5794 C C . PRO A 1 727 ? -23.578 -13.609 -7.254 1 97.19 727 PRO A C 1
ATOM 5796 O O . PRO A 1 727 ? -23.469 -12.383 -7.242 1 97.19 727 PRO A O 1
ATOM 5799 N N . LEU A 1 728 ? -23.234 -14.367 -6.234 1 97.38 728 LEU A N 1
ATOM 5800 C CA . LEU A 1 728 ? -22.547 -13.773 -5.094 1 97.38 728 LEU A CA 1
ATOM 5801 C C . LEU A 1 728 ? -21.281 -13.055 -5.539 1 97.38 728 LEU A C 1
ATOM 5803 O O . LEU A 1 728 ? -21.031 -11.906 -5.152 1 97.38 728 LEU A O 1
ATOM 5807 N N . ALA A 1 729 ? -20.5 -13.742 -6.324 1 96.25 729 ALA A N 1
ATOM 5808 C CA . ALA A 1 729 ? -19.25 -13.172 -6.828 1 96.25 729 ALA A CA 1
ATOM 5809 C C . ALA A 1 729 ? -19.516 -11.93 -7.672 1 96.25 729 ALA A C 1
ATOM 5811 O O . ALA A 1 729 ? -18.781 -10.945 -7.582 1 96.25 729 ALA A O 1
ATOM 5812 N N . HIS A 1 730 ? -20.531 -11.977 -8.492 1 95.69 730 HIS A N 1
ATOM 5813 C CA . HIS A 1 730 ? -20.875 -10.828 -9.312 1 95.69 730 HIS A CA 1
ATOM 5814 C C . HIS A 1 730 ? -21.266 -9.633 -8.453 1 95.69 730 HIS A C 1
ATOM 5816 O O . HIS A 1 730 ? -20.828 -8.508 -8.719 1 95.69 730 HIS A O 1
ATOM 5822 N N . GLU A 1 731 ? -22.047 -9.922 -7.418 1 94.94 731 GLU A N 1
ATOM 5823 C CA . GLU A 1 731 ? -22.453 -8.844 -6.52 1 94.94 731 GLU A CA 1
ATOM 5824 C C . GLU A 1 731 ? -21.25 -8.289 -5.758 1 94.94 731 GLU A C 1
ATOM 5826 O O . GLU A 1 731 ? -21.156 -7.078 -5.535 1 94.94 731 GLU A O 1
ATOM 5831 N N . ALA A 1 732 ? -20.406 -9.18 -5.387 1 94.19 732 ALA A N 1
ATOM 5832 C CA . ALA A 1 732 ? -19.188 -8.75 -4.707 1 94.19 732 ALA A CA 1
ATOM 5833 C C . ALA A 1 732 ? -18.328 -7.875 -5.617 1 94.19 732 ALA A C 1
ATOM 5835 O O . ALA A 1 732 ? -17.797 -6.848 -5.188 1 94.19 732 ALA A O 1
ATOM 5836 N N . TYR A 1 733 ? -18.219 -8.281 -6.887 1 92.62 733 TYR A N 1
ATOM 5837 C CA . TYR A 1 733 ? -17.453 -7.527 -7.871 1 92.62 733 TYR A CA 1
ATOM 5838 C C . TYR A 1 733 ? -18.062 -6.145 -8.086 1 92.62 733 TYR A C 1
ATOM 5840 O O . TYR A 1 733 ? -17.344 -5.141 -8.117 1 92.62 733 TYR A O 1
ATOM 5848 N N . LYS A 1 734 ? -19.344 -6.102 -8.211 1 89.19 734 LYS A N 1
ATOM 5849 C CA . LYS A 1 734 ? -20.047 -4.84 -8.445 1 89.19 734 LYS A CA 1
ATOM 5850 C C . LYS A 1 734 ? -19.812 -3.871 -7.285 1 89.19 734 LYS A C 1
ATOM 5852 O O . LYS A 1 734 ? -19.703 -2.66 -7.496 1 89.19 734 LYS A O 1
ATOM 5857 N N . LYS A 1 735 ? -19.672 -4.438 -6.121 1 88.06 735 LYS A N 1
ATOM 5858 C CA . LYS A 1 735 ? -19.484 -3.621 -4.922 1 88.06 735 LYS A CA 1
ATOM 5859 C C . LYS A 1 735 ? -18.031 -3.188 -4.766 1 88.06 735 LYS A C 1
ATOM 5861 O O . LYS A 1 735 ? -17.719 -2.322 -3.9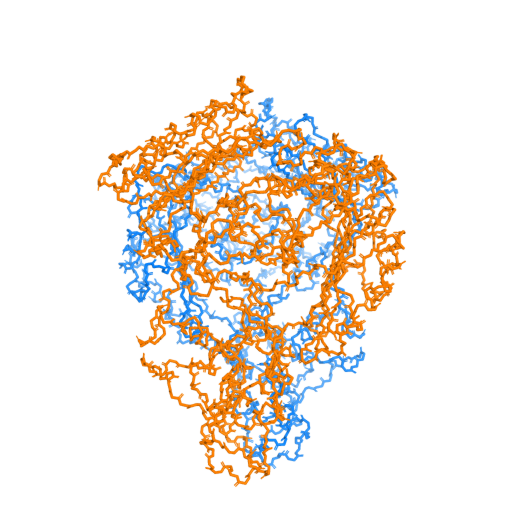45 1 88.06 735 LYS A O 1
ATOM 5866 N N . GLY A 1 736 ? -17.203 -3.814 -5.527 1 83.12 736 GLY A N 1
ATOM 5867 C CA . GLY A 1 736 ? -15.781 -3.469 -5.457 1 83.12 736 GLY A CA 1
ATOM 5868 C C . GLY A 1 736 ? -15.078 -4.086 -4.262 1 83.12 736 GLY A C 1
ATOM 5869 O O . GLY A 1 736 ? -14.109 -3.523 -3.748 1 83.12 736 GLY A O 1
ATOM 5870 N N . LEU A 1 737 ? -15.609 -5.211 -3.779 1 84.75 737 LEU A N 1
ATOM 5871 C CA . LEU A 1 737 ? -14.969 -5.879 -2.646 1 84.75 737 LEU A CA 1
ATOM 5872 C C . LEU A 1 737 ? -13.656 -6.531 -3.066 1 84.75 737 LEU A C 1
ATOM 5874 O O . LEU A 1 737 ? -13.594 -7.188 -4.105 1 84.75 737 LEU A O 1
ATOM 5878 N N . GLU A 1 738 ? -12.641 -6.172 -2.342 1 75.5 738 GLU A N 1
ATOM 5879 C CA . GLU A 1 738 ? -11.336 -6.781 -2.592 1 75.5 738 GLU A CA 1
ATOM 5880 C C . GLU A 1 738 ? -10.992 -7.812 -1.52 1 75.5 738 GLU A C 1
ATOM 5882 O O . GLU A 1 738 ? -11.102 -7.531 -0.324 1 75.5 738 GLU A O 1
ATOM 5887 N N . PHE A 1 739 ? -10.789 -9.031 -2.045 1 76 739 PHE A N 1
ATOM 5888 C CA . PHE A 1 739 ? -10.391 -10.102 -1.138 1 76 739 PHE A CA 1
ATOM 5889 C C . PHE A 1 739 ? -8.906 -10.398 -1.274 1 76 739 PHE A C 1
ATOM 5891 O O . PHE A 1 739 ? -8.43 -10.727 -2.365 1 76 739 PHE A O 1
ATOM 5898 N N . TYR A 1 740 ? -8.109 -9.898 -0.419 1 61.81 740 TYR A N 1
ATOM 5899 C CA . TYR A 1 740 ? -6.672 -10.133 -0.487 1 61.81 740 TYR A CA 1
ATOM 5900 C C . TYR A 1 740 ? -6.352 -11.617 -0.364 1 61.81 740 TYR A C 1
ATOM 5902 O O . TYR A 1 740 ? -7.137 -12.383 0.2 1 61.81 740 TYR A O 1
ATOM 5910 N N . ASN A 1 741 ? -5.199 -11.898 -1.022 1 52.28 741 ASN A N 1
ATOM 5911 C CA . ASN A 1 741 ? -4.746 -13.281 -0.987 1 52.28 741 ASN A CA 1
ATOM 5912 C C . ASN A 1 741 ? -4.469 -13.75 0.44 1 52.28 741 ASN A C 1
ATOM 5914 O O . ASN A 1 741 ? -4.09 -12.945 1.296 1 52.28 741 ASN A O 1
ATOM 5918 N N . PHE A 1 742 ? -5.008 -14.906 0.75 1 55.78 742 PHE A N 1
ATOM 5919 C CA . PHE A 1 742 ? -4.848 -15.477 2.082 1 55.78 742 PHE A CA 1
ATOM 5920 C C . PHE A 1 742 ? -3.848 -16.625 2.062 1 55.78 742 PHE A C 1
ATOM 5922 O O . PHE A 1 742 ? -3.977 -17.562 1.264 1 55.78 742 PHE A O 1
ATOM 5929 N N . MET B 1 1 ? -2.33 14.773 15.273 1 19.81 1 MET B N 1
ATOM 5930 C CA . MET B 1 1 ? -2.004 16.078 15.844 1 19.81 1 MET B CA 1
ATOM 5931 C C . MET B 1 1 ? -0.51 16.359 15.727 1 19.81 1 MET B C 1
ATOM 5933 O O . MET B 1 1 ? 0.316 15.578 16.188 1 19.81 1 MET B O 1
ATOM 5937 N N . LYS B 1 2 ? -0.093 17.125 14.742 1 29.59 2 LYS B N 1
ATOM 5938 C CA . LYS B 1 2 ? 1.318 17.469 14.633 1 29.59 2 LYS B CA 1
ATOM 5939 C C . LYS B 1 2 ? 1.748 18.391 15.781 1 29.59 2 LYS B C 1
ATOM 5941 O O . LYS B 1 2 ? 1.057 19.344 16.109 1 29.59 2 LYS B O 1
ATOM 5946 N N . LYS B 1 3 ? 2.367 17.875 16.75 1 27.09 3 LYS B N 1
ATOM 5947 C CA . LYS B 1 3 ? 2.938 18.609 17.891 1 27.09 3 LYS B CA 1
ATOM 5948 C C . LYS B 1 3 ? 3.783 19.781 17.422 1 27.09 3 LYS B C 1
ATOM 5950 O O . LYS B 1 3 ? 4.742 19.609 16.656 1 27.09 3 LYS B O 1
ATOM 5955 N N . LEU B 1 4 ? 3.18 20.969 17.234 1 27.28 4 LEU B N 1
ATOM 5956 C CA . LEU B 1 4 ? 4.062 22.094 16.953 1 27.28 4 LEU B CA 1
ATOM 5957 C C . LEU B 1 4 ? 4.719 22.609 18.234 1 27.28 4 LEU B C 1
ATOM 5959 O O . LEU B 1 4 ? 4.027 22.969 19.188 1 27.28 4 LEU B O 1
ATOM 5963 N N . LYS B 1 5 ? 5.699 22.047 18.781 1 26.06 5 LYS B N 1
ATOM 5964 C CA . LYS B 1 5 ? 6.402 22.703 19.875 1 26.06 5 LYS B CA 1
ATOM 5965 C C . LYS B 1 5 ? 6.797 24.141 19.5 1 26.06 5 LYS B C 1
ATOM 5967 O O . LYS B 1 5 ? 6.988 24.438 18.312 1 26.06 5 LYS B O 1
ATOM 5972 N N . LYS B 1 6 ? 6.789 25.062 20.438 1 26.52 6 LYS B N 1
ATOM 5973 C CA . LYS B 1 6 ? 7.051 26.5 20.516 1 26.52 6 LYS B CA 1
ATOM 5974 C C . LYS B 1 6 ? 8.375 26.859 19.844 1 26.52 6 LYS B C 1
ATOM 5976 O O . LYS B 1 6 ? 8.828 28 19.922 1 26.52 6 LYS B O 1
ATOM 5981 N N . LEU B 1 7 ? 9.383 26.016 19.75 1 24.56 7 LEU B N 1
ATOM 5982 C CA . LEU B 1 7 ? 10.586 26.75 19.391 1 24.56 7 LEU B CA 1
ATOM 5983 C C . LEU B 1 7 ? 10.344 27.578 18.125 1 24.56 7 LEU B C 1
ATOM 5985 O O . LEU B 1 7 ? 9.477 27.25 17.312 1 24.56 7 LEU B O 1
ATOM 5989 N N . GLY B 1 8 ? 11.047 28.875 18.016 1 23.7 8 GLY B N 1
ATOM 5990 C CA . GLY B 1 8 ? 11.016 29.906 16.984 1 23.7 8 GLY B CA 1
ATOM 5991 C C . GLY B 1 8 ? 10.891 29.344 15.586 1 23.7 8 GLY B C 1
ATOM 5992 O O . GLY B 1 8 ? 11.43 28.266 15.289 1 23.7 8 GLY B O 1
ATOM 5993 N N . ILE B 1 9 ? 9.836 29.688 14.992 1 24.47 9 ILE B N 1
ATOM 5994 C CA . ILE B 1 9 ? 9.43 29.516 13.602 1 24.47 9 ILE B CA 1
ATOM 5995 C C . ILE B 1 9 ? 10.586 29.875 12.672 1 24.47 9 ILE B C 1
ATOM 5997 O O . ILE B 1 9 ? 10.836 31.062 12.422 1 24.47 9 ILE B O 1
ATOM 6001 N N . ILE B 1 10 ? 11.867 29.766 13.016 1 22.2 10 ILE B N 1
ATOM 6002 C CA . ILE B 1 10 ? 12.742 30.156 11.922 1 22.2 10 ILE B CA 1
ATOM 6003 C C . ILE B 1 10 ? 12.242 29.547 10.609 1 22.2 10 ILE B C 1
ATOM 6005 O O . ILE B 1 10 ? 12.062 28.344 10.508 1 22.2 10 ILE B O 1
ATOM 6009 N N . THR B 1 11 ? 11.531 30.406 9.828 1 23.86 11 THR B N 1
ATOM 6010 C CA . THR B 1 11 ? 11.086 30.312 8.438 1 23.86 11 THR B CA 1
ATOM 6011 C C . THR B 1 11 ? 12.164 29.703 7.562 1 23.86 11 THR B C 1
ATOM 6013 O O . THR B 1 11 ? 12.539 30.266 6.531 1 23.86 11 THR B O 1
ATOM 6016 N N . LEU B 1 12 ? 13.234 29.125 7.996 1 21.25 12 LEU B N 1
ATOM 6017 C CA . LEU B 1 12 ? 14.078 28.672 6.891 1 21.25 12 LEU B CA 1
ATOM 6018 C C . LEU B 1 12 ? 13.273 27.859 5.887 1 21.25 12 LEU B C 1
ATOM 6020 O O . LEU B 1 12 ? 12.672 26.844 6.246 1 21.25 12 LEU B O 1
ATOM 6024 N N . SER B 1 13 ? 12.617 28.5 4.852 1 23.88 13 SER B N 1
ATOM 6025 C CA . SER B 1 13 ? 12.062 28.062 3.57 1 23.88 13 SER B CA 1
ATOM 6026 C C . SER B 1 13 ? 12.922 26.969 2.947 1 23.88 13 SER B C 1
ATOM 6028 O O . SER B 1 13 ? 12.875 26.75 1.733 1 23.88 13 SER B O 1
ATOM 6030 N N . THR B 1 14 ? 13.992 26.5 3.49 1 23.19 14 THR B N 1
ATOM 6031 C CA . THR B 1 14 ? 14.688 25.547 2.627 1 23.19 14 THR B CA 1
ATOM 6032 C C . THR B 1 14 ? 13.727 24.484 2.098 1 23.19 14 THR B C 1
ATOM 6034 O O . THR B 1 14 ? 12.852 24.016 2.828 1 23.19 14 THR B O 1
ATOM 6037 N N . GLY B 1 15 ? 13.297 24.578 0.758 1 25.14 15 GLY B N 1
ATOM 6038 C CA . GLY B 1 15 ? 12.727 23.578 -0.125 1 25.14 15 GLY B CA 1
ATOM 6039 C C . GLY B 1 15 ? 13.102 22.156 0.262 1 25.14 15 GLY B C 1
ATOM 6040 O O . GLY B 1 15 ? 14.039 21.578 -0.302 1 25.14 15 GLY B O 1
ATOM 6041 N N . LEU B 1 16 ? 13.484 21.891 1.423 1 22.44 16 LEU B N 1
ATOM 6042 C CA . LEU B 1 16 ? 13.742 20.516 1.785 1 22.44 16 LEU B CA 1
ATOM 6043 C C . LEU B 1 16 ? 12.594 19.609 1.347 1 22.44 16 LEU B C 1
ATOM 6045 O O . LEU B 1 16 ? 11.438 20.016 1.366 1 22.44 16 LEU B O 1
ATOM 6049 N N . SER B 1 17 ? 12.891 18.562 0.403 1 23.41 17 SER B N 1
ATOM 6050 C CA . SER B 1 17 ? 12.078 17.516 -0.2 1 23.41 17 SER B CA 1
ATOM 6051 C C . SER B 1 17 ? 11.094 16.938 0.808 1 23.41 17 SER B C 1
ATOM 6053 O O . SER B 1 17 ? 11.492 16.422 1.853 1 23.41 17 SER B O 1
ATOM 6055 N N . ILE B 1 18 ? 10.102 17.672 1.151 1 23.09 18 ILE B N 1
ATOM 6056 C CA . ILE B 1 18 ? 8.914 17.094 1.783 1 23.09 18 ILE B CA 1
ATOM 6057 C C . ILE B 1 18 ? 8.625 15.719 1.193 1 23.09 18 ILE B C 1
ATOM 6059 O O . ILE B 1 18 ? 8.266 15.602 0.021 1 23.09 18 ILE B O 1
ATOM 6063 N N . GLY B 1 19 ? 9.625 14.797 1.229 1 24.16 19 GLY B N 1
ATOM 6064 C CA . GLY B 1 19 ? 9.164 13.445 0.966 1 24.16 19 GLY B CA 1
ATOM 6065 C C . GLY B 1 19 ? 7.836 13.133 1.63 1 24.16 19 GLY B C 1
ATOM 6066 O O . GLY B 1 19 ? 7.625 13.461 2.799 1 24.16 19 GLY B O 1
ATOM 6067 N N . ILE B 1 20 ? 6.801 13.414 0.938 1 22.56 20 ILE B N 1
ATOM 6068 C CA . ILE B 1 20 ? 5.461 12.93 1.254 1 22.56 20 ILE B CA 1
ATOM 6069 C C . ILE B 1 20 ? 5.555 11.609 2.01 1 22.56 20 ILE B C 1
ATOM 6071 O O . ILE B 1 20 ? 6.137 10.641 1.513 1 22.56 20 ILE B O 1
ATOM 6075 N N . LEU B 1 21 ? 5.527 11.711 3.318 1 23.23 21 LEU B N 1
ATOM 6076 C CA . LEU B 1 21 ? 5.191 10.625 4.23 1 23.23 21 LEU B CA 1
ATOM 6077 C C . LEU B 1 21 ? 4.023 9.805 3.693 1 23.23 21 LEU B C 1
ATOM 6079 O O . LEU B 1 21 ? 2.898 10.297 3.605 1 23.23 21 LEU B O 1
ATOM 6083 N N . ALA B 1 22 ? 4.125 9.164 2.645 1 22.52 22 ALA B N 1
ATOM 6084 C CA . ALA B 1 22 ? 3.064 8.164 2.639 1 22.52 22 ALA B CA 1
ATOM 6085 C C . ALA B 1 22 ? 2.988 7.434 3.977 1 22.52 22 ALA B C 1
ATOM 6087 O O . ALA B 1 22 ? 4.016 7.152 4.594 1 22.52 22 ALA B O 1
ATOM 6088 N N . PRO B 1 23 ? 1.85 7.465 4.719 1 23.52 23 PRO B N 1
ATOM 6089 C CA . PRO B 1 23 ? 1.551 6.852 6.016 1 23.52 23 PRO B CA 1
ATOM 6090 C C . PRO B 1 23 ? 2.168 5.465 6.172 1 23.52 23 PRO B C 1
ATOM 6092 O O . PRO B 1 23 ? 1.848 4.746 7.121 1 23.52 23 PRO B O 1
ATOM 6095 N N . GLY B 1 24 ? 2.912 4.797 5.41 1 22.44 24 GLY B N 1
ATOM 6096 C CA . GLY B 1 24 ? 3.08 3.566 6.168 1 22.44 24 GLY B CA 1
ATOM 6097 C C . GLY B 1 24 ? 3.682 3.789 7.543 1 22.44 24 GLY B C 1
ATOM 6098 O O . GLY B 1 24 ? 4.211 4.867 7.828 1 22.44 24 GLY B O 1
ATOM 6099 N N . ALA B 1 25 ? 3.576 2.775 8.602 1 22.56 25 ALA B N 1
ATOM 6100 C CA . ALA B 1 25 ? 3.768 2.598 10.039 1 22.56 25 ALA B CA 1
ATOM 6101 C C . ALA B 1 25 ? 5.117 3.15 10.484 1 22.56 25 ALA B C 1
ATOM 6103 O O . ALA B 1 25 ? 5.41 3.203 11.688 1 22.56 25 ALA B O 1
ATOM 6104 N N . SER B 1 26 ? 6.258 3.273 9.805 1 21.44 26 SER B N 1
ATOM 6105 C CA . SER B 1 26 ? 7.301 3.492 10.805 1 21.44 26 SER B CA 1
ATOM 6106 C C . SER B 1 26 ? 7.215 4.895 11.398 1 21.44 26 SER B C 1
ATOM 6108 O O . SER B 1 26 ? 6.934 5.859 10.688 1 21.44 26 SER B O 1
ATOM 6110 N N . ALA B 1 27 ? 6.672 5.055 12.758 1 22.75 27 ALA B N 1
ATOM 6111 C CA . ALA B 1 27 ? 6.594 6.129 13.742 1 22.75 27 ALA B CA 1
ATOM 6112 C C . ALA B 1 27 ? 7.824 7.031 13.672 1 22.75 27 ALA B C 1
ATOM 6114 O O . ALA B 1 27 ? 8.727 6.926 14.508 1 22.75 27 ALA B O 1
ATOM 6115 N N . THR B 1 28 ? 8.609 7.145 12.664 1 23.23 28 THR B N 1
ATOM 6116 C CA . THR B 1 28 ? 9.688 8.078 12.977 1 23.23 28 THR B CA 1
ATOM 6117 C C . THR B 1 28 ? 9.117 9.445 13.352 1 23.23 28 THR B C 1
ATOM 6119 O O . THR B 1 28 ? 8.062 9.844 12.859 1 23.23 28 THR B O 1
ATOM 6122 N N . SER B 1 29 ? 9.453 10.008 14.586 1 22.77 29 SER B N 1
ATOM 6123 C CA . SER B 1 29 ? 9.109 11.242 15.281 1 22.77 29 SER B CA 1
ATOM 6124 C C . SER B 1 29 ? 9.086 12.43 14.328 1 22.77 29 SER B C 1
ATOM 6126 O O . SER B 1 29 ? 9.844 12.461 13.352 1 22.77 29 SER B O 1
ATOM 6128 N N . PHE B 1 30 ? 8.07 13.211 14.375 1 23.58 30 PHE B N 1
ATOM 6129 C CA . PHE B 1 30 ? 7.625 14.406 13.664 1 23.58 30 PHE B CA 1
ATOM 6130 C C . PHE B 1 30 ? 8.719 15.469 13.641 1 23.58 30 PHE B C 1
ATOM 6132 O O . PHE B 1 30 ? 8.688 16.375 12.812 1 23.58 30 PHE B O 1
ATOM 6139 N N . GLY B 1 31 ? 9.344 15.781 14.93 1 25.09 31 GLY B N 1
ATOM 6140 C CA . GLY B 1 31 ? 9.945 17.094 15.117 1 25.09 31 GLY B CA 1
ATOM 6141 C C . GLY B 1 31 ? 11.023 17.406 14.102 1 25.09 31 GLY B C 1
ATOM 6142 O O . GLY B 1 31 ? 11.078 18.516 13.562 1 25.09 31 GLY B O 1
ATOM 6143 N N . ASN B 1 32 ? 12.289 16.812 14.398 1 23.3 32 ASN B N 1
ATOM 6144 C CA . ASN B 1 32 ? 13.492 17.297 13.727 1 23.3 32 ASN B CA 1
ATOM 6145 C C . ASN B 1 32 ? 13.445 17.031 12.227 1 23.3 32 ASN B C 1
ATOM 6147 O O . ASN B 1 32 ? 13.453 15.883 11.789 1 23.3 32 ASN B O 1
ATOM 6151 N N . GLU B 1 33 ? 12.664 17.953 11.578 1 27.94 33 GLU B N 1
ATOM 6152 C CA . GLU B 1 33 ? 12.555 18.047 10.125 1 27.94 33 GLU B CA 1
ATOM 6153 C C . GLU B 1 33 ? 13.828 17.547 9.445 1 27.94 33 GLU B C 1
ATOM 6155 O O . GLU B 1 33 ? 13.773 16.922 8.383 1 27.94 33 GLU B O 1
ATOM 6160 N N . ASN B 1 34 ? 14.922 18.375 9.828 1 26.52 34 ASN B N 1
ATOM 6161 C CA . ASN B 1 34 ? 16.188 18.344 9.094 1 26.52 34 ASN B CA 1
ATOM 6162 C C . ASN B 1 34 ? 16.75 16.922 9.031 1 26.52 34 ASN B C 1
ATOM 6164 O O . ASN B 1 34 ? 17.797 16.703 8.406 1 26.52 34 ASN B O 1
ATOM 6168 N N . LEU B 1 35 ? 16.703 16.312 10.172 1 25.27 35 LEU B N 1
ATOM 6169 C CA . LEU B 1 35 ? 17.797 15.352 10.242 1 25.27 35 LEU B CA 1
ATOM 6170 C C . LEU B 1 35 ? 17.562 14.195 9.273 1 25.27 35 LEU B C 1
ATOM 6172 O O . LEU B 1 35 ? 16.672 13.367 9.492 1 25.27 35 LEU B O 1
ATOM 6176 N N . ASN B 1 36 ? 17.406 14.523 8.039 1 28.19 36 ASN B N 1
ATOM 6177 C CA . ASN B 1 36 ? 17.922 13.438 7.207 1 28.19 36 ASN B CA 1
ATOM 6178 C C . ASN B 1 36 ? 18.953 12.594 7.953 1 28.19 36 ASN B C 1
ATOM 6180 O O . ASN B 1 36 ? 20.141 12.602 7.602 1 28.19 36 ASN B O 1
ATOM 6184 N N . THR B 1 37 ? 19.062 12.805 9.258 1 29.22 37 THR B N 1
ATOM 6185 C CA . THR B 1 37 ? 20.094 12.023 9.914 1 29.22 37 THR B CA 1
ATOM 6186 C C . THR B 1 37 ? 19.953 10.539 9.578 1 29.22 37 THR B C 1
ATOM 6188 O O . THR B 1 37 ? 18.891 9.953 9.797 1 29.22 37 THR B O 1
ATOM 6191 N N . ALA B 1 38 ? 20.734 10.188 8.703 1 31.7 38 ALA B N 1
ATOM 6192 C CA . ALA B 1 38 ? 21.016 8.797 8.383 1 31.7 38 ALA B CA 1
ATOM 6193 C C . ALA B 1 38 ? 20.875 7.914 9.625 1 31.7 38 ALA B C 1
ATOM 6195 O O . ALA B 1 38 ? 21.547 8.141 10.633 1 31.7 38 ALA B O 1
ATOM 6196 N N . GLN B 1 39 ? 19.641 7.645 10 1 34.81 39 GLN B N 1
ATOM 6197 C CA . GLN B 1 39 ? 19.562 6.539 10.945 1 34.81 39 GLN B CA 1
ATOM 6198 C C . GLN B 1 39 ? 20.734 5.57 10.75 1 34.81 39 GLN B C 1
ATOM 6200 O O . GLN B 1 39 ? 20.984 5.125 9.633 1 34.81 39 GLN B O 1
ATOM 6205 N N . ILE B 1 40 ? 21.766 5.922 11.516 1 35.09 40 ILE B N 1
ATOM 6206 C CA . ILE B 1 40 ? 22.875 4.965 11.469 1 35.09 40 ILE B CA 1
ATOM 6207 C C . ILE B 1 40 ? 22.438 3.646 12.102 1 35.09 40 ILE B C 1
ATOM 6209 O O . ILE B 1 40 ? 22.031 3.613 13.266 1 35.09 40 ILE B O 1
ATOM 6213 N N . GLN B 1 41 ? 21.875 2.908 11.367 1 39.69 41 GLN B N 1
ATOM 6214 C CA . GLN B 1 41 ? 21.625 1.561 11.867 1 39.69 41 GLN B CA 1
ATOM 6215 C C . GLN B 1 41 ? 22.844 0.98 12.555 1 39.69 41 GLN B C 1
ATOM 6217 O O . GLN B 1 41 ? 23.953 1.052 12.016 1 39.69 41 GLN B O 1
ATOM 6222 N N . ILE B 1 42 ? 22.969 1.154 13.852 1 38.22 42 ILE B N 1
ATOM 6223 C CA . ILE B 1 42 ? 24.109 0.739 14.641 1 38.22 42 ILE B CA 1
ATOM 6224 C C . ILE B 1 42 ? 24.297 -0.774 14.539 1 38.22 42 ILE B C 1
ATOM 6226 O O . ILE B 1 42 ? 23.344 -1.532 14.75 1 38.22 42 ILE B O 1
ATOM 6230 N N . ALA B 1 43 ? 25.484 -1.135 14.047 1 36.22 43 ALA B N 1
ATOM 6231 C CA . ALA B 1 43 ? 26.062 -2.453 13.82 1 36.22 43 ALA B CA 1
ATOM 6232 C C . ALA B 1 43 ? 26.031 -3.295 15.094 1 36.22 43 ALA B C 1
ATOM 6234 O O . ALA B 1 43 ? 25.75 -4.492 15.047 1 36.22 43 ALA B O 1
ATOM 6235 N N . GLN B 1 44 ? 26.938 -3.014 16.203 1 37.16 44 GLN B N 1
ATOM 6236 C CA . GLN B 1 44 ? 27.469 -3.99 17.141 1 37.16 44 GLN B CA 1
ATOM 6237 C C . GLN B 1 44 ? 27.047 -3.648 18.578 1 37.16 44 GLN B C 1
ATOM 6239 O O . GLN B 1 44 ? 27.344 -2.555 19.062 1 37.16 44 GLN B O 1
ATOM 6244 N N . SER B 1 45 ? 25.875 -3.953 19.062 1 43.94 45 SER B N 1
ATOM 6245 C CA . SER B 1 45 ? 25.844 -3.916 20.531 1 43.94 45 SER B CA 1
ATOM 6246 C C . SER B 1 45 ? 26.547 -5.125 21.125 1 43.94 45 SER B C 1
ATOM 6248 O O . SER B 1 45 ? 26.516 -6.215 20.562 1 43.94 45 SER B O 1
ATOM 6250 N N . GLU B 1 46 ? 27.453 -5 22.062 1 47.38 46 GLU B N 1
ATOM 6251 C CA . GLU B 1 46 ? 28.078 -6.062 22.828 1 47.38 46 GLU B CA 1
ATOM 6252 C C . GLU B 1 46 ? 27.031 -7 23.438 1 47.38 46 GLU B C 1
ATOM 6254 O O . GLU B 1 46 ? 27.266 -8.203 23.531 1 47.38 46 GLU B O 1
ATOM 6259 N N . LYS B 1 47 ? 26.031 -6.496 23.984 1 53.78 47 LYS B N 1
ATOM 6260 C CA . LYS B 1 47 ? 25.016 -7.344 24.594 1 53.78 47 LYS B CA 1
ATOM 6261 C C . LYS B 1 47 ? 23.953 -7.75 23.578 1 53.78 47 LYS B C 1
ATOM 6263 O O . LYS B 1 47 ? 23.391 -6.902 22.891 1 53.78 47 LYS B O 1
ATOM 6268 N N . VAL B 1 48 ? 23.875 -9 23.328 1 58.66 48 VAL B N 1
ATOM 6269 C CA . VAL B 1 48 ? 22.844 -9.555 22.453 1 58.66 48 VAL B CA 1
ATOM 6270 C C . VAL B 1 48 ? 21.484 -9.5 23.156 1 58.66 48 VAL B C 1
ATOM 6272 O O . VAL B 1 48 ? 21.312 -10.07 24.25 1 58.66 48 VAL B O 1
ATOM 6275 N N . VAL B 1 49 ? 20.578 -8.539 22.859 1 72.44 49 VAL B N 1
ATOM 6276 C CA . VAL B 1 49 ? 19.219 -8.469 23.406 1 72.44 49 VAL B CA 1
ATOM 6277 C C . VAL B 1 49 ? 18.297 -9.359 22.594 1 72.44 49 VAL B C 1
ATOM 6279 O O . VAL B 1 49 ? 18.203 -9.219 21.375 1 72.44 49 VAL B O 1
ATOM 6282 N N . SER B 1 50 ? 17.672 -10.336 23.312 1 72.44 50 SER B N 1
ATOM 6283 C CA . SER B 1 50 ? 16.75 -11.258 22.641 1 72.44 50 SER B CA 1
ATOM 6284 C C . SER B 1 50 ? 15.352 -10.68 22.547 1 72.44 50 SER B C 1
ATOM 6286 O O . SER B 1 50 ? 14.969 -9.828 23.359 1 72.44 50 SER B O 1
ATOM 6288 N N . LYS B 1 51 ? 14.617 -11.062 21.594 1 79.75 51 LYS B N 1
ATOM 6289 C CA . LYS B 1 51 ? 13.211 -10.703 21.422 1 79.75 51 LYS B CA 1
ATOM 6290 C C . LYS B 1 51 ? 12.414 -11.016 22.688 1 79.75 51 LYS B C 1
ATOM 6292 O O . LYS B 1 51 ? 11.594 -10.203 23.141 1 79.75 51 LYS B O 1
ATOM 6297 N N . SER B 1 52 ? 12.758 -12.125 23.266 1 82.25 52 SER B N 1
ATOM 6298 C CA . SER B 1 52 ? 12.039 -12.578 24.453 1 82.25 52 SER B CA 1
ATOM 6299 C C . SER B 1 52 ? 12.266 -11.641 25.625 1 82.25 52 SER B C 1
ATOM 6301 O O . SER B 1 52 ? 11.359 -11.406 26.422 1 82.25 52 SER B O 1
ATOM 6303 N N . GLU B 1 53 ? 13.422 -11.125 25.688 1 85.69 53 GLU B N 1
ATOM 6304 C CA . GLU B 1 53 ? 13.727 -10.188 26.766 1 85.69 53 GLU B CA 1
ATOM 6305 C C . GLU B 1 53 ? 12.922 -8.891 26.609 1 85.69 53 GLU B C 1
ATOM 6307 O O . GLU B 1 53 ? 12.383 -8.375 27.594 1 85.69 53 GLU B O 1
ATOM 6312 N N . LEU B 1 54 ? 12.867 -8.406 25.438 1 90.19 54 LEU B N 1
ATOM 6313 C CA . LEU B 1 54 ? 12.133 -7.172 25.172 1 90.19 54 LEU B CA 1
ATOM 6314 C C . LEU B 1 54 ? 10.641 -7.371 25.406 1 90.19 54 LEU B C 1
ATOM 6316 O O . LEU B 1 54 ? 9.977 -6.496 25.984 1 90.19 54 LEU B O 1
ATOM 6320 N N . ILE B 1 55 ? 10.109 -8.555 25.047 1 92 55 ILE B N 1
ATOM 6321 C CA . ILE B 1 55 ? 8.695 -8.859 25.25 1 92 55 ILE B CA 1
ATOM 6322 C C . ILE B 1 55 ? 8.391 -8.891 26.75 1 92 55 ILE B C 1
ATOM 6324 O O . ILE B 1 55 ? 7.371 -8.352 27.188 1 92 55 ILE B O 1
ATOM 6328 N N . LYS B 1 56 ? 9.266 -9.5 27.5 1 92.5 56 LYS B N 1
ATOM 6329 C CA . LYS B 1 56 ? 9.086 -9.57 28.953 1 92.5 56 LYS B CA 1
ATOM 6330 C C . LYS B 1 56 ? 9.047 -8.18 29.562 1 92.5 56 LYS B C 1
ATOM 6332 O O . LYS B 1 56 ? 8.164 -7.875 30.375 1 92.5 56 LYS B O 1
ATOM 6337 N N . LYS B 1 57 ? 9.93 -7.34 29.219 1 93.19 57 LYS B N 1
ATOM 6338 C CA . LYS B 1 57 ? 9.984 -5.973 29.734 1 93.19 57 LYS B CA 1
ATOM 6339 C C . LYS B 1 57 ? 8.742 -5.188 29.344 1 93.19 57 LYS B C 1
ATOM 6341 O O . LYS B 1 57 ? 8.188 -4.441 30.141 1 93.19 57 LYS B O 1
ATOM 6346 N N . PHE B 1 58 ? 8.359 -5.332 28.125 1 94.19 58 PHE B N 1
ATOM 6347 C CA . PHE B 1 58 ? 7.152 -4.676 27.641 1 94.19 58 PHE B CA 1
ATOM 6348 C C . PHE B 1 58 ? 5.938 -5.09 28.453 1 94.19 58 PHE B C 1
ATOM 6350 O O . PHE B 1 58 ? 5.172 -4.238 28.922 1 94.19 58 PHE B O 1
ATOM 6357 N N . LYS B 1 59 ? 5.777 -6.375 28.672 1 95.19 59 LYS B N 1
ATOM 6358 C CA . LYS B 1 59 ? 4.602 -6.887 29.375 1 95.19 59 LYS B CA 1
ATOM 6359 C C . LYS B 1 59 ? 4.629 -6.512 30.844 1 95.19 59 LYS B C 1
ATOM 6361 O O . LYS B 1 59 ? 3.578 -6.355 31.484 1 95.19 59 LYS B O 1
ATOM 6366 N N . GLU B 1 60 ? 5.781 -6.359 31.406 1 94.44 60 GLU B N 1
ATOM 6367 C CA . GLU B 1 60 ? 5.906 -5.887 32.781 1 94.44 60 GLU B CA 1
ATOM 6368 C C . GLU B 1 60 ? 5.422 -4.445 32.906 1 94.44 60 GLU B C 1
ATOM 6370 O O . GLU B 1 60 ? 4.758 -4.098 33.906 1 94.44 60 GLU B O 1
ATOM 6375 N N . PHE B 1 61 ? 5.75 -3.621 31.938 1 94.88 61 PHE B N 1
ATOM 6376 C CA . PHE B 1 61 ? 5.371 -2.213 31.953 1 94.88 61 PHE B CA 1
ATOM 6377 C C . PHE B 1 61 ? 3.908 -2.041 31.562 1 94.88 61 PHE B C 1
ATOM 6379 O O . PHE B 1 61 ? 3.217 -1.17 32.094 1 94.88 61 PHE B O 1
ATOM 6386 N N . PHE B 1 62 ? 3.441 -2.932 30.594 1 95.56 62 PHE B N 1
ATOM 6387 C CA . PHE B 1 62 ? 2.062 -2.908 30.109 1 95.56 62 PHE B CA 1
ATOM 6388 C C . PHE B 1 62 ? 1.399 -4.266 30.312 1 95.56 62 PHE B C 1
ATOM 6390 O O . PHE B 1 62 ? 1.163 -4.992 29.344 1 95.56 62 PHE B O 1
ATOM 6397 N N . PRO B 1 63 ? 0.908 -4.559 31.422 1 93.62 63 PRO B N 1
ATOM 6398 C CA . PRO B 1 63 ? 0.345 -5.879 31.703 1 93.62 63 PRO B CA 1
ATOM 6399 C C . PRO B 1 63 ? -0.945 -6.148 30.938 1 93.62 63 PRO B C 1
ATOM 6401 O O . PRO B 1 63 ? -1.357 -7.305 30.797 1 93.62 63 PRO B O 1
ATOM 6404 N N . GLN B 1 64 ? -1.582 -5.137 30.422 1 92.06 64 GLN B N 1
ATOM 6405 C CA . GLN B 1 64 ? -2.84 -5.301 29.703 1 92.06 64 GLN B CA 1
ATOM 6406 C C . GLN B 1 64 ? -2.625 -6.043 28.391 1 92.06 64 GLN B C 1
ATOM 6408 O O . GLN B 1 64 ? -3.584 -6.516 27.781 1 92.06 64 GLN B O 1
ATOM 6413 N N . PHE B 1 65 ? -1.377 -6.195 27.891 1 93.94 65 PHE B N 1
ATOM 6414 C CA . PHE B 1 65 ? -1.103 -6.832 26.609 1 93.94 65 PHE B CA 1
ATOM 6415 C C . PHE B 1 65 ? -0.692 -8.289 26.797 1 93.94 65 PHE B C 1
ATOM 6417 O O . PHE B 1 65 ? -0.103 -8.898 25.906 1 93.94 65 PHE B O 1
ATOM 6424 N N . SER B 1 66 ? -0.996 -8.891 27.922 1 90.88 66 SER B N 1
ATOM 6425 C CA . SER B 1 66 ? -0.646 -10.281 28.219 1 90.88 66 SER B CA 1
ATOM 6426 C C . SER B 1 66 ? -1.327 -11.242 27.266 1 90.88 66 SER B C 1
ATOM 6428 O O . SER B 1 66 ? -0.893 -12.391 27.109 1 90.88 66 SER B O 1
ATOM 6430 N N . PHE B 1 67 ? -2.307 -10.766 26.562 1 86.5 67 PHE B N 1
ATOM 6431 C CA . PHE B 1 67 ? -3.051 -11.625 25.641 1 86.5 67 PHE B CA 1
ATOM 6432 C C . PHE B 1 67 ? -2.281 -11.828 24.344 1 86.5 67 PHE B C 1
ATOM 6434 O O . PHE B 1 67 ? -2.611 -12.711 23.562 1 86.5 67 PHE B O 1
ATOM 6441 N N . LEU B 1 68 ? -1.229 -11.016 24.047 1 88.75 68 LEU B N 1
ATOM 6442 C CA . LEU B 1 68 ? -0.413 -11.156 22.844 1 88.75 68 LEU B CA 1
ATOM 6443 C C . LEU B 1 68 ? 0.573 -12.312 22.984 1 88.75 68 LEU B C 1
ATOM 6445 O O . LEU B 1 68 ? 1.146 -12.516 24.062 1 88.75 68 LEU B O 1
ATOM 6449 N N . ASN B 1 69 ? 0.781 -13 21.922 1 82.25 69 ASN B N 1
ATOM 6450 C CA . ASN B 1 69 ? 1.772 -14.07 21.875 1 82.25 69 ASN B CA 1
ATOM 6451 C C . ASN B 1 69 ? 3.105 -13.57 21.328 1 82.25 69 ASN B C 1
ATOM 6453 O O . ASN B 1 69 ? 3.164 -12.531 20.688 1 82.25 69 ASN B O 1
ATOM 6457 N N . ASP B 1 70 ? 4.102 -14.344 21.594 1 78.94 70 ASP B N 1
ATOM 6458 C CA . ASP B 1 70 ? 5.434 -13.961 21.141 1 78.94 70 ASP B CA 1
ATOM 6459 C C . ASP B 1 70 ? 5.477 -13.805 19.625 1 78.94 70 ASP B C 1
ATOM 6461 O O . ASP B 1 70 ? 6.199 -12.953 19.094 1 78.94 70 ASP B O 1
ATOM 6465 N N . SER B 1 71 ? 4.695 -14.555 18.953 1 72 71 SER B N 1
ATOM 6466 C CA . SER B 1 71 ? 4.688 -14.531 17.5 1 72 71 SER B CA 1
ATOM 6467 C C . SER B 1 71 ? 4.059 -13.25 16.969 1 72 71 SER B C 1
ATOM 6469 O O . SER B 1 71 ? 4.234 -12.906 15.797 1 72 71 SER B O 1
ATOM 6471 N N . ASP B 1 72 ? 3.369 -12.508 17.875 1 81.69 72 ASP B N 1
ATOM 6472 C CA . ASP B 1 72 ? 2.73 -11.266 17.469 1 81.69 72 ASP B CA 1
ATOM 6473 C C . ASP B 1 72 ? 3.744 -10.125 17.391 1 81.69 72 ASP B C 1
ATOM 6475 O O . ASP B 1 72 ? 3.457 -9.07 16.812 1 81.69 72 ASP B O 1
ATOM 6479 N N . PHE B 1 73 ? 4.855 -10.438 17.953 1 85.5 73 PHE B N 1
ATOM 6480 C CA . PHE B 1 73 ? 5.848 -9.383 18.062 1 85.5 73 PHE B CA 1
ATOM 6481 C C . PHE B 1 73 ? 6.91 -9.508 16.984 1 85.5 73 PHE B C 1
ATOM 6483 O O . PHE B 1 73 ? 7.242 -10.617 16.562 1 85.5 73 PHE B O 1
ATOM 6490 N N . HIS B 1 74 ? 7.391 -8.336 16.531 1 77.94 74 HIS B N 1
ATOM 6491 C CA . HIS B 1 74 ? 8.477 -8.266 15.562 1 77.94 74 HIS B CA 1
ATOM 6492 C C . HIS B 1 74 ? 9.562 -7.309 16.031 1 77.94 74 HIS B C 1
ATOM 6494 O O . HIS B 1 74 ? 9.273 -6.188 16.453 1 77.94 74 HIS B O 1
ATOM 6500 N N . LEU B 1 75 ? 10.75 -7.887 15.977 1 75.06 75 LEU B N 1
ATOM 6501 C CA . LEU B 1 75 ? 11.891 -7.078 16.375 1 75.06 75 LEU B CA 1
ATOM 6502 C C . LEU B 1 75 ? 12.352 -6.172 15.242 1 75.06 75 LEU B C 1
ATOM 6504 O O . LEU B 1 75 ? 12.5 -6.625 14.102 1 75.06 75 LEU B O 1
ATOM 6508 N N . GLY B 1 76 ? 12.312 -4.836 15.492 1 66.31 76 GLY B N 1
ATOM 6509 C CA . GLY B 1 76 ? 12.891 -3.91 14.531 1 66.31 76 GLY B CA 1
ATOM 6510 C C . GLY B 1 76 ? 14.391 -3.764 14.664 1 66.31 76 GLY B C 1
ATOM 6511 O O . GLY B 1 76 ? 14.969 -4.176 15.672 1 66.31 76 GLY B O 1
ATOM 6512 N N . THR B 1 77 ? 15.117 -3.25 13.539 1 53.12 77 THR B N 1
ATOM 6513 C CA . THR B 1 77 ? 16.562 -3.029 13.555 1 53.12 77 THR B CA 1
ATOM 6514 C C . THR B 1 77 ? 16.938 -1.908 14.523 1 53.12 77 THR B C 1
ATOM 6516 O O . THR B 1 77 ? 16.172 -0.958 14.695 1 53.12 77 THR B O 1
ATOM 6519 N N . GLY B 1 78 ? 17.922 -2.219 15.484 1 57.75 78 GLY B N 1
ATOM 6520 C CA . GLY B 1 78 ? 18.422 -1.176 16.359 1 57.75 78 GLY B CA 1
ATOM 6521 C C . GLY B 1 78 ? 18.844 0.08 15.617 1 57.75 78 GLY B C 1
ATOM 6522 O O . GLY B 1 78 ? 19.297 0.009 14.469 1 57.75 78 GLY B O 1
ATOM 6523 N N . LEU B 1 79 ? 18.281 1.276 16.062 1 56.78 79 LEU B N 1
ATOM 6524 C CA . LEU B 1 79 ? 18.562 2.549 15.398 1 56.78 79 LEU B CA 1
ATOM 6525 C C . LEU B 1 79 ? 19.453 3.426 16.281 1 56.78 79 LEU B C 1
ATOM 6527 O O . LEU B 1 79 ? 19.406 3.318 17.5 1 56.78 79 LEU B O 1
ATOM 6531 N N . GLN B 1 80 ? 20.516 3.965 15.695 1 59.88 80 GLN B N 1
ATOM 6532 C CA . GLN B 1 80 ? 21.281 5.027 16.344 1 59.88 80 GLN B CA 1
ATOM 6533 C C . GLN B 1 80 ? 21.125 6.348 15.594 1 59.88 80 GLN B C 1
ATOM 6535 O O . GLN B 1 80 ? 20.859 6.359 14.391 1 59.88 80 GLN B O 1
ATOM 6540 N N . PHE B 1 81 ? 20.969 7.434 16.422 1 54.75 81 PHE B N 1
ATOM 6541 C CA . PHE B 1 81 ? 20.875 8.758 15.82 1 54.75 81 PHE B CA 1
ATOM 6542 C C . PHE B 1 81 ? 22.234 9.438 15.789 1 54.75 81 PHE B C 1
ATOM 6544 O O . PHE B 1 81 ? 23.062 9.211 16.672 1 54.75 81 PHE B O 1
ATOM 6551 N N . PRO B 1 82 ? 22.516 10.156 14.703 1 50.09 82 PRO B N 1
ATOM 6552 C CA . PRO B 1 82 ? 23.766 10.906 14.711 1 50.09 82 PRO B CA 1
ATOM 6553 C C . PRO B 1 82 ? 23.953 11.742 15.969 1 50.09 82 PRO B C 1
ATOM 6555 O O . PRO B 1 82 ? 23.047 12.461 16.375 1 50.09 82 PRO B O 1
ATOM 6558 N N . GLY B 1 83 ? 25.016 11.648 16.609 1 52.66 83 GLY B N 1
ATOM 6559 C CA . GLY B 1 83 ? 25.344 12.398 17.812 1 52.66 83 GLY B CA 1
ATOM 6560 C C . GLY B 1 83 ? 24.906 11.703 19.094 1 52.66 83 GLY B C 1
ATOM 6561 O O . GLY B 1 83 ? 25.25 12.148 20.188 1 52.66 83 GLY B O 1
ATOM 6562 N N . ASP B 1 84 ? 24.062 10.75 18.938 1 62.78 84 ASP B N 1
ATOM 6563 C CA . ASP B 1 84 ? 23.609 9.945 20.062 1 62.78 84 ASP B CA 1
ATOM 6564 C C . ASP B 1 84 ? 23.953 8.469 19.859 1 62.78 84 ASP B C 1
ATOM 6566 O O . ASP B 1 84 ? 23.281 7.766 19.109 1 62.78 84 ASP B O 1
ATOM 6570 N N . ASP B 1 85 ? 24.953 8.031 20.484 1 63.03 85 ASP B N 1
ATOM 6571 C CA . ASP B 1 85 ? 25.469 6.68 20.297 1 63.03 85 ASP B CA 1
ATOM 6572 C C . ASP B 1 85 ? 24.703 5.664 21.125 1 63.03 85 ASP B C 1
ATOM 6574 O O . ASP B 1 85 ? 25.094 4.5 21.219 1 63.03 85 ASP B O 1
ATOM 6578 N N . THR B 1 86 ? 23.625 6.219 21.734 1 73.75 86 THR B N 1
ATOM 6579 C CA . THR B 1 86 ? 22.875 5.27 22.562 1 73.75 86 THR B CA 1
ATOM 6580 C C . THR B 1 86 ? 22.141 4.262 21.688 1 73.75 86 THR B C 1
ATOM 6582 O O . THR B 1 86 ? 21.516 4.633 20.688 1 73.75 86 THR B O 1
ATOM 6585 N N . ILE B 1 87 ? 22.28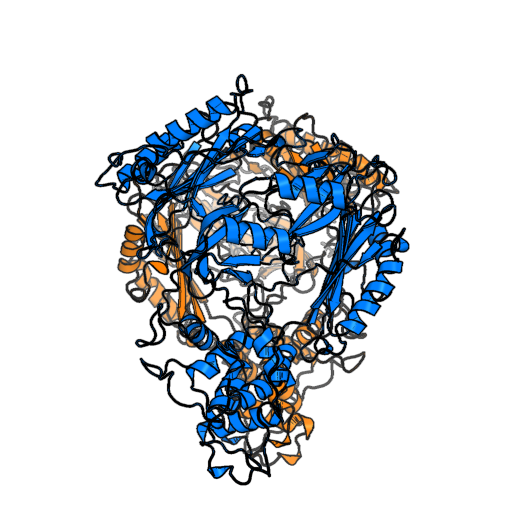1 3.002 22.078 1 72.62 87 ILE B N 1
ATOM 6586 C CA . ILE B 1 87 ? 21.656 1.93 21.297 1 72.62 87 ILE B CA 1
ATOM 6587 C C . ILE B 1 87 ? 20.156 1.878 21.594 1 72.62 87 ILE B C 1
ATOM 6589 O O . ILE B 1 87 ? 19.75 1.976 22.75 1 72.62 87 ILE B O 1
ATOM 6593 N N . ARG B 1 88 ? 19.406 1.763 20.578 1 81.94 88 ARG B N 1
ATOM 6594 C CA . ARG B 1 88 ? 17.953 1.665 20.688 1 81.94 88 ARG B CA 1
ATOM 6595 C C . ARG B 1 88 ? 17.438 0.401 20.016 1 81.94 88 ARG B C 1
ATOM 6597 O O . ARG B 1 88 ? 18.016 -0.065 19.031 1 81.94 88 ARG B O 1
ATOM 6604 N N . HIS B 1 89 ? 16.453 -0.224 20.688 1 80.94 89 HIS B N 1
ATOM 6605 C CA . HIS B 1 89 ? 15.758 -1.387 20.141 1 80.94 89 HIS B CA 1
ATOM 6606 C C . HIS B 1 89 ? 14.273 -1.104 19.938 1 80.94 89 HIS B C 1
ATOM 6608 O O . HIS B 1 89 ? 13.648 -0.433 20.766 1 80.94 89 HIS B O 1
ATOM 6614 N N . ASP B 1 90 ? 13.773 -1.603 18.812 1 84.38 90 ASP B N 1
ATOM 6615 C CA . ASP B 1 90 ? 12.352 -1.403 18.531 1 84.38 90 ASP B CA 1
ATOM 6616 C C . ASP B 1 90 ? 11.617 -2.738 18.469 1 84.38 90 ASP B C 1
ATOM 6618 O O . ASP B 1 90 ? 12.141 -3.717 17.922 1 84.38 90 ASP B O 1
ATOM 6622 N N . LEU B 1 91 ? 10.508 -2.777 19.141 1 87.38 91 LEU B N 1
ATOM 6623 C CA . LEU B 1 91 ? 9.617 -3.932 19.141 1 87.38 91 LEU B CA 1
ATOM 6624 C C . LEU B 1 91 ? 8.219 -3.537 18.672 1 87.38 91 LEU B C 1
ATOM 6626 O O . LEU B 1 91 ? 7.621 -2.605 19.219 1 87.38 91 LEU B O 1
ATOM 6630 N N . SER B 1 92 ? 7.773 -4.188 17.609 1 90.38 92 SER B N 1
ATOM 6631 C CA . SER B 1 92 ? 6.418 -3.934 17.125 1 90.38 92 SER B CA 1
ATOM 6632 C C . SER B 1 92 ? 5.547 -5.18 17.25 1 90.38 92 SER B C 1
ATOM 6634 O O . SER B 1 92 ? 6.062 -6.289 17.406 1 90.38 92 SER B O 1
ATOM 6636 N N . PHE B 1 93 ? 4.195 -5.012 17.344 1 87.81 93 PHE B N 1
ATOM 6637 C CA . PHE B 1 93 ? 3.271 -6.137 17.406 1 87.81 93 PHE B CA 1
ATOM 6638 C C . PHE B 1 93 ? 1.994 -5.824 16.641 1 87.81 93 PHE B C 1
ATOM 6640 O O . PHE B 1 93 ? 1.621 -4.66 16.484 1 87.81 93 PHE B O 1
ATOM 6647 N N . GLN B 1 94 ? 1.447 -6.785 16.094 1 84.94 94 GLN B N 1
ATOM 6648 C CA . GLN B 1 94 ? 0.181 -6.719 15.367 1 84.94 94 GLN B CA 1
ATOM 6649 C C . GLN B 1 94 ? -0.644 -7.984 15.586 1 84.94 94 GLN B C 1
ATOM 6651 O O . GLN B 1 94 ? -0.091 -9.078 15.703 1 84.94 94 GLN B O 1
ATOM 6656 N N . LYS B 1 95 ? -1.917 -7.785 15.734 1 81.06 95 LYS B N 1
ATOM 6657 C CA . LYS B 1 95 ? -2.838 -8.898 15.914 1 81.06 95 LYS B CA 1
ATOM 6658 C C . LYS B 1 95 ? -4.23 -8.555 15.398 1 81.06 95 LYS B C 1
ATOM 6660 O O . LYS B 1 95 ? -4.668 -7.406 15.5 1 81.06 95 LYS B O 1
ATOM 6665 N N . LYS B 1 96 ? -4.867 -9.492 14.758 1 73.88 96 LYS B N 1
ATOM 6666 C CA . LYS B 1 96 ? -6.266 -9.32 14.367 1 73.88 96 LYS B CA 1
ATOM 6667 C C . LYS B 1 96 ? -7.203 -9.867 15.445 1 73.88 96 LYS B C 1
ATOM 6669 O O . LYS B 1 96 ? -7.066 -11.016 15.867 1 73.88 96 LYS B O 1
ATOM 6674 N N . VAL B 1 97 ? -7.996 -9.023 15.977 1 74.38 97 VAL B N 1
ATOM 6675 C CA . VAL B 1 97 ? -8.984 -9.391 16.984 1 74.38 97 VAL B CA 1
ATOM 6676 C C . VAL B 1 97 ? -10.391 -9.117 16.453 1 74.38 97 VAL B C 1
ATOM 6678 O O . VAL B 1 97 ? -10.742 -7.969 16.172 1 74.38 97 VAL B O 1
ATOM 6681 N N . ASN B 1 98 ? -11.172 -10.117 16.266 1 70.5 98 ASN B N 1
ATOM 6682 C CA . ASN B 1 98 ? -12.539 -10 15.773 1 70.5 98 ASN B CA 1
ATOM 6683 C C . ASN B 1 98 ? -12.594 -9.281 14.43 1 70.5 98 ASN B C 1
ATOM 6685 O O . ASN B 1 98 ? -13.391 -8.359 14.242 1 70.5 98 ASN B O 1
ATOM 6689 N N . GLY B 1 99 ? -11.695 -9.531 13.656 1 67.75 99 GLY B N 1
ATOM 6690 C CA . GLY B 1 99 ? -11.664 -9.008 12.297 1 67.75 99 GLY B CA 1
ATOM 6691 C C . GLY B 1 99 ? -11.031 -7.629 12.203 1 67.75 99 GLY B C 1
ATOM 6692 O O . GLY B 1 99 ? -10.906 -7.074 11.109 1 67.75 99 GLY B O 1
ATOM 6693 N N . LYS B 1 100 ? -10.703 -7.102 13.336 1 76.5 100 LYS B N 1
ATOM 6694 C CA . LYS B 1 100 ? -10.07 -5.785 13.359 1 76.5 100 LYS B CA 1
ATOM 6695 C C . LYS B 1 100 ? -8.602 -5.883 13.766 1 76.5 100 LYS B C 1
ATOM 6697 O O . LYS B 1 100 ? -8.242 -6.699 14.617 1 76.5 100 LYS B O 1
ATOM 6702 N N . ASN B 1 101 ? -7.824 -5.086 13.195 1 80.56 101 ASN B N 1
ATOM 6703 C CA . ASN B 1 101 ? -6.391 -5.129 13.453 1 80.56 101 ASN B CA 1
ATOM 6704 C C . ASN B 1 101 ? -6.004 -4.23 14.625 1 80.56 101 ASN B C 1
ATOM 6706 O O . ASN B 1 101 ? -6.543 -3.131 14.773 1 80.56 101 ASN B O 1
ATOM 6710 N N . LEU B 1 102 ? -5.227 -4.719 15.5 1 89 102 LEU B N 1
ATOM 6711 C CA . LEU B 1 102 ? -4.539 -3.891 16.484 1 89 102 LEU B CA 1
ATOM 6712 C C . LEU B 1 102 ? -3.043 -3.834 16.203 1 89 102 LEU B C 1
ATOM 6714 O O . LEU B 1 102 ? -2.471 -4.789 15.672 1 89 102 LEU B O 1
ATOM 6718 N N . TYR B 1 103 ? -2.506 -2.705 16.469 1 91.88 103 TYR B N 1
ATOM 6719 C CA . TYR B 1 103 ? -1.087 -2.49 16.203 1 91.88 103 TYR B CA 1
ATOM 6720 C C . TYR B 1 103 ? -0.443 -1.666 17.312 1 91.88 103 TYR B C 1
ATOM 6722 O O . TYR B 1 103 ? -1.111 -0.856 17.953 1 91.88 103 TYR B O 1
ATOM 6730 N N . GLY B 1 104 ? 0.805 -2.025 17.531 1 92.69 104 GLY B N 1
ATOM 6731 C CA . GLY B 1 104 ? 1.562 -1.222 18.469 1 92.69 104 GLY B CA 1
ATOM 6732 C C . GLY B 1 104 ? 3.062 -1.343 18.297 1 92.69 104 GLY B C 1
ATOM 6733 O O . GLY B 1 104 ? 3.535 -2.197 17.547 1 92.69 104 GLY B O 1
ATOM 6734 N N . SER B 1 105 ? 3.748 -0.417 18.891 1 92.88 105 SER B N 1
ATOM 6735 C CA . SER B 1 105 ? 5.207 -0.419 18.875 1 92.88 105 SER B CA 1
ATOM 6736 C C . SER B 1 105 ? 5.777 0.193 20.156 1 92.88 105 SER B C 1
ATOM 6738 O O . SER B 1 105 ? 5.117 1.001 20.812 1 92.88 105 SER B O 1
ATOM 6740 N N . VAL B 1 106 ? 6.969 -0.269 20.516 1 93.06 106 VAL B N 1
ATOM 6741 C CA . VAL B 1 106 ? 7.66 0.231 21.703 1 93.06 106 VAL B CA 1
ATOM 6742 C C . VAL B 1 106 ? 9.148 0.384 21.406 1 93.06 106 VAL B C 1
ATOM 6744 O O . VAL B 1 106 ? 9.75 -0.467 20.734 1 93.06 106 VAL B O 1
ATOM 6747 N N . GLY B 1 107 ? 9.625 1.533 21.781 1 90.75 107 GLY B N 1
ATOM 6748 C CA . GLY B 1 107 ? 11.047 1.789 21.656 1 90.75 107 GLY B CA 1
ATOM 6749 C C . GLY B 1 107 ? 11.781 1.704 22.984 1 90.75 107 GLY B C 1
ATOM 6750 O O . GLY B 1 107 ? 11.32 2.252 24 1 90.75 107 GLY B O 1
ATOM 6751 N N . PHE B 1 108 ? 12.898 0.857 23 1 89.81 108 PHE B N 1
ATOM 6752 C CA . PHE B 1 108 ? 13.742 0.708 24.188 1 89.81 108 PHE B CA 1
ATOM 6753 C C . PHE B 1 108 ? 15.07 1.429 24 1 89.81 108 PHE B C 1
ATOM 6755 O O . PHE B 1 108 ? 15.602 1.491 22.875 1 89.81 108 PHE B O 1
ATOM 6762 N N . ILE B 1 109 ? 15.57 1.923 25.109 1 85.56 109 ILE B N 1
ATOM 6763 C CA . ILE B 1 109 ? 16.812 2.678 25.016 1 85.56 109 ILE B CA 1
ATOM 6764 C C . ILE B 1 109 ? 17.797 2.201 26.078 1 85.56 109 ILE B C 1
ATOM 6766 O O . ILE B 1 109 ? 17.406 1.924 27.203 1 85.56 109 ILE B O 1
ATOM 6770 N N . GLY B 1 110 ? 19.047 2.086 25.672 1 80.75 110 GLY B N 1
ATOM 6771 C CA . GLY B 1 110 ? 20.141 1.839 26.594 1 80.75 110 GLY B CA 1
ATOM 6772 C C . GLY B 1 110 ? 20.266 0.384 27 1 80.75 110 GLY B C 1
ATOM 6773 O O . GLY B 1 110 ? 19.484 -0.458 26.547 1 80.75 110 GLY B O 1
ATOM 6774 N N . ASP B 1 111 ? 21.219 0.179 27.859 1 78.25 111 ASP B N 1
ATOM 6775 C CA . ASP B 1 111 ? 21.531 -1.171 28.328 1 78.25 111 ASP B CA 1
ATOM 6776 C C . ASP B 1 111 ? 20.438 -1.688 29.266 1 78.25 111 ASP B C 1
ATOM 6778 O O . ASP B 1 111 ? 20.219 -2.896 29.359 1 78.25 111 ASP B O 1
ATOM 6782 N N . LYS B 1 112 ? 19.844 -0.771 29.969 1 84.69 112 LYS B N 1
ATOM 6783 C CA . LYS B 1 112 ? 18.797 -1.154 30.906 1 84.69 112 LYS B CA 1
ATOM 6784 C C . LYS B 1 112 ? 17.469 -1.374 30.203 1 84.69 112 LYS B C 1
ATOM 6786 O O . LYS B 1 112 ? 16.5 -1.812 30.828 1 84.69 112 LYS B O 1
ATOM 6791 N N . LEU B 1 113 ? 17.406 -1.045 28.984 1 88.38 113 LEU B N 1
ATOM 6792 C CA . LEU B 1 113 ? 16.234 -1.249 28.125 1 88.38 113 LEU B CA 1
ATOM 6793 C C . LEU B 1 113 ? 15.031 -0.493 28.688 1 88.38 113 LEU B C 1
ATOM 6795 O O . LEU B 1 113 ? 13.945 -1.066 28.828 1 88.38 113 LEU B O 1
ATOM 6799 N N . GLU B 1 114 ? 15.281 0.804 29 1 89.38 114 GLU B N 1
ATOM 6800 C CA . GLU B 1 114 ? 14.164 1.662 29.391 1 89.38 114 GLU B CA 1
ATOM 6801 C C . GLU B 1 114 ? 13.266 1.969 28.203 1 89.38 114 GLU B C 1
ATOM 6803 O O . GLU B 1 114 ? 13.734 2.078 27.062 1 89.38 114 GLU B O 1
ATOM 6808 N N . ILE B 1 115 ? 11.969 2.145 28.469 1 92.06 115 ILE B N 1
ATOM 6809 C CA . ILE B 1 115 ? 11.047 2.434 27.375 1 92.06 115 ILE B CA 1
ATOM 6810 C C . ILE B 1 115 ? 11.078 3.926 27.047 1 92.06 115 ILE B C 1
ATOM 6812 O O . ILE B 1 115 ? 10.852 4.762 27.922 1 92.06 115 ILE B O 1
ATOM 6816 N N . GLU B 1 116 ? 11.359 4.238 25.797 1 90.06 116 GLU B N 1
ATOM 6817 C CA . GLU B 1 116 ? 11.492 5.621 25.359 1 90.06 116 GLU B CA 1
ATOM 6818 C C . GLU B 1 116 ? 10.258 6.078 24.578 1 90.06 116 GLU B C 1
ATOM 6820 O O . GLU B 1 116 ? 9.922 7.262 24.594 1 90.06 116 GLU B O 1
ATOM 6825 N N . SER B 1 117 ? 9.688 5.176 23.953 1 92.44 117 SER B N 1
ATOM 6826 C CA . SER B 1 117 ? 8.508 5.516 23.156 1 92.44 117 SER B CA 1
ATOM 6827 C C . SER B 1 117 ? 7.527 4.352 23.094 1 92.44 117 SER B C 1
ATOM 6829 O O . SER B 1 117 ? 7.91 3.197 23.312 1 92.44 117 SER B O 1
ATOM 6831 N N . TYR B 1 118 ? 6.336 4.73 22.891 1 93.38 118 TYR B N 1
ATOM 6832 C CA . TYR B 1 118 ? 5.238 3.773 22.828 1 93.38 118 TYR B CA 1
ATOM 6833 C C . TYR B 1 118 ? 4.113 4.289 21.938 1 93.38 118 TYR B C 1
ATOM 6835 O O . TYR B 1 118 ? 3.785 5.477 21.969 1 93.38 118 TYR B O 1
ATOM 6843 N N . TYR B 1 119 ? 3.654 3.389 21.078 1 94.19 119 TYR B N 1
ATOM 6844 C CA . TYR B 1 119 ? 2.5 3.672 20.234 1 94.19 119 TYR B CA 1
ATOM 6845 C C . TYR B 1 119 ? 1.548 2.482 20.203 1 94.19 119 TYR B C 1
ATOM 6847 O O . TYR B 1 119 ? 1.983 1.332 20.109 1 94.19 119 TYR B O 1
ATOM 6855 N N . TYR B 1 120 ? 0.256 2.793 20.297 1 94.19 120 TYR B N 1
ATOM 6856 C CA . TYR B 1 120 ? -0.735 1.724 20.312 1 94.19 120 TYR B CA 1
ATOM 6857 C C . TYR B 1 120 ? -2.014 2.158 19.609 1 94.19 120 TYR B C 1
ATOM 6859 O O . TYR B 1 120 ? -2.572 3.215 19.906 1 94.19 120 TYR B O 1
ATOM 6867 N N . ASP B 1 121 ? -2.459 1.388 18.625 1 91.5 121 ASP B N 1
ATOM 6868 C CA . ASP B 1 121 ? -3.738 1.526 17.938 1 91.5 121 ASP B CA 1
ATOM 6869 C C . ASP B 1 121 ? -4.648 0.333 18.219 1 91.5 121 ASP B C 1
ATOM 6871 O O . ASP B 1 121 ? -4.445 -0.753 17.688 1 91.5 121 ASP B O 1
ATOM 6875 N N . PRO B 1 122 ? -5.676 0.592 19.047 1 92.69 122 PRO B N 1
ATOM 6876 C CA . PRO B 1 122 ? -6.543 -0.524 19.438 1 92.69 122 PRO B CA 1
ATOM 6877 C C . PRO B 1 122 ? -7.43 -1.01 18.281 1 92.69 122 PRO B C 1
ATOM 6879 O O . PRO B 1 122 ? -7.664 -0.271 17.328 1 92.69 122 PRO B O 1
ATOM 6882 N N . ALA B 1 123 ? -7.891 -2.277 18.438 1 87.06 123 ALA B N 1
ATOM 6883 C CA . ALA B 1 123 ? -8.773 -2.863 17.438 1 87.06 123 ALA B CA 1
ATOM 6884 C C . ALA B 1 123 ? -10.117 -2.143 17.406 1 87.06 123 ALA B C 1
ATOM 6886 O O . ALA B 1 123 ? -10.758 -2.043 16.344 1 87.06 123 ALA B O 1
ATOM 6887 N N . ASP B 1 124 ? -10.633 -1.65 18.531 1 90.06 124 ASP B N 1
ATOM 6888 C CA . ASP B 1 124 ? -11.914 -0.954 18.641 1 90.06 124 ASP B CA 1
ATOM 6889 C C . ASP B 1 124 ? -11.781 0.277 19.547 1 90.06 124 ASP B C 1
ATOM 6891 O O . ASP B 1 124 ? -11.484 0.157 20.734 1 90.06 124 ASP B O 1
ATOM 6895 N N . ALA B 1 125 ? -12.023 1.413 18.969 1 93.31 125 ALA B N 1
ATOM 6896 C CA . ALA B 1 125 ? -11.984 2.666 19.719 1 93.31 125 ALA B CA 1
ATOM 6897 C C . ALA B 1 125 ? -13.266 3.469 19.516 1 93.31 125 ALA B C 1
ATOM 6899 O O . ALA B 1 125 ? -13.227 4.699 19.422 1 93.31 125 ALA B O 1
ATOM 6900 N N . GLU B 1 126 ? -14.406 2.793 19.453 1 93.62 126 GLU B N 1
ATOM 6901 C CA . GLU B 1 126 ? -15.688 3.455 19.219 1 93.62 126 GLU B CA 1
ATOM 6902 C C . GLU B 1 126 ? -15.992 4.457 20.328 1 93.62 126 GLU B C 1
ATOM 6904 O O . GLU B 1 126 ? -16.453 5.566 20.062 1 93.62 126 GLU B O 1
ATOM 6909 N N . ASP B 1 127 ? -15.562 4.078 21.547 1 95.94 127 ASP B N 1
ATOM 6910 C CA . ASP B 1 127 ? -15.852 4.91 22.719 1 95.94 127 ASP B CA 1
ATOM 6911 C C . ASP B 1 127 ? -14.945 6.145 22.75 1 95.94 127 ASP B C 1
ATOM 6913 O O . ASP B 1 127 ? -15.117 7.027 23.594 1 95.94 127 ASP B O 1
ATOM 6917 N N . ALA B 1 128 ? -14.055 6.199 21.828 1 96.62 128 ALA B N 1
ATOM 6918 C CA . ALA B 1 128 ? -13.156 7.348 21.75 1 96.62 128 ALA B CA 1
ATOM 6919 C C . ALA B 1 128 ? -13.609 8.328 20.672 1 96.62 128 ALA B C 1
ATOM 6921 O O . ALA B 1 128 ? -13.023 9.398 20.516 1 96.62 128 ALA B O 1
ATOM 6922 N N . LEU B 1 129 ? -14.664 7.953 19.969 1 96.56 129 LEU B N 1
ATOM 6923 C CA . LEU B 1 129 ? -15.227 8.875 19 1 96.56 129 LEU B CA 1
ATOM 6924 C C . LEU B 1 129 ? -16.078 9.945 19.688 1 96.56 129 LEU B C 1
ATOM 6926 O O . LEU B 1 129 ? -16.406 9.812 20.859 1 96.56 129 LEU B O 1
ATOM 6930 N N . PHE B 1 130 ? -16.297 11.023 19.031 1 95.75 130 PHE B N 1
ATOM 6931 C CA . PHE B 1 130 ? -17.156 12.055 19.578 1 95.75 130 PHE B CA 1
ATOM 6932 C C . PHE B 1 130 ? -18.578 11.523 19.766 1 95.75 130 PHE B C 1
ATOM 6934 O O . PHE B 1 130 ? -19.141 10.93 18.844 1 95.75 130 PHE B O 1
ATOM 6941 N N . PRO B 1 131 ? -19.188 11.766 20.719 1 96 131 PRO B N 1
ATOM 6942 C CA . PRO B 1 131 ? -18.609 12.344 21.922 1 96 131 PRO B CA 1
ATOM 6943 C C . PRO B 1 131 ? -17.75 11.359 22.703 1 96 131 PRO B C 1
ATOM 6945 O O . PRO B 1 131 ? -18.172 10.219 22.938 1 96 131 PRO B O 1
ATOM 6948 N N . ALA B 1 132 ? -16.609 11.836 23.078 1 96 132 ALA B N 1
ATOM 6949 C CA . ALA B 1 132 ? -15.641 10.977 23.75 1 96 132 ALA B CA 1
ATOM 6950 C C . ALA B 1 132 ? -16.156 10.523 25.109 1 96 132 ALA B C 1
ATOM 6952 O O . ALA B 1 132 ? -16.797 11.289 25.828 1 96 132 ALA B O 1
ATOM 6953 N N . LYS B 1 133 ? -15.828 9.312 25.531 1 96.62 133 LYS B N 1
ATOM 6954 C CA . LYS B 1 133 ? -16.219 8.75 26.812 1 96.62 133 LYS B CA 1
ATOM 6955 C C . LYS B 1 133 ? -15.57 9.516 27.969 1 96.62 133 LYS B C 1
ATOM 6957 O O . LYS B 1 133 ? -16.203 9.758 28.984 1 96.62 133 LYS B O 1
ATOM 6962 N N . VAL B 1 134 ? -14.312 9.906 27.766 1 96.5 134 VAL B N 1
ATOM 6963 C CA . VAL B 1 134 ? -13.602 10.641 28.812 1 96.5 134 VAL B CA 1
ATOM 6964 C C . VAL B 1 134 ? -13.367 12.086 28.359 1 96.5 134 VAL B C 1
ATOM 6966 O O . VAL B 1 134 ? -13.078 12.336 27.188 1 96.5 134 VAL B O 1
ATOM 6969 N N . THR B 1 135 ? -13.508 13.008 29.312 1 94.56 135 THR B N 1
ATOM 6970 C CA . THR B 1 135 ? -13.25 14.422 29.047 1 94.56 135 THR B CA 1
ATOM 6971 C C . THR B 1 135 ? -11.75 14.703 29.031 1 94.56 135 THR B C 1
ATOM 6973 O O . THR B 1 135 ? -10.945 13.859 29.422 1 94.56 135 THR B O 1
ATOM 6976 N N . LYS B 1 136 ? -11.422 15.836 28.578 1 92.94 136 LYS B N 1
ATOM 6977 C CA . LYS B 1 136 ? -10.023 16.25 28.578 1 92.94 136 LYS B CA 1
ATOM 6978 C C . LYS B 1 136 ? -9.445 16.281 29.984 1 92.94 136 LYS B C 1
ATOM 6980 O O . LYS B 1 136 ? -8.297 15.891 30.203 1 92.94 136 LYS B O 1
ATOM 6985 N N . GLU B 1 137 ? -10.211 16.703 30.953 1 94.69 137 GLU B N 1
ATOM 6986 C CA . GLU B 1 137 ? -9.773 16.781 32.344 1 94.69 137 GLU B CA 1
ATOM 6987 C C . GLU B 1 137 ? -9.484 15.391 32.906 1 94.69 137 GLU B C 1
ATOM 6989 O O . GLU B 1 137 ? -8.469 15.18 33.562 1 94.69 137 GLU B O 1
ATOM 6994 N N . LYS B 1 138 ? -10.391 14.492 32.625 1 96.81 138 LYS B N 1
ATOM 6995 C CA . LYS B 1 138 ? -10.164 13.125 33.094 1 96.81 138 LYS B CA 1
ATOM 6996 C C . LYS B 1 138 ? -8.953 12.5 32.406 1 96.81 138 LYS B C 1
ATOM 6998 O O . LYS B 1 138 ? -8.195 11.75 33 1 96.81 138 LYS B O 1
ATOM 7003 N N . ALA B 1 139 ? -8.828 12.766 31.094 1 97 139 ALA B N 1
ATOM 7004 C CA . ALA B 1 139 ? -7.664 12.289 30.344 1 97 139 ALA B CA 1
ATOM 7005 C C . ALA B 1 139 ? -6.367 12.828 30.953 1 97 139 ALA B C 1
ATOM 7007 O O . ALA B 1 139 ? -5.359 12.117 31.016 1 97 139 ALA B O 1
ATOM 7008 N N . LYS B 1 140 ? -6.371 14.07 31.375 1 95.75 140 LYS B N 1
ATOM 7009 C CA . LYS B 1 140 ? -5.219 14.672 32.031 1 95.75 140 LYS B CA 1
ATOM 7010 C C . LYS B 1 140 ? -4.844 13.898 33.312 1 95.75 140 LYS B C 1
ATOM 7012 O O . LYS B 1 140 ? -3.662 13.648 33.562 1 95.75 140 LYS B O 1
ATOM 7017 N N . GLU B 1 141 ? -5.809 13.477 34.062 1 96.88 141 GLU B N 1
ATOM 7018 C CA . GLU B 1 141 ? -5.57 12.68 35.25 1 96.88 141 GLU B CA 1
ATOM 7019 C C . GLU B 1 141 ? -4.926 11.344 34.906 1 96.88 141 GLU B C 1
ATOM 7021 O O . GLU B 1 141 ? -4.016 10.891 35.625 1 96.88 141 GLU B O 1
ATOM 7026 N N . VAL B 1 142 ? -5.492 10.805 33.906 1 97.44 142 VAL B N 1
ATOM 7027 C CA . VAL B 1 142 ? -4.945 9.523 33.438 1 97.44 142 VAL B CA 1
ATOM 7028 C C . VAL B 1 142 ? -3.479 9.703 33.062 1 97.44 142 VAL B C 1
ATOM 7030 O O . VAL B 1 142 ? -2.627 8.891 33.438 1 97.44 142 VAL B O 1
ATOM 7033 N N . ALA B 1 143 ? -3.16 10.758 32.281 1 97.06 143 ALA B N 1
ATOM 7034 C CA . ALA B 1 143 ? -1.795 11.039 31.844 1 97.06 143 ALA B CA 1
ATOM 7035 C C . ALA B 1 143 ? -0.874 11.266 33.031 1 97.06 143 ALA B C 1
ATOM 7037 O O . ALA B 1 143 ? 0.244 10.742 33.094 1 97.06 143 ALA B O 1
ATOM 7038 N N . GLN B 1 144 ? -1.346 11.977 34.031 1 96.25 144 GLN B N 1
ATOM 7039 C CA . GLN B 1 144 ? -0.563 12.258 35.25 1 96.25 144 GLN B CA 1
ATOM 7040 C C . GLN B 1 144 ? -0.291 10.984 36.031 1 96.25 144 GLN B C 1
ATOM 7042 O O . GLN B 1 144 ? 0.807 10.797 36.562 1 96.25 144 GLN B O 1
ATOM 7047 N N . ALA B 1 145 ? -1.277 10.164 36.125 1 96.25 145 ALA B N 1
ATOM 7048 C CA . ALA B 1 145 ? -1.099 8.883 36.812 1 96.25 145 ALA B CA 1
ATOM 7049 C C . ALA B 1 145 ? -0.07 8.016 36.094 1 96.25 145 ALA B C 1
ATOM 7051 O O . ALA B 1 145 ? 0.734 7.336 36.719 1 96.25 145 ALA B O 1
ATOM 7052 N N . PHE B 1 146 ? -0.178 8.062 34.875 1 96.44 146 PHE B N 1
ATOM 7053 C CA . PHE B 1 146 ? 0.753 7.273 34.062 1 96.44 146 PHE B CA 1
ATOM 7054 C C . PHE B 1 146 ? 2.172 7.816 34.188 1 96.44 146 PHE B C 1
ATOM 7056 O O . PHE B 1 146 ? 3.135 7.047 34.219 1 96.44 146 PHE B O 1
ATOM 7063 N N . LEU B 1 147 ? 2.365 9.133 34.156 1 96.38 147 LEU B N 1
ATOM 7064 C CA . LEU B 1 147 ? 3.654 9.797 34.312 1 96.38 147 LEU B CA 1
ATOM 7065 C C . LEU B 1 147 ? 4.406 9.234 35.531 1 96.38 147 LEU B C 1
ATOM 7067 O O . LEU B 1 147 ? 5.637 9.156 35.5 1 96.38 147 LEU B O 1
ATOM 7071 N N . LYS B 1 148 ? 3.752 8.75 36.531 1 95.12 148 LYS B N 1
ATOM 7072 C CA . LYS B 1 148 ? 4.348 8.266 37.781 1 95.12 148 LYS B CA 1
ATOM 7073 C C . LYS B 1 148 ? 5.102 6.961 37.562 1 95.12 148 LYS B C 1
ATOM 7075 O O . LYS B 1 148 ? 5.898 6.543 38.406 1 95.12 148 LYS B O 1
ATOM 7080 N N . LYS B 1 149 ? 4.871 6.32 36.438 1 93.12 149 LYS B N 1
ATOM 7081 C CA . LYS B 1 149 ? 5.555 5.066 36.156 1 93.12 149 LYS B CA 1
ATOM 7082 C C . LYS B 1 149 ? 7.008 5.312 35.75 1 93.12 149 LYS B C 1
ATOM 7084 O O . LYS B 1 149 ? 7.816 4.379 35.719 1 93.12 149 LYS B O 1
ATOM 7089 N N . PHE B 1 150 ? 7.289 6.52 35.438 1 92.44 150 PHE B N 1
ATOM 7090 C CA . PHE B 1 150 ? 8.641 6.836 35 1 92.44 150 PHE B CA 1
ATOM 7091 C C . PHE B 1 150 ? 9.5 7.32 36.156 1 92.44 150 PHE B C 1
ATOM 7093 O O . PHE B 1 150 ? 8.984 7.898 37.125 1 92.44 150 PHE B O 1
ATOM 7100 N N . PRO B 1 151 ? 10.867 7.145 35.969 1 86.5 151 PRO B N 1
ATOM 7101 C CA . PRO B 1 151 ? 11.758 7.641 37.031 1 86.5 151 PRO B CA 1
ATOM 7102 C C . PRO B 1 151 ? 11.75 9.164 37.125 1 86.5 151 PRO B C 1
ATOM 7104 O O . PRO B 1 151 ? 11.617 9.859 36.125 1 86.5 151 PRO B O 1
ATOM 7107 N N . ASN B 1 152 ? 11.82 9.734 38.375 1 88 152 ASN B N 1
ATOM 7108 C CA . ASN B 1 152 ? 11.906 11.164 38.656 1 88 152 ASN B CA 1
ATOM 7109 C C . ASN B 1 152 ? 10.68 11.914 38.125 1 88 152 ASN B C 1
ATOM 7111 O O . ASN B 1 152 ? 10.797 13.031 37.625 1 88 152 ASN B O 1
ATOM 7115 N N . SER B 1 153 ? 9.586 11.234 38.156 1 92 153 SER B N 1
ATOM 7116 C CA . SER B 1 153 ? 8.352 11.812 37.625 1 92 153 SER B CA 1
ATOM 7117 C C . SER B 1 153 ? 7.98 13.094 38.344 1 92 153 SER B C 1
ATOM 7119 O O . SER B 1 153 ? 7.316 13.969 37.781 1 92 153 SER B O 1
ATOM 7121 N N . SER B 1 154 ? 8.422 13.281 39.562 1 91.5 154 SER B N 1
ATOM 7122 C CA . SER B 1 154 ? 8.094 14.461 40.344 1 91.5 154 SER B CA 1
ATOM 7123 C C . SER B 1 154 ? 8.781 15.703 39.812 1 91.5 154 SER B C 1
ATOM 7125 O O . SER B 1 154 ? 8.398 16.828 40.125 1 91.5 154 SER B O 1
ATOM 7127 N N . GLU B 1 155 ? 9.727 15.484 38.938 1 93.25 155 GLU B N 1
ATOM 7128 C CA . GLU B 1 155 ? 10.469 16.609 38.375 1 93.25 155 GLU B CA 1
ATOM 7129 C C . GLU B 1 155 ? 9.797 17.141 37.125 1 93.25 155 GLU B C 1
ATOM 7131 O O . GLU B 1 155 ? 10.25 18.125 36.531 1 93.25 155 GLU B O 1
ATOM 7136 N N . TYR B 1 156 ? 8.781 16.547 36.781 1 94.56 156 TYR B N 1
ATOM 7137 C CA . TYR B 1 156 ? 8.07 16.969 35.562 1 94.56 156 TYR B CA 1
ATOM 7138 C C . TYR B 1 156 ? 6.879 17.844 35.938 1 94.56 156 TYR B C 1
ATOM 7140 O O . TYR B 1 156 ? 6.199 17.609 36.938 1 94.56 156 TYR B O 1
ATOM 7148 N N . GLN B 1 157 ? 6.641 18.844 35.094 1 92.5 157 GLN B N 1
ATOM 7149 C CA . GLN B 1 157 ? 5.469 19.703 35.219 1 92.5 157 GLN B CA 1
ATOM 7150 C C . GLN B 1 157 ? 4.727 19.828 33.875 1 92.5 157 GLN B C 1
ATOM 7152 O O . GLN B 1 157 ? 5.332 19.75 32.812 1 92.5 157 GLN B O 1
ATOM 7157 N N . LEU B 1 158 ? 3.424 19.984 34.031 1 92.25 158 LEU B N 1
ATOM 7158 C CA . LEU B 1 158 ? 2.592 20.141 32.844 1 92.25 158 LEU B CA 1
ATOM 7159 C C . LEU B 1 158 ? 2.961 21.406 32.094 1 92.25 158 LEU B C 1
ATOM 7161 O O . LEU B 1 158 ? 3.113 22.469 32.688 1 92.25 158 LEU B O 1
ATOM 7165 N N . ASP B 1 159 ? 3.199 21.188 30.766 1 86.12 159 ASP B N 1
ATOM 7166 C CA . ASP B 1 159 ? 3.432 22.328 29.875 1 86.12 159 ASP B CA 1
ATOM 7167 C C . ASP B 1 159 ? 2.111 22.922 29.391 1 86.12 159 ASP B C 1
ATOM 7169 O O . ASP B 1 159 ? 1.413 22.328 28.578 1 86.12 159 ASP B O 1
ATOM 7173 N N . LYS B 1 160 ? 1.732 23.969 29.859 1 73.38 160 LYS B N 1
ATOM 7174 C CA . LYS B 1 160 ? 0.442 24.594 29.578 1 73.38 160 LYS B CA 1
ATOM 7175 C C . LYS B 1 160 ? 0.438 25.234 28.188 1 73.38 160 LYS B C 1
ATOM 7177 O O . LYS B 1 160 ? -0.623 25.578 27.656 1 73.38 160 LYS B O 1
ATOM 7182 N N . ASP B 1 161 ? 1.572 25.375 27.594 1 62.72 161 ASP B N 1
ATOM 7183 C CA . ASP B 1 161 ? 1.687 26.125 26.344 1 62.72 161 ASP B CA 1
ATOM 7184 C C . ASP B 1 161 ? 1.588 25.188 25.125 1 62.72 161 ASP B C 1
ATOM 7186 O O . ASP B 1 161 ? 1.812 25.609 24 1 62.72 161 ASP B O 1
ATOM 7190 N N . LEU B 1 162 ? 1.189 23.969 25.438 1 62.56 162 LEU B N 1
ATOM 7191 C CA . LEU B 1 162 ? 1.062 23.062 24.297 1 62.56 162 LEU B CA 1
ATOM 7192 C C . LEU B 1 162 ? -0.194 23.391 23.484 1 62.56 162 LEU B C 1
ATOM 7194 O O . LEU B 1 162 ? -1.299 23.406 24.031 1 62.56 162 LEU B O 1
ATOM 7198 N N . ILE B 1 163 ? 0.051 23.953 22.281 1 55.88 163 ILE B N 1
ATOM 7199 C CA . ILE B 1 163 ? -1.065 24.203 21.375 1 55.88 163 ILE B CA 1
ATOM 7200 C C . ILE B 1 163 ? -1.25 23 20.453 1 55.88 163 ILE B C 1
ATOM 7202 O O . ILE B 1 163 ? -0.314 22.594 19.75 1 55.88 163 ILE B O 1
ATOM 7206 N N . ASP B 1 164 ? -2.389 22.25 20.688 1 56.72 164 ASP B N 1
ATOM 7207 C CA . ASP B 1 164 ? -2.756 21.172 19.781 1 56.72 164 ASP B CA 1
ATOM 7208 C C . ASP B 1 164 ? -3.293 21.734 18.469 1 56.72 164 ASP B C 1
ATOM 7210 O O . ASP B 1 164 ? -4.363 22.344 18.438 1 56.72 164 ASP B O 1
ATOM 7214 N N . TYR B 1 165 ? -2.482 22.016 17.547 1 55.09 165 TYR B N 1
ATOM 7215 C CA . TYR B 1 165 ? -2.932 22.562 16.266 1 55.09 165 TYR B CA 1
ATOM 7216 C C . TYR B 1 165 ? -3.088 21.438 15.234 1 55.09 165 TYR B C 1
ATOM 7218 O O . TYR B 1 165 ? -2.197 20.609 15.078 1 55.09 165 TYR B O 1
ATOM 7226 N N . TYR B 1 166 ? -4.41 21.297 14.82 1 56.38 166 TYR B N 1
ATOM 7227 C CA . TYR B 1 166 ? -4.633 20.422 13.672 1 56.38 166 TYR B CA 1
ATOM 7228 C C . TYR B 1 166 ? -4.742 21.219 12.383 1 56.38 166 TYR B C 1
ATOM 7230 O O . TYR B 1 166 ? -5.641 22.047 12.242 1 56.38 166 TYR B O 1
ATOM 7238 N N . PRO B 1 167 ? -3.736 21.094 11.375 1 55.78 167 PRO B N 1
ATOM 7239 C CA . PRO B 1 167 ? -3.787 21.891 10.148 1 55.78 167 PRO B CA 1
ATOM 7240 C C . PRO B 1 167 ? -5 21.547 9.281 1 55.78 167 PRO B C 1
ATOM 7242 O O . PRO B 1 167 ? -5.348 22.312 8.375 1 55.78 167 PRO B O 1
ATOM 7245 N N . SER B 1 168 ? -5.695 20.422 9.508 1 65.62 168 SER B N 1
ATOM 7246 C CA . SER B 1 168 ? -6.852 20.047 8.695 1 65.62 168 SER B CA 1
ATOM 7247 C C . SER B 1 168 ? -8.055 19.719 9.578 1 65.62 168 SER B C 1
ATOM 7249 O O . SER B 1 168 ? -8.008 19.891 10.797 1 65.62 168 SER B O 1
ATOM 7251 N N . ASN B 1 169 ? -9.227 19.656 8.875 1 77.56 169 ASN B N 1
ATOM 7252 C CA . ASN B 1 169 ? -10.406 19.219 9.625 1 77.56 169 ASN B CA 1
ATOM 7253 C C . ASN B 1 169 ? -10.156 17.891 10.336 1 77.56 169 ASN B C 1
ATOM 7255 O O . ASN B 1 169 ? -9.406 17.047 9.844 1 77.56 169 ASN B O 1
ATOM 7259 N N . GLN B 1 170 ? -10.719 17.844 11.477 1 85.88 170 GLN B N 1
ATOM 7260 C CA . GLN B 1 170 ? -10.719 16.578 12.195 1 85.88 170 GLN B CA 1
ATOM 7261 C C . GLN B 1 170 ? -11.938 15.742 11.828 1 85.88 170 GLN B C 1
ATOM 7263 O O . GLN B 1 170 ? -13.07 16.188 11.992 1 85.88 170 GLN B O 1
ATOM 7268 N N . VAL B 1 171 ? -11.711 14.625 11.32 1 92.25 171 VAL B N 1
ATOM 7269 C CA . VAL B 1 171 ? -12.82 13.797 10.859 1 92.25 171 VAL B CA 1
ATOM 7270 C C . VAL B 1 171 ? -13.492 13.117 12.055 1 92.25 171 VAL B C 1
ATOM 7272 O O . VAL B 1 171 ? -12.883 12.961 13.109 1 92.25 171 VAL B O 1
ATOM 7275 N N . LEU B 1 172 ? -14.719 12.766 11.891 1 95.88 172 LEU B N 1
ATOM 7276 C CA . LEU B 1 172 ? -15.539 12.219 12.961 1 95.88 172 LEU B CA 1
ATOM 7277 C C . LEU B 1 172 ? -15.297 10.727 13.125 1 95.88 172 LEU B C 1
ATOM 7279 O O . LEU B 1 172 ? -15.711 10.125 14.117 1 95.88 172 LEU B O 1
ATOM 7283 N N . THR B 1 173 ? -14.57 10.086 12.18 1 94 173 THR B N 1
ATOM 7284 C CA . THR B 1 173 ? -14.344 8.641 12.203 1 94 173 THR B CA 1
ATOM 7285 C C . THR B 1 173 ? -13.008 8.32 12.867 1 94 173 THR B C 1
ATOM 7287 O O . THR B 1 173 ? -12.586 7.164 12.906 1 94 173 THR B O 1
ATOM 7290 N N . GLU B 1 174 ? -12.359 9.258 13.391 1 90.75 174 GLU B N 1
ATOM 7291 C CA . GLU B 1 174 ? -11.102 9.055 14.109 1 90.75 174 GLU B CA 1
ATOM 7292 C C . GLU B 1 174 ? -11.289 9.289 15.609 1 90.75 174 GLU B C 1
ATOM 7294 O O . GLU B 1 174 ? -12.016 10.195 16.016 1 90.75 174 GLU B O 1
ATOM 7299 N N . PRO B 1 175 ? -10.578 8.492 16.391 1 93.44 175 PRO B N 1
ATOM 7300 C CA . PRO B 1 175 ? -10.688 8.695 17.844 1 93.44 175 PRO B CA 1
ATOM 7301 C C . PRO B 1 175 ? -10.156 10.055 18.281 1 93.44 175 PRO B C 1
ATOM 7303 O O . PRO B 1 175 ? -9.195 10.562 17.703 1 93.44 175 PRO B O 1
ATOM 7306 N N . ILE B 1 176 ? -10.82 10.578 19.234 1 93.81 176 ILE B N 1
ATOM 7307 C CA . ILE B 1 176 ? -10.344 11.805 19.875 1 93.81 176 ILE B CA 1
ATOM 7308 C C . ILE B 1 176 ? -9.086 11.5 20.688 1 93.81 176 ILE B C 1
ATOM 7310 O O . ILE B 1 176 ? -9.031 10.508 21.406 1 93.81 176 ILE B O 1
ATOM 7314 N N . ARG B 1 177 ? -8.125 12.367 20.516 1 92.5 177 ARG B N 1
ATOM 7315 C CA . ARG B 1 177 ? -6.84 12.227 21.188 1 92.5 177 ARG B CA 1
ATOM 7316 C C . ARG B 1 177 ? -6.523 13.453 22.031 1 92.5 177 ARG B C 1
ATOM 7318 O O . ARG B 1 177 ? -6.59 14.586 21.547 1 92.5 177 ARG B O 1
ATOM 7325 N N . TYR B 1 178 ? -6.238 13.211 23.312 1 92.38 178 TYR B N 1
ATOM 7326 C CA . TYR B 1 178 ? -5.785 14.25 24.234 1 92.38 178 TYR B CA 1
ATOM 7327 C C . TYR B 1 178 ? -4.289 14.133 24.5 1 92.38 178 TYR B C 1
ATOM 7329 O O . TYR B 1 178 ? -3.836 13.164 25.109 1 92.38 178 TYR B O 1
ATOM 7337 N N . THR B 1 179 ? -3.564 15.102 24.016 1 91.5 179 THR B N 1
ATOM 7338 C CA . THR B 1 179 ? -2.119 15.062 24.203 1 91.5 179 THR B CA 1
ATOM 7339 C C . THR B 1 179 ? -1.688 16.047 25.281 1 91.5 179 THR B C 1
ATOM 7341 O O . THR B 1 179 ? -2.145 17.188 25.312 1 91.5 179 THR B O 1
ATOM 7344 N N . PHE B 1 180 ? -0.838 15.57 26.188 1 92.5 180 PHE B N 1
ATOM 7345 C CA . PHE B 1 180 ? -0.281 16.375 27.281 1 92.5 180 PHE B CA 1
ATOM 7346 C C . PHE B 1 180 ? 1.242 16.328 27.25 1 92.5 180 PHE B C 1
ATOM 7348 O O . PHE B 1 180 ? 1.833 15.266 27.047 1 92.5 180 PHE B O 1
ATOM 7355 N N . SER B 1 181 ? 1.803 17.484 27.344 1 92.38 181 SER B N 1
ATOM 7356 C CA . SER B 1 181 ? 3.258 17.578 27.422 1 92.38 181 SER B CA 1
ATOM 7357 C C . SER B 1 181 ? 3.723 17.922 28.828 1 92.38 181 SER B C 1
ATOM 7359 O O . SER B 1 181 ? 3.18 18.844 29.453 1 92.38 181 SER B O 1
ATOM 7361 N N . PHE B 1 182 ? 4.715 17.141 29.344 1 94.38 182 PHE B N 1
ATOM 7362 C CA . PHE B 1 182 ? 5.332 17.375 30.641 1 94.38 182 PHE B CA 1
ATOM 7363 C C . PHE B 1 182 ? 6.812 17.688 30.484 1 94.38 182 PHE B C 1
ATOM 7365 O O . PHE B 1 182 ? 7.57 16.906 29.906 1 94.38 182 PHE B O 1
ATOM 7372 N N . VAL B 1 183 ? 7.195 18.828 31.031 1 92.81 183 VAL B N 1
ATOM 7373 C CA . VAL B 1 183 ? 8.586 19.266 30.922 1 92.81 183 VAL B CA 1
ATOM 7374 C C . VAL B 1 183 ? 9.305 19.016 32.25 1 92.81 183 VAL B C 1
ATOM 7376 O O . VAL B 1 183 ? 8.734 19.219 33.312 1 92.81 183 VAL B O 1
ATOM 7379 N N . LYS B 1 184 ? 10.547 18.5 32.125 1 93.62 184 LYS B N 1
ATOM 7380 C CA . LYS B 1 184 ? 11.367 18.281 33.312 1 93.62 184 LYS B CA 1
ATOM 7381 C C . LYS B 1 184 ? 11.867 19.609 33.875 1 93.62 184 LYS B C 1
ATOM 7383 O O . LYS B 1 184 ? 12.195 20.531 33.125 1 93.62 184 LYS B O 1
ATOM 7388 N N . THR B 1 185 ? 11.938 19.719 35.219 1 94.44 185 THR B N 1
ATOM 7389 C CA . THR B 1 185 ? 12.398 20.953 35.844 1 94.44 185 THR B CA 1
ATOM 7390 C C . THR B 1 185 ? 13.594 20.672 36.75 1 94.44 185 THR B C 1
ATOM 7392 O O . THR B 1 185 ? 13.766 19.547 37.219 1 94.44 185 THR B O 1
ATOM 7395 N N . LYS B 1 186 ? 14.453 21.562 36.812 1 92.75 186 LYS B N 1
ATOM 7396 C CA . LYS B 1 186 ? 15.5 21.656 37.844 1 92.75 186 LYS B CA 1
ATOM 7397 C C . LYS B 1 186 ? 15.422 22.969 38.594 1 92.75 186 LYS B C 1
ATOM 7399 O O . LYS B 1 186 ? 15.43 24.047 38 1 92.75 186 LYS B O 1
ATOM 7404 N N . ASN B 1 187 ? 15.273 22.938 39.875 1 91.12 187 ASN B N 1
ATOM 7405 C CA . ASN B 1 187 ? 15.047 24.125 40.719 1 91.12 187 ASN B CA 1
ATOM 7406 C C . ASN B 1 187 ? 13.805 24.891 40.25 1 91.12 187 ASN B C 1
ATOM 7408 O O . ASN B 1 187 ? 13.836 26.109 40.156 1 91.12 187 ASN B O 1
ATOM 7412 N N . LYS B 1 188 ? 12.836 24.109 39.75 1 89.81 188 LYS B N 1
ATOM 7413 C CA . LYS B 1 188 ? 11.539 24.625 39.344 1 89.81 188 LYS B CA 1
ATOM 7414 C C . LYS B 1 188 ? 11.648 25.406 38.031 1 89.81 188 LYS B C 1
ATOM 7416 O O . LYS B 1 188 ? 10.766 26.203 37.688 1 89.81 188 LYS B O 1
ATOM 7421 N N . VAL B 1 189 ? 12.812 25.25 37.375 1 94.19 189 VAL B N 1
ATOM 7422 C CA . VAL B 1 189 ? 13.016 25.859 36.062 1 94.19 189 VAL B CA 1
ATOM 7423 C C . VAL B 1 189 ? 13 24.781 35 1 94.19 189 VAL B C 1
ATOM 7425 O O . VAL B 1 189 ? 13.695 23.766 35.094 1 94.19 189 VAL B O 1
ATOM 7428 N N . PRO B 1 190 ? 12.18 24.984 34 1 92.81 190 PRO B N 1
ATOM 7429 C CA . PRO B 1 190 ? 12.062 23.953 32.938 1 92.81 190 PRO B CA 1
ATOM 7430 C C . PRO B 1 190 ? 13.359 23.766 32.156 1 92.81 190 PRO B C 1
ATOM 7432 O O . PRO B 1 190 ? 14.07 24.734 31.906 1 92.81 190 PRO B O 1
ATOM 7435 N N . ILE B 1 191 ? 13.633 22.547 31.859 1 91.5 191 ILE B N 1
ATOM 7436 C CA . ILE B 1 191 ? 14.727 22.203 30.969 1 91.5 191 ILE B CA 1
ATOM 7437 C C . ILE B 1 191 ? 14.195 22.062 29.531 1 91.5 191 ILE B C 1
ATOM 7439 O O . ILE B 1 191 ? 13.344 21.219 29.266 1 91.5 191 ILE B O 1
ATOM 7443 N N . SER B 1 192 ? 14.75 22.766 28.656 1 85.88 192 SER B N 1
ATOM 7444 C CA . SER B 1 192 ? 14.141 23 27.359 1 85.88 192 SER B CA 1
ATOM 7445 C C . SER B 1 192 ? 14.086 21.719 26.531 1 85.88 192 SER B C 1
ATOM 7447 O O . SER B 1 192 ? 13.188 21.547 25.703 1 85.88 192 SER B O 1
ATOM 7449 N N . ASP B 1 193 ? 15 20.781 26.688 1 84.31 193 ASP B N 1
ATOM 7450 C CA . ASP B 1 193 ? 15.039 19.656 25.766 1 84.31 193 ASP B CA 1
ATOM 7451 C C . ASP B 1 193 ? 14.719 18.344 26.5 1 84.31 193 ASP B C 1
ATOM 7453 O O . ASP B 1 193 ? 15.141 17.266 26.062 1 84.31 193 ASP B O 1
ATOM 7457 N N . GLN B 1 194 ? 14.102 18.469 27.641 1 88.5 194 GLN B N 1
ATOM 7458 C CA . GLN B 1 194 ? 13.688 17.266 28.375 1 88.5 194 GLN B CA 1
ATOM 7459 C C . GLN B 1 194 ? 12.188 17.281 28.656 1 88.5 194 GLN B C 1
ATOM 7461 O O . GLN B 1 194 ? 11.703 18.141 29.406 1 88.5 194 GLN B O 1
ATOM 7466 N N . SER B 1 195 ? 11.539 16.375 28.062 1 91.75 195 SER B N 1
ATOM 7467 C CA . SER B 1 195 ? 10.086 16.359 28.203 1 91.75 195 SER B CA 1
ATOM 7468 C C . SER B 1 195 ? 9.516 14.977 27.922 1 91.75 195 SER B C 1
ATOM 7470 O O . SER B 1 195 ? 10.211 14.109 27.391 1 91.75 195 SER B O 1
ATOM 7472 N N . ILE B 1 196 ? 8.312 14.742 28.391 1 92.81 196 ILE B N 1
ATOM 7473 C CA . ILE B 1 196 ? 7.527 13.547 28.094 1 92.81 196 ILE B CA 1
ATOM 7474 C C . ILE B 1 196 ? 6.152 13.953 27.578 1 92.81 196 ILE B C 1
ATOM 7476 O O . ILE B 1 196 ? 5.457 14.758 28.203 1 92.81 196 ILE B O 1
ATOM 7480 N N . GLN B 1 197 ? 5.855 13.508 26.469 1 93.25 197 GLN B N 1
ATOM 7481 C CA . GLN B 1 197 ? 4.523 13.719 25.922 1 93.25 197 GLN B CA 1
ATOM 7482 C C . GLN B 1 197 ? 3.678 12.453 26.016 1 93.25 197 GLN B C 1
ATOM 7484 O O . GLN B 1 197 ? 4.133 11.367 25.641 1 93.25 197 GLN B O 1
ATOM 7489 N N . ILE B 1 198 ? 2.471 12.57 26.531 1 95.38 198 ILE B N 1
ATOM 7490 C CA . ILE B 1 198 ? 1.569 11.438 26.703 1 95.38 198 ILE B CA 1
ATOM 7491 C C . ILE B 1 198 ? 0.235 11.727 26.031 1 95.38 198 ILE B C 1
ATOM 7493 O O . ILE B 1 198 ? -0.35 12.797 26.219 1 95.38 198 ILE B O 1
ATOM 7497 N N . THR B 1 199 ? -0.215 10.805 25.25 1 95.25 199 THR B N 1
ATOM 7498 C CA . THR B 1 199 ? -1.495 10.938 24.562 1 95.25 199 THR B CA 1
ATOM 7499 C C . THR B 1 199 ? -2.496 9.906 25.078 1 95.25 199 THR B C 1
ATOM 7501 O O . THR B 1 199 ? -2.186 8.719 25.172 1 95.25 199 THR B O 1
ATOM 7504 N N . VAL B 1 200 ? -3.658 10.414 25.438 1 96.5 200 VAL B N 1
ATOM 7505 C CA . VAL B 1 200 ? -4.754 9.586 25.922 1 96.5 200 VAL B CA 1
ATOM 7506 C C . VAL B 1 200 ? -5.926 9.633 24.953 1 96.5 200 VAL B C 1
ATOM 7508 O O . VAL B 1 200 ? -6.34 10.719 24.531 1 96.5 200 VAL B O 1
ATOM 7511 N N . LEU B 1 201 ? -6.465 8.438 24.609 1 96.31 201 LEU B N 1
ATOM 7512 C CA . LEU B 1 201 ? -7.621 8.383 23.719 1 96.31 201 LEU B CA 1
ATOM 7513 C C . LEU B 1 201 ? -8.891 8.812 24.453 1 96.31 201 LEU B C 1
ATOM 7515 O O . LEU B 1 201 ? -8.93 8.797 25.688 1 96.31 201 LEU B O 1
ATOM 7519 N N . GLY B 1 202 ? -9.883 9.172 23.672 1 96.81 202 GLY B N 1
ATOM 7520 C CA . GLY B 1 202 ? -11.148 9.609 24.234 1 96.81 202 GLY B CA 1
ATOM 7521 C C . GLY B 1 202 ? -11.828 8.539 25.078 1 96.81 202 GLY B C 1
ATOM 7522 O O . GLY B 1 202 ? -12.773 8.828 25.812 1 96.81 202 GLY B O 1
ATOM 7523 N N . ASN B 1 203 ? -11.359 7.324 25.078 1 96.81 203 ASN B N 1
ATOM 7524 C CA . ASN B 1 203 ? -11.914 6.27 25.922 1 96.81 203 ASN B CA 1
ATOM 7525 C C . ASN B 1 203 ? -11.094 6.078 27.188 1 96.81 203 ASN B C 1
ATOM 7527 O O . ASN B 1 203 ? -11.398 5.207 28.016 1 96.81 203 ASN B O 1
ATOM 7531 N N . GLY B 1 204 ? -10.023 6.805 27.281 1 96.38 204 GLY B N 1
ATOM 7532 C CA . GLY B 1 204 ? -9.234 6.77 28.5 1 96.38 204 GLY B CA 1
ATOM 7533 C C . GLY B 1 204 ? -7.98 5.922 28.375 1 96.38 204 GLY B C 1
ATOM 7534 O O . GLY B 1 204 ? -7.191 5.836 29.328 1 96.38 204 GLY B O 1
ATOM 7535 N N . GLU B 1 205 ? -7.75 5.371 27.281 1 95.94 205 GLU B N 1
ATOM 7536 C CA . GLU B 1 205 ? -6.582 4.52 27.094 1 95.94 205 GLU B CA 1
ATOM 7537 C C . GLU B 1 205 ? -5.375 5.336 26.625 1 95.94 205 GLU B C 1
ATOM 7539 O O . GLU B 1 205 ? -5.516 6.262 25.828 1 95.94 205 GLU B O 1
ATOM 7544 N N . ILE B 1 206 ? -4.168 4.914 27.141 1 96.81 206 ILE B N 1
ATOM 7545 C CA . ILE B 1 206 ? -2.936 5.535 26.656 1 96.81 206 ILE B CA 1
ATOM 7546 C C . ILE B 1 206 ? -2.617 5.039 25.25 1 96.81 206 ILE B C 1
ATOM 7548 O O . ILE B 1 206 ? -2.484 3.832 25.031 1 96.81 206 ILE B O 1
ATOM 7552 N N . SER B 1 207 ? -2.52 5.898 24.344 1 94.5 207 SER B N 1
ATOM 7553 C CA . SER B 1 207 ? -2.262 5.484 22.969 1 94.5 207 SER B CA 1
ATOM 7554 C C . SER B 1 207 ? -0.789 5.652 22.609 1 94.5 207 SER B C 1
ATOM 7556 O O . SER B 1 207 ? -0.245 4.875 21.828 1 94.5 207 SER B O 1
ATOM 7558 N N . ASN B 1 208 ? -0.21 6.691 23.078 1 94.19 208 ASN B N 1
ATOM 7559 C CA . ASN B 1 208 ? 1.212 6.84 22.797 1 94.19 208 ASN B CA 1
ATOM 7560 C C . ASN B 1 208 ? 1.905 7.73 23.812 1 94.19 208 ASN B C 1
ATOM 7562 O O . ASN B 1 208 ? 1.246 8.477 24.547 1 94.19 208 ASN B O 1
ATOM 7566 N N . PHE B 1 209 ? 3.139 7.57 23.938 1 93.5 209 PHE B N 1
ATOM 7567 C CA . PHE B 1 209 ? 3.99 8.531 24.641 1 93.5 209 PHE B CA 1
ATOM 7568 C C . PHE B 1 209 ? 5.387 8.547 24.031 1 93.5 209 PHE B C 1
ATOM 7570 O O . PHE B 1 209 ? 5.805 7.578 23.391 1 93.5 209 PHE B O 1
ATOM 7577 N N . TYR B 1 210 ? 6.047 9.672 24.203 1 91.75 210 TYR B N 1
ATOM 7578 C CA . TYR B 1 210 ? 7.438 9.844 23.797 1 91.75 210 TYR B CA 1
ATOM 7579 C C . TYR B 1 210 ? 8.203 10.68 24.812 1 91.75 210 TYR B C 1
ATOM 7581 O O . TYR B 1 210 ? 7.676 11.648 25.359 1 91.75 210 TYR B O 1
ATOM 7589 N N . ARG B 1 211 ? 9.477 10.172 25.062 1 90.12 211 ARG B N 1
ATOM 7590 C CA . ARG B 1 211 ? 10.344 10.844 26.016 1 90.12 211 ARG B CA 1
ATOM 7591 C C . ARG B 1 211 ? 11.539 11.484 25.312 1 90.12 211 ARG B C 1
ATOM 7593 O O . ARG B 1 211 ? 12.211 10.836 24.516 1 90.12 211 ARG B O 1
ATOM 7600 N N . ASN B 1 212 ? 11.656 12.727 25.562 1 85.81 212 ASN B N 1
ATOM 7601 C CA . ASN B 1 212 ? 12.891 13.414 25.203 1 85.81 212 ASN B CA 1
ATOM 7602 C C . ASN B 1 212 ? 13.836 13.523 26.406 1 85.81 212 ASN B C 1
ATOM 7604 O O . ASN B 1 212 ? 13.594 14.312 27.328 1 85.81 212 ASN B O 1
ATOM 7608 N N . LEU B 1 213 ? 14.906 12.734 26.375 1 80.75 213 LEU B N 1
ATOM 7609 C CA . LEU B 1 213 ? 15.766 12.617 27.562 1 80.75 213 LEU B CA 1
ATOM 7610 C C . LEU B 1 213 ? 16.953 13.57 27.469 1 80.75 213 LEU B C 1
ATOM 7612 O O . LEU B 1 213 ? 17.656 13.781 28.453 1 80.75 213 LEU B O 1
ATOM 7616 N N . GLY B 1 214 ? 17.047 14.289 26.438 1 73 214 GLY B N 1
ATOM 7617 C CA . GLY B 1 214 ? 18.188 15.188 26.281 1 73 214 GLY B CA 1
ATOM 7618 C C . GLY B 1 214 ? 19.516 14.461 26.234 1 73 214 GLY B C 1
ATOM 7619 O O . GLY B 1 214 ? 19.609 13.359 25.672 1 73 214 GLY B O 1
ATOM 7620 N N . SER B 1 215 ? 20.578 15.102 26.797 1 63.94 215 SER B N 1
ATOM 7621 C CA . SER B 1 215 ? 21.938 14.562 26.766 1 63.94 215 SER B CA 1
ATOM 7622 C C . SER B 1 215 ? 22.094 13.414 27.75 1 63.94 215 SER B C 1
ATOM 7624 O O . SER B 1 215 ? 21.594 13.477 28.875 1 63.94 215 SER B O 1
ATOM 7626 N N . ASN B 1 216 ? 22.547 12.281 27.234 1 61.72 216 ASN B N 1
ATOM 7627 C CA . ASN B 1 216 ? 22.766 11.102 28.078 1 61.72 216 ASN B CA 1
ATOM 7628 C C . ASN B 1 216 ? 24 11.273 28.953 1 61.72 216 ASN B C 1
ATOM 7630 O O . ASN B 1 216 ? 24.312 10.406 29.781 1 61.72 216 ASN B O 1
ATOM 7634 N N . SER B 1 217 ? 24.562 12.492 28.766 1 67.69 217 SER B N 1
ATOM 7635 C CA . SER B 1 217 ? 25.766 12.719 29.562 1 67.69 217 SER B CA 1
ATOM 7636 C C . SER B 1 217 ? 25.453 13.547 30.797 1 67.69 217 SER B C 1
ATOM 7638 O O . SER B 1 217 ? 24.344 14.062 30.953 1 67.69 217 SER B O 1
ATOM 7640 N N . SER B 1 218 ? 26.094 13.273 31.938 1 76.5 218 SER B N 1
ATOM 7641 C CA . SER B 1 218 ? 25.953 14.047 33.156 1 76.5 218 SER B CA 1
ATOM 7642 C C . SER B 1 218 ? 26.203 15.531 32.906 1 76.5 218 SER B C 1
ATOM 7644 O O . SER B 1 218 ? 27.297 16.031 33.156 1 76.5 218 SER B O 1
ATOM 7646 N N . PRO B 1 219 ? 25.141 16.281 32.469 1 84.88 219 PRO B N 1
ATOM 7647 C CA . PRO B 1 219 ? 25.359 17.688 32.125 1 84.88 219 PRO B CA 1
ATOM 7648 C C . PRO B 1 219 ? 25.484 18.578 33.375 1 84.88 219 PRO B C 1
ATOM 7650 O O . PRO B 1 219 ? 25.078 18.188 34.469 1 84.88 219 PRO B O 1
ATOM 7653 N N . SER B 1 220 ? 26.219 19.75 33.125 1 89.5 220 SER B N 1
ATOM 7654 C CA . SER B 1 220 ? 26.266 20.797 34.125 1 89.5 220 SER B CA 1
ATOM 7655 C C . SER B 1 220 ? 25.203 21.859 33.906 1 89.5 220 SER B C 1
ATOM 7657 O O . SER B 1 220 ? 24.672 21.984 32.781 1 89.5 220 SER B O 1
ATOM 7659 N N . PHE B 1 221 ? 24.844 22.562 35 1 93.44 221 PHE B N 1
ATOM 7660 C CA . PHE B 1 221 ? 23.781 23.562 34.938 1 93.44 221 PHE B CA 1
ATOM 7661 C C . PHE B 1 221 ? 24.25 24.891 35.531 1 93.44 221 PHE B C 1
ATOM 7663 O O . PHE B 1 221 ? 25 24.906 36.5 1 93.44 221 PHE B O 1
ATOM 7670 N N . ASP B 1 222 ? 23.797 25.953 34.906 1 94.69 222 ASP B N 1
ATOM 7671 C CA . ASP B 1 222 ? 23.938 27.266 35.562 1 94.69 222 ASP B CA 1
ATOM 7672 C C . ASP B 1 222 ? 23.297 27.281 36.938 1 94.69 222 ASP B C 1
ATOM 7674 O O . ASP B 1 222 ? 22.328 26.547 37.156 1 94.69 222 ASP B O 1
ATOM 7678 N N . ASP B 1 223 ? 23.859 28.109 37.75 1 93.81 223 ASP B N 1
ATOM 7679 C CA . ASP B 1 223 ? 23.328 28.25 39.094 1 93.81 223 ASP B CA 1
ATOM 7680 C C . ASP B 1 223 ? 22.109 29.172 39.094 1 93.81 223 ASP B C 1
ATOM 7682 O O . ASP B 1 223 ? 22.234 30.391 38.906 1 93.81 223 ASP B O 1
ATOM 7686 N N . ALA B 1 224 ? 20.969 28.688 39.469 1 93.38 224 ALA B N 1
ATOM 7687 C CA . ALA B 1 224 ? 19.703 29.422 39.406 1 93.38 224 ALA B CA 1
ATOM 7688 C C . ALA B 1 224 ? 19.656 30.5 40.5 1 93.38 224 ALA B C 1
ATOM 7690 O O . ALA B 1 224 ? 18.859 31.438 40.406 1 93.38 224 ALA B O 1
ATOM 7691 N N . ALA B 1 225 ? 20.516 30.391 41.438 1 91.25 225 ALA B N 1
ATOM 7692 C CA . ALA B 1 225 ? 20.531 31.359 42.531 1 91.25 225 ALA B CA 1
ATOM 7693 C C . ALA B 1 225 ? 21.203 32.656 42.094 1 91.25 225 ALA B C 1
ATOM 7695 O O . ALA B 1 225 ? 21.047 33.688 42.719 1 91.25 225 ALA B O 1
ATOM 7696 N N . LYS B 1 226 ? 21.891 32.688 40.969 1 92.69 226 LYS B N 1
ATOM 7697 C CA . LYS B 1 226 ? 22.672 33.844 40.531 1 92.69 226 LYS B CA 1
ATOM 7698 C C . LYS B 1 226 ? 22.016 34.531 39.344 1 92.69 226 LYS B C 1
ATOM 7700 O O . LYS B 1 226 ? 22.656 35.312 38.625 1 92.69 226 LYS B O 1
ATOM 7705 N N . VAL B 1 227 ? 20.75 34.25 39.125 1 93.5 227 VAL B N 1
ATOM 7706 C CA . VAL B 1 227 ? 20.094 34.781 37.938 1 93.5 227 VAL B CA 1
ATOM 7707 C C . VAL B 1 227 ? 19.781 36.281 38.156 1 93.5 227 VAL B C 1
ATOM 7709 O O . VAL B 1 227 ? 19.469 36.688 39.25 1 93.5 227 VAL B O 1
ATOM 7712 N N . LEU B 1 228 ? 19.891 37.031 37.031 1 93.06 228 LEU B N 1
ATOM 7713 C CA . LEU B 1 228 ? 19.422 38.406 37.031 1 93.06 228 LEU B CA 1
ATOM 7714 C C . LEU B 1 228 ? 17.922 38.5 37.344 1 93.06 228 LEU B C 1
ATOM 7716 O O . LEU B 1 228 ? 17.172 37.562 37 1 93.06 228 LEU B O 1
ATOM 7720 N N . SER B 1 229 ? 17.453 39.594 38 1 92.31 229 SER B N 1
ATOM 7721 C CA . SER B 1 229 ? 16.031 39.781 38.25 1 92.31 229 SER B CA 1
ATOM 7722 C C . SER B 1 229 ? 15.266 39.969 36.938 1 92.31 229 SER B C 1
ATOM 7724 O O . SER B 1 229 ? 15.828 40.438 35.969 1 92.31 229 SER B O 1
ATOM 7726 N N . LYS B 1 230 ? 14.102 39.469 36.906 1 91.69 230 LYS B N 1
ATOM 7727 C CA . LYS B 1 230 ? 13.25 39.656 35.75 1 91.69 230 LYS B CA 1
ATOM 7728 C C . LYS B 1 230 ? 13.172 41.125 35.312 1 91.69 230 LYS B C 1
ATOM 7730 O O . LYS B 1 230 ? 13.172 41.438 34.125 1 91.69 230 LYS B O 1
ATOM 7735 N N . ASP B 1 231 ? 13.211 42.031 36.281 1 91.94 231 ASP B N 1
ATOM 7736 C CA . ASP B 1 231 ? 13.125 43.438 36.031 1 91.94 231 ASP B CA 1
ATOM 7737 C C . ASP B 1 231 ? 14.352 43.938 35.25 1 91.94 231 ASP B C 1
ATOM 7739 O O . ASP B 1 231 ? 14.242 44.75 34.344 1 91.94 231 ASP B O 1
ATOM 7743 N N . GLU B 1 232 ? 15.438 43.406 35.656 1 93 232 GLU B N 1
ATOM 7744 C CA . GLU B 1 232 ? 16.672 43.812 34.969 1 93 232 GLU B CA 1
ATOM 7745 C C . GLU B 1 232 ? 16.688 43.312 33.531 1 93 232 GLU B C 1
ATOM 7747 O O . GLU B 1 232 ? 17.109 44.031 32.625 1 93 232 GLU B O 1
ATOM 7752 N N . ALA B 1 233 ? 16.266 42.094 33.406 1 92.81 233 ALA B N 1
ATOM 7753 C CA . ALA B 1 233 ? 16.203 41.531 32.062 1 92.81 233 ALA B CA 1
ATOM 7754 C C . ALA B 1 233 ? 15.195 42.281 31.203 1 92.81 233 ALA B C 1
ATOM 7756 O O . ALA B 1 233 ? 15.477 42.562 30.031 1 92.81 233 ALA B O 1
ATOM 7757 N N . VAL B 1 234 ? 14.047 42.625 31.766 1 92.06 234 VAL B N 1
ATOM 7758 C CA . VAL B 1 234 ? 13.008 43.344 31.047 1 92.06 234 VAL B CA 1
ATOM 7759 C C . VAL B 1 234 ? 13.539 44.719 30.625 1 92.06 234 VAL B C 1
ATOM 7761 O O . VAL B 1 234 ? 13.297 45.156 29.5 1 92.06 234 VAL B O 1
ATOM 7764 N N . LYS B 1 235 ? 14.164 45.375 31.547 1 91.06 235 LYS B N 1
ATOM 7765 C CA . LYS B 1 235 ? 14.742 46.688 31.25 1 91.06 235 LYS B CA 1
ATOM 7766 C C . LYS B 1 235 ? 15.719 46.594 30.078 1 91.06 235 LYS B C 1
ATOM 7768 O O . LYS B 1 235 ? 15.703 47.469 29.188 1 91.06 235 LYS B O 1
ATOM 7773 N N . LYS B 1 236 ? 16.5 45.594 30.094 1 90.75 236 LYS B N 1
ATOM 7774 C CA . LYS B 1 236 ? 17.469 45.438 29.016 1 90.75 236 LYS B CA 1
ATOM 7775 C C . LYS B 1 236 ? 16.766 45.219 27.672 1 90.75 236 LYS B C 1
ATOM 7777 O O . LYS B 1 236 ? 17.188 45.781 26.656 1 90.75 236 LYS B O 1
ATOM 7782 N N . ILE B 1 237 ? 15.758 44.469 27.656 1 89.69 237 ILE B N 1
ATOM 7783 C CA . ILE B 1 237 ? 15.016 44.188 26.438 1 89.69 237 ILE B CA 1
ATOM 7784 C C . ILE B 1 237 ? 14.297 45.469 25.984 1 89.69 237 ILE B C 1
ATOM 7786 O O . ILE B 1 237 ? 14.312 45.812 24.812 1 89.69 237 ILE B O 1
ATOM 7790 N N . LYS B 1 238 ? 13.703 46.188 26.922 1 88 238 LYS B N 1
ATOM 7791 C CA . LYS B 1 238 ? 12.961 47.406 26.625 1 88 238 LYS B CA 1
ATOM 7792 C C . LYS B 1 238 ? 13.867 48.469 26 1 88 238 LYS B C 1
ATOM 7794 O O . LYS B 1 238 ? 13.453 49.188 25.078 1 88 238 LYS B O 1
ATOM 7799 N N . GLU B 1 239 ? 15.07 48.5 26.438 1 87.94 239 GLU B N 1
ATOM 7800 C CA . GLU B 1 239 ? 16.016 49.531 25.969 1 87.94 239 GLU B CA 1
ATOM 7801 C C . GLU B 1 239 ? 16.547 49.188 24.578 1 87.94 239 GLU B C 1
ATOM 7803 O O . GLU B 1 239 ? 17.062 50.062 23.875 1 87.94 239 GLU B O 1
ATOM 7808 N N . ASN B 1 240 ? 16.375 47.938 24.219 1 86.5 240 ASN B N 1
ATOM 7809 C CA . ASN B 1 240 ? 17.031 47.531 22.969 1 86.5 240 ASN B CA 1
ATOM 7810 C C . ASN B 1 240 ? 16.031 47 21.953 1 86.5 240 ASN B C 1
ATOM 7812 O O . ASN B 1 240 ? 16.391 46.656 20.828 1 86.5 240 ASN B O 1
ATOM 7816 N N . LEU B 1 241 ? 14.758 46.875 22.328 1 85 241 LEU B N 1
ATOM 7817 C CA . LEU B 1 241 ? 13.742 46.344 21.438 1 85 241 LEU B CA 1
ATOM 7818 C C . LEU B 1 241 ? 13.383 47.375 20.344 1 85 241 LEU B C 1
ATOM 7820 O O . LEU B 1 241 ? 13.094 48.531 20.656 1 85 241 LEU B O 1
ATOM 7824 N N . THR B 1 242 ? 13.547 47 19.094 1 84.38 242 THR B N 1
ATOM 7825 C CA . THR B 1 242 ? 13.055 47.75 17.953 1 84.38 242 THR B CA 1
ATOM 7826 C C . THR B 1 242 ? 12.141 46.875 17.094 1 84.38 242 THR B C 1
ATOM 7828 O O . THR B 1 242 ? 12.25 45.656 17.094 1 84.38 242 THR B O 1
ATOM 7831 N N . VAL B 1 243 ? 11.102 47.531 16.516 1 88.94 243 VAL B N 1
ATOM 7832 C CA . VAL B 1 243 ? 10.18 46.812 15.633 1 88.94 243 VAL B CA 1
ATOM 7833 C C . VAL B 1 243 ? 10.234 47.438 14.234 1 88.94 243 VAL B C 1
ATOM 7835 O O . VAL B 1 243 ? 10.539 48.625 14.078 1 88.94 243 VAL B O 1
ATOM 7838 N N . ASP B 1 244 ? 10.055 46.625 13.281 1 88.62 244 ASP B N 1
ATOM 7839 C CA . ASP B 1 244 ? 10 47.094 11.898 1 88.62 244 ASP B CA 1
ATOM 7840 C C . ASP B 1 244 ? 8.711 46.656 11.211 1 88.62 244 ASP B C 1
ATOM 7842 O O . ASP B 1 244 ? 8.148 45.594 11.547 1 88.62 244 ASP B O 1
ATOM 7846 N N . LEU B 1 245 ? 8.273 47.562 10.344 1 93.38 245 LEU B N 1
ATOM 7847 C CA . LEU B 1 245 ? 7.133 47.25 9.492 1 93.38 245 LEU B CA 1
ATOM 7848 C C . LEU B 1 245 ? 7.527 46.281 8.383 1 93.38 245 LEU B C 1
ATOM 7850 O O . LEU B 1 245 ? 8.57 46.438 7.746 1 93.38 245 LEU B O 1
ATOM 7854 N N . GLN B 1 246 ? 6.711 45.312 8.211 1 92.62 246 GLN B N 1
ATOM 7855 C CA . GLN B 1 246 ? 6.961 44.312 7.164 1 92.62 246 GLN B CA 1
ATOM 7856 C C . GLN B 1 246 ? 5.652 43.844 6.535 1 92.62 246 GLN B C 1
ATOM 7858 O O . GLN B 1 246 ? 4.586 43.969 7.141 1 92.62 246 GLN B O 1
ATOM 7863 N N . TYR B 1 247 ? 5.781 43.406 5.266 1 92.44 247 TYR B N 1
ATOM 7864 C CA . TYR B 1 247 ? 4.699 42.625 4.68 1 92.44 247 TYR B CA 1
ATOM 7865 C C . TYR B 1 247 ? 4.773 41.188 5.125 1 92.44 247 TYR B C 1
ATOM 7867 O O . TYR B 1 247 ? 5.867 40.625 5.305 1 92.44 247 TYR B O 1
ATOM 7875 N N . SER B 1 248 ? 3.646 40.656 5.387 1 88.75 248 SER B N 1
ATOM 7876 C CA . SER B 1 248 ? 3.553 39.25 5.676 1 88.75 248 SER B CA 1
ATOM 7877 C C . SER B 1 248 ? 2.578 38.531 4.73 1 88.75 248 SER B C 1
ATOM 7879 O O . SER B 1 248 ? 1.407 38.906 4.652 1 88.75 248 SER B O 1
ATOM 7881 N N . ILE B 1 249 ? 3.17 37.594 4.02 1 83.31 249 ILE B N 1
ATOM 7882 C CA . ILE B 1 249 ? 2.324 36.844 3.102 1 83.31 249 ILE B CA 1
ATOM 7883 C C . ILE B 1 249 ? 1.752 35.594 3.812 1 83.31 249 ILE B C 1
ATOM 7885 O O . ILE B 1 249 ? 2.502 34.781 4.332 1 83.31 249 ILE B O 1
ATOM 7889 N N . GLU B 1 250 ? 0.488 35.594 3.918 1 71.94 250 GLU B N 1
ATOM 7890 C CA . GLU B 1 250 ? -0.209 34.438 4.496 1 71.94 250 GLU B CA 1
ATOM 7891 C C . GLU B 1 250 ? -1.008 33.688 3.436 1 71.94 250 GLU B C 1
ATOM 7893 O O . GLU B 1 250 ? -1.691 34.312 2.613 1 71.94 250 GLU B O 1
ATOM 7898 N N . ALA B 1 251 ? -0.708 32.5 3.309 1 64 251 ALA B N 1
ATOM 7899 C CA . ALA B 1 251 ? -1.457 31.672 2.355 1 64 251 ALA B CA 1
ATOM 7900 C C . ALA B 1 251 ? -2.629 30.969 3.037 1 64 251 ALA B C 1
ATOM 7902 O O . ALA B 1 251 ? -2.492 30.469 4.152 1 64 251 ALA B O 1
ATOM 7903 N N . ASP B 1 252 ? -3.793 31.25 2.414 1 56.69 252 ASP B N 1
ATOM 7904 C CA . ASP B 1 252 ? -4.938 30.453 2.85 1 56.69 252 ASP B CA 1
ATOM 7905 C C . ASP B 1 252 ? -4.723 28.984 2.533 1 56.69 252 ASP B C 1
ATOM 7907 O O . ASP B 1 252 ? -4.605 28.594 1.366 1 56.69 252 ASP B O 1
ATOM 7911 N N . TYR B 1 253 ? -4.539 28.312 3.512 1 51.5 253 TYR B N 1
ATOM 7912 C CA . TYR B 1 253 ? -4.184 26.922 3.309 1 51.5 253 TYR B CA 1
ATOM 7913 C C . TYR B 1 253 ? -5.301 26.172 2.594 1 51.5 253 TYR B C 1
ATOM 7915 O O . TYR B 1 253 ? -5.062 25.125 1.979 1 51.5 253 TYR B O 1
ATOM 7923 N N . GLN B 1 254 ? -6.559 26.797 2.611 1 45.31 254 GLN B N 1
ATOM 7924 C CA . GLN B 1 254 ? -7.707 26.141 1.978 1 45.31 254 GLN B CA 1
ATOM 7925 C C . GLN B 1 254 ? -7.781 26.5 0.493 1 45.31 254 GLN B C 1
ATOM 7927 O O . GLN B 1 254 ? -8.016 25.625 -0.344 1 45.31 254 GLN B O 1
ATOM 7932 N N . THR B 1 255 ? -7.598 27.719 0.22 1 50.25 255 THR B N 1
ATOM 7933 C CA . THR B 1 255 ? -7.828 28.203 -1.136 1 50.25 255 THR B CA 1
ATOM 7934 C C . THR B 1 255 ? -6.508 28.391 -1.874 1 50.25 255 THR B C 1
ATOM 7936 O O . THR B 1 255 ? -6.484 28.484 -3.104 1 50.25 255 THR B O 1
ATOM 7939 N N . GLY B 1 256 ? -5.477 28.297 -1.076 1 58.16 256 GLY B N 1
ATOM 7940 C CA . GLY B 1 256 ? -4.191 28.625 -1.668 1 58.16 256 GLY B CA 1
ATOM 7941 C C . GLY B 1 256 ? -4.027 30.109 -1.938 1 58.16 256 GLY B C 1
ATOM 7942 O O . GLY B 1 256 ? -2.957 30.562 -2.355 1 58.16 256 GLY B O 1
ATOM 7943 N N . GLU B 1 257 ? -5.09 30.781 -1.678 1 65 257 GLU B N 1
ATOM 7944 C CA . GLU B 1 257 ? -5.039 32.219 -1.912 1 65 257 GLU B CA 1
ATOM 7945 C C . GLU B 1 257 ? -4.082 32.906 -0.939 1 65 257 GLU B C 1
ATOM 7947 O O . GLU B 1 257 ? -4.047 32.562 0.246 1 65 257 GLU B O 1
ATOM 7952 N N . LYS B 1 258 ? -3.254 33.75 -1.516 1 74.38 258 LYS B N 1
ATOM 7953 C CA . LYS B 1 258 ? -2.275 34.469 -0.705 1 74.38 258 LYS B CA 1
ATOM 7954 C C . LYS B 1 258 ? -2.775 35.875 -0.352 1 74.38 258 LYS B C 1
ATOM 7956 O O . LYS B 1 258 ? -3.35 36.562 -1.196 1 74.38 258 LYS B O 1
ATOM 7961 N N . GLN B 1 259 ? -2.791 36.094 0.943 1 78 259 GLN B N 1
ATOM 7962 C CA . GLN B 1 259 ? -3.119 37.438 1.438 1 78 259 GLN B CA 1
ATOM 7963 C C . GLN B 1 259 ? -1.888 38.125 2.023 1 78 259 GLN B C 1
ATOM 7965 O O . GLN B 1 259 ? -1.039 37.469 2.635 1 78 259 GLN B O 1
ATOM 7970 N N . VAL B 1 260 ? -1.803 39.406 1.671 1 88.56 260 VAL B N 1
ATOM 7971 C CA . VAL B 1 260 ? -0.675 40.188 2.182 1 88.56 260 VAL B CA 1
ATOM 7972 C C . VAL B 1 260 ? -1.136 41.062 3.34 1 88.56 260 VAL B C 1
ATOM 7974 O O . VAL B 1 260 ? -2.096 41.844 3.205 1 88.56 260 VAL B O 1
ATOM 7977 N N . ASN B 1 261 ? -0.524 40.906 4.504 1 88.06 261 ASN B N 1
ATOM 7978 C CA . ASN B 1 261 ? -0.772 41.719 5.672 1 88.06 261 ASN B CA 1
ATOM 7979 C C . ASN B 1 261 ? 0.422 42.625 5.988 1 88.06 261 ASN B C 1
ATOM 7981 O O . ASN B 1 261 ? 1.548 42.312 5.582 1 88.06 261 ASN B O 1
ATOM 7985 N N . LEU B 1 262 ? 0.106 43.75 6.586 1 93.5 262 LEU B N 1
ATOM 7986 C CA . LEU B 1 262 ? 1.141 44.594 7.16 1 93.5 262 LEU B CA 1
ATOM 7987 C C . LEU B 1 262 ? 1.286 44.344 8.656 1 93.5 262 LEU B C 1
ATOM 7989 O O . LEU B 1 262 ? 0.313 44.469 9.406 1 93.5 262 LEU B O 1
ATOM 7993 N N . VAL B 1 263 ? 2.512 44.031 9.023 1 92.44 263 VAL B N 1
ATOM 7994 C CA . VAL B 1 263 ? 2.717 43.688 10.43 1 92.44 263 VAL B CA 1
ATOM 7995 C C . VAL B 1 263 ? 3.967 44.375 10.961 1 92.44 263 VAL B C 1
ATOM 7997 O O . VAL B 1 263 ? 4.855 44.75 10.188 1 92.44 263 VAL B O 1
ATOM 8000 N N . TYR B 1 264 ? 3.961 44.594 12.266 1 90.75 264 TYR B N 1
ATOM 8001 C CA . TYR B 1 264 ? 5.191 44.969 12.953 1 90.75 264 TYR B CA 1
ATOM 8002 C C . TYR B 1 264 ? 5.824 43.781 13.641 1 90.75 264 TYR B C 1
ATOM 8004 O O . TYR B 1 264 ? 5.125 42.938 14.234 1 90.75 264 TYR B O 1
ATOM 8012 N N . SER B 1 265 ? 7.043 43.656 13.398 1 86.38 265 SER B N 1
ATOM 8013 C CA . SER B 1 265 ? 7.785 42.562 14.023 1 86.38 265 SER B CA 1
ATOM 8014 C C . SER B 1 265 ? 9.086 43.062 14.641 1 86.38 265 SER B C 1
ATOM 8016 O O . SER B 1 265 ? 9.695 44 14.133 1 86.38 265 SER B O 1
ATOM 8018 N N . PRO B 1 266 ? 9.422 42.344 15.789 1 80.19 266 PRO B N 1
ATOM 8019 C CA . PRO B 1 266 ? 10.719 42.719 16.359 1 80.19 266 PRO B CA 1
ATOM 8020 C C . PRO B 1 266 ? 11.867 42.562 15.367 1 80.19 266 PRO B C 1
ATOM 8022 O O . PRO B 1 266 ? 11.883 41.594 14.602 1 80.19 266 PRO B O 1
ATOM 8025 N N . THR B 1 267 ? 12.773 43.5 15.305 1 70 267 THR B N 1
ATOM 8026 C CA . THR B 1 267 ? 13.844 43.562 14.312 1 70 267 THR B CA 1
ATOM 8027 C C . THR B 1 267 ? 15 42.656 14.711 1 70 267 THR B C 1
ATOM 8029 O O . THR B 1 267 ? 15.664 42.062 13.859 1 70 267 THR B O 1
ATOM 8032 N N . ASN B 1 268 ? 15.281 42.594 16.062 1 62.16 268 ASN B N 1
ATOM 8033 C CA . ASN B 1 268 ? 16.516 41.938 16.438 1 62.16 268 ASN B CA 1
ATOM 8034 C C . ASN B 1 268 ? 16.328 40.406 16.516 1 62.16 268 ASN B C 1
ATOM 8036 O O . ASN B 1 268 ? 15.266 39.938 16.906 1 62.16 268 ASN B O 1
ATOM 8040 N N . ASN B 1 269 ? 17.094 39.688 15.703 1 67.75 269 ASN B N 1
ATOM 8041 C CA . ASN B 1 269 ? 17.125 38.219 15.703 1 67.75 269 ASN B CA 1
ATOM 8042 C C . ASN B 1 269 ? 17.609 37.656 17.047 1 67.75 269 ASN B C 1
ATOM 8044 O O . ASN B 1 269 ? 18.531 36.844 17.078 1 67.75 269 ASN B O 1
ATOM 8048 N N . VAL B 1 270 ? 17.078 38.312 18.141 1 76.81 270 VAL B N 1
ATOM 8049 C CA . VAL B 1 270 ? 17.5 37.875 19.453 1 76.81 270 VAL B CA 1
ATOM 8050 C C . VAL B 1 270 ? 16.516 36.812 19.984 1 76.81 270 VAL B C 1
ATOM 8052 O O . VAL B 1 270 ? 15.297 37 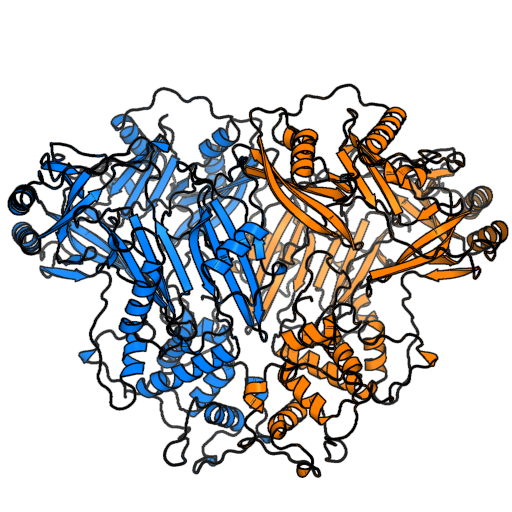19.891 1 76.81 270 VAL B O 1
ATOM 8055 N N . ILE B 1 271 ? 17.125 35.812 20.516 1 78.38 271 ILE B N 1
ATOM 8056 C CA . ILE B 1 271 ? 16.328 34.719 21.078 1 78.38 271 ILE B CA 1
ATOM 8057 C C . ILE B 1 271 ? 16.047 35 22.547 1 78.38 271 ILE B C 1
ATOM 8059 O O . ILE B 1 271 ? 14.969 34.688 23.047 1 78.38 271 ILE B O 1
ATOM 8063 N N . GLY B 1 272 ? 17.047 35.594 23.219 1 88.06 272 GLY B N 1
ATOM 8064 C CA . GLY B 1 272 ? 16.891 35.844 24.641 1 88.06 272 GLY B CA 1
ATOM 8065 C C . GLY B 1 272 ? 18.125 36.438 25.281 1 88.06 272 GLY B C 1
ATOM 8066 O O . GLY B 1 272 ? 18.938 37.094 24.594 1 88.06 272 GLY B O 1
ATOM 8067 N N . ILE B 1 273 ? 18.094 36.375 26.625 1 92.44 273 ILE B N 1
ATOM 8068 C CA . ILE B 1 273 ? 19.203 36.906 27.438 1 92.44 273 ILE B CA 1
ATOM 8069 C C . ILE B 1 273 ? 19.719 35.812 28.391 1 92.44 273 ILE B C 1
ATOM 8071 O O . ILE B 1 273 ? 18.922 35.125 29.047 1 92.44 273 ILE B O 1
ATOM 8075 N N . HIS B 1 274 ? 21.031 35.656 28.25 1 94.56 274 HIS B N 1
ATOM 8076 C CA . HIS B 1 274 ? 21.609 34.812 29.281 1 94.56 274 HIS B CA 1
ATOM 8077 C C . HIS B 1 274 ? 21.297 35.344 30.672 1 94.56 274 HIS B C 1
ATOM 8079 O O . HIS B 1 274 ? 21.625 36.5 30.984 1 94.56 274 HIS B O 1
ATOM 8085 N N . ALA B 1 275 ? 20.766 34.562 31.547 1 95.69 275 ALA B N 1
ATOM 8086 C CA . ALA B 1 275 ? 20.156 35.031 32.781 1 95.69 275 ALA B CA 1
ATOM 8087 C C . ALA B 1 275 ? 21.234 35.375 33.812 1 95.69 275 ALA B C 1
ATOM 8089 O O . ALA B 1 275 ? 20.953 36.031 34.844 1 95.69 275 ALA B O 1
ATOM 8090 N N . LEU B 1 276 ? 22.453 34.906 33.656 1 95.12 276 LEU B N 1
ATOM 8091 C CA . LEU B 1 276 ? 23.516 35.188 34.594 1 95.12 276 LEU B CA 1
ATOM 8092 C C . LEU B 1 276 ? 24.375 36.375 34.094 1 95.12 276 LEU B C 1
ATOM 8094 O O . LEU B 1 276 ? 24.562 37.344 34.812 1 95.12 276 LEU B O 1
ATOM 8098 N N . SER B 1 277 ? 24.906 36.281 32.844 1 93.38 277 SER B N 1
ATOM 8099 C CA . SER B 1 277 ? 25.859 37.25 32.344 1 93.38 277 SER B CA 1
ATOM 8100 C C . SER B 1 277 ? 25.156 38.438 31.688 1 93.38 277 SER B C 1
ATOM 8102 O O . SER B 1 277 ? 25.75 39.5 31.531 1 93.38 277 SER B O 1
ATOM 8104 N N . GLY B 1 278 ? 23.906 38.188 31.219 1 92.69 278 GLY B N 1
ATOM 8105 C CA . GLY B 1 278 ? 23.203 39.25 30.516 1 92.69 278 GLY B CA 1
ATOM 8106 C C . GLY B 1 278 ? 23.531 39.312 29.031 1 92.69 278 GLY B C 1
ATOM 8107 O O . GLY B 1 278 ? 23 40.156 28.312 1 92.69 278 GLY B O 1
ATOM 8108 N N . GLU B 1 279 ? 24.25 38.406 28.609 1 93.12 279 GLU B N 1
ATOM 8109 C CA . GLU B 1 279 ? 24.578 38.344 27.188 1 93.12 279 GLU B CA 1
ATOM 8110 C C . GLU B 1 279 ? 23.359 38 26.359 1 93.12 279 GLU B C 1
ATOM 8112 O O . GLU B 1 279 ? 22.438 37.344 26.828 1 93.12 279 GLU B O 1
ATOM 8117 N N . TRP B 1 280 ? 23.391 38.5 25.141 1 90.12 280 TRP B N 1
ATOM 8118 C CA . TRP B 1 280 ? 22.297 38.219 24.234 1 90.12 280 TRP B CA 1
ATOM 8119 C C . TRP B 1 280 ? 22.438 36.812 23.625 1 90.12 280 TRP B C 1
ATOM 8121 O O . TRP B 1 280 ? 23.531 36.438 23.219 1 90.12 280 TRP B O 1
ATOM 8131 N N . LYS B 1 281 ? 21.391 36.125 23.703 1 88.44 281 LYS B N 1
ATOM 8132 C CA . LYS B 1 281 ? 21.359 34.844 23 1 88.44 281 LYS B CA 1
ATOM 8133 C C . LYS B 1 281 ? 20.891 35.031 21.547 1 88.44 281 LYS B C 1
ATOM 8135 O O . LYS B 1 281 ? 19.734 35.406 21.312 1 88.44 281 LYS B O 1
ATOM 8140 N N . LYS B 1 282 ? 21.766 34.719 20.609 1 80.44 282 LYS B N 1
ATOM 8141 C CA . LYS B 1 282 ? 21.484 34.812 19.188 1 80.44 282 LYS B CA 1
ATOM 8142 C C . LYS B 1 282 ? 21.438 33.406 18.547 1 80.44 282 LYS B C 1
ATOM 8144 O O . LYS B 1 282 ? 21.5 32.406 19.266 1 80.44 282 LYS B O 1
ATOM 8149 N N . LEU B 1 283 ? 21.266 33.469 17.297 1 74.94 283 LEU B N 1
ATOM 8150 C CA . LEU B 1 283 ? 21.141 32.188 16.578 1 74.94 283 LEU B CA 1
ATOM 8151 C C . LEU B 1 283 ? 22.422 31.375 16.703 1 74.94 283 LEU B C 1
ATOM 8153 O O . LEU B 1 283 ? 22.375 30.156 16.812 1 74.94 283 LEU B O 1
ATOM 8157 N N . ASN B 1 284 ? 23.594 32.062 16.641 1 71.81 284 ASN B N 1
ATOM 8158 C CA . ASN B 1 284 ? 24.875 31.375 16.641 1 71.81 284 ASN B CA 1
ATOM 8159 C C . ASN B 1 284 ? 25.531 31.406 18.016 1 71.81 284 ASN B C 1
ATOM 8161 O O . ASN B 1 284 ? 26.75 31.25 18.125 1 71.81 284 ASN B O 1
ATOM 8165 N N . GLY B 1 285 ? 24.719 31.688 19.078 1 79.12 285 GLY B N 1
ATOM 8166 C CA . GLY B 1 285 ? 25.297 31.672 20.406 1 79.12 285 GLY B CA 1
ATOM 8167 C C . GLY B 1 285 ? 25.094 32.969 21.172 1 79.12 285 GLY B C 1
ATOM 8168 O O . GLY B 1 285 ? 24.156 33.719 20.891 1 79.12 285 GLY B O 1
ATOM 8169 N N . PHE B 1 286 ? 25.953 33.062 22.25 1 86.94 286 PHE B N 1
ATOM 8170 C CA . PHE B 1 286 ? 25.812 34.219 23.109 1 86.94 286 PHE B CA 1
ATOM 8171 C C . PHE B 1 286 ? 26.766 35.312 22.656 1 86.94 286 PHE B C 1
ATOM 8173 O O . PHE B 1 286 ? 27.891 35.062 22.219 1 86.94 286 PHE B O 1
ATOM 8180 N N . SER B 1 287 ? 26.312 36.562 22.688 1 87.88 287 SER B N 1
ATOM 8181 C CA . SER B 1 287 ? 27.109 37.719 22.359 1 87.88 287 SER B CA 1
ATOM 8182 C C . SER B 1 287 ? 26.781 38.906 23.281 1 87.88 287 SER B C 1
ATOM 8184 O O . SER B 1 287 ? 25.625 39.125 23.641 1 87.88 287 SER B O 1
ATOM 8186 N N . PRO B 1 288 ? 27.781 39.594 23.578 1 88.62 288 PRO B N 1
ATOM 8187 C CA . PRO B 1 288 ? 27.531 40.75 24.438 1 88.62 288 PRO B CA 1
ATOM 8188 C C . PRO B 1 288 ? 26.875 41.906 23.688 1 88.62 288 PRO B C 1
ATOM 8190 O O . PRO B 1 288 ? 26.234 42.781 24.297 1 88.62 288 PRO B O 1
ATOM 8193 N N . GLU B 1 289 ? 27.062 41.875 22.391 1 85.12 289 GLU B N 1
ATOM 8194 C CA . GLU B 1 289 ? 26.562 43 21.594 1 85.12 289 GLU B CA 1
ATOM 8195 C C . GLU B 1 289 ? 25.453 42.531 20.656 1 85.12 289 GLU B C 1
ATOM 8197 O O . GLU B 1 289 ? 25.406 41.375 20.234 1 85.12 289 GLU B O 1
ATOM 8202 N N . LEU B 1 290 ? 24.5 43.469 20.531 1 81.31 290 LEU B N 1
ATOM 8203 C CA . LEU B 1 290 ? 23.469 43.219 19.516 1 81.31 290 LEU B CA 1
ATOM 8204 C C . LEU B 1 290 ? 23.984 43.594 18.125 1 81.31 290 LEU B C 1
ATOM 8206 O O . LEU B 1 290 ? 24.891 44.438 17.984 1 81.31 290 LEU B O 1
ATOM 8210 N N . SER B 1 291 ? 23.516 42.844 17.219 1 72.56 291 SER B N 1
ATOM 8211 C CA . SER B 1 291 ? 23.891 43.188 15.844 1 72.56 291 SER B CA 1
ATOM 8212 C C . SER B 1 291 ? 23.422 44.562 15.453 1 72.56 291 SER B C 1
ATOM 8214 O O . SER B 1 291 ? 22.375 45.031 15.906 1 72.56 291 SER B O 1
ATOM 8216 N N . LYS B 1 292 ? 24.266 45.344 14.805 1 68.25 292 LYS B N 1
ATOM 8217 C CA . LYS B 1 292 ? 23.906 46.688 14.312 1 68.25 292 LYS B CA 1
ATOM 8218 C C . LYS B 1 292 ? 22.75 46.594 13.312 1 68.25 292 LYS B C 1
ATOM 8220 O O . LYS B 1 292 ? 22.625 45.625 12.57 1 68.25 292 LYS B O 1
ATOM 8225 N N . GLU B 1 293 ? 21.781 47.469 13.469 1 65.94 293 GLU B N 1
ATOM 8226 C CA . GLU B 1 293 ? 20.672 47.594 12.523 1 65.94 293 GLU B CA 1
ATOM 8227 C C . GLU B 1 293 ? 21.188 47.719 11.094 1 65.94 293 GLU B C 1
ATOM 8229 O O . GLU B 1 293 ? 22.031 48.562 10.805 1 65.94 293 GLU B O 1
ATOM 8234 N N . ARG B 1 294 ? 20.828 46.719 10.289 1 71.69 294 ARG B N 1
ATOM 8235 C CA . ARG B 1 294 ? 21.234 46.781 8.891 1 71.69 294 ARG B CA 1
ATOM 8236 C C . ARG B 1 294 ? 20.156 47.438 8.031 1 71.69 294 ARG B C 1
ATOM 8238 O O . ARG B 1 294 ? 18.969 47.25 8.258 1 71.69 294 ARG B O 1
ATOM 8245 N N . LYS B 1 295 ? 20.625 48.312 7.234 1 82.31 295 LYS B N 1
ATOM 8246 C CA . LYS B 1 295 ? 19.766 48.969 6.23 1 82.31 295 LYS B CA 1
ATOM 8247 C C . LYS B 1 295 ? 19.453 48 5.09 1 82.31 295 LYS B C 1
ATOM 8249 O O . LYS B 1 295 ? 20.234 47.094 4.809 1 82.31 295 LYS B O 1
ATOM 8254 N N . ILE B 1 296 ? 18.281 48.188 4.559 1 90.44 296 ILE B N 1
ATOM 8255 C CA . ILE B 1 296 ? 17.875 47.375 3.412 1 90.44 296 ILE B CA 1
ATOM 8256 C C . ILE B 1 296 ? 18.703 47.781 2.189 1 90.44 296 ILE B C 1
ATOM 8258 O O . ILE B 1 296 ? 18.688 48.938 1.754 1 90.44 296 ILE B O 1
ATOM 8262 N N . GLU B 1 297 ? 19.516 46.906 1.776 1 92.62 297 GLU B N 1
ATOM 8263 C CA . GLU B 1 297 ? 20.312 47.062 0.562 1 92.62 297 GLU B CA 1
ATOM 8264 C C . GLU B 1 297 ? 19.891 46.062 -0.514 1 92.62 297 GLU B C 1
ATOM 8266 O O . GLU B 1 297 ? 20 44.844 -0.315 1 92.62 297 GLU B O 1
ATOM 8271 N N . HIS B 1 298 ? 19.453 46.656 -1.607 1 95.31 298 HIS B N 1
ATOM 8272 C CA . HIS B 1 298 ? 19.078 45.781 -2.707 1 95.31 298 HIS B CA 1
ATOM 8273 C C . HIS B 1 298 ? 20.281 45.031 -3.266 1 95.31 298 HIS B C 1
ATOM 8275 O O . HIS B 1 298 ? 21.391 45.562 -3.273 1 95.31 298 HIS B O 1
ATOM 8281 N N . ILE B 1 299 ? 20.062 43.844 -3.717 1 95.69 299 ILE B N 1
ATOM 8282 C CA . ILE B 1 299 ? 21.141 43.094 -4.34 1 95.69 299 ILE B CA 1
ATOM 8283 C C . ILE B 1 299 ? 21.672 43.844 -5.543 1 95.69 299 ILE B C 1
ATOM 8285 O O . ILE B 1 299 ? 22.891 44.031 -5.691 1 95.69 299 ILE B O 1
ATOM 8289 N N . VAL B 1 300 ? 20.703 44.25 -6.422 1 94.69 300 VAL B N 1
ATOM 8290 C CA . VAL B 1 300 ? 20.984 45.125 -7.555 1 94.69 300 VAL B CA 1
ATOM 8291 C C . VAL B 1 300 ? 19.938 46.219 -7.617 1 94.69 300 VAL B C 1
ATOM 8293 O O . VAL B 1 300 ? 18.781 46.031 -7.242 1 94.69 300 VAL B O 1
ATOM 8296 N N . THR B 1 301 ? 20.312 47.344 -8.078 1 91.44 301 THR B N 1
ATOM 8297 C CA . THR B 1 301 ? 19.438 48.5 -8.047 1 91.44 301 THR B CA 1
ATOM 8298 C C . THR B 1 301 ? 18.547 48.531 -9.289 1 91.44 301 THR B C 1
ATOM 8300 O O . THR B 1 301 ? 17.453 49.094 -9.25 1 91.44 301 THR B O 1
ATOM 8303 N N . GLN B 1 302 ? 19.062 47.969 -10.406 1 91.25 302 GLN B N 1
ATOM 8304 C CA . GLN B 1 302 ? 18.297 47.938 -11.648 1 91.25 302 GLN B CA 1
ATOM 8305 C C . GLN B 1 302 ? 18.078 46.5 -12.117 1 91.25 302 GLN B C 1
ATOM 8307 O O . GLN B 1 302 ? 18.906 45.625 -11.883 1 91.25 302 GLN B O 1
ATOM 8312 N N . PRO B 1 303 ? 16.938 46.312 -12.773 1 90.81 303 PRO B N 1
ATOM 8313 C CA . PRO B 1 303 ? 16.672 44.969 -13.297 1 90.81 303 PRO B CA 1
ATOM 8314 C C . PRO B 1 303 ? 17.75 44.5 -14.25 1 90.81 303 PRO B C 1
ATOM 8316 O O . PRO B 1 303 ? 18.281 45.281 -15.055 1 90.81 303 PRO B O 1
ATOM 8319 N N . LEU B 1 304 ? 18.109 43.281 -14.062 1 91.75 304 LEU B N 1
ATOM 8320 C CA . LEU B 1 304 ? 19.047 42.625 -14.977 1 91.75 304 LEU B CA 1
ATOM 8321 C C . LEU B 1 304 ? 18.312 41.938 -16.109 1 91.75 304 LEU B C 1
ATOM 8323 O O . LEU B 1 304 ? 17.188 41.469 -15.938 1 91.75 304 LEU B O 1
ATOM 8327 N N . ALA B 1 305 ? 18.922 41.938 -17.266 1 87.44 305 ALA B N 1
ATOM 8328 C CA . ALA B 1 305 ? 18.344 41.219 -18.406 1 87.44 305 ALA B CA 1
ATOM 8329 C C . ALA B 1 305 ? 18.297 39.719 -18.172 1 87.44 305 ALA B C 1
ATOM 8331 O O . ALA B 1 305 ? 19.219 39.156 -17.594 1 87.44 305 ALA B O 1
ATOM 8332 N N . PRO B 1 306 ? 17.109 39.219 -18.531 1 86.88 306 PRO B N 1
ATOM 8333 C CA . PRO B 1 306 ? 17.062 37.75 -18.438 1 86.88 306 PRO B CA 1
ATOM 8334 C C . PRO B 1 306 ? 18.109 37.062 -19.312 1 86.88 306 PRO B C 1
ATOM 8336 O O . PRO B 1 306 ? 18.562 37.625 -20.297 1 86.88 306 PRO B O 1
ATOM 8339 N N . LYS B 1 307 ? 18.531 35.938 -18.906 1 81.62 307 LYS B N 1
ATOM 8340 C CA . LYS B 1 307 ? 19.531 35.188 -19.656 1 81.62 307 LYS B CA 1
ATOM 8341 C C . LYS B 1 307 ? 19 34.75 -21.031 1 81.62 307 LYS B C 1
ATOM 8343 O O . LYS B 1 307 ? 19.734 34.781 -22.016 1 81.62 307 LYS B O 1
ATOM 8348 N N . HIS B 1 308 ? 17.75 34.344 -21.031 1 87.94 308 HIS B N 1
ATOM 8349 C CA . HIS B 1 308 ? 17.094 33.938 -22.266 1 87.94 308 HIS B CA 1
ATOM 8350 C C . HIS B 1 308 ? 15.703 34.562 -22.375 1 87.94 308 HIS B C 1
ATOM 8352 O O . HIS B 1 308 ? 15.086 34.906 -21.359 1 87.94 308 HIS B O 1
ATOM 8358 N N . THR B 1 309 ? 15.297 34.781 -23.609 1 82.62 309 THR B N 1
ATOM 8359 C CA . THR B 1 309 ? 13.922 35.219 -23.828 1 82.62 309 THR B CA 1
ATOM 8360 C C . THR B 1 309 ? 13.07 34.094 -24.391 1 82.62 309 THR B C 1
ATOM 8362 O O . THR B 1 309 ? 11.844 34.156 -24.344 1 82.62 309 THR B O 1
ATOM 8365 N N . LYS B 1 310 ? 13.711 33.156 -25.031 1 81.69 310 LYS B N 1
ATOM 8366 C CA . LYS B 1 310 ? 13.094 31.906 -25.484 1 81.69 310 LYS B CA 1
ATOM 8367 C C . LYS B 1 310 ? 13.93 30.688 -25.094 1 81.69 310 LYS B C 1
ATOM 8369 O O . LYS B 1 310 ? 15.094 30.578 -25.469 1 81.69 310 LYS B O 1
ATOM 8374 N N . PHE B 1 311 ? 13.406 29.969 -24.25 1 88.19 311 PHE B N 1
ATOM 8375 C CA . PHE B 1 311 ? 14.133 28.859 -23.656 1 88.19 311 PHE B CA 1
ATOM 8376 C C . PHE B 1 311 ? 13.453 27.531 -23.969 1 88.19 311 PHE B C 1
ATOM 8378 O O . PHE B 1 311 ? 12.336 27.281 -23.5 1 88.19 311 PHE B O 1
ATOM 8385 N N . SER B 1 312 ? 14.094 26.781 -24.953 1 86.12 312 SER B N 1
ATOM 8386 C CA . SER B 1 312 ? 13.5 25.531 -25.438 1 86.12 312 SER B CA 1
ATOM 8387 C C . SER B 1 312 ? 13.859 24.359 -24.516 1 86.12 312 SER B C 1
ATOM 8389 O O . SER B 1 312 ? 14.695 24.5 -23.625 1 86.12 312 SER B O 1
ATOM 8391 N N . LEU B 1 313 ? 13.18 23.344 -24.734 1 85.25 313 LEU B N 1
ATOM 8392 C CA . LEU B 1 313 ? 13.477 22.125 -23.969 1 85.25 313 LEU B CA 1
ATOM 8393 C C . LEU B 1 313 ? 14.898 21.641 -24.266 1 85.25 313 LEU B C 1
ATOM 8395 O O . LEU B 1 313 ? 15.562 21.109 -23.375 1 85.25 313 LEU B O 1
ATOM 8399 N N . SER B 1 314 ? 15.305 21.781 -25.484 1 84.56 314 SER B N 1
ATOM 8400 C CA . SER B 1 314 ? 16.672 21.422 -25.828 1 84.56 314 SER B CA 1
ATOM 8401 C C . SER B 1 314 ? 17.672 22.297 -25.078 1 84.56 314 SER B C 1
ATOM 8403 O O . SER B 1 314 ? 18.734 21.812 -24.656 1 84.56 314 SER B O 1
ATOM 8405 N N . ASP B 1 315 ? 17.359 23.562 -24.984 1 90.44 315 ASP B N 1
ATOM 8406 C CA . ASP B 1 315 ? 18.188 24.469 -24.203 1 90.44 315 ASP B CA 1
ATOM 8407 C C . ASP B 1 315 ? 18.266 24.016 -22.75 1 90.44 315 ASP B C 1
ATOM 8409 O O . ASP B 1 315 ? 19.344 24.047 -22.141 1 90.44 315 ASP B O 1
ATOM 8413 N N . ALA B 1 316 ? 17.125 23.688 -22.219 1 91.38 316 ALA B N 1
ATOM 8414 C CA . ALA B 1 316 ? 17.031 23.234 -20.844 1 91.38 316 ALA B CA 1
ATOM 8415 C C . ALA B 1 316 ? 17.906 22 -20.609 1 91.38 316 ALA B C 1
ATOM 8417 O O . ALA B 1 316 ? 18.594 21.891 -19.594 1 91.38 316 ALA B O 1
ATOM 8418 N N . LYS B 1 317 ? 17.891 21.109 -21.531 1 88.88 317 LYS B N 1
ATOM 8419 C CA . LYS B 1 317 ? 18.703 19.906 -21.422 1 88.88 317 LYS B CA 1
ATOM 8420 C C . LYS B 1 317 ? 20.188 20.266 -21.406 1 88.88 317 LYS B C 1
ATOM 8422 O O . LYS B 1 317 ? 20.953 19.75 -20.578 1 88.88 317 LYS B O 1
ATOM 8427 N N . ALA B 1 318 ? 20.578 21.062 -22.359 1 89.75 318 ALA B N 1
ATOM 8428 C CA . ALA B 1 318 ? 21.969 21.484 -22.438 1 89.75 318 ALA B CA 1
ATOM 8429 C C . ALA B 1 318 ? 22.422 22.172 -21.156 1 89.75 318 ALA B C 1
ATOM 8431 O O . ALA B 1 318 ? 23.516 21.922 -20.656 1 89.75 318 ALA B O 1
ATOM 8432 N N . PHE B 1 319 ? 21.641 23.078 -20.734 1 93.06 319 PHE B N 1
ATOM 8433 C CA . PHE B 1 319 ? 21.938 23.781 -19.5 1 93.06 319 PHE B CA 1
ATOM 8434 C C . PHE B 1 319 ? 22.109 22.812 -18.344 1 93.06 319 PHE B C 1
ATOM 8436 O O . PHE B 1 319 ? 23.078 22.922 -17.578 1 93.06 319 PHE B O 1
ATOM 8443 N N . ALA B 1 320 ? 21.141 21.891 -18.188 1 92.88 320 ALA B N 1
ATOM 8444 C CA . ALA B 1 320 ? 21.188 20.906 -17.109 1 92.88 320 ALA B CA 1
ATOM 8445 C C . ALA B 1 320 ? 22.438 20.062 -17.203 1 92.88 320 ALA B C 1
ATOM 8447 O O . ALA B 1 320 ? 23.078 19.781 -16.188 1 92.88 320 ALA B O 1
ATOM 8448 N N . GLN B 1 321 ? 22.797 19.656 -18.391 1 91.06 321 GLN B N 1
ATOM 8449 C CA . GLN B 1 321 ? 23.984 18.828 -18.562 1 91.06 321 GLN B CA 1
ATOM 8450 C C . GLN B 1 321 ? 25.234 19.547 -18.109 1 91.06 321 GLN B C 1
ATOM 8452 O O . GLN B 1 321 ? 26.156 18.938 -17.547 1 91.06 321 GLN B O 1
ATOM 8457 N N . GLU B 1 322 ? 25.219 20.812 -18.344 1 91.88 322 GLU B N 1
ATOM 8458 C CA . GLU B 1 322 ? 26.375 21.594 -17.938 1 91.88 322 GLU B CA 1
ATOM 8459 C C . GLU B 1 322 ? 26.391 21.812 -16.422 1 91.88 322 GLU B C 1
ATOM 8461 O O . GLU B 1 322 ? 27.422 21.625 -15.773 1 91.88 322 GLU B O 1
ATOM 8466 N N . LEU B 1 323 ? 25.281 22.25 -15.914 1 93.06 323 LEU B N 1
ATOM 8467 C CA . LEU B 1 323 ? 25.188 22.562 -14.492 1 93.06 323 LEU B CA 1
ATOM 8468 C C . LEU B 1 323 ? 25.438 21.328 -13.641 1 93.06 323 LEU B C 1
ATOM 8470 O O . LEU B 1 323 ? 26.078 21.406 -12.586 1 93.06 323 LEU B O 1
ATOM 8474 N N . LEU B 1 324 ? 24.922 20.172 -14.133 1 91.81 324 LEU B N 1
ATOM 8475 C CA . LEU B 1 324 ? 24.906 18.969 -13.32 1 91.81 324 LEU B CA 1
ATOM 8476 C C . LEU B 1 324 ? 26.078 18.062 -13.664 1 91.81 324 LEU B C 1
ATOM 8478 O O . LEU B 1 324 ? 26.188 16.953 -13.156 1 91.81 324 LEU B O 1
ATOM 8482 N N . LYS B 1 325 ? 26.938 18.531 -14.438 1 88.94 325 LYS B N 1
ATOM 8483 C CA . LYS B 1 325 ? 28.078 17.719 -14.883 1 88.94 325 LYS B CA 1
ATOM 8484 C C . LYS B 1 325 ? 28.891 17.219 -13.688 1 88.94 325 LYS B C 1
ATOM 8486 O O . LYS B 1 325 ? 29.109 17.953 -12.727 1 88.94 325 LYS B O 1
ATOM 8491 N N . ILE B 1 326 ? 29.156 16.016 -13.719 1 84.88 326 ILE B N 1
ATOM 8492 C CA . ILE B 1 326 ? 29.953 15.406 -12.664 1 84.88 326 ILE B CA 1
ATOM 8493 C C . ILE B 1 326 ? 31.234 14.828 -13.25 1 84.88 326 ILE B C 1
ATOM 8495 O O . ILE B 1 326 ? 31.203 14.172 -14.297 1 84.88 326 ILE B O 1
ATOM 8499 N N . ASN B 1 327 ? 32.375 15.242 -12.711 1 77.69 327 ASN B N 1
ATOM 8500 C CA . ASN B 1 327 ? 33.656 14.75 -13.172 1 77.69 327 ASN B CA 1
ATOM 8501 C C . ASN B 1 327 ? 34.031 13.43 -12.5 1 77.69 327 ASN B C 1
ATOM 8503 O O . ASN B 1 327 ? 34.812 13.414 -11.547 1 77.69 327 ASN B O 1
ATOM 8507 N N . SER B 1 328 ? 33.469 12.461 -12.875 1 78.5 328 SER B N 1
ATOM 8508 C CA . SER B 1 328 ? 33.75 11.125 -12.359 1 78.5 328 SER B CA 1
ATOM 8509 C C . SER B 1 328 ? 33.594 10.07 -13.445 1 78.5 328 SER B C 1
ATOM 8511 O O . SER B 1 328 ? 32.719 10.18 -14.297 1 78.5 328 SER B O 1
ATOM 8513 N N . ASP B 1 329 ? 34.5 9.195 -13.484 1 72.56 329 ASP B N 1
ATOM 8514 C CA . ASP B 1 329 ? 34.406 8.07 -14.414 1 72.56 329 ASP B CA 1
ATOM 8515 C C . ASP B 1 329 ? 33.406 7.023 -13.891 1 72.56 329 ASP B C 1
ATOM 8517 O O . ASP B 1 329 ? 32.938 6.191 -14.656 1 72.56 329 ASP B O 1
ATOM 8521 N N . GLU B 1 330 ? 33.188 7.195 -12.625 1 71.25 330 GLU B N 1
ATOM 8522 C CA . GLU B 1 330 ? 32.375 6.164 -11.984 1 71.25 330 GLU B CA 1
ATOM 8523 C C . GLU B 1 330 ? 30.922 6.578 -11.922 1 71.25 330 GLU B C 1
ATOM 8525 O O . GLU B 1 330 ? 30.031 5.734 -11.766 1 71.25 330 GLU B O 1
ATOM 8530 N N . ILE B 1 331 ? 30.703 7.844 -11.914 1 80.75 331 ILE B N 1
ATOM 8531 C CA . ILE B 1 331 ? 29.344 8.359 -11.805 1 80.75 331 ILE B CA 1
ATOM 8532 C C . ILE B 1 331 ? 28.938 9.023 -13.125 1 80.75 331 ILE B C 1
ATOM 8534 O O . ILE B 1 331 ? 29.672 9.859 -13.656 1 80.75 331 ILE B O 1
ATOM 8538 N N . LYS B 1 332 ? 27.844 8.516 -13.617 1 79.38 332 LYS B N 1
ATOM 8539 C CA . LYS B 1 332 ? 27.344 9.078 -14.867 1 79.38 332 LYS B CA 1
ATOM 8540 C C . LYS B 1 332 ? 26.047 9.844 -14.648 1 79.38 332 LYS B C 1
ATOM 8542 O O . LYS B 1 332 ? 25.188 9.414 -13.867 1 79.38 332 LYS B O 1
ATOM 8547 N N . LEU B 1 333 ? 25.922 11.023 -15.273 1 86.25 333 LEU B N 1
ATOM 8548 C CA . LEU B 1 333 ? 24.703 11.836 -15.234 1 86.25 333 LEU B CA 1
ATOM 8549 C C . LEU B 1 333 ? 23.719 11.398 -16.312 1 86.25 333 LEU B C 1
ATOM 8551 O O . LEU B 1 333 ? 24.094 11.273 -17.484 1 86.25 333 LEU B O 1
ATOM 8555 N N . ASN B 1 334 ? 22.516 11.062 -15.836 1 76.44 334 ASN B N 1
ATOM 8556 C CA . ASN B 1 334 ? 21.438 10.719 -16.75 1 76.44 334 ASN B CA 1
ATOM 8557 C C . ASN B 1 334 ? 20.234 11.648 -16.578 1 76.44 334 ASN B C 1
ATOM 8559 O O . ASN B 1 334 ? 19.656 11.742 -15.5 1 76.44 334 ASN B O 1
ATOM 8563 N N . ILE B 1 335 ? 19.891 12.352 -17.641 1 81.62 335 ILE B N 1
ATOM 8564 C CA . ILE B 1 335 ? 18.672 13.164 -17.641 1 81.62 335 ILE B CA 1
ATOM 8565 C C . ILE B 1 335 ? 17.469 12.289 -17.984 1 81.62 335 ILE B C 1
ATOM 8567 O O . ILE B 1 335 ? 17.312 11.836 -19.109 1 81.62 335 ILE B O 1
ATOM 8571 N N . GLN B 1 336 ? 16.688 12.102 -17.047 1 67.19 336 GLN B N 1
ATOM 8572 C CA . GLN B 1 336 ? 15.594 11.141 -17.156 1 67.19 336 GLN B CA 1
ATOM 8573 C C . GLN B 1 336 ? 14.398 11.742 -17.891 1 67.19 336 GLN B C 1
ATOM 8575 O O . GLN B 1 336 ? 13.773 11.086 -18.719 1 67.19 336 GLN B O 1
ATOM 8580 N N . SER B 1 337 ? 13.945 12.898 -17.547 1 71.56 337 SER B N 1
ATOM 8581 C CA . SER B 1 337 ? 12.797 13.531 -18.188 1 71.56 337 SER B CA 1
ATOM 8582 C C . SER B 1 337 ? 12.906 15.055 -18.141 1 71.56 337 SER B C 1
ATOM 8584 O O . SER B 1 337 ? 13.555 15.609 -17.25 1 71.56 337 SER B O 1
ATOM 8586 N N . ILE B 1 338 ? 12.438 15.711 -19.109 1 79.94 338 ILE B N 1
ATOM 8587 C CA . ILE B 1 338 ? 12.273 17.156 -19.203 1 79.94 338 ILE B CA 1
ATOM 8588 C C . ILE B 1 338 ? 10.828 17.484 -19.562 1 79.94 338 ILE B C 1
ATOM 8590 O O . ILE B 1 338 ? 10.352 17.125 -20.641 1 79.94 338 ILE B O 1
ATOM 8594 N N . ASP B 1 339 ? 10.141 18.141 -18.625 1 74.12 339 ASP B N 1
ATOM 8595 C CA . ASP B 1 339 ? 8.711 18.375 -18.828 1 74.12 339 ASP B CA 1
ATOM 8596 C C . ASP B 1 339 ? 8.359 19.844 -18.562 1 74.12 339 ASP B C 1
ATOM 8598 O O . ASP B 1 339 ? 8.977 20.5 -17.719 1 74.12 339 ASP B O 1
ATOM 8602 N N . GLU B 1 340 ? 7.426 20.312 -19.375 1 80.94 340 GLU B N 1
ATOM 8603 C CA . GLU B 1 340 ? 6.828 21.609 -19.094 1 80.94 340 GLU B CA 1
ATOM 8604 C C . GLU B 1 340 ? 5.59 21.469 -18.219 1 80.94 340 GLU B C 1
ATOM 8606 O O . GLU B 1 340 ? 4.77 20.578 -18.422 1 80.94 340 GLU B O 1
ATOM 8611 N N . ARG B 1 341 ? 5.559 22.344 -17.156 1 75.12 341 ARG B N 1
ATOM 8612 C CA . ARG B 1 341 ? 4.375 22.328 -16.312 1 75.12 341 ARG B CA 1
ATOM 8613 C C . ARG B 1 341 ? 4.191 23.656 -15.586 1 75.12 341 ARG B C 1
ATOM 8615 O O . ARG B 1 341 ? 5.035 24.547 -15.695 1 75.12 341 ARG B O 1
ATOM 8622 N N . LYS B 1 342 ? 3.064 23.797 -15.008 1 73.75 342 LYS B N 1
ATOM 8623 C CA . LYS B 1 342 ? 2.855 24.906 -14.086 1 73.75 342 LYS B CA 1
ATOM 8624 C C . LYS B 1 342 ? 3.121 24.484 -12.641 1 73.75 342 LYS B C 1
ATOM 8626 O O . LYS B 1 342 ? 2.682 23.406 -12.219 1 73.75 342 LYS B O 1
ATOM 8631 N N . ASN B 1 343 ? 3.91 25.266 -12.008 1 72.56 343 ASN B N 1
ATOM 8632 C CA . ASN B 1 343 ? 4.215 24.906 -10.633 1 72.56 343 ASN B CA 1
ATOM 8633 C C . ASN B 1 343 ? 3.115 25.359 -9.672 1 72.56 343 ASN B C 1
ATOM 8635 O O . ASN B 1 343 ? 2.074 25.859 -10.109 1 72.56 343 ASN B O 1
ATOM 8639 N N . HIS B 1 344 ? 3.27 25.281 -8.445 1 62.97 344 HIS B N 1
ATOM 8640 C CA . HIS B 1 344 ? 2.262 25.547 -7.426 1 62.97 344 HIS B CA 1
ATOM 8641 C C . HIS B 1 344 ? 1.877 27.016 -7.395 1 62.97 344 HIS B C 1
ATOM 8643 O O . HIS B 1 344 ? 0.799 27.375 -6.914 1 62.97 344 HIS B O 1
ATOM 8649 N N . ASN B 1 345 ? 2.789 27.859 -7.906 1 66.38 345 ASN B N 1
ATOM 8650 C CA . ASN B 1 345 ? 2.51 29.297 -7.98 1 66.38 345 ASN B CA 1
ATOM 8651 C C . ASN B 1 345 ? 1.873 29.672 -9.312 1 66.38 345 ASN B C 1
ATOM 8653 O O . ASN B 1 345 ? 1.663 30.859 -9.594 1 66.38 345 ASN B O 1
ATOM 8657 N N . GLY B 1 346 ? 1.556 28.672 -10.102 1 69.44 346 GLY B N 1
ATOM 8658 C CA . GLY B 1 346 ? 0.978 28.938 -11.414 1 69.44 346 GLY B CA 1
ATOM 8659 C C . GLY B 1 346 ? 2.004 29.375 -12.438 1 69.44 346 GLY B C 1
ATOM 8660 O O . GLY B 1 346 ? 1.647 29.75 -13.562 1 69.44 346 GLY B O 1
ATOM 8661 N N . GLN B 1 347 ? 3.178 29.359 -12.039 1 79.94 347 GLN B N 1
ATOM 8662 C CA . GLN B 1 347 ? 4.254 29.75 -12.945 1 79.94 347 GLN B CA 1
ATOM 8663 C C . GLN B 1 347 ? 4.602 28.625 -13.906 1 79.94 347 GLN B C 1
ATOM 8665 O O . GLN B 1 347 ? 4.645 27.453 -13.516 1 79.94 347 GLN B O 1
ATOM 8670 N N . GLU B 1 348 ? 4.789 29.016 -15.172 1 85.75 348 GLU B N 1
ATOM 8671 C CA . GLU B 1 348 ? 5.23 28.031 -16.156 1 85.75 348 GLU B CA 1
ATOM 8672 C C . GLU B 1 348 ? 6.699 27.672 -15.969 1 85.75 348 GLU B C 1
ATOM 8674 O O . GLU B 1 348 ? 7.566 28.547 -16 1 85.75 348 GLU B O 1
ATOM 8679 N N . VAL B 1 349 ? 6.914 26.375 -15.789 1 89.38 349 VAL B N 1
ATOM 8680 C CA . VAL B 1 349 ? 8.273 25.969 -15.469 1 89.38 349 VAL B CA 1
ATOM 8681 C C . VAL B 1 349 ? 8.648 24.734 -16.297 1 89.38 349 VAL B C 1
ATOM 8683 O O . VAL B 1 349 ? 7.785 24.094 -16.906 1 89.38 349 VAL B O 1
ATOM 8686 N N . ILE B 1 350 ? 9.922 24.562 -16.453 1 88.31 350 ILE B N 1
ATOM 8687 C CA . ILE B 1 350 ? 10.5 23.328 -16.984 1 88.31 350 ILE B CA 1
ATOM 8688 C C . ILE B 1 350 ? 11.109 22.516 -15.852 1 88.31 350 ILE B C 1
ATOM 8690 O O . ILE B 1 350 ? 11.945 23.016 -15.102 1 88.31 350 ILE B O 1
ATOM 8694 N N . THR B 1 351 ? 10.547 21.359 -15.688 1 85.62 351 THR B N 1
ATOM 8695 C CA . THR B 1 351 ? 11.094 20.469 -14.664 1 85.62 351 THR B CA 1
ATOM 8696 C C . THR B 1 351 ? 11.961 19.391 -15.305 1 85.62 351 THR B C 1
ATOM 8698 O O . THR B 1 351 ? 11.539 18.734 -16.266 1 85.62 351 THR B O 1
ATOM 8701 N N . ILE B 1 352 ? 13.18 19.25 -14.82 1 85.94 352 ILE B N 1
ATOM 8702 C CA . ILE B 1 352 ? 14.125 18.25 -15.305 1 85.94 352 ILE B CA 1
ATOM 8703 C C . ILE B 1 352 ? 14.391 17.219 -14.211 1 85.94 352 ILE B C 1
ATOM 8705 O O . ILE B 1 352 ? 14.922 17.547 -13.148 1 85.94 352 ILE B O 1
ATOM 8709 N N . GLN B 1 353 ? 13.977 16.094 -14.484 1 77.88 353 GLN B N 1
ATOM 8710 C CA . GLN B 1 353 ? 14.312 14.984 -13.594 1 77.88 353 GLN B CA 1
ATOM 8711 C C . GLN B 1 353 ? 15.617 14.312 -14.023 1 77.88 353 GLN B C 1
ATOM 8713 O O . GLN B 1 353 ? 15.781 13.945 -15.188 1 77.88 353 GLN B O 1
ATOM 8718 N N . TYR B 1 354 ? 16.609 14.258 -13.117 1 79.94 354 TYR B N 1
ATOM 8719 C CA . TYR B 1 354 ? 17.891 13.664 -13.477 1 79.94 354 TYR B CA 1
ATOM 8720 C C . TYR B 1 354 ? 18.328 12.656 -12.422 1 79.94 354 TYR B C 1
ATOM 8722 O O . TYR B 1 354 ? 17.828 12.656 -11.297 1 79.94 354 TYR B O 1
ATOM 8730 N N . MET B 1 355 ? 19.188 11.797 -12.836 1 77.44 355 MET B N 1
ATOM 8731 C CA . MET B 1 355 ? 19.75 10.742 -11.992 1 77.44 355 MET B CA 1
ATOM 8732 C C . MET B 1 355 ? 21.25 10.617 -12.188 1 77.44 355 MET B C 1
ATOM 8734 O O . MET B 1 355 ? 21.75 10.703 -13.312 1 77.44 355 MET B O 1
ATOM 8738 N N . TYR B 1 356 ? 22.016 10.641 -11.07 1 79.25 356 TYR B N 1
ATOM 8739 C CA . TYR B 1 356 ? 23.406 10.195 -11.109 1 79.25 356 TYR B CA 1
ATOM 8740 C C . TYR B 1 356 ? 23.5 8.695 -10.891 1 79.25 356 TYR B C 1
ATOM 8742 O O . TYR B 1 356 ? 23.125 8.188 -9.828 1 79.25 356 TYR B O 1
ATOM 8750 N N . GLU B 1 357 ? 23.906 8.078 -11.938 1 74.06 357 GLU B N 1
ATOM 8751 C CA . GLU B 1 357 ? 23.984 6.625 -11.898 1 74.06 357 GLU B CA 1
ATOM 8752 C C . GLU B 1 357 ? 25.375 6.145 -11.531 1 74.06 357 GLU B C 1
ATOM 8754 O O . GLU B 1 357 ? 26.375 6.688 -12.016 1 74.06 357 GLU B O 1
ATOM 8759 N N . HIS B 1 358 ? 25.438 5.367 -10.586 1 69.94 358 HIS B N 1
ATOM 8760 C CA . HIS B 1 358 ? 26.688 4.695 -10.242 1 69.94 358 HIS B CA 1
ATOM 8761 C C . HIS B 1 358 ? 26.531 3.18 -10.297 1 69.94 358 HIS B C 1
ATOM 8763 O O . HIS B 1 358 ? 25.453 2.676 -10.648 1 69.94 358 HIS B O 1
ATOM 8769 N N . LYS B 1 359 ? 27.562 2.496 -10.211 1 56.06 359 LYS B N 1
ATOM 8770 C CA . LYS B 1 359 ? 27.641 1.062 -10.484 1 56.06 359 LYS B CA 1
ATOM 8771 C C . LYS B 1 359 ? 26.531 0.309 -9.758 1 56.06 359 LYS B C 1
ATOM 8773 O O . LYS B 1 359 ? 25.906 -0.597 -10.32 1 56.06 359 LYS B O 1
ATOM 8778 N N . ASN B 1 360 ? 26.234 0.806 -8.414 1 46.78 360 ASN B N 1
ATOM 8779 C CA . ASN B 1 360 ? 25.297 0.043 -7.602 1 46.78 360 ASN B CA 1
ATOM 8780 C C . ASN B 1 360 ? 23.969 0.779 -7.441 1 46.78 360 ASN B C 1
ATOM 8782 O O . ASN B 1 360 ? 23.203 0.499 -6.512 1 46.78 360 ASN B O 1
ATOM 8786 N N . GLY B 1 361 ? 23.703 1.711 -8.172 1 58.97 361 GLY B N 1
ATOM 8787 C CA . GLY B 1 361 ? 22.469 2.449 -8.008 1 58.97 361 GLY B CA 1
ATOM 8788 C C . GLY B 1 361 ? 22.531 3.867 -8.539 1 58.97 361 GLY B C 1
ATOM 8789 O O . GLY B 1 361 ? 23.391 4.176 -9.383 1 58.97 361 GLY B O 1
ATOM 8790 N N . GLY B 1 362 ? 21.562 4.512 -8.43 1 65.06 362 GLY B N 1
ATOM 8791 C CA . GLY B 1 362 ? 21.531 5.91 -8.828 1 65.06 362 GLY B CA 1
ATOM 8792 C C . GLY B 1 362 ? 20.734 6.785 -7.879 1 65.06 362 GLY B C 1
ATOM 8793 O O . GLY B 1 362 ? 19.922 6.285 -7.105 1 65.06 362 GLY B O 1
ATOM 8794 N N . THR B 1 363 ? 21.125 7.957 -7.621 1 74.12 363 THR B N 1
ATOM 8795 C CA . THR B 1 363 ? 20.438 9 -6.875 1 74.12 363 THR B CA 1
ATOM 8796 C C . THR B 1 363 ? 20.062 10.164 -7.793 1 74.12 363 THR B C 1
ATOM 8798 O O . THR B 1 363 ? 20.859 10.57 -8.641 1 74.12 363 THR B O 1
ATOM 8801 N N . GLY B 1 364 ? 18.812 10.445 -7.688 1 74.38 364 GLY B N 1
ATOM 8802 C CA . GLY B 1 364 ? 18.391 11.523 -8.562 1 74.38 364 GLY B CA 1
ATOM 8803 C C . GLY B 1 364 ? 17.422 12.484 -7.898 1 74.38 364 GLY B C 1
ATOM 8804 O O . GLY B 1 364 ? 17 12.266 -6.758 1 74.38 364 GLY B O 1
ATOM 8805 N N . THR B 1 365 ? 17.266 13.664 -8.32 1 79.88 365 THR B N 1
ATOM 8806 C CA . THR B 1 365 ? 16.328 14.695 -7.922 1 79.88 365 THR B CA 1
ATOM 8807 C C . THR B 1 365 ? 15.898 15.531 -9.125 1 79.88 365 THR B C 1
ATOM 8809 O O . THR B 1 365 ? 16.094 15.125 -10.273 1 79.88 365 THR B O 1
ATOM 8812 N N . ASP B 1 366 ? 15.211 16.656 -8.867 1 83.81 366 ASP B N 1
ATOM 8813 C CA . ASP B 1 366 ? 14.695 17.484 -9.961 1 83.81 366 ASP B CA 1
ATOM 8814 C C . ASP B 1 366 ? 15.336 18.859 -9.961 1 83.81 366 ASP B C 1
ATOM 8816 O O . ASP B 1 366 ? 15.82 19.328 -8.93 1 83.81 366 ASP B O 1
ATOM 8820 N N . LEU B 1 367 ? 15.484 19.406 -11.117 1 91.06 367 LEU B N 1
ATOM 8821 C CA . LEU B 1 367 ? 15.844 20.797 -11.398 1 91.06 367 LEU B CA 1
ATOM 8822 C C . LEU B 1 367 ? 14.68 21.531 -12.047 1 91.06 367 LEU B C 1
ATOM 8824 O O . LEU B 1 367 ? 14.031 21.016 -12.961 1 91.06 367 LEU B O 1
ATOM 8828 N N . GLU B 1 368 ? 14.359 22.703 -11.461 1 92 368 GLU B N 1
ATOM 8829 C CA . GLU B 1 368 ? 13.25 23.484 -12 1 92 368 GLU B CA 1
ATOM 8830 C C . GLU B 1 368 ? 13.742 24.812 -12.57 1 92 368 GLU B C 1
ATOM 8832 O O . GLU B 1 368 ? 14.445 25.562 -11.891 1 92 368 GLU B O 1
ATOM 8837 N N . LEU B 1 369 ? 13.352 25.031 -13.805 1 94.31 369 LEU B N 1
ATOM 8838 C CA . LEU B 1 369 ? 13.734 26.25 -14.508 1 94.31 369 LEU B CA 1
ATOM 8839 C C . LEU B 1 369 ? 12.5 27.047 -14.945 1 94.31 369 LEU B C 1
ATOM 8841 O O . LEU B 1 369 ? 11.453 26.469 -15.227 1 94.31 369 LEU B O 1
ATOM 8845 N N . ASP B 1 370 ? 12.734 28.328 -14.945 1 92.38 370 ASP B N 1
ATOM 8846 C CA . ASP B 1 370 ? 11.695 29.172 -15.531 1 92.38 370 ASP B CA 1
ATOM 8847 C C . ASP B 1 370 ? 11.562 28.906 -17.031 1 92.38 370 ASP B C 1
ATOM 8849 O O . ASP B 1 370 ? 12.555 28.891 -17.75 1 92.38 370 ASP B O 1
ATOM 8853 N N . LYS B 1 371 ? 10.359 28.688 -17.484 1 89.88 371 LYS B N 1
ATOM 8854 C CA . LYS B 1 371 ? 10.141 28.312 -18.875 1 89.88 371 LYS B CA 1
ATOM 8855 C C . LYS B 1 371 ? 10.523 29.453 -19.828 1 89.88 371 LYS B C 1
ATOM 8857 O O . LYS B 1 371 ? 11.008 29.219 -20.922 1 89.88 371 LYS B O 1
ATOM 8862 N N . ARG B 1 372 ? 10.281 30.656 -19.516 1 87.88 372 ARG B N 1
ATOM 8863 C CA . ARG B 1 372 ? 10.492 31.812 -20.375 1 87.88 372 ARG B CA 1
ATOM 8864 C C . ARG B 1 372 ? 11.961 32.219 -20.391 1 87.88 372 ARG B C 1
ATOM 8866 O O . ARG B 1 372 ? 12.539 32.469 -21.453 1 87.88 372 ARG B O 1
ATOM 8873 N N . THR B 1 373 ? 12.609 32.281 -19.188 1 90.62 373 THR B N 1
ATOM 8874 C CA . THR B 1 373 ? 13.93 32.906 -19.078 1 90.62 373 THR B CA 1
ATOM 8875 C C . THR B 1 373 ? 15.008 31.828 -18.922 1 90.62 373 THR B C 1
ATOM 8877 O O . THR B 1 373 ? 16.203 32.094 -19.078 1 90.62 373 THR B O 1
ATOM 8880 N N . GLY B 1 374 ? 14.594 30.578 -18.531 1 93.31 374 GLY B N 1
ATOM 8881 C CA . GLY B 1 374 ? 15.562 29.516 -18.297 1 93.31 374 GLY B CA 1
ATOM 8882 C C . GLY B 1 374 ? 16.281 29.656 -16.969 1 93.31 374 GLY B C 1
ATOM 8883 O O . GLY B 1 374 ? 17.219 28.906 -16.688 1 93.31 374 GLY B O 1
ATOM 8884 N N . GLU B 1 375 ? 15.82 30.562 -16.125 1 94.44 375 GLU B N 1
ATOM 8885 C CA . GLU B 1 375 ? 16.438 30.797 -14.828 1 94.44 375 GLU B CA 1
ATOM 8886 C C . GLU B 1 375 ? 16.047 29.703 -13.828 1 94.44 375 GLU B C 1
ATOM 8888 O O . GLU B 1 375 ? 14.969 29.141 -13.914 1 94.44 375 GLU B O 1
ATOM 8893 N N . ILE B 1 376 ? 16.953 29.531 -12.859 1 94.31 376 ILE B N 1
ATOM 8894 C CA . ILE B 1 376 ? 16.719 28.5 -11.867 1 94.31 376 ILE B CA 1
ATOM 8895 C C . ILE B 1 376 ? 15.656 28.969 -10.875 1 94.31 376 ILE B C 1
ATOM 8897 O O . ILE B 1 376 ? 15.711 30.094 -10.383 1 94.31 376 ILE B O 1
ATOM 8901 N N . ILE B 1 377 ? 14.75 28.094 -10.688 1 92 377 ILE B N 1
ATOM 8902 C CA . ILE B 1 377 ? 13.75 28.312 -9.648 1 92 377 ILE B CA 1
ATOM 8903 C C . ILE B 1 377 ? 14.062 27.438 -8.438 1 92 377 ILE B C 1
ATOM 8905 O O . ILE B 1 377 ? 13.984 27.891 -7.293 1 92 377 ILE B O 1
ATOM 8909 N N . GLN B 1 378 ? 14.398 26.234 -8.719 1 91.31 378 GLN B N 1
ATOM 8910 C CA . GLN B 1 378 ? 14.773 25.312 -7.66 1 91.31 378 GLN B CA 1
ATOM 8911 C C . GLN B 1 378 ? 15.945 24.422 -8.094 1 91.31 378 GLN B C 1
ATOM 8913 O O . GLN B 1 378 ? 15.914 23.828 -9.172 1 91.31 378 GLN B O 1
ATOM 8918 N N . TYR B 1 379 ? 16.938 24.406 -7.297 1 91.44 379 TYR B N 1
ATOM 8919 C CA . TYR B 1 379 ? 18.125 23.578 -7.527 1 91.44 379 TYR B CA 1
ATOM 8920 C C . TYR B 1 379 ? 18.688 23.062 -6.215 1 91.44 379 TYR B C 1
ATOM 8922 O O . TYR B 1 379 ? 18.828 23.828 -5.25 1 91.44 379 TYR B O 1
ATOM 8930 N N . HIS B 1 380 ? 18.922 21.844 -6.215 1 87.5 380 HIS B N 1
ATOM 8931 C CA . HIS B 1 380 ? 19.625 21.203 -5.113 1 87.5 380 HIS B CA 1
ATOM 8932 C C . HIS B 1 380 ? 20.781 20.344 -5.625 1 87.5 380 HIS B C 1
ATOM 8934 O O . HIS B 1 380 ? 20.578 19.469 -6.469 1 87.5 380 HIS B O 1
ATOM 8940 N N . ASN B 1 381 ? 21.938 20.656 -5.16 1 84.25 381 ASN B N 1
ATOM 8941 C CA . ASN B 1 381 ? 23.125 19.922 -5.574 1 84.25 381 ASN B CA 1
ATOM 8942 C C . ASN B 1 381 ? 23.312 18.641 -4.746 1 84.25 381 ASN B C 1
ATOM 8944 O O . ASN B 1 381 ? 23.766 18.703 -3.605 1 84.25 381 ASN B O 1
ATOM 8948 N N . ILE B 1 382 ? 23.062 17.578 -5.348 1 78.75 382 ILE B N 1
ATOM 8949 C CA . ILE B 1 382 ? 23.203 16.344 -4.598 1 78.75 382 ILE B CA 1
ATOM 8950 C C . ILE B 1 382 ? 24.547 15.68 -4.93 1 78.75 382 ILE B C 1
ATOM 8952 O O . ILE B 1 382 ? 24.828 14.578 -4.465 1 78.75 382 ILE B O 1
ATOM 8956 N N . LYS B 1 383 ? 25.484 16.359 -5.688 1 79.62 383 LYS B N 1
ATOM 8957 C CA . LYS B 1 383 ? 26.766 15.812 -6.145 1 79.62 383 LYS B CA 1
ATOM 8958 C C . LYS B 1 383 ? 27.703 15.57 -4.973 1 79.62 383 LYS B C 1
ATOM 8960 O O . LYS B 1 383 ? 28.359 14.523 -4.898 1 79.62 383 LYS B O 1
ATOM 8965 N N . ASN B 1 384 ? 27.672 16.641 -4.188 1 69.69 384 ASN B N 1
ATOM 8966 C CA . ASN B 1 384 ? 28.625 16.562 -3.086 1 69.69 384 ASN B CA 1
ATOM 8967 C C . ASN B 1 384 ? 28.312 15.398 -2.156 1 69.69 384 ASN B C 1
ATOM 8969 O O . ASN B 1 384 ? 29.219 14.688 -1.727 1 69.69 384 ASN B O 1
ATOM 8973 N N . ASP B 1 385 ? 27.094 15.32 -1.973 1 68.69 385 ASP B N 1
ATOM 8974 C CA . ASP B 1 385 ? 26.688 14.211 -1.118 1 68.69 385 ASP B CA 1
ATOM 8975 C C . ASP B 1 385 ? 27.016 12.867 -1.776 1 68.69 385 ASP B C 1
ATOM 8977 O O . ASP B 1 385 ? 27.469 11.938 -1.109 1 68.69 385 ASP B O 1
ATOM 8981 N N . LEU B 1 386 ? 26.828 12.844 -3.014 1 72.94 386 LEU B N 1
ATOM 8982 C CA . LEU B 1 386 ? 27.109 11.633 -3.779 1 72.94 386 LEU B CA 1
ATOM 8983 C C . LEU B 1 386 ? 28.594 11.328 -3.791 1 72.94 386 LEU B C 1
ATOM 8985 O O . LEU B 1 386 ? 29 10.172 -3.639 1 72.94 386 LEU B O 1
ATOM 8989 N N . LEU B 1 387 ? 29.375 12.383 -4.012 1 72.62 387 LEU B N 1
ATOM 8990 C CA . LEU B 1 387 ? 30.812 12.203 -4.039 1 72.62 387 LEU B CA 1
ATOM 8991 C C . LEU B 1 387 ? 31.344 11.781 -2.668 1 72.62 387 LEU B C 1
ATOM 8993 O O . LEU B 1 387 ? 32.219 10.922 -2.568 1 72.62 387 LEU B O 1
ATOM 8997 N N . ARG B 1 388 ? 30.766 12.43 -1.729 1 65.69 388 ARG B N 1
ATOM 8998 C CA . ARG B 1 388 ? 31.141 12.062 -0.368 1 65.69 388 ARG B CA 1
ATOM 8999 C C . ARG B 1 388 ? 30.75 10.617 -0.06 1 65.69 388 ARG B C 1
ATOM 9001 O O . ARG B 1 388 ? 31.547 9.859 0.503 1 65.69 388 ARG B O 1
ATOM 9008 N N . GLU B 1 389 ? 29.594 10.352 -0.482 1 61.81 389 GLU B N 1
ATOM 9009 C CA . GLU B 1 389 ? 29.078 9.016 -0.217 1 61.81 389 GLU B CA 1
ATOM 9010 C C . GLU B 1 389 ? 29.859 7.945 -0.968 1 61.81 389 GLU B C 1
ATOM 9012 O O . GLU B 1 389 ? 29.953 6.801 -0.521 1 61.81 389 GLU B O 1
ATOM 9017 N N . ASN B 1 390 ? 30.438 8.297 -2.018 1 60.69 390 ASN B N 1
ATOM 9018 C CA . ASN B 1 390 ? 31.188 7.359 -2.838 1 60.69 390 ASN B CA 1
ATOM 9019 C C . ASN B 1 390 ? 32.688 7.539 -2.658 1 60.69 390 ASN B C 1
ATOM 9021 O O . ASN B 1 390 ? 33.5 7.098 -3.498 1 60.69 390 ASN B O 1
ATOM 9025 N N . ASN B 1 391 ? 33.031 8.25 -1.43 1 56.88 391 ASN B N 1
ATOM 9026 C CA . ASN B 1 391 ? 34.406 8.531 -1.041 1 56.88 391 ASN B CA 1
ATOM 9027 C C . ASN B 1 391 ? 35.188 9.164 -2.188 1 56.88 391 ASN B C 1
ATOM 9029 O O . ASN B 1 391 ? 36.344 8.82 -2.4 1 56.88 391 ASN B O 1
ATOM 9033 N N . LEU B 1 392 ? 34.531 9.773 -2.904 1 62.31 392 LEU B N 1
ATOM 9034 C CA . LEU B 1 392 ? 35.188 10.461 -4.02 1 62.31 392 LEU B CA 1
ATOM 9035 C C . LEU B 1 392 ? 35.375 11.945 -3.723 1 62.31 392 LEU B C 1
ATOM 9037 O O . LEU B 1 392 ? 35.75 12.711 -4.602 1 62.31 392 LEU B O 1
ATOM 9041 N N . SER B 1 393 ? 35 12.172 -2.479 1 61.12 393 SER B N 1
ATOM 9042 C CA . SER B 1 393 ? 35.094 13.594 -2.174 1 61.12 393 SER B CA 1
ATOM 9043 C C . SER B 1 393 ? 36.531 14.008 -1.943 1 61.12 393 SER B C 1
ATOM 9045 O O . SER B 1 393 ? 37.281 13.312 -1.25 1 61.12 393 SER B O 1
ATOM 9047 N N . LYS B 1 394 ? 37.219 14.656 -2.684 1 55.22 394 LYS B N 1
ATOM 9048 C CA . LYS B 1 394 ? 38.5 15.289 -2.373 1 55.22 394 LYS B CA 1
ATOM 9049 C C . LYS B 1 394 ? 38.344 16.328 -1.263 1 55.22 394 LYS B C 1
ATOM 9051 O O . LYS B 1 394 ? 37.375 17.078 -1.234 1 55.22 394 LYS B O 1
ATOM 9056 N N . LYS B 1 395 ? 39.094 16.016 -0.135 1 52.41 395 LYS B N 1
ATOM 9057 C CA . LYS B 1 395 ? 39.156 16.984 0.947 1 52.41 395 LYS B CA 1
ATOM 9058 C C . LYS B 1 395 ? 39.219 18.406 0.399 1 52.41 395 LYS B C 1
ATOM 9060 O O . LYS B 1 395 ? 40.156 18.766 -0.319 1 52.41 395 LYS B O 1
ATOM 9065 N N . ASN B 1 396 ? 38.188 18.938 0.247 1 50 396 ASN B N 1
ATOM 9066 C CA . ASN B 1 396 ? 38.219 20.281 -0.331 1 50 396 ASN B CA 1
ATOM 9067 C C . ASN B 1 396 ? 39.031 21.25 0.53 1 50 396 ASN B C 1
ATOM 9069 O O . ASN B 1 396 ? 39.219 21 1.72 1 50 396 ASN B O 1
ATOM 9073 N N . GLY B 1 397 ? 39.531 22.266 -0.124 1 53.44 397 GLY B N 1
ATOM 9074 C CA . GLY B 1 397 ? 40.344 23.438 0.208 1 53.44 397 GLY B CA 1
ATOM 9075 C C . GLY B 1 397 ? 39.844 24.156 1.452 1 53.44 397 GLY B C 1
ATOM 9076 O O . GLY B 1 397 ? 38.938 23.672 2.141 1 53.44 397 GLY B O 1
ATOM 9077 N N . GLN B 1 398 ? 40.531 25.266 1.859 1 59.22 398 GLN B N 1
ATOM 9078 C CA . GLN B 1 398 ? 40.312 26.172 2.984 1 59.22 398 GLN B CA 1
ATOM 9079 C C . GLN B 1 398 ? 38.875 26.719 3 1 59.22 398 GLN B C 1
ATOM 9081 O O . GLN B 1 398 ? 38.375 27.156 1.972 1 59.22 398 GLN B O 1
ATOM 9086 N N . ALA B 1 399 ? 38.094 26.484 4.035 1 77.69 399 ALA B N 1
ATOM 9087 C CA . ALA B 1 399 ? 36.781 27.031 4.262 1 77.69 399 ALA B CA 1
ATOM 9088 C C . ALA B 1 399 ? 36.75 28.531 3.994 1 77.69 399 ALA B C 1
ATOM 9090 O O . ALA B 1 399 ? 37.656 29.25 4.398 1 77.69 399 ALA B O 1
ATOM 9091 N N . ILE B 1 400 ? 35.906 28.922 2.992 1 87.56 400 ILE B N 1
ATOM 9092 C CA . ILE B 1 400 ? 35.781 30.344 2.734 1 87.56 400 ILE B CA 1
ATOM 9093 C C . ILE B 1 400 ? 35.062 31.016 3.912 1 87.56 400 ILE B C 1
ATOM 9095 O O . ILE B 1 400 ? 34.438 30.359 4.73 1 87.56 400 ILE B O 1
ATOM 9099 N N . SER B 1 401 ? 35.344 32.312 3.988 1 88.12 401 SER B N 1
ATOM 9100 C CA . SER B 1 401 ? 34.719 33.094 5.047 1 88.12 401 SER B CA 1
ATOM 9101 C C . SER B 1 401 ? 33.219 33.312 4.758 1 88.12 401 SER B C 1
ATOM 9103 O O . SER B 1 401 ? 32.781 33.094 3.631 1 88.12 401 SER B O 1
ATOM 9105 N N . LYS B 1 402 ? 32.594 33.656 5.727 1 88.81 402 LYS B N 1
ATOM 9106 C CA . LYS B 1 402 ? 31.172 34 5.59 1 88.81 402 LYS B CA 1
ATOM 9107 C C . LYS B 1 402 ? 30.969 35.094 4.551 1 88.81 402 LYS B C 1
ATOM 9109 O O . LYS B 1 402 ? 30.031 35.031 3.742 1 88.81 402 LYS B O 1
ATOM 9114 N N . GLU B 1 403 ? 31.797 36.031 4.605 1 90.69 403 GLU B N 1
ATOM 9115 C CA . GLU B 1 403 ? 31.688 37.156 3.674 1 90.69 403 GLU B CA 1
ATOM 9116 C C . GLU B 1 403 ? 31.938 36.688 2.236 1 90.69 403 GLU B C 1
ATOM 9118 O O . GLU B 1 403 ? 31.219 37.125 1.319 1 90.69 403 GLU B O 1
ATOM 9123 N N . ASP B 1 404 ? 32.844 35.875 2.131 1 94 404 ASP B N 1
ATOM 9124 C CA . ASP B 1 404 ? 33.125 35.344 0.799 1 94 404 ASP B CA 1
ATOM 9125 C C . ASP B 1 404 ? 32 34.438 0.306 1 94 404 ASP B C 1
ATOM 9127 O O . ASP B 1 404 ? 31.688 34.438 -0.884 1 94 404 ASP B O 1
ATOM 9131 N N . ALA B 1 405 ? 31.5 33.688 1.229 1 94.44 405 ALA B N 1
ATOM 9132 C CA . ALA B 1 405 ? 30.359 32.844 0.874 1 94.44 405 ALA B CA 1
ATOM 9133 C C . ALA B 1 405 ? 29.172 33.688 0.41 1 94.44 405 ALA B C 1
ATOM 9135 O O . ALA B 1 405 ? 28.484 33.312 -0.542 1 94.44 405 ALA B O 1
ATOM 9136 N N . LEU B 1 406 ? 28.953 34.781 1.071 1 94.69 406 LEU B N 1
ATOM 9137 C CA . LEU B 1 406 ? 27.875 35.656 0.688 1 94.69 406 LEU B CA 1
ATOM 9138 C C . LEU B 1 406 ? 28.109 36.25 -0.702 1 94.69 406 LEU B C 1
ATOM 9140 O O . LEU B 1 406 ? 27.188 36.312 -1.516 1 94.69 406 LEU B O 1
ATOM 9144 N N . LYS B 1 407 ? 29.328 36.656 -0.916 1 95.19 407 LYS B N 1
ATOM 9145 C CA . LYS B 1 407 ? 29.672 37.156 -2.236 1 95.19 407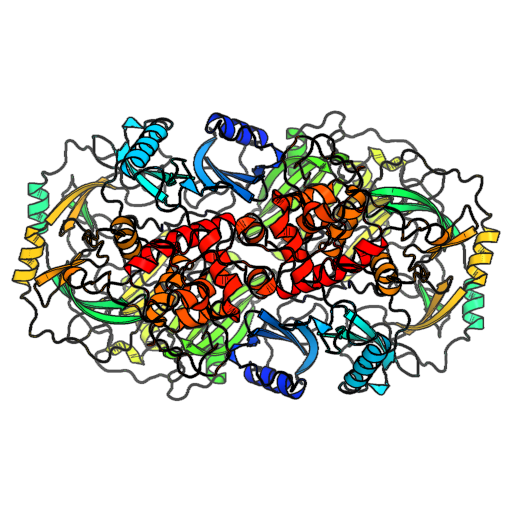 LYS B CA 1
ATOM 9146 C C . LYS B 1 407 ? 29.453 36.125 -3.314 1 95.19 407 LYS B C 1
ATOM 9148 O O . LYS B 1 407 ? 28.953 36.406 -4.402 1 95.19 407 LYS B O 1
ATOM 9153 N N . GLN B 1 408 ? 29.812 35 -2.926 1 95.81 408 GLN B N 1
ATOM 9154 C CA . GLN B 1 408 ? 29.625 33.906 -3.865 1 95.81 408 GLN B CA 1
ATOM 9155 C C . GLN B 1 408 ? 28.141 33.625 -4.113 1 95.81 408 GLN B C 1
ATOM 9157 O O . GLN B 1 408 ? 27.734 33.312 -5.238 1 95.81 408 GLN B O 1
ATOM 9162 N N . ALA B 1 409 ? 27.359 33.625 -3.104 1 96 409 ALA B N 1
ATOM 9163 C CA . ALA B 1 409 ? 25.922 33.469 -3.246 1 96 409 ALA B CA 1
ATOM 9164 C C . ALA B 1 409 ? 25.344 34.5 -4.223 1 96 409 ALA B C 1
ATOM 9166 O O . ALA B 1 409 ? 24.547 34.125 -5.102 1 96 409 ALA B O 1
ATOM 9167 N N . VAL B 1 410 ? 25.766 35.688 -4.094 1 96.12 410 VAL B N 1
ATOM 9168 C CA . VAL B 1 410 ? 25.281 36.75 -4.961 1 96.12 410 VAL B CA 1
ATOM 9169 C C . VAL B 1 410 ? 25.75 36.5 -6.395 1 96.12 410 VAL B C 1
ATOM 9171 O O . VAL B 1 410 ? 25 36.719 -7.344 1 96.12 410 VAL B O 1
ATOM 9174 N N . THR B 1 411 ? 26.969 36.062 -6.527 1 96.38 411 THR B N 1
ATOM 9175 C CA . THR B 1 411 ? 27.484 35.719 -7.848 1 96.38 411 THR B CA 1
ATOM 9176 C C . THR B 1 411 ? 26.609 34.656 -8.516 1 96.38 411 THR B C 1
ATOM 9178 O O . THR B 1 411 ? 26.266 34.781 -9.688 1 96.38 411 THR B O 1
ATOM 9181 N N . TYR B 1 412 ? 26.312 33.688 -7.801 1 96.12 412 TYR B N 1
ATOM 9182 C CA . TYR B 1 412 ? 25.484 32.625 -8.352 1 96.12 412 TYR B CA 1
ATOM 9183 C C . TYR B 1 412 ? 24.078 33.125 -8.688 1 96.12 412 TYR B C 1
ATOM 9185 O O . TYR B 1 412 ? 23.5 32.719 -9.695 1 96.12 412 TYR B O 1
ATOM 9193 N N . LEU B 1 413 ? 23.547 33.938 -7.848 1 95.94 413 LEU B N 1
ATOM 9194 C CA . LEU B 1 413 ? 22.234 34.531 -8.133 1 95.94 413 LEU B CA 1
ATOM 9195 C C . LEU B 1 413 ? 22.266 35.312 -9.438 1 95.94 413 LEU B C 1
ATOM 9197 O O . LEU B 1 413 ? 21.344 35.188 -10.25 1 95.94 413 LEU B O 1
ATOM 9201 N N . LYS B 1 414 ? 23.281 36.062 -9.633 1 94.81 414 LYS B N 1
ATOM 9202 C CA . LYS B 1 414 ? 23.422 36.844 -10.859 1 94.81 414 LYS B CA 1
ATOM 9203 C C . LYS B 1 414 ? 23.594 35.938 -12.07 1 94.81 414 LYS B C 1
ATOM 9205 O O . LYS B 1 414 ? 23.141 36.25 -13.172 1 94.81 414 LYS B O 1
ATOM 9210 N N . GLN B 1 415 ? 24.203 34.875 -11.805 1 94.19 415 GLN B N 1
ATOM 9211 C CA . GLN B 1 415 ? 24.484 33.938 -12.891 1 94.19 415 GLN B CA 1
ATOM 9212 C C . GLN B 1 415 ? 23.25 33.125 -13.266 1 94.19 415 GLN B C 1
ATOM 9214 O O . GLN B 1 415 ? 22.969 32.906 -14.445 1 94.19 415 GLN B O 1
ATOM 9219 N N . TYR B 1 416 ? 22.484 32.688 -12.273 1 94.75 416 TYR B N 1
ATOM 9220 C CA . TYR B 1 416 ? 21.484 31.656 -12.539 1 94.75 416 TYR B CA 1
ATOM 9221 C C . TYR B 1 416 ? 20.078 32.219 -12.414 1 94.75 416 TYR B C 1
ATOM 9223 O O . TYR B 1 416 ? 19.109 31.625 -12.906 1 94.75 416 TYR B O 1
ATOM 9231 N N . SER B 1 417 ? 19.891 33.344 -11.758 1 92.88 417 SER B N 1
ATOM 9232 C CA . SER B 1 417 ? 18.578 33.906 -11.555 1 92.88 417 SER B CA 1
ATOM 9233 C C . SER B 1 417 ? 18.625 35.438 -11.484 1 92.88 417 SER B C 1
ATOM 9235 O O . SER B 1 417 ? 18.156 36.031 -10.523 1 92.88 417 SER B O 1
ATOM 9237 N N . PRO B 1 418 ? 18.969 36.062 -12.523 1 92.81 418 PRO B N 1
ATOM 9238 C CA . PRO B 1 418 ? 19.203 37.5 -12.469 1 92.81 418 PRO B CA 1
ATOM 9239 C C . PRO B 1 418 ? 17.922 38.344 -12.555 1 92.81 418 PRO B C 1
ATOM 9241 O O . PRO B 1 418 ? 17.844 39.438 -12 1 92.81 418 PRO B O 1
ATOM 9244 N N . SER B 1 419 ? 16.922 37.875 -13.188 1 87.81 419 SER B N 1
ATOM 9245 C CA . SER B 1 419 ? 15.797 38.688 -13.602 1 87.81 419 SER B CA 1
ATOM 9246 C C . SER B 1 419 ? 15.031 39.219 -12.398 1 87.81 419 SER B C 1
ATOM 9248 O O . SER B 1 419 ? 14.344 40.25 -12.5 1 87.81 419 SER B O 1
ATOM 9250 N N . TYR B 1 420 ? 15.18 38.562 -11.203 1 83.62 420 TYR B N 1
ATOM 9251 C CA . TYR B 1 420 ? 14.359 38.938 -10.062 1 83.62 420 TYR B CA 1
ATOM 9252 C C . TYR B 1 420 ? 15.188 39.688 -9.023 1 83.62 420 TYR B C 1
ATOM 9254 O O . TYR B 1 420 ? 14.656 40.125 -8 1 83.62 420 TYR B O 1
ATOM 9262 N N . LEU B 1 421 ? 16.344 39.906 -9.273 1 93.62 421 LEU B N 1
ATOM 9263 C CA . LEU B 1 421 ? 17.266 40.25 -8.188 1 93.62 421 LEU B CA 1
ATOM 9264 C C . LEU B 1 421 ? 17 41.656 -7.699 1 93.62 421 LEU B C 1
ATOM 9266 O O . LEU B 1 421 ? 17.266 42 -6.539 1 93.62 421 LEU B O 1
ATOM 9270 N N . HIS B 1 422 ? 16.484 42.531 -8.555 1 93.5 422 HIS B N 1
ATOM 9271 C CA . HIS B 1 422 ? 16.25 43.938 -8.188 1 93.5 422 HIS B CA 1
ATOM 9272 C C . HIS B 1 422 ? 15.125 44.031 -7.156 1 93.5 422 HIS B C 1
ATOM 9274 O O . HIS B 1 422 ? 14.992 45.062 -6.488 1 93.5 422 HIS B O 1
ATOM 9280 N N . ASN B 1 423 ? 14.375 43 -7.012 1 93.94 423 ASN B N 1
ATOM 9281 C CA . ASN B 1 423 ? 13.273 43 -6.059 1 93.94 423 ASN B CA 1
ATOM 9282 C C . ASN B 1 423 ? 13.703 42.469 -4.695 1 93.94 423 ASN B C 1
ATOM 9284 O O . ASN B 1 423 ? 12.906 42.406 -3.762 1 93.94 423 ASN B O 1
ATOM 9288 N N . TYR B 1 424 ? 14.945 42.062 -4.555 1 95.56 424 TYR B N 1
ATOM 9289 C CA . TYR B 1 424 ? 15.383 41.406 -3.334 1 95.56 424 TYR B CA 1
ATOM 9290 C C . TYR B 1 424 ? 16.547 42.156 -2.699 1 95.56 424 TYR B C 1
ATOM 9292 O O . TYR B 1 424 ? 17.312 42.812 -3.395 1 95.56 424 TYR B O 1
ATOM 9300 N N . ALA B 1 425 ? 16.641 42 -1.383 1 94.94 425 ALA B N 1
ATOM 9301 C CA . ALA B 1 425 ? 17.688 42.656 -0.618 1 94.94 425 ALA B CA 1
ATOM 9302 C C . ALA B 1 425 ? 18.734 41.656 -0.128 1 94.94 425 ALA B C 1
ATOM 9304 O O . ALA B 1 425 ? 18.484 40.469 -0.104 1 94.94 425 ALA B O 1
ATOM 9305 N N . MET B 1 426 ? 19.875 42.25 0.201 1 93.31 426 MET B N 1
ATOM 9306 C CA . MET B 1 426 ? 20.906 41.438 0.889 1 93.31 426 MET B CA 1
ATOM 9307 C C . MET B 1 426 ? 20.375 40.938 2.219 1 93.31 426 MET B C 1
ATOM 9309 O O . MET B 1 426 ? 19.484 41.531 2.818 1 93.31 426 MET B O 1
ATOM 9313 N N . PRO B 1 427 ? 20.859 39.75 2.611 1 89.62 427 PRO B N 1
ATOM 9314 C CA . PRO B 1 427 ? 20.391 39.188 3.885 1 89.62 427 PRO B CA 1
ATOM 9315 C C . PRO B 1 427 ? 20.453 40.219 5.023 1 89.62 427 PRO B C 1
ATOM 9317 O O . PRO B 1 427 ? 21.406 41 5.121 1 89.62 427 PRO B O 1
ATOM 9320 N N . ILE B 1 428 ? 19.281 40.125 5.688 1 80.69 428 ILE B N 1
ATOM 9321 C CA . ILE B 1 428 ? 19.172 41 6.844 1 80.69 428 ILE B CA 1
ATOM 9322 C C . ILE B 1 428 ? 19.281 40.188 8.125 1 80.69 428 ILE B C 1
ATOM 9324 O O . ILE B 1 428 ? 18.531 39.219 8.32 1 80.69 428 ILE B O 1
ATOM 9328 N N . GLY B 1 429 ? 20.344 40.312 8.883 1 71.88 429 GLY B N 1
ATOM 9329 C CA . GLY B 1 429 ? 20.516 39.594 10.133 1 71.88 429 GLY B CA 1
ATOM 9330 C C . GLY B 1 429 ? 21.625 38.562 10.078 1 71.88 429 GLY B C 1
ATOM 9331 O O . GLY B 1 429 ? 22.531 38.656 9.25 1 71.88 429 GLY B O 1
ATOM 9332 N N . GLU B 1 430 ? 21.5 37.531 10.984 1 67.31 430 GLU B N 1
ATOM 9333 C CA . GLU B 1 430 ? 22.562 36.531 11.117 1 67.31 430 GLU B CA 1
ATOM 9334 C C . GLU B 1 430 ? 22.375 35.375 10.141 1 67.31 430 GLU B C 1
ATOM 9336 O O . GLU B 1 430 ? 21.25 34.938 9.906 1 67.31 430 GLU B O 1
ATOM 9341 N N . THR B 1 431 ? 23.469 35.188 9.445 1 72.75 431 THR B N 1
ATOM 9342 C CA . THR B 1 431 ? 23.547 34.031 8.562 1 72.75 431 THR B CA 1
ATOM 9343 C C . THR B 1 431 ? 23.656 32.719 9.375 1 72.75 431 THR B C 1
ATOM 9345 O O . THR B 1 431 ? 24.422 32.656 10.328 1 72.75 431 THR B O 1
ATOM 9348 N N . PHE B 1 432 ? 22.812 31.906 8.977 1 73.94 432 PHE B N 1
ATOM 9349 C CA . PHE B 1 432 ? 22.875 30.625 9.648 1 73.94 432 PHE B CA 1
ATOM 9350 C C . PHE B 1 432 ? 23.984 29.766 9.07 1 73.94 432 PHE B C 1
ATOM 9352 O O . PHE B 1 432 ? 24.094 29.609 7.852 1 73.94 432 PHE B O 1
ATOM 9359 N N . TYR B 1 433 ? 24.875 29.359 9.859 1 77 433 TYR B N 1
ATOM 9360 C CA . TYR B 1 433 ? 25.953 28.453 9.492 1 77 433 TYR B CA 1
ATOM 9361 C C . TYR B 1 433 ? 25.734 27.078 10.117 1 77 433 TYR B C 1
ATOM 9363 O O . TYR B 1 433 ? 25.656 26.938 11.336 1 77 433 TYR B O 1
ATOM 9371 N N . GLU B 1 434 ? 25.625 26.125 9.297 1 73.38 434 GLU B N 1
ATOM 9372 C CA . GLU B 1 434 ? 25.484 24.75 9.773 1 73.38 434 GLU B CA 1
ATOM 9373 C C . GLU B 1 434 ? 26.859 24.078 9.922 1 73.38 434 GLU B C 1
ATOM 9375 O O . GLU B 1 434 ? 27.453 23.656 8.93 1 73.38 434 GLU B O 1
ATOM 9380 N N . GLU B 1 435 ? 27.188 23.891 11.133 1 68.31 435 GLU B N 1
ATOM 9381 C CA . GLU B 1 435 ? 28.531 23.391 11.422 1 68.31 435 GLU B CA 1
ATOM 9382 C C . GLU B 1 435 ? 28.703 21.953 10.953 1 68.31 435 GLU B C 1
ATOM 9384 O O . GLU B 1 435 ? 29.75 21.594 10.422 1 68.31 435 GLU B O 1
ATOM 9389 N N . GLU B 1 436 ? 27.734 21.188 11.148 1 64.56 436 GLU B N 1
ATOM 9390 C CA . GLU B 1 436 ? 27.844 19.75 10.859 1 64.56 436 GLU B CA 1
ATOM 9391 C C . GLU B 1 436 ? 28.078 19.516 9.367 1 64.56 436 GLU B C 1
ATOM 9393 O O . GLU B 1 436 ? 28.859 18.641 8.992 1 64.56 436 GLU B O 1
ATOM 9398 N N . SER B 1 437 ? 27.547 20.328 8.555 1 68.88 437 SER B N 1
ATOM 9399 C CA . SER B 1 437 ? 27.672 20.141 7.117 1 68.88 437 SER B CA 1
ATOM 9400 C C . SER B 1 437 ? 28.562 21.219 6.5 1 68.88 437 SER B C 1
ATOM 9402 O O . SER B 1 437 ? 28.797 21.219 5.289 1 68.88 437 SER B O 1
ATOM 9404 N N . GLU B 1 438 ? 29.031 22.109 7.285 1 77.38 438 GLU B N 1
ATOM 9405 C CA . GLU B 1 438 ? 29.859 23.219 6.82 1 77.38 438 GLU B CA 1
ATOM 9406 C C . GLU B 1 438 ? 29.188 23.969 5.676 1 77.38 438 GLU B C 1
ATOM 9408 O O . GLU B 1 438 ? 29.781 24.156 4.609 1 77.38 438 GLU B O 1
ATOM 9413 N N . THR B 1 439 ? 28 24.312 5.953 1 84.12 439 THR B N 1
ATOM 9414 C CA . THR B 1 439 ? 27.172 24.953 4.926 1 84.12 439 THR B CA 1
ATOM 9415 C C . THR B 1 439 ? 26.672 26.312 5.406 1 84.12 439 THR B C 1
ATOM 9417 O O . THR B 1 439 ? 26.266 26.453 6.559 1 84.12 439 THR B O 1
ATOM 9420 N N . TYR B 1 440 ? 26.828 27.344 4.496 1 87.62 440 TYR B N 1
ATOM 9421 C CA . TYR B 1 440 ? 26.234 28.656 4.73 1 87.62 440 TYR B CA 1
ATOM 9422 C C . TYR B 1 440 ? 24.844 28.75 4.09 1 87.62 440 TYR B C 1
ATOM 9424 O O . TYR B 1 440 ? 24.688 28.422 2.912 1 87.62 440 TYR B O 1
ATOM 9432 N N . HIS B 1 441 ? 23.969 29.203 4.902 1 89.06 441 HIS B N 1
ATOM 9433 C CA . HIS B 1 441 ? 22.625 29.422 4.371 1 89.06 441 HIS B CA 1
ATOM 9434 C C . HIS B 1 441 ? 22.281 30.906 4.332 1 89.06 441 HIS B C 1
ATOM 9436 O O . HIS B 1 441 ? 22.375 31.594 5.355 1 89.06 441 HIS B O 1
ATOM 9442 N N . PHE B 1 442 ? 21.938 31.422 3.137 1 90.81 442 PHE B N 1
ATOM 9443 C CA . PHE B 1 442 ? 21.594 32.812 2.984 1 90.81 442 PHE B CA 1
ATOM 9444 C C . PHE B 1 442 ? 20.141 33 2.521 1 90.81 442 PHE B C 1
ATOM 9446 O O . PHE B 1 442 ? 19.672 32.219 1.682 1 90.81 442 PHE B O 1
ATOM 9453 N N . SER B 1 443 ? 19.531 33.906 3.164 1 91.19 443 SER B N 1
ATOM 9454 C CA . SER B 1 443 ? 18.188 34.281 2.76 1 91.19 443 SER B CA 1
ATOM 9455 C C . SER B 1 443 ? 18.125 35.75 2.293 1 91.19 443 SER B C 1
ATOM 9457 O O . SER B 1 443 ? 18.531 36.656 3.025 1 91.19 443 SER B O 1
ATOM 9459 N N . PHE B 1 444 ? 17.688 35.969 1.077 1 93.69 444 PHE B N 1
ATOM 9460 C CA . PHE B 1 444 ? 17.516 37.281 0.511 1 93.69 444 PHE B CA 1
ATOM 9461 C C . PHE B 1 444 ? 16.047 37.688 0.456 1 93.69 444 PHE B C 1
ATOM 9463 O O . PHE B 1 444 ? 15.312 37.219 -0.417 1 93.69 444 PHE B O 1
ATOM 9470 N N . PRO B 1 445 ? 15.672 38.531 1.354 1 92.12 445 PRO B N 1
ATOM 9471 C CA . PRO B 1 445 ? 14.242 38.844 1.427 1 92.12 445 PRO B CA 1
ATOM 9472 C C . PRO B 1 445 ? 13.781 39.781 0.299 1 92.12 445 PRO B C 1
ATOM 9474 O O . PRO B 1 445 ? 14.547 40.625 -0.153 1 92.12 445 PRO B O 1
ATOM 9477 N N . ARG B 1 446 ? 12.578 39.656 -0.098 1 94.31 446 ARG B N 1
ATOM 9478 C CA . ARG B 1 446 ? 11.953 40.562 -1.051 1 94.31 446 ARG B CA 1
ATOM 9479 C C . ARG B 1 446 ? 11.648 41.906 -0.404 1 94.31 446 ARG B C 1
ATOM 9481 O O . ARG B 1 446 ? 11.43 41.969 0.806 1 94.31 446 ARG B O 1
ATOM 9488 N N . VAL B 1 447 ? 11.742 42.969 -1.245 1 95 447 VAL B N 1
ATOM 9489 C CA . VAL B 1 447 ? 11.438 44.312 -0.79 1 95 447 VAL B CA 1
ATOM 9490 C C . VAL B 1 447 ? 10.352 44.938 -1.669 1 95 447 VAL B C 1
ATOM 9492 O O . VAL B 1 447 ? 10.453 44.906 -2.896 1 95 447 VAL B O 1
ATOM 9495 N N . VAL B 1 448 ? 9.359 45.406 -1.036 1 94.44 448 VAL B N 1
ATOM 9496 C CA . VAL B 1 448 ? 8.289 46.125 -1.714 1 94.44 448 VAL B CA 1
ATOM 9497 C C . VAL B 1 448 ? 7.961 47.406 -0.958 1 94.44 448 VAL B C 1
ATOM 9499 O O . VAL B 1 448 ? 7.805 47.375 0.265 1 94.44 448 VAL B O 1
ATOM 9502 N N . ASN B 1 449 ? 7.887 48.5 -1.562 1 93.5 449 ASN B N 1
ATOM 9503 C CA . ASN B 1 449 ? 7.598 49.781 -0.97 1 93.5 449 ASN B CA 1
ATOM 9504 C C . ASN B 1 449 ? 8.586 50.125 0.141 1 93.5 449 ASN B C 1
ATOM 9506 O O . ASN B 1 449 ? 8.195 50.688 1.175 1 93.5 449 ASN B O 1
ATOM 9510 N N . GLY B 1 450 ? 9.742 49.594 -0.038 1 91.62 450 GLY B N 1
ATOM 9511 C CA . GLY B 1 450 ? 10.812 49.938 0.872 1 91.62 450 GLY B CA 1
ATOM 9512 C C . GLY B 1 450 ? 10.836 49.094 2.137 1 91.62 450 GLY B C 1
ATOM 9513 O O . GLY B 1 450 ? 11.656 49.344 3.027 1 91.62 450 GLY B O 1
ATOM 9514 N N . ILE B 1 451 ? 9.906 48.188 2.234 1 93.81 451 ILE B N 1
ATOM 9515 C CA . ILE B 1 451 ? 9.898 47.344 3.434 1 93.81 451 ILE B CA 1
ATOM 9516 C C . ILE B 1 451 ? 10.031 45.875 3.043 1 93.81 451 ILE B C 1
ATOM 9518 O O . ILE B 1 451 ? 9.789 45.5 1.891 1 93.81 451 ILE B O 1
ATOM 9522 N N . LEU B 1 452 ? 10.383 45.094 4.012 1 92.31 452 LEU B N 1
ATOM 9523 C CA . LEU B 1 452 ? 10.664 43.656 3.766 1 92.31 452 LEU B CA 1
ATOM 9524 C C . LEU B 1 452 ? 9.375 42.875 3.656 1 92.31 452 LEU B C 1
ATOM 9526 O O . LEU B 1 452 ? 8.352 43.25 4.234 1 92.31 452 LEU B O 1
ATOM 9530 N N . VAL B 1 453 ? 9.477 41.844 2.867 1 91.12 453 VAL B N 1
ATOM 9531 C CA . VAL B 1 453 ? 8.359 40.906 2.717 1 91.12 453 VAL B CA 1
ATOM 9532 C C . VAL B 1 453 ? 8.703 39.594 3.396 1 91.12 453 VAL B C 1
ATOM 9534 O O . VAL B 1 453 ? 9.664 38.906 3.018 1 91.12 453 VAL B O 1
ATOM 9537 N N . ASN B 1 454 ? 7.898 39.312 4.348 1 86.19 454 ASN B N 1
ATOM 9538 C CA . ASN B 1 454 ? 8.031 38 4.98 1 86.19 454 ASN B CA 1
ATOM 9539 C C . ASN B 1 454 ? 7.266 36.906 4.207 1 86.19 454 ASN B C 1
ATOM 9541 O O . ASN B 1 454 ? 6.055 37.031 4.004 1 86.19 454 ASN B O 1
ATOM 9545 N N . GLY B 1 455 ? 7.977 35.938 3.803 1 79.38 455 GLY B N 1
ATOM 9546 C CA . GLY B 1 455 ? 7.348 34.844 3.049 1 79.38 455 GLY B CA 1
ATOM 9547 C C . GLY B 1 455 ? 7.887 34.719 1.638 1 79.38 455 GLY B C 1
ATOM 9548 O O . GLY B 1 455 ? 7.648 33.719 0.97 1 79.38 455 GLY B O 1
ATOM 9549 N N . ASP B 1 456 ? 8.516 35.688 1.163 1 86.31 456 ASP B N 1
ATOM 9550 C CA . ASP B 1 456 ? 9.148 35.688 -0.151 1 86.31 456 ASP B CA 1
ATOM 9551 C C . ASP B 1 456 ? 10.648 35.938 -0.039 1 86.31 456 ASP B C 1
ATOM 9553 O O . ASP B 1 456 ? 11.07 37 0.461 1 86.31 456 ASP B O 1
ATOM 9557 N N . GLN B 1 457 ? 11.352 35 -0.503 1 90.25 457 GLN B N 1
ATOM 9558 C CA . GLN B 1 457 ? 12.797 35.156 -0.393 1 90.25 457 GLN B CA 1
ATOM 9559 C C . GLN B 1 457 ? 13.523 34.281 -1.403 1 90.25 457 GLN B C 1
ATOM 9561 O O . GLN B 1 457 ? 12.938 33.344 -1.975 1 90.25 457 GLN B O 1
ATOM 9566 N N . LEU B 1 458 ? 14.758 34.688 -1.632 1 92.62 458 LEU B N 1
ATOM 9567 C CA . LEU B 1 458 ? 15.719 33.812 -2.297 1 92.62 458 LEU B CA 1
ATOM 9568 C C . LEU B 1 458 ? 16.578 33.062 -1.276 1 92.62 458 LEU B C 1
ATOM 9570 O O . LEU B 1 458 ? 17.078 33.688 -0.322 1 92.62 458 LEU B O 1
ATOM 9574 N N . SER B 1 459 ? 16.609 31.828 -1.436 1 92.44 459 SER B N 1
ATOM 9575 C CA . SER B 1 459 ? 17.438 31.031 -0.535 1 92.44 459 SER B CA 1
ATOM 9576 C C . SER B 1 459 ? 18.609 30.391 -1.276 1 92.44 459 SER B C 1
ATOM 9578 O O . SER B 1 459 ? 18.422 29.75 -2.305 1 92.44 459 SER B O 1
ATOM 9580 N N . VAL B 1 460 ? 19.812 30.594 -0.77 1 93.56 460 VAL B N 1
ATOM 9581 C CA . VAL B 1 460 ? 21.016 30.047 -1.379 1 93.56 460 VAL B CA 1
ATOM 9582 C C . VAL B 1 460 ? 21.875 29.391 -0.309 1 93.56 460 VAL B C 1
ATOM 9584 O O . VAL B 1 460 ? 22.094 29.953 0.765 1 93.56 460 VAL B O 1
ATOM 9587 N N . SER B 1 461 ? 22.281 28.25 -0.584 1 93 461 SER B N 1
ATOM 9588 C CA . SER B 1 461 ? 23.219 27.562 0.296 1 93 461 SER B CA 1
ATOM 9589 C C . SER B 1 461 ? 24.562 27.344 -0.389 1 93 461 SER B C 1
ATOM 9591 O O . SER B 1 461 ? 24.625 26.938 -1.549 1 93 461 SER B O 1
ATOM 9593 N N . ILE B 1 462 ? 25.625 27.672 0.382 1 92.56 462 ILE B N 1
ATOM 9594 C CA . ILE B 1 462 ? 26.984 27.594 -0.144 1 92.56 462 ILE B CA 1
ATOM 9595 C C . ILE B 1 462 ? 27.812 26.656 0.719 1 92.56 462 ILE B C 1
ATOM 9597 O O . ILE B 1 462 ? 27.781 26.734 1.949 1 92.56 462 ILE B O 1
ATOM 9601 N N . ALA B 1 463 ? 28.578 25.844 -0.021 1 89.25 463 ALA B N 1
ATOM 9602 C CA . ALA B 1 463 ? 29.484 24.938 0.688 1 89.25 463 ALA B CA 1
ATOM 9603 C C . ALA B 1 463 ? 30.734 25.672 1.157 1 89.25 463 ALA B C 1
ATOM 9605 O O . ALA B 1 463 ? 31 26.797 0.746 1 89.25 463 ALA B O 1
ATOM 9606 N N . ALA B 1 464 ? 31.5 24.984 2.037 1 85.38 464 ALA B N 1
ATOM 9607 C CA . ALA B 1 464 ? 32.719 25.562 2.578 1 85.38 464 ALA B CA 1
ATOM 9608 C C . ALA B 1 464 ? 33.719 25.875 1.466 1 85.38 464 ALA B C 1
ATOM 9610 O O . ALA B 1 464 ? 34.531 26.797 1.595 1 85.38 464 ALA B O 1
ATOM 9611 N N . ASP B 1 465 ? 33.594 25.188 0.358 1 85.62 465 ASP B N 1
ATOM 9612 C CA . ASP B 1 465 ? 34.531 25.406 -0.736 1 85.62 465 ASP B CA 1
ATOM 9613 C C . ASP B 1 465 ? 34 26.453 -1.716 1 85.62 465 ASP B C 1
ATOM 9615 O O . ASP B 1 465 ? 34.656 26.719 -2.74 1 85.62 465 ASP B O 1
ATOM 9619 N N . GLY B 1 466 ? 32.875 26.938 -1.404 1 90.12 466 GLY B N 1
ATOM 9620 C CA . GLY B 1 466 ? 32.312 27.984 -2.238 1 90.12 466 GLY B CA 1
ATOM 9621 C C . GLY B 1 466 ? 31.359 27.484 -3.299 1 90.12 466 GLY B C 1
ATOM 9622 O O . GLY B 1 466 ? 30.75 28.266 -4.023 1 90.12 466 GLY B O 1
ATOM 9623 N N . SER B 1 467 ? 31.172 26.25 -3.363 1 89.5 467 SER B N 1
ATOM 9624 C CA . SER B 1 467 ? 30.281 25.688 -4.371 1 89.5 467 SER B CA 1
ATOM 9625 C C . SER B 1 467 ? 28.812 25.906 -3.99 1 89.5 467 SER B C 1
ATOM 9627 O O . SER B 1 467 ? 28.484 26.016 -2.807 1 89.5 467 SER B O 1
ATOM 9629 N N . LEU B 1 468 ? 28 25.953 -5.035 1 92.75 468 LEU B N 1
ATOM 9630 C CA . LEU B 1 468 ? 26.562 26.156 -4.84 1 92.75 468 LEU B CA 1
ATOM 9631 C C . LEU B 1 468 ? 25.875 24.844 -4.426 1 92.75 468 LEU B C 1
ATOM 9633 O O . LEU B 1 468 ? 25.953 23.844 -5.141 1 92.75 468 LEU B O 1
ATOM 9637 N N . LEU B 1 469 ? 25.234 24.922 -3.32 1 89.5 469 LEU B N 1
ATOM 9638 C CA . LEU B 1 469 ? 24.562 23.734 -2.822 1 89.5 469 LEU B CA 1
ATOM 9639 C C . LEU B 1 469 ? 23.062 23.766 -3.143 1 89.5 469 LEU B C 1
ATOM 9641 O O . LEU B 1 469 ? 22.453 22.734 -3.395 1 89.5 469 LEU B O 1
ATOM 9645 N N . SER B 1 470 ? 22.531 24.859 -3.023 1 92.5 470 SER B N 1
ATOM 9646 C CA . SER B 1 470 ? 21.109 24.984 -3.336 1 92.5 470 SER B CA 1
ATOM 9647 C C . SER B 1 470 ? 20.75 26.406 -3.705 1 92.5 470 SER B C 1
ATOM 9649 O O . SER B 1 470 ? 21.422 27.359 -3.289 1 92.5 470 SER B O 1
ATOM 9651 N N . LEU B 1 471 ? 19.797 26.562 -4.547 1 93.44 471 LEU B N 1
ATOM 9652 C CA . LEU B 1 471 ? 19.219 27.828 -4.957 1 93.44 471 LEU B CA 1
ATOM 9653 C C . LEU B 1 471 ? 17.719 27.703 -5.168 1 93.44 471 LEU B C 1
ATOM 9655 O O . LEU B 1 471 ? 17.266 26.922 -6.012 1 93.44 471 LEU B O 1
ATOM 9659 N N . ASN B 1 472 ? 16.984 28.438 -4.375 1 90.88 472 ASN B N 1
ATOM 9660 C CA . ASN B 1 472 ? 15.531 28.406 -4.449 1 90.88 472 ASN B CA 1
ATOM 9661 C C . ASN B 1 472 ? 14.945 29.812 -4.547 1 90.88 472 ASN B C 1
ATOM 9663 O O . ASN B 1 472 ? 15.289 30.688 -3.756 1 90.88 472 ASN B O 1
ATOM 9667 N N . VAL B 1 473 ? 14.133 29.953 -5.52 1 88.12 473 VAL B N 1
ATOM 9668 C CA . VAL B 1 473 ? 13.438 31.219 -5.715 1 88.12 473 VAL B CA 1
ATOM 9669 C C . VAL B 1 473 ? 11.977 31.078 -5.289 1 88.12 473 VAL B C 1
ATOM 9671 O O . VAL B 1 473 ? 11.188 30.406 -5.969 1 88.12 473 VAL B O 1
ATOM 9674 N N . ILE B 1 474 ? 11.664 31.672 -4.188 1 80.62 474 ILE B N 1
ATOM 9675 C CA . ILE B 1 474 ? 10.273 31.703 -3.736 1 80.62 474 ILE B CA 1
ATOM 9676 C C . ILE B 1 474 ? 9.656 33.062 -4.039 1 80.62 474 ILE B C 1
ATOM 9678 O O . ILE B 1 474 ? 10 34.062 -3.406 1 80.62 474 ILE B O 1
ATOM 9682 N N . GLN B 1 475 ? 8.93 33.125 -5.004 1 81.5 475 GLN B N 1
ATOM 9683 C CA . GLN B 1 475 ? 8.289 34.375 -5.398 1 81.5 475 GLN B CA 1
ATOM 9684 C C . GLN B 1 475 ? 6.793 34.188 -5.633 1 81.5 475 GLN B C 1
ATOM 9686 O O . GLN B 1 475 ? 6.391 33.344 -6.418 1 81.5 475 GLN B O 1
ATOM 9691 N N . SER B 1 476 ? 6.027 34.969 -4.859 1 79.38 476 SER B N 1
ATOM 9692 C CA . SER B 1 476 ? 4.582 34.969 -5.055 1 79.38 476 SER B CA 1
ATOM 9693 C C . SER B 1 476 ? 4.152 36.062 -6.039 1 79.38 476 SER B C 1
ATOM 9695 O O . SER B 1 476 ? 4.746 37.156 -6.074 1 79.38 476 SER B O 1
ATOM 9697 N N . ASP B 1 477 ? 3.201 35.656 -6.883 1 78.5 477 ASP B N 1
ATOM 9698 C CA . ASP B 1 477 ? 2.635 36.656 -7.789 1 78.5 477 ASP B CA 1
ATOM 9699 C C . ASP B 1 477 ? 1.544 37.469 -7.098 1 78.5 477 ASP B C 1
ATOM 9701 O O . ASP B 1 477 ? 0.366 37.094 -7.145 1 78.5 477 ASP B O 1
ATOM 9705 N N . ILE B 1 478 ? 1.964 38.531 -6.469 1 85.44 478 ILE B N 1
ATOM 9706 C CA . ILE B 1 478 ? 1.04 39.406 -5.758 1 85.44 478 ILE B CA 1
ATOM 9707 C C . ILE B 1 478 ? 0.746 40.625 -6.609 1 85.44 478 ILE B C 1
ATOM 9709 O O . ILE B 1 478 ? 1.664 41.344 -7 1 85.44 478 ILE B O 1
ATOM 9713 N N . GLN B 1 479 ? -0.517 40.812 -6.898 1 80.75 479 GLN B N 1
ATOM 9714 C CA . GLN B 1 479 ? -0.908 41.938 -7.754 1 80.75 479 GLN B CA 1
ATOM 9715 C C . GLN B 1 479 ? -1.166 43.188 -6.93 1 80.75 479 GLN B C 1
ATOM 9717 O O . GLN B 1 479 ? -0.841 44.281 -7.363 1 80.75 479 GLN B O 1
ATOM 9722 N N . ASN B 1 480 ? -1.723 43 -5.699 1 86.81 480 ASN B N 1
ATOM 9723 C CA . ASN B 1 480 ? -2.104 44.156 -4.891 1 86.81 480 ASN B CA 1
ATOM 9724 C C . ASN B 1 480 ? -1.396 44.156 -3.539 1 86.81 480 ASN B C 1
ATOM 9726 O O . ASN B 1 480 ? -1.65 43.281 -2.703 1 86.81 480 ASN B O 1
ATOM 9730 N N . TRP B 1 481 ? -0.527 45.094 -3.322 1 91.5 481 TRP B N 1
ATOM 9731 C CA . TRP B 1 481 ? 0.147 45.312 -2.045 1 91.5 481 TRP B CA 1
ATOM 9732 C C . TRP B 1 481 ? -0.532 46.438 -1.246 1 91.5 481 TRP B C 1
ATOM 9734 O O . TRP B 1 481 ? -0.718 47.531 -1.749 1 91.5 481 TRP B O 1
ATOM 9744 N N . PRO B 1 482 ? -0.903 46.156 -0.017 1 92.31 482 PRO B N 1
ATOM 9745 C CA . PRO B 1 482 ? -1.536 47.188 0.789 1 92.31 482 PRO B CA 1
ATOM 9746 C C . PRO B 1 482 ? -0.647 48.406 0.963 1 92.31 482 PRO B C 1
ATOM 9748 O O . PRO B 1 482 ? 0.571 48.281 1.105 1 92.31 482 PRO B O 1
ATOM 9751 N N . SER B 1 483 ? -1.293 49.562 1.041 1 92.75 483 SER B N 1
ATOM 9752 C CA . SER B 1 483 ? -0.558 50.812 1.205 1 92.75 483 SER B CA 1
ATOM 9753 C C . SER B 1 483 ? -0.011 50.938 2.623 1 92.75 483 SER B C 1
ATOM 9755 O O . SER B 1 483 ? -0.667 50.531 3.588 1 92.75 483 SER B O 1
ATOM 9757 N N . ILE B 1 484 ? 1.155 51.531 2.762 1 93.56 484 ILE B N 1
ATOM 9758 C CA . ILE B 1 484 ? 1.804 51.688 4.059 1 93.56 484 ILE B CA 1
ATOM 9759 C C . ILE B 1 484 ? 1.441 53.062 4.664 1 93.56 484 ILE B C 1
ATOM 9761 O O . ILE B 1 484 ? 1.948 53.406 5.727 1 93.56 484 ILE B O 1
ATOM 9765 N N . ASP B 1 485 ? 0.537 53.781 4.09 1 91.81 485 ASP B N 1
ATOM 9766 C CA . ASP B 1 485 ? 0.233 55.156 4.512 1 91.81 485 ASP B CA 1
ATOM 9767 C C . ASP B 1 485 ? -0.637 55.156 5.766 1 91.81 485 ASP B C 1
ATOM 9769 O O . ASP B 1 485 ? -0.582 56.094 6.559 1 91.81 485 ASP B O 1
ATOM 9773 N N . LYS B 1 486 ? -1.403 54.125 5.969 1 91.75 486 LYS B N 1
ATOM 9774 C CA . LYS B 1 486 ? -2.377 54.156 7.055 1 91.75 486 LYS B CA 1
ATOM 9775 C C . LYS B 1 486 ? -1.921 53.281 8.219 1 91.75 486 LYS B C 1
ATOM 9777 O O . LYS B 1 486 ? -2.727 52.906 9.07 1 91.75 486 LYS B O 1
ATOM 9782 N N . VAL B 1 487 ? -0.615 52.938 8.32 1 95.44 487 VAL B N 1
ATOM 9783 C CA . VAL B 1 487 ? -0.148 52.062 9.391 1 95.44 487 VAL B CA 1
ATOM 9784 C C . VAL B 1 487 ? 0.097 52.875 10.656 1 95.44 487 VAL B C 1
ATOM 9786 O O . VAL B 1 487 ? 0.322 54.094 10.586 1 95.44 487 VAL B O 1
ATOM 9789 N N . ILE B 1 488 ? 0.03 52.281 11.82 1 95.5 488 ILE B N 1
ATOM 9790 C CA . ILE B 1 488 ? 0.374 52.938 13.07 1 95.5 488 ILE B CA 1
ATOM 9791 C C . ILE B 1 488 ? 1.869 53.25 13.094 1 95.5 488 ILE B C 1
ATOM 9793 O O . ILE B 1 488 ? 2.65 52.625 12.375 1 95.5 488 ILE B O 1
ATOM 9797 N N . SER B 1 489 ? 2.24 54.188 13.914 1 94.19 489 SER B N 1
ATOM 9798 C CA . SER B 1 489 ? 3.639 54.594 13.961 1 94.19 489 SER B CA 1
ATOM 9799 C C . SER B 1 489 ? 4.504 53.531 14.633 1 94.19 489 SER B C 1
ATOM 9801 O O . SER B 1 489 ? 3.998 52.719 15.391 1 94.19 489 SER B O 1
ATOM 9803 N N . LYS B 1 490 ? 5.73 53.531 14.297 1 92.44 490 LYS B N 1
ATOM 9804 C CA . LYS B 1 490 ? 6.703 52.594 14.883 1 92.44 490 LYS B CA 1
ATOM 9805 C C . LYS B 1 490 ? 6.715 52.719 16.406 1 92.44 490 LYS B C 1
ATOM 9807 O O . LYS B 1 490 ? 6.832 51.719 17.109 1 92.44 490 LYS B O 1
ATOM 9812 N N . GLU B 1 491 ? 6.523 53.906 16.922 1 92.88 491 GLU B N 1
ATOM 9813 C CA . GLU B 1 491 ? 6.539 54.156 18.359 1 92.88 491 GLU B CA 1
ATOM 9814 C C . GLU B 1 491 ? 5.336 53.5 19.047 1 92.88 491 GLU B C 1
ATOM 9816 O O . GLU B 1 491 ? 5.469 52.906 20.109 1 92.88 491 GLU B O 1
ATOM 9821 N N . LYS B 1 492 ? 4.277 53.656 18.359 1 94.75 492 LYS B N 1
ATOM 9822 C CA . LYS B 1 492 ? 3.07 53.062 18.906 1 94.75 492 LYS B CA 1
ATOM 9823 C C . LYS B 1 492 ? 3.174 51.531 18.922 1 94.75 492 LYS B C 1
ATOM 9825 O O . LYS B 1 492 ? 2.762 50.875 19.875 1 94.75 492 LYS B O 1
ATOM 9830 N N . ALA B 1 493 ? 3.684 51.031 17.812 1 94.5 493 ALA B N 1
ATOM 9831 C CA . ALA B 1 493 ? 3.873 49.594 17.719 1 94.5 493 ALA B CA 1
ATOM 9832 C C . ALA B 1 493 ? 4.828 49.094 18.797 1 94.5 493 ALA B C 1
ATOM 9834 O O . ALA B 1 493 ? 4.559 48.094 19.469 1 94.5 493 ALA B O 1
ATOM 9835 N N . GLN B 1 494 ? 5.895 49.781 18.969 1 91.69 494 GLN B N 1
ATOM 9836 C CA . GLN B 1 494 ? 6.879 49.406 19.969 1 91.69 494 GLN B CA 1
ATOM 9837 C C . GLN B 1 494 ? 6.266 49.438 21.375 1 91.69 494 GLN B C 1
ATOM 9839 O O . GLN B 1 494 ? 6.547 48.531 22.188 1 91.69 494 GLN B O 1
ATOM 9844 N N . ALA B 1 495 ? 5.465 50.406 21.641 1 92.75 495 ALA B N 1
ATOM 9845 C CA . ALA B 1 495 ? 4.797 50.5 22.938 1 92.75 495 ALA B CA 1
ATOM 9846 C C . ALA B 1 495 ? 3.891 49.312 23.172 1 92.75 495 ALA B C 1
ATOM 9848 O O . ALA B 1 495 ? 3.812 48.781 24.297 1 92.75 495 ALA B O 1
ATOM 9849 N N . LYS B 1 496 ? 3.281 48.875 22.156 1 93.12 496 LYS B N 1
ATOM 9850 C CA . LYS B 1 496 ? 2.389 47.75 22.281 1 93.12 496 LYS B CA 1
ATOM 9851 C C . LYS B 1 496 ? 3.172 46.469 22.562 1 93.12 496 LYS B C 1
ATOM 9853 O O . LYS B 1 496 ? 2.729 45.625 23.344 1 93.12 496 LYS B O 1
ATOM 9858 N N . PHE B 1 497 ? 4.285 46.344 21.938 1 90.62 497 PHE B N 1
ATOM 9859 C CA . PHE B 1 497 ? 5.145 45.188 22.203 1 90.62 497 PHE B CA 1
ATOM 9860 C C . PHE B 1 497 ? 5.641 45.219 23.641 1 90.62 497 PHE B C 1
ATOM 9862 O O . PHE B 1 497 ? 5.633 44.188 24.328 1 90.62 497 PHE B O 1
ATOM 9869 N N . LEU B 1 498 ? 6 46.406 24.109 1 90.19 498 LEU B N 1
ATOM 9870 C CA . LEU B 1 498 ? 6.547 46.531 25.453 1 90.19 498 LEU B CA 1
ATOM 9871 C C . LEU B 1 498 ? 5.477 46.25 26.5 1 90.19 498 LEU B C 1
ATOM 9873 O O . LEU B 1 498 ? 5.762 45.688 27.547 1 90.19 498 LEU B O 1
ATOM 9877 N N . GLU B 1 499 ? 4.309 46.625 26.172 1 90.69 499 GLU B N 1
ATOM 9878 C CA . GLU B 1 499 ? 3.191 46.406 27.094 1 90.69 499 GLU B CA 1
ATOM 9879 C C . GLU B 1 499 ? 2.912 44.906 27.266 1 90.69 499 GLU B C 1
ATOM 9881 O O . GLU B 1 499 ? 2.504 44.5 28.344 1 90.69 499 GLU B O 1
ATOM 9886 N N . GLN B 1 500 ? 3.129 44.188 26.219 1 89.44 500 GLN B N 1
ATOM 9887 C CA . GLN B 1 500 ? 2.777 42.781 26.25 1 89.44 500 GLN B CA 1
ATOM 9888 C C . GLN B 1 500 ? 4.008 41.906 26.484 1 89.44 500 GLN B C 1
ATOM 9890 O O . GLN B 1 500 ? 3.949 40.688 26.328 1 89.44 500 GLN B O 1
ATOM 9895 N N . LEU B 1 501 ? 5.09 42.469 26.859 1 89.44 501 LEU B N 1
ATOM 9896 C CA . LEU B 1 501 ? 6.344 41.75 27.031 1 89.44 501 LEU B CA 1
ATOM 9897 C C . LEU B 1 501 ? 6.336 40.938 28.312 1 89.44 501 LEU B C 1
ATOM 9899 O O . LEU B 1 501 ? 6 41.438 29.375 1 89.44 501 LEU B O 1
ATOM 9903 N N . SER B 1 502 ? 6.539 39.656 28.234 1 87.81 502 SER B N 1
ATOM 9904 C CA . SER B 1 502 ? 6.805 38.781 29.359 1 87.81 502 SER B CA 1
ATOM 9905 C C . SER B 1 502 ? 8.055 37.938 29.125 1 87.81 502 SER B C 1
ATOM 9907 O O . SER B 1 502 ? 8.523 37.812 27.984 1 87.81 502 SER B O 1
ATOM 9909 N N . LEU B 1 503 ? 8.68 37.469 30.219 1 89.38 503 LEU B N 1
ATOM 9910 C CA . LEU B 1 503 ? 9.898 36.688 30.094 1 89.38 503 LEU B CA 1
ATOM 9911 C C . LEU B 1 503 ? 9.68 35.281 30.641 1 89.38 503 LEU B C 1
ATOM 9913 O O . LEU B 1 503 ? 8.984 35.094 31.641 1 89.38 503 LEU B O 1
ATOM 9917 N N . ASN B 1 504 ? 10.203 34.375 29.953 1 88.25 504 ASN B N 1
ATOM 9918 C CA . ASN B 1 504 ? 10.266 33 30.422 1 88.25 504 ASN B CA 1
ATOM 9919 C C . ASN B 1 504 ? 11.695 32.531 30.688 1 88.25 504 ASN B C 1
ATOM 9921 O O . ASN B 1 504 ? 12.586 32.781 29.859 1 88.25 504 ASN B O 1
ATOM 9925 N N . LEU B 1 505 ? 11.922 31.984 31.859 1 92.62 505 LEU B N 1
ATOM 9926 C CA . LEU B 1 505 ? 13.234 31.453 32.219 1 92.62 505 LEU B CA 1
ATOM 9927 C C . LEU B 1 505 ? 13.297 29.953 31.969 1 92.62 505 LEU B C 1
ATOM 9929 O O . LEU B 1 505 ? 12.406 29.203 32.375 1 92.62 505 LEU B O 1
ATOM 9933 N N . SER B 1 506 ? 14.336 29.516 31.297 1 93.38 506 SER B N 1
ATOM 9934 C CA . SER B 1 506 ? 14.5 28.094 31.047 1 93.38 506 SER B CA 1
ATOM 9935 C C . SER B 1 506 ? 15.977 27.719 30.906 1 93.38 506 SER B C 1
ATOM 9937 O O . SER B 1 506 ? 16.812 28.594 30.641 1 93.38 506 SER B O 1
ATOM 9939 N N . TYR B 1 507 ? 16.281 26.438 31.203 1 92.69 507 TYR B N 1
ATOM 9940 C CA . TYR B 1 507 ? 17.594 25.875 30.906 1 92.69 507 TYR B CA 1
ATOM 9941 C C . TYR B 1 507 ? 17.703 25.5 29.438 1 92.69 507 TYR B C 1
ATOM 9943 O O . TYR B 1 507 ? 16.875 24.734 28.938 1 92.69 507 TYR B O 1
ATOM 9951 N N . VAL B 1 508 ? 18.719 26.062 28.781 1 90.12 508 VAL B N 1
ATOM 9952 C CA . VAL B 1 508 ? 18.875 25.797 27.359 1 90.12 508 VAL B CA 1
ATOM 9953 C C . VAL B 1 508 ? 20.312 25.359 27.078 1 90.12 508 VAL B C 1
ATOM 9955 O O . VAL B 1 508 ? 21.266 25.875 27.656 1 90.12 508 VAL B O 1
ATOM 9958 N N . ARG B 1 509 ? 20.359 24.391 26.188 1 84.25 509 ARG B N 1
ATOM 9959 C CA . ARG B 1 509 ? 21.672 23.969 25.703 1 84.25 509 ARG B CA 1
ATOM 9960 C C . ARG B 1 509 ? 21.984 24.625 24.359 1 84.25 509 ARG B C 1
ATOM 9962 O O . ARG B 1 509 ? 21.078 24.906 23.578 1 84.25 509 ARG B O 1
ATOM 9969 N N . GLU B 1 510 ? 23.25 25.016 24.062 1 74.75 510 GLU B N 1
ATOM 9970 C CA . GLU B 1 510 ? 23.625 25.688 22.828 1 74.75 510 GLU B CA 1
ATOM 9971 C C . GLU B 1 510 ? 23.562 24.75 21.641 1 74.75 510 GLU B C 1
ATOM 9973 O O . GLU B 1 510 ? 23.328 25.188 20.516 1 74.75 510 GLU B O 1
ATOM 9978 N N . GLY B 1 511 ? 23.812 23.562 21.844 1 64.25 511 GLY B N 1
ATOM 9979 C CA . GLY B 1 511 ? 23.812 22.641 20.719 1 64.25 511 GLY B CA 1
ATOM 9980 C C . GLY B 1 511 ? 23.469 21.219 21.125 1 64.25 511 GLY B C 1
ATOM 9981 O O . GLY B 1 511 ? 23.141 20.953 22.281 1 64.25 511 GLY B O 1
ATOM 9982 N N . HIS B 1 512 ? 23.484 20.422 20.016 1 60.22 512 HIS B N 1
ATOM 9983 C CA . HIS B 1 512 ? 23.078 19.047 20.297 1 60.22 512 HIS B CA 1
ATOM 9984 C C . HIS B 1 512 ? 24.281 18.109 20.312 1 60.22 512 HIS B C 1
ATOM 9986 O O . HIS B 1 512 ? 24.156 16.953 20.703 1 60.22 512 HIS B O 1
ATOM 9992 N N . SER B 1 513 ? 25.422 18.703 19.938 1 59.97 513 SER B N 1
ATOM 9993 C CA . SER B 1 513 ? 26.609 17.859 19.938 1 59.97 513 SER B CA 1
ATOM 9994 C C . SER B 1 513 ? 27.141 17.656 21.359 1 59.97 513 SER B C 1
ATOM 9996 O O . SER B 1 513 ? 26.797 18.406 22.266 1 59.97 513 SER B O 1
ATOM 9998 N N . LYS B 1 514 ? 27.891 16.547 21.578 1 61.84 514 LYS B N 1
ATOM 9999 C CA . LYS B 1 514 ? 28.484 16.203 22.859 1 61.84 514 LYS B CA 1
ATOM 10000 C C . LYS B 1 514 ? 29.344 17.328 23.391 1 61.84 514 LYS B C 1
ATOM 10002 O O . LYS B 1 514 ? 29.609 17.406 24.594 1 61.84 514 LYS B O 1
ATOM 10007 N N . LYS B 1 515 ? 29.656 18.156 22.469 1 67.31 515 LYS B N 1
ATOM 10008 C CA . LYS B 1 515 ? 30.516 19.266 22.875 1 67.31 515 LYS B CA 1
ATOM 10009 C C . LYS B 1 515 ? 29.766 20.25 23.766 1 67.31 515 LYS B C 1
ATOM 10011 O O . LYS B 1 515 ? 30.375 20.922 24.594 1 67.31 515 LYS B O 1
ATOM 10016 N N . TYR B 1 516 ? 28.484 20.203 23.656 1 72.62 516 TYR B N 1
ATOM 10017 C CA . TYR B 1 516 ? 27.672 21.125 24.438 1 72.62 516 TYR B CA 1
ATOM 10018 C C . TYR B 1 516 ? 27 20.422 25.609 1 72.62 516 TYR B C 1
ATOM 10020 O O . TYR B 1 516 ? 25.875 19.938 25.484 1 72.62 516 TYR B O 1
ATOM 10028 N N . ASN B 1 517 ? 27.641 20.266 26.703 1 80.31 517 ASN B N 1
ATOM 10029 C CA . ASN B 1 517 ? 27.109 19.516 27.828 1 80.31 517 ASN B CA 1
ATOM 10030 C C . ASN B 1 517 ? 26.797 20.438 29.016 1 80.31 517 ASN B C 1
ATOM 10032 O O . ASN B 1 517 ? 26.844 20 30.172 1 80.31 517 ASN B O 1
ATOM 10036 N N . HIS B 1 518 ? 26.531 21.703 28.703 1 89.31 518 HIS B N 1
ATOM 10037 C CA . HIS B 1 518 ? 26.172 22.641 29.75 1 89.31 518 HIS B CA 1
ATOM 10038 C C . HIS B 1 518 ? 24.844 23.328 29.438 1 89.31 518 HIS B C 1
ATOM 10040 O O . HIS B 1 518 ? 24.609 23.766 28.312 1 89.31 518 HIS B O 1
ATOM 10046 N N . TYR B 1 519 ? 23.969 23.328 30.547 1 91.75 519 TYR B N 1
ATOM 10047 C CA . TYR B 1 519 ? 22.688 24.016 30.406 1 91.75 519 TYR B CA 1
ATOM 10048 C C . TYR B 1 519 ? 22.766 25.438 30.953 1 91.75 519 TYR B C 1
ATOM 10050 O O . TYR B 1 519 ? 23.062 25.641 32.125 1 91.75 519 TYR B O 1
ATOM 10058 N N . HIS B 1 520 ? 22.422 26.406 30.062 1 93.88 520 HIS B N 1
ATOM 10059 C CA . HIS B 1 520 ? 22.422 27.812 30.422 1 93.88 520 HIS B CA 1
ATOM 10060 C C . HIS B 1 520 ? 21.016 28.281 30.781 1 93.88 520 HIS B C 1
ATOM 10062 O O . HIS B 1 520 ? 20.031 27.828 30.188 1 93.88 520 HIS B O 1
ATOM 10068 N N . LEU B 1 521 ? 20.969 29.141 31.734 1 95.31 521 LEU B N 1
ATOM 10069 C CA . LEU B 1 521 ? 19.703 29.797 32 1 95.31 521 LEU B CA 1
ATOM 10070 C C . LEU B 1 521 ? 19.484 30.984 31.062 1 95.31 521 LEU B C 1
ATOM 10072 O O . LEU B 1 521 ? 20.328 31.875 30.984 1 95.31 521 LEU B O 1
ATOM 10076 N N . VAL B 1 522 ? 18.375 30.938 30.438 1 93.75 522 VAL B N 1
ATOM 10077 C CA . VAL B 1 522 ? 18.109 31.969 29.438 1 93.75 522 VAL B CA 1
ATOM 10078 C C . VAL B 1 522 ? 16.719 32.562 29.641 1 93.75 522 VAL B C 1
ATOM 10080 O O . VAL B 1 522 ? 15.742 31.812 29.797 1 93.75 522 VAL B O 1
ATOM 10083 N N . TYR B 1 523 ? 16.625 33.875 29.672 1 93 523 TYR B N 1
ATOM 10084 C CA . TYR B 1 523 ? 15.344 34.594 29.594 1 93 523 TYR B CA 1
ATOM 10085 C C . TYR B 1 523 ? 14.891 34.75 28.156 1 93 523 TYR B C 1
ATOM 10087 O O . TYR B 1 523 ? 15.578 35.375 27.344 1 93 523 TYR B O 1
ATOM 10095 N N . THR B 1 524 ? 13.789 34.219 27.875 1 89.56 524 THR B N 1
ATOM 10096 C CA . THR B 1 524 ? 13.234 34.375 26.531 1 89.56 524 THR B CA 1
ATOM 10097 C C . THR B 1 524 ? 12.008 35.281 26.547 1 89.56 524 THR B C 1
ATOM 10099 O O . THR B 1 524 ? 11.07 35.062 27.312 1 89.56 524 THR B O 1
ATOM 10102 N N . PRO B 1 525 ? 12.031 36.312 25.719 1 87 525 PRO B N 1
ATOM 10103 C CA . PRO B 1 525 ? 10.875 37.219 25.672 1 87 525 PRO B CA 1
ATOM 10104 C C . PRO B 1 525 ? 9.68 36.594 24.938 1 87 525 PRO B C 1
ATOM 10106 O O . PRO B 1 525 ? 9.859 35.875 23.953 1 87 525 PRO B O 1
ATOM 10109 N N . GLU B 1 526 ? 8.523 36.812 25.469 1 82.62 526 GLU B N 1
ATOM 10110 C CA . GLU B 1 526 ? 7.242 36.438 24.859 1 82.62 526 GLU B CA 1
ATOM 10111 C C . GLU B 1 526 ? 6.301 37.656 24.797 1 82.62 526 GLU B C 1
ATOM 10113 O O . GLU B 1 526 ? 6.238 38.438 25.75 1 82.62 526 GLU B O 1
ATOM 10118 N N . PHE B 1 527 ? 5.672 37.781 23.594 1 83.12 527 PHE B N 1
ATOM 10119 C CA . PHE B 1 527 ? 4.754 38.906 23.422 1 83.12 527 PHE B CA 1
ATOM 10120 C C . PHE B 1 527 ? 3.314 38.406 23.328 1 83.12 527 PHE B C 1
ATOM 10122 O O . PHE B 1 527 ? 3.025 37.438 22.609 1 83.12 527 PHE B O 1
ATOM 10129 N N . ASN B 1 528 ? 2.406 39.031 23.984 1 80.62 528 ASN B N 1
ATOM 10130 C CA . ASN B 1 528 ? 0.971 38.781 23.984 1 80.62 528 ASN B CA 1
ATOM 10131 C C . ASN B 1 528 ? 0.663 37.344 24.375 1 80.62 528 ASN B C 1
ATOM 10133 O O . ASN B 1 528 ? -0.251 36.719 23.828 1 80.62 528 ASN B O 1
ATOM 10137 N N . LYS B 1 529 ? 1.532 36.719 25.141 1 74.19 529 LYS B N 1
ATOM 10138 C CA . LYS B 1 529 ? 1.377 35.406 25.734 1 74.19 529 LYS B CA 1
ATOM 10139 C C . LYS B 1 529 ? 1.105 34.344 24.656 1 74.19 529 LYS B C 1
ATOM 10141 O O . LYS B 1 529 ? 0.343 33.406 24.891 1 74.19 529 LYS B O 1
ATOM 10146 N N . ASN B 1 530 ? 1.377 34.688 23.406 1 69.75 530 ASN B N 1
ATOM 10147 C CA . ASN B 1 530 ? 1.197 33.781 22.281 1 69.75 530 ASN B CA 1
ATOM 10148 C C . ASN B 1 530 ? 2.328 33.906 21.266 1 69.75 530 ASN B C 1
ATOM 10150 O O . ASN B 1 530 ? 2.473 34.938 20.625 1 69.75 530 ASN B O 1
ATOM 10154 N N . PRO B 1 531 ? 3.035 32.844 21.172 1 64.44 531 PRO B N 1
ATOM 10155 C CA . PRO B 1 531 ? 4.176 32.938 20.266 1 64.44 531 PRO B CA 1
ATOM 10156 C C . PRO B 1 531 ? 3.748 33.062 18.797 1 64.44 531 PRO B C 1
ATOM 10158 O O . PRO B 1 531 ? 4.555 33.438 17.953 1 64.44 531 PRO B O 1
ATOM 10161 N N . PHE B 1 532 ? 2.486 32.906 18.562 1 65.69 532 PHE B N 1
ATOM 10162 C CA . PHE B 1 532 ? 2.021 32.969 17.172 1 65.69 532 PHE B CA 1
ATOM 10163 C C . PHE B 1 532 ? 1.238 34.25 16.922 1 65.69 532 PHE B C 1
ATOM 10165 O O . PHE B 1 532 ? 0.535 34.375 15.914 1 65.69 532 PHE B O 1
ATOM 10172 N N . SER B 1 533 ? 1.406 35.156 17.766 1 73.94 533 SER B N 1
ATOM 10173 C CA . SER B 1 533 ? 0.7 36.438 17.609 1 73.94 533 SER B CA 1
ATOM 10174 C C . SER B 1 533 ? 1.528 37.438 16.812 1 73.94 533 SER B C 1
ATOM 10176 O O . SER B 1 533 ? 2.756 37.312 16.766 1 73.94 533 SER B O 1
ATOM 10178 N N . TYR B 1 534 ? 0.853 38.219 16.047 1 80.5 534 TYR B N 1
ATOM 10179 C CA . TYR B 1 534 ? 1.497 39.344 15.359 1 80.5 534 TYR B CA 1
ATOM 10180 C C . TYR B 1 534 ? 0.699 40.625 15.539 1 80.5 534 TYR B C 1
ATOM 10182 O O . TYR B 1 534 ? -0.507 40.594 15.789 1 80.5 534 TYR B O 1
ATOM 10190 N N . LEU B 1 535 ? 1.432 41.688 15.453 1 89.44 535 LEU B N 1
ATOM 10191 C CA . LEU B 1 535 ? 0.78 43 15.57 1 89.44 535 LEU B CA 1
ATOM 10192 C C . LEU B 1 535 ? 0.402 43.531 14.195 1 89.44 535 LEU B C 1
ATOM 10194 O O . LEU B 1 535 ? 1.277 43.812 13.375 1 89.44 535 LEU B O 1
ATOM 10198 N N . ASN B 1 536 ? -0.92 43.625 13.977 1 91.56 536 ASN B N 1
ATOM 10199 C CA . ASN B 1 536 ? -1.415 44.188 12.727 1 91.56 536 ASN B CA 1
ATOM 10200 C C . ASN B 1 536 ? -1.086 45.688 12.633 1 91.56 536 ASN B C 1
ATOM 10202 O O . ASN B 1 536 ? -1.505 46.469 13.477 1 91.56 536 ASN B O 1
ATOM 10206 N N . ALA B 1 537 ? -0.381 46.062 11.602 1 94.5 537 ALA B N 1
ATOM 10207 C CA . ALA B 1 537 ? 0.137 47.406 11.492 1 94.5 537 ALA B CA 1
ATOM 10208 C C . ALA B 1 537 ? -0.978 48.406 11.156 1 94.5 537 ALA B C 1
ATOM 10210 O O . ALA B 1 537 ? -0.869 49.594 11.438 1 94.5 537 ALA B O 1
ATOM 10211 N N . LEU B 1 538 ? -2.035 47.938 10.523 1 92.75 538 LEU B N 1
ATOM 10212 C CA . LEU B 1 538 ? -3.115 48.844 10.109 1 92.75 538 LEU B CA 1
ATOM 10213 C C . LEU B 1 538 ? -4.051 49.125 11.273 1 92.75 538 LEU B C 1
ATOM 10215 O O . LEU B 1 538 ? -4.438 50.281 11.484 1 92.75 538 LEU B O 1
ATOM 10219 N N . THR B 1 539 ? -4.371 48.062 12.055 1 90.38 539 THR B N 1
ATOM 10220 C CA . THR B 1 539 ? -5.367 48.219 13.109 1 90.38 539 THR B CA 1
ATOM 10221 C C . THR B 1 539 ? -4.695 48.469 14.453 1 90.38 539 THR B C 1
ATOM 10223 O O . THR B 1 539 ? -5.316 49.031 15.375 1 90.38 539 THR B O 1
ATOM 10226 N N . GLY B 1 540 ? -3.469 48 14.555 1 91.19 540 GLY B N 1
ATOM 10227 C CA . GLY B 1 540 ? -2.783 48.094 15.836 1 91.19 540 GLY B CA 1
ATOM 10228 C C . GLY B 1 540 ? -3.211 47.031 16.812 1 91.19 540 GLY B C 1
ATOM 10229 O O . GLY B 1 540 ? -2.961 47.125 18.016 1 91.19 540 GLY B O 1
ATOM 10230 N N . GLU B 1 541 ? -3.895 46.062 16.344 1 89.44 541 GLU B N 1
ATOM 10231 C CA . GLU B 1 541 ? -4.371 44.969 17.188 1 89.44 541 GLU B CA 1
ATOM 10232 C C . GLU B 1 541 ? -3.533 43.719 17 1 89.44 541 GLU B C 1
ATOM 10234 O O . GLU B 1 541 ? -2.971 43.5 15.922 1 89.44 541 GLU B O 1
ATOM 10239 N N . TRP B 1 542 ? -3.436 43 18.109 1 87.62 542 TRP B N 1
ATOM 10240 C CA . TRP B 1 542 ? -2.76 41.719 18.031 1 87.62 542 TRP B CA 1
ATOM 10241 C C . TRP B 1 542 ? -3.637 40.656 17.344 1 87.62 542 TRP B C 1
ATOM 10243 O O . TRP B 1 542 ? -4.832 40.562 17.625 1 87.62 542 TRP B O 1
ATOM 10253 N N . ASN B 1 543 ? -3.133 40.125 16.297 1 78.69 543 ASN B N 1
ATOM 10254 C CA . ASN B 1 543 ? -3.787 39.031 15.602 1 78.69 543 ASN B CA 1
ATOM 10255 C C . ASN B 1 543 ? -3.045 37.719 15.805 1 78.69 543 ASN B C 1
ATOM 10257 O O . ASN B 1 543 ? -1.891 37.688 16.234 1 78.69 543 ASN B O 1
ATOM 10261 N N . HIS B 1 544 ? -3.883 36.656 15.766 1 69.38 544 HIS B N 1
ATOM 10262 C CA . HIS B 1 544 ? -3.273 35.344 15.906 1 69.38 544 HIS B CA 1
ATOM 10263 C C . HIS B 1 544 ? -3.426 34.531 14.625 1 69.38 544 HIS B C 1
ATOM 10265 O O . HIS B 1 544 ? -4.449 34.625 13.945 1 69.38 544 HIS B O 1
ATOM 10271 N N . MET B 1 545 ? -2.324 34.031 14.195 1 60.81 545 MET B N 1
ATOM 10272 C CA . MET B 1 545 ? -2.344 33.188 12.992 1 60.81 545 MET B CA 1
ATOM 10273 C C . MET B 1 545 ? -3.293 32 13.156 1 60.81 545 MET B C 1
ATOM 10275 O O . MET B 1 545 ? -3.938 31.578 12.195 1 60.81 545 MET B O 1
ATOM 10279 N N . PHE B 1 546 ? -3.377 31.438 14.266 1 54.97 546 PHE B N 1
ATOM 10280 C CA . PHE B 1 546 ? -4.223 30.281 14.523 1 54.97 546 PHE B CA 1
ATOM 10281 C C . PHE B 1 546 ? -5.262 30.594 15.586 1 54.97 546 PHE B C 1
ATOM 10283 O O . PHE B 1 546 ? -4.93 31.125 16.656 1 54.97 546 PHE B O 1
ATOM 10290 N N . GLU B 1 547 ? -6.438 31.219 15.07 1 50.5 547 GLU B N 1
ATOM 10291 C CA . GLU B 1 547 ? -7.457 31.562 16.062 1 50.5 547 GLU B CA 1
ATOM 10292 C C . GLU B 1 547 ? -8.062 30.312 16.688 1 50.5 547 GLU B C 1
ATOM 10294 O O . GLU B 1 547 ? -8.523 29.422 15.969 1 50.5 547 GLU B O 1
ATOM 10299 N N . THR B 1 548 ? -7.695 29.797 17.703 1 51.59 548 THR B N 1
ATOM 10300 C CA . THR B 1 548 ? -8.57 28.844 18.375 1 51.59 548 THR B CA 1
ATOM 10301 C C . THR B 1 548 ? -9.805 29.547 18.938 1 51.59 548 THR B C 1
ATOM 10303 O O . THR B 1 548 ? -9.711 30.297 19.906 1 51.59 548 THR B O 1
ATOM 10306 N N . THR B 1 549 ? -10.656 30.125 18.031 1 52.84 549 THR B N 1
ATOM 10307 C CA . THR B 1 549 ? -11.812 30.812 18.594 1 52.84 549 THR B CA 1
ATOM 10308 C C . THR B 1 549 ? -12.484 29.969 19.656 1 52.84 549 THR B C 1
ATOM 10310 O O . THR B 1 549 ? -12.883 28.828 19.391 1 52.84 549 THR B O 1
ATOM 10313 N N . GLN B 1 550 ? -12.219 30.25 20.859 1 61.09 550 GLN B N 1
ATOM 10314 C CA . GLN B 1 550 ? -12.883 29.656 22.016 1 61.09 550 GLN B CA 1
ATOM 10315 C C . GLN B 1 550 ? -14.352 30.062 22.078 1 61.09 550 GLN B C 1
ATOM 10317 O O . GLN B 1 550 ? -15.07 29.703 23.016 1 61.09 550 GLN B O 1
ATOM 10322 N N . GLN B 1 551 ? -14.898 30.688 21.016 1 71.5 551 GLN B N 1
ATOM 10323 C CA . GLN B 1 551 ? -16.312 31.047 21.109 1 71.5 551 GLN B CA 1
ATOM 10324 C C . GLN B 1 551 ? -17.203 29.875 20.75 1 71.5 551 GLN B C 1
ATOM 10326 O O . GLN B 1 551 ? -16.875 29.062 19.891 1 71.5 551 GLN B O 1
ATOM 10331 N N . THR B 1 552 ? -18.25 29.656 21.562 1 86.44 552 THR B N 1
ATOM 10332 C CA . THR B 1 552 ? -19.203 28.578 21.359 1 86.44 552 THR B CA 1
ATOM 10333 C C . THR B 1 552 ? -20.578 29.125 21.031 1 86.44 552 THR B C 1
ATOM 10335 O O . THR B 1 552 ? -20.875 30.297 21.328 1 86.44 552 THR B O 1
ATOM 10338 N N . ILE B 1 553 ? -21.344 28.484 20.359 1 89.25 553 ILE B N 1
ATOM 10339 C CA . ILE B 1 553 ? -22.734 28.859 20.078 1 89.25 553 ILE B CA 1
ATOM 10340 C C . ILE B 1 553 ? -23.672 28.031 20.953 1 89.25 553 ILE B C 1
ATOM 10342 O O . ILE B 1 553 ? -23.328 26.922 21.375 1 89.25 553 ILE B O 1
ATOM 10346 N N . SER B 1 554 ? -24.828 28.672 21.266 1 91.88 554 SER B N 1
ATOM 10347 C CA . SER B 1 554 ? -25.875 27.984 22 1 91.88 554 SER B CA 1
ATOM 10348 C C . SER B 1 554 ? -26.969 27.484 21.062 1 91.88 554 SER B C 1
ATOM 10350 O O . SER B 1 554 ? -27.344 28.172 20.109 1 91.88 554 SER B O 1
ATOM 10352 N N . HIS B 1 555 ? -27.484 26.328 21.234 1 95.06 555 HIS B N 1
ATOM 10353 C CA . HIS B 1 555 ? -28.594 25.719 20.5 1 95.06 555 HIS B CA 1
ATOM 10354 C C . HIS B 1 555 ? -29.328 24.703 21.359 1 95.06 555 HIS B C 1
ATOM 10356 O O . HIS B 1 555 ? -28.703 23.938 22.094 1 95.06 555 HIS B O 1
ATOM 10362 N N . PRO B 1 556 ? -30.641 24.656 21.297 1 94.5 556 PRO B N 1
ATOM 10363 C CA . PRO B 1 556 ? -31.422 23.828 22.203 1 94.5 556 PRO B CA 1
ATOM 10364 C C . PRO B 1 556 ? -31.203 22.328 21.984 1 94.5 556 PRO B C 1
ATOM 10366 O O . PRO B 1 556 ? -31.297 21.547 22.922 1 94.5 556 PRO B O 1
ATOM 10369 N N . ARG B 1 557 ? -30.984 21.891 20.719 1 93.81 557 ARG B N 1
ATOM 10370 C CA . ARG B 1 557 ? -30.938 20.469 20.406 1 93.81 557 ARG B CA 1
ATOM 10371 C C . ARG B 1 557 ? -29.516 20.031 20.062 1 93.81 557 ARG B C 1
ATOM 10373 O O . ARG B 1 557 ? -29.141 18.875 20.297 1 93.81 557 ARG B O 1
ATOM 10380 N N . ALA B 1 558 ? -28.672 20.906 19.422 1 96.5 558 ALA B N 1
ATOM 10381 C CA . ALA B 1 558 ? -27.453 20.453 18.766 1 96.5 558 ALA B CA 1
ATOM 10382 C C . ALA B 1 558 ? -26.25 21.266 19.219 1 96.5 558 ALA B C 1
ATOM 10384 O O . ALA B 1 558 ? -25.266 21.391 18.484 1 96.5 558 ALA B O 1
ATOM 10385 N N . GLU B 1 559 ? -26.281 21.812 20.438 1 95.62 559 GLU B N 1
ATOM 10386 C CA . GLU B 1 559 ? -25.25 22.719 20.922 1 95.62 559 GLU B CA 1
ATOM 10387 C C . GLU B 1 559 ? -23.875 22.031 20.906 1 95.62 559 GLU B C 1
ATOM 10389 O O . GLU B 1 559 ? -22.922 22.562 20.328 1 95.62 559 GLU B O 1
ATOM 10394 N N . LYS B 1 560 ? -23.797 20.922 21.516 1 94.38 560 LYS B N 1
ATOM 10395 C CA . LYS B 1 560 ? -22.516 20.203 21.656 1 94.38 560 LYS B CA 1
ATOM 10396 C C . LYS B 1 560 ? -21.984 19.797 20.281 1 94.38 560 LYS B C 1
ATOM 10398 O O . LYS B 1 560 ? -20.797 20 19.984 1 94.38 560 LYS B O 1
ATOM 10403 N N . GLU B 1 561 ? -22.844 19.266 19.453 1 96.44 561 GLU B N 1
ATOM 10404 C CA . GLU B 1 561 ? -22.453 18.781 18.125 1 96.44 561 GLU B CA 1
ATOM 10405 C C . GLU B 1 561 ? -22 19.938 17.234 1 96.44 561 GLU B C 1
ATOM 10407 O O . GLU B 1 561 ? -20.953 19.844 16.578 1 96.44 561 GLU B O 1
ATOM 10412 N N . LEU B 1 562 ? -22.719 21.047 17.281 1 96 562 LEU B N 1
ATOM 10413 C CA . LEU B 1 562 ? -22.391 22.203 16.453 1 96 562 LEU B CA 1
ATOM 10414 C C . LEU B 1 562 ? -21.031 22.781 16.844 1 96 562 LEU B C 1
ATOM 10416 O O . LEU B 1 562 ? -20.203 23.047 15.969 1 96 562 LEU B O 1
ATOM 10420 N N . ASN B 1 563 ? -20.844 22.906 18.109 1 93.12 563 ASN B N 1
ATOM 10421 C CA . ASN B 1 563 ? -19.578 23.5 18.562 1 93.12 563 ASN B CA 1
ATOM 10422 C C . ASN B 1 563 ? -18.391 22.594 18.234 1 93.12 563 ASN B C 1
ATOM 10424 O O . ASN B 1 563 ? -17.328 23.094 17.828 1 93.12 563 ASN B O 1
ATOM 10428 N N . TYR B 1 564 ? -18.625 21.344 18.312 1 92.81 564 TYR B N 1
ATOM 10429 C CA . TYR B 1 564 ? -17.547 20.438 17.969 1 92.81 564 TYR B CA 1
ATOM 10430 C C . TYR B 1 564 ? -17.219 20.516 16.484 1 92.81 564 TYR B C 1
ATOM 10432 O O . TYR B 1 564 ? -16.047 20.547 16.109 1 92.81 564 TYR B O 1
ATOM 10440 N N . LEU B 1 565 ? -18.234 20.516 15.641 1 94.88 565 LEU B N 1
ATOM 10441 C CA . LEU B 1 565 ? -18.031 20.547 14.195 1 94.88 565 LEU B CA 1
ATOM 10442 C C . LEU B 1 565 ? -17.344 21.844 13.773 1 94.88 565 LEU B C 1
ATOM 10444 O O . LEU B 1 565 ? -16.516 21.844 12.867 1 94.88 565 LEU B O 1
ATOM 10448 N N . ILE B 1 566 ? -17.688 22.891 14.445 1 90.69 566 ILE B N 1
ATOM 10449 C CA . ILE B 1 566 ? -17.078 24.188 14.141 1 90.69 566 ILE B CA 1
ATOM 10450 C C . ILE B 1 566 ? -15.609 24.188 14.562 1 90.69 566 ILE B C 1
ATOM 10452 O O . ILE B 1 566 ? -14.734 24.562 13.773 1 90.69 566 ILE B O 1
ATOM 10456 N N . GLN B 1 567 ? -15.359 23.641 15.711 1 84 567 GLN B N 1
ATOM 10457 C CA . GLN B 1 567 ? -14 23.625 16.25 1 84 567 GLN B CA 1
ATOM 10458 C C . GLN B 1 567 ? -13.117 22.672 15.453 1 84 567 GLN B C 1
ATOM 10460 O O . GLN B 1 567 ? -11.906 22.891 15.328 1 84 567 GLN B O 1
ATOM 10465 N N . SER B 1 568 ? -13.742 21.641 14.891 1 88.88 568 SER B N 1
ATOM 10466 C CA . SER B 1 568 ? -13 20.641 14.148 1 88.88 568 SER B CA 1
ATOM 10467 C C . SER B 1 568 ? -12.797 21.062 12.695 1 88.88 568 SER B C 1
ATOM 10469 O O . SER B 1 568 ? -12.172 20.328 11.914 1 88.88 568 SER B O 1
ATOM 10471 N N . GLY B 1 569 ? -13.312 22.141 12.305 1 85.88 569 GLY B N 1
ATOM 10472 C CA . GLY B 1 569 ? -13.148 22.656 10.953 1 85.88 569 GLY B CA 1
ATOM 10473 C C . GLY B 1 569 ? -14.086 22.016 9.953 1 85.88 569 GLY B C 1
ATOM 10474 O O . GLY B 1 569 ? -13.891 22.125 8.742 1 85.88 569 GLY B O 1
ATOM 10475 N N . ILE B 1 570 ? -15.078 21.328 10.461 1 92.81 570 ILE B N 1
ATOM 10476 C CA . ILE B 1 570 ? -16.031 20.672 9.578 1 92.81 570 ILE B CA 1
ATOM 10477 C C . ILE B 1 570 ? -17.062 21.688 9.094 1 92.81 570 ILE B C 1
ATOM 10479 O O . ILE B 1 570 ? -17.422 21.703 7.914 1 92.81 570 ILE B O 1
ATOM 10483 N N . ILE B 1 571 ? -17.562 22.547 10.047 1 92.69 571 ILE B N 1
ATOM 10484 C CA . ILE B 1 571 ? -18.406 23.672 9.68 1 92.69 571 ILE B CA 1
ATOM 10485 C C . ILE B 1 571 ? -17.594 24.953 9.695 1 92.69 571 ILE B C 1
ATOM 10487 O O . ILE B 1 571 ? -17.016 25.328 10.727 1 92.69 571 ILE B O 1
ATOM 10491 N N . ASP B 1 572 ? -17.547 25.547 8.562 1 83.69 572 ASP B N 1
ATOM 10492 C CA . ASP B 1 572 ? -16.828 26.797 8.445 1 83.69 572 ASP B CA 1
ATOM 10493 C C . ASP B 1 572 ? -17.766 27.984 8.656 1 83.69 572 ASP B C 1
ATOM 10495 O O . ASP B 1 572 ? -18.656 28.234 7.848 1 83.69 572 ASP B O 1
ATOM 10499 N N . VAL B 1 573 ? -17.547 28.625 9.773 1 83.31 573 VAL B N 1
ATOM 10500 C CA . VAL B 1 573 ? -18.359 29.797 10.078 1 83.31 573 VAL B CA 1
ATOM 10501 C C . VAL B 1 573 ? -17.484 31.047 10.109 1 83.31 573 VAL B C 1
ATOM 10503 O O . VAL B 1 573 ? -16.516 31.125 10.875 1 83.31 573 VAL B O 1
ATOM 10506 N N . LYS B 1 574 ? -17.766 31.969 9.266 1 73.62 574 LYS B N 1
ATOM 10507 C CA . LYS B 1 574 ? -17 33.219 9.195 1 73.62 574 LYS B CA 1
ATOM 10508 C C . LYS B 1 574 ? -17.25 34.062 10.43 1 73.62 574 LYS B C 1
ATOM 10510 O O . LYS B 1 574 ? -16.312 34.625 11.008 1 73.62 574 LYS B O 1
ATOM 10515 N N . ASP B 1 575 ? -18.594 34.219 10.828 1 79.06 575 ASP B N 1
ATOM 10516 C CA . ASP B 1 575 ? -18.984 35 12 1 79.06 575 ASP B CA 1
ATOM 10517 C C . ASP B 1 575 ? -19.953 34.219 12.883 1 79.06 575 ASP B C 1
ATOM 10519 O O . ASP B 1 575 ? -21.109 34.031 12.531 1 79.06 575 ASP B O 1
ATOM 10523 N N . LEU B 1 576 ? -19.469 33.781 13.984 1 82.88 576 LEU B N 1
ATOM 10524 C CA . LEU B 1 576 ? -20.25 32.938 14.883 1 82.88 576 LEU B CA 1
ATOM 10525 C C . LEU B 1 576 ? -21.453 33.688 15.43 1 82.88 576 LEU B C 1
ATOM 10527 O O . LEU B 1 576 ? -22.484 33.094 15.719 1 82.88 576 LEU B O 1
ATOM 10531 N N . LYS B 1 577 ? -21.312 35 15.5 1 81.75 577 LYS B N 1
ATOM 10532 C CA . LYS B 1 577 ? -22.391 35.812 16.078 1 81.75 577 LYS B CA 1
ATOM 10533 C C . LYS B 1 577 ? -23.609 35.844 15.148 1 81.75 577 LYS B C 1
ATOM 10535 O O . LYS B 1 577 ? -24.75 35.906 15.609 1 81.75 577 LYS B O 1
ATOM 10540 N N . THR B 1 578 ? -23.312 35.656 13.945 1 87.94 578 THR B N 1
ATOM 10541 C CA . THR B 1 578 ? -24.406 35.75 12.984 1 87.94 578 THR B CA 1
ATOM 10542 C C . THR B 1 578 ? -24.781 34.375 12.445 1 87.94 578 THR B C 1
ATOM 10544 O O . THR B 1 578 ? -25.703 34.25 11.633 1 87.94 578 THR B O 1
ATOM 10547 N N . PHE B 1 579 ? -24.109 33.469 12.984 1 92.06 579 PHE B N 1
ATOM 10548 C CA . PHE B 1 579 ? -24.375 32.125 12.5 1 92.06 579 PHE B CA 1
ATOM 10549 C C . PHE B 1 579 ? -25.734 31.609 13 1 92.06 579 PHE B C 1
ATOM 10551 O O . PHE B 1 579 ? -26 31.656 14.203 1 92.06 579 PHE B O 1
ATOM 10558 N N . ASN B 1 580 ? -26.625 31.219 11.992 1 94.38 580 ASN B N 1
ATOM 10559 C CA . ASN B 1 580 ? -27.922 30.641 12.297 1 94.38 580 ASN B CA 1
ATOM 10560 C C . ASN B 1 580 ? -27.953 29.125 12.039 1 94.38 580 ASN B C 1
ATOM 10562 O O . ASN B 1 580 ? -28.078 28.688 10.898 1 94.38 580 ASN B O 1
ATOM 10566 N N . ALA B 1 581 ? -27.922 28.328 13.125 1 96 581 ALA B N 1
ATOM 10567 C CA . ALA B 1 581 ? -27.844 26.875 13.031 1 96 581 ALA B CA 1
ATOM 10568 C C . ALA B 1 581 ? -29.141 26.297 12.477 1 96 581 ALA B C 1
ATOM 10570 O O . ALA B 1 581 ? -29.188 25.125 12.055 1 96 581 ALA B O 1
ATOM 10571 N N . ASP B 1 582 ? -30.25 27.016 12.438 1 96.88 582 ASP B N 1
ATOM 10572 C CA . ASP B 1 582 ? -31.531 26.531 11.953 1 96.88 582 ASP B CA 1
ATOM 10573 C C . ASP B 1 582 ? -31.797 27 10.523 1 96.88 582 ASP B C 1
ATOM 10575 O O . ASP B 1 582 ? -32.875 26.781 9.992 1 96.88 582 ASP B O 1
ATOM 10579 N N . ALA B 1 583 ? -30.844 27.625 9.961 1 95.94 583 ALA B N 1
ATOM 10580 C CA . ALA B 1 583 ? -30.953 27.984 8.547 1 95.94 583 ALA B CA 1
ATOM 10581 C C . ALA B 1 583 ? -30.953 26.734 7.668 1 95.94 583 ALA B C 1
ATOM 10583 O O . ALA B 1 583 ? -30.219 25.781 7.934 1 95.94 583 ALA B O 1
ATOM 10584 N N . LYS B 1 584 ? -31.812 26.75 6.559 1 97.56 584 LYS B N 1
ATOM 10585 C CA . LYS B 1 584 ? -31.844 25.656 5.594 1 97.56 584 LYS B CA 1
ATOM 10586 C C . LYS B 1 584 ? -30.562 25.609 4.777 1 97.56 584 LYS B C 1
ATOM 10588 O O . LYS B 1 584 ? -30.031 26.641 4.379 1 97.56 584 LYS B O 1
ATOM 10593 N N . VAL B 1 585 ? -30.078 24.375 4.594 1 97.38 585 VAL B N 1
ATOM 10594 C CA . VAL B 1 585 ? -28.766 24.25 3.961 1 97.38 585 VAL B CA 1
ATOM 10595 C C . VAL B 1 585 ? -28.938 23.906 2.484 1 97.38 585 VAL B C 1
ATOM 10597 O O . VAL B 1 585 ? -29.922 23.266 2.102 1 97.38 585 VAL B O 1
ATOM 10600 N N . THR B 1 586 ? -28.047 24.344 1.681 1 97.62 586 THR B N 1
ATOM 10601 C CA . THR B 1 586 ? -27.969 23.938 0.282 1 97.62 586 THR B CA 1
ATOM 10602 C C . THR B 1 586 ? -27.297 22.578 0.149 1 97.62 586 THR B C 1
ATOM 10604 O O . THR B 1 586 ? -26.656 22.094 1.091 1 97.62 586 THR B O 1
ATOM 10607 N N . LYS B 1 587 ? -27.422 21.969 -1.026 1 97.62 587 LYS B N 1
ATOM 10608 C CA . LYS B 1 587 ? -26.75 20.719 -1.296 1 97.62 587 LYS B CA 1
ATOM 10609 C C . LYS B 1 587 ? -25.234 20.875 -1.189 1 97.62 587 LYS B C 1
ATOM 10611 O O . LYS B 1 587 ? -24.547 19.984 -0.684 1 97.62 587 LYS B O 1
ATOM 10616 N N . GLY B 1 588 ? -24.734 21.984 -1.637 1 97.06 588 GLY B N 1
ATOM 10617 C CA . GLY B 1 588 ? -23.312 22.25 -1.542 1 97.06 588 GLY B CA 1
ATOM 10618 C C . GLY B 1 588 ? -22.812 22.312 -0.111 1 97.06 588 GLY B C 1
ATOM 10619 O O . GLY B 1 588 ? -21.812 21.672 0.233 1 97.06 588 GLY B O 1
ATOM 10620 N N . ALA B 1 589 ? -23.516 23.062 0.683 1 96.25 589 ALA B N 1
ATOM 10621 C CA . ALA B 1 589 ? -23.141 23.203 2.086 1 96.25 589 ALA B CA 1
ATOM 10622 C C . ALA B 1 589 ? -23.219 21.859 2.811 1 96.25 589 ALA B C 1
ATOM 10624 O O . ALA B 1 589 ? -22.344 21.531 3.613 1 96.25 589 ALA B O 1
ATOM 10625 N N . ALA B 1 590 ? -24.266 21.156 2.508 1 97.88 590 ALA B N 1
ATOM 10626 C CA . ALA B 1 590 ? -24.453 19.844 3.123 1 97.88 590 ALA B CA 1
ATOM 10627 C C . ALA B 1 590 ? -23.312 18.906 2.736 1 97.88 590 ALA B C 1
ATOM 10629 O O . ALA B 1 590 ? -22.75 18.219 3.59 1 97.88 590 ALA B O 1
ATOM 10630 N N . LEU B 1 591 ? -23 18.891 1.497 1 96.94 591 LEU B N 1
ATOM 10631 C CA . LEU B 1 591 ? -21.922 18.031 1.013 1 96.94 591 LEU B CA 1
ATOM 10632 C C . LEU B 1 591 ? -20.594 18.375 1.702 1 96.94 591 LEU B C 1
ATOM 10634 O O . LEU B 1 591 ? -19.828 17.469 2.053 1 96.94 591 LEU B O 1
ATOM 10638 N N . GLU B 1 592 ? -20.375 19.562 1.84 1 95.31 592 GLU B N 1
ATOM 10639 C CA . GLU B 1 592 ? -19.141 19.984 2.494 1 95.31 592 GLU B CA 1
ATOM 10640 C C . GLU B 1 592 ? -19.047 19.438 3.914 1 95.31 592 GLU B C 1
ATOM 10642 O O . GLU B 1 592 ? -18.031 18.859 4.297 1 95.31 592 GLU B O 1
ATOM 10647 N N . ILE B 1 593 ? -20.094 19.609 4.648 1 96.75 593 ILE B N 1
ATOM 10648 C CA . ILE B 1 593 ? -20.125 19.156 6.039 1 96.75 593 ILE B CA 1
ATOM 10649 C C . ILE B 1 593 ? -19.953 17.641 6.094 1 96.75 593 ILE B C 1
ATOM 10651 O O . ILE B 1 593 ? -19.156 17.125 6.875 1 96.75 593 ILE B O 1
ATOM 10655 N N . ILE B 1 594 ? -20.656 16.984 5.234 1 97.38 594 ILE B N 1
ATOM 10656 C CA . ILE B 1 594 ? -20.641 15.531 5.234 1 97.38 594 ILE B CA 1
ATOM 10657 C C . ILE B 1 594 ? -19.25 15.039 4.84 1 97.38 594 ILE B C 1
ATOM 10659 O O . ILE B 1 594 ? -18.672 14.172 5.508 1 97.38 594 ILE B O 1
ATOM 10663 N N . MET B 1 595 ? -18.688 15.555 3.809 1 94.5 595 MET B N 1
ATOM 10664 C CA . MET B 1 595 ? -17.391 15.102 3.324 1 94.5 595 MET B CA 1
ATOM 10665 C C . MET B 1 595 ? -16.281 15.43 4.328 1 94.5 595 MET B C 1
ATOM 10667 O O . MET B 1 595 ? -15.406 14.609 4.578 1 94.5 595 MET B O 1
ATOM 10671 N N . LYS B 1 596 ? -16.312 16.578 4.922 1 92.69 596 LYS B N 1
ATOM 10672 C CA . LYS B 1 596 ? -15.297 16.969 5.895 1 92.69 596 LYS B CA 1
ATOM 10673 C C . LYS B 1 596 ? -15.414 16.125 7.168 1 92.69 596 LYS B C 1
ATOM 10675 O O . LYS B 1 596 ? -14.461 16.047 7.945 1 92.69 596 LYS B O 1
ATOM 10680 N N . SER B 1 597 ? -16.594 15.602 7.402 1 95 597 SER B N 1
ATOM 10681 C CA . SER B 1 597 ? -16.797 14.734 8.562 1 95 597 SER B CA 1
ATOM 10682 C C . SER B 1 597 ? -16.078 13.398 8.375 1 95 597 SER B C 1
ATOM 10684 O O . SER B 1 597 ? -15.727 12.734 9.359 1 95 597 SER B O 1
ATOM 10686 N N . LEU B 1 598 ? -15.867 13.094 7.145 1 93.75 598 LEU B N 1
ATOM 10687 C CA . LEU B 1 598 ? -15.406 11.734 6.863 1 93.75 598 LEU B CA 1
ATOM 10688 C C . LEU B 1 598 ? -14.016 11.75 6.254 1 93.75 598 LEU B C 1
ATOM 10690 O O . LEU B 1 598 ? -13.305 10.742 6.297 1 93.75 598 LEU B O 1
ATOM 10694 N N . THR B 1 599 ? -13.695 12.828 5.66 1 89.12 599 THR B N 1
ATOM 10695 C CA . THR B 1 599 ? -12.453 12.922 4.895 1 89.12 599 THR B CA 1
ATOM 10696 C C . THR B 1 599 ? -11.688 14.188 5.273 1 89.12 599 THR B C 1
ATOM 10698 O O . THR B 1 599 ? -12.281 15.258 5.441 1 89.12 599 THR B O 1
ATOM 10701 N N . ARG B 1 600 ? -10.367 13.992 5.355 1 84.75 600 ARG B N 1
ATOM 10702 C CA . ARG B 1 600 ? -9.523 15.164 5.547 1 84.75 600 ARG B CA 1
ATOM 10703 C C . ARG B 1 600 ? -9.219 15.852 4.219 1 84.75 600 ARG B C 1
ATOM 10705 O O . ARG B 1 600 ? -8.961 15.18 3.217 1 84.75 600 ARG B O 1
ATOM 10712 N N . PHE B 1 601 ? -9.453 17 4.176 1 79.44 601 PHE B N 1
ATOM 10713 C CA . PHE B 1 601 ? -9.156 17.781 2.982 1 79.44 601 PHE B CA 1
ATOM 10714 C C . PHE B 1 601 ? -7.965 18.703 3.221 1 79.44 601 PHE B C 1
ATOM 10716 O O . PHE B 1 601 ? -7.949 19.469 4.188 1 79.44 601 PHE B O 1
ATOM 10723 N N . TYR B 1 602 ? -6.84 18.234 2.598 1 60.03 602 TYR B N 1
ATOM 10724 C CA . TYR B 1 602 ? -5.652 19.062 2.73 1 60.03 602 TYR B CA 1
ATOM 10725 C C . TYR B 1 602 ? -5.617 20.141 1.654 1 60.03 602 TYR B C 1
ATOM 10727 O O . TYR B 1 602 ? -6.051 19.922 0.524 1 60.03 602 TYR B O 1
ATOM 10735 N N . ASN B 1 603 ? -5.707 21.312 2.127 1 52.09 603 ASN B N 1
ATOM 10736 C CA . ASN B 1 603 ? -5.715 22.453 1.221 1 52.09 603 ASN B CA 1
ATOM 10737 C C . ASN B 1 603 ? -4.543 22.406 0.243 1 52.09 603 ASN B C 1
ATOM 10739 O O . ASN B 1 603 ? -4.426 23.266 -0.635 1 52.09 603 ASN B O 1
ATOM 10743 N N . ASP B 1 604 ? -3.588 21.578 0.439 1 47.34 604 ASP B N 1
ATOM 10744 C CA . ASP B 1 604 ? -2.412 21.719 -0.414 1 47.34 604 ASP B CA 1
ATOM 10745 C C . ASP B 1 604 ? -2.682 21.172 -1.815 1 47.34 604 ASP B C 1
ATOM 10747 O O . ASP B 1 604 ? -3.102 20.031 -1.972 1 47.34 604 ASP B O 1
ATOM 10751 N N . TYR B 1 605 ? -3.174 22.172 -2.572 1 43.66 605 TYR B N 1
ATOM 10752 C CA . TYR B 1 605 ? -3.041 21.922 -4 1 43.66 605 TYR B CA 1
ATOM 10753 C C . TYR B 1 605 ? -1.705 21.25 -4.312 1 43.66 605 TYR B C 1
ATOM 10755 O O . TYR B 1 605 ? -0.645 21.844 -4.078 1 43.66 605 TYR B O 1
ATOM 10763 N N . TYR B 1 606 ? -1.642 20.141 -4.109 1 40.31 606 TYR B N 1
ATOM 10764 C CA . TYR B 1 606 ? -0.405 19.656 -4.707 1 40.31 606 TYR B CA 1
ATOM 10765 C C . TYR B 1 606 ? -0.307 20.062 -6.172 1 40.31 606 TYR B C 1
ATOM 10767 O O . TYR B 1 606 ? -1.12 19.641 -6.996 1 40.31 606 TYR B O 1
ATOM 10775 N N . PRO B 1 607 ? 0.247 21.328 -6.441 1 40.28 607 PRO B N 1
ATOM 10776 C CA . PRO B 1 607 ? 0.334 21.922 -7.777 1 40.28 607 PRO B CA 1
ATOM 10777 C C . PRO B 1 607 ? 0.464 20.875 -8.883 1 40.28 607 PRO B C 1
ATOM 10779 O O . PRO B 1 607 ? 0.008 21.094 -10.008 1 40.28 607 PRO B O 1
ATOM 10782 N N . GLY B 1 608 ? 1.016 19.75 -8.578 1 38.97 608 GLY B N 1
ATOM 10783 C CA . GLY B 1 608 ? 1.391 18.844 -9.641 1 38.97 608 GLY B CA 1
ATOM 10784 C C . GLY B 1 608 ? 0.288 17.859 -10 1 38.97 608 GLY B C 1
ATOM 10785 O O . GLY B 1 608 ? 0.423 17.094 -10.953 1 38.97 608 GLY B O 1
ATOM 10786 N N . LYS B 1 609 ? -0.481 17.5 -9.055 1 45.19 609 LYS B N 1
ATOM 10787 C CA . LYS B 1 609 ? -1.463 16.578 -9.609 1 45.19 609 LYS B CA 1
ATOM 10788 C C . LYS B 1 609 ? -2.707 17.312 -10.102 1 45.19 609 LYS B C 1
ATOM 10790 O O . LYS B 1 609 ? -3.609 17.609 -9.312 1 45.19 609 LYS B O 1
ATOM 10795 N N . PRO B 1 610 ? -2.646 18.125 -11.055 1 42.09 610 PRO B N 1
ATOM 10796 C CA . PRO B 1 610 ? -3.955 18.562 -11.555 1 42.09 610 PRO B CA 1
ATOM 10797 C C . PRO B 1 610 ? -5.02 17.469 -11.445 1 42.09 610 PRO B C 1
ATOM 10799 O O . PRO B 1 610 ? -4.828 16.375 -11.969 1 42.09 610 PRO B O 1
ATOM 10802 N N . ASN B 1 611 ? -5.625 17.328 -10.406 1 47.5 611 ASN B N 1
ATOM 10803 C CA . ASN B 1 611 ? -6.801 16.469 -10.453 1 47.5 611 ASN B CA 1
ATOM 10804 C C . ASN B 1 611 ? -7.672 16.766 -11.672 1 47.5 611 ASN B C 1
ATOM 10806 O O . ASN B 1 611 ? -8.359 17.797 -11.703 1 47.5 611 ASN B O 1
ATOM 10810 N N . THR B 1 612 ? -7.25 16.438 -12.773 1 55.66 612 THR B N 1
ATOM 10811 C CA . THR B 1 612 ? -7.945 16.734 -14.023 1 55.66 612 THR B CA 1
ATOM 10812 C C . THR B 1 612 ? -9.297 16.031 -14.062 1 55.66 612 THR B C 1
ATOM 10814 O O . THR B 1 612 ? -9.992 16.062 -15.086 1 55.66 612 THR B O 1
ATOM 10817 N N . SER B 1 613 ? -9.758 15.461 -12.906 1 65.44 613 SER B N 1
ATOM 10818 C CA . SER B 1 613 ? -11.086 14.898 -13.117 1 65.44 613 SER B CA 1
ATOM 10819 C C . SER B 1 613 ? -12.172 15.945 -12.898 1 65.44 613 SER B C 1
ATOM 10821 O O . SER B 1 613 ? -12.008 16.844 -12.07 1 65.44 613 SER B O 1
ATOM 10823 N N . GLN B 1 614 ? -13 16.344 -13.938 1 77.81 614 GLN B N 1
ATOM 10824 C CA . GLN B 1 614 ? -14.18 17.203 -13.812 1 77.81 614 GLN B CA 1
ATOM 10825 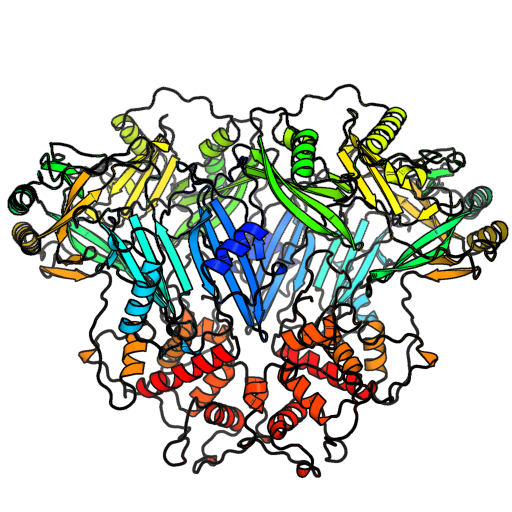C C . GLN B 1 614 ? -15.461 16.406 -14.023 1 77.81 614 GLN B C 1
ATOM 10827 O O . GLN B 1 614 ? -15.836 16.109 -15.156 1 77.81 614 GLN B O 1
ATOM 10832 N N . SER B 1 615 ? -16.141 16.094 -12.906 1 82.62 615 SER B N 1
ATOM 10833 C CA . SER B 1 615 ? -17.312 15.234 -12.961 1 82.62 615 SER B CA 1
ATOM 10834 C C . SER B 1 615 ? -18.516 15.984 -13.523 1 82.62 615 SER B C 1
ATOM 10836 O O . SER B 1 615 ? -19.328 15.406 -14.258 1 82.62 615 SER B O 1
ATOM 10838 N N . PHE B 1 616 ? -18.641 17.281 -13.117 1 90.25 616 PHE B N 1
ATOM 10839 C CA . PHE B 1 616 ? -19.75 18.094 -13.562 1 90.25 616 PHE B CA 1
ATOM 10840 C C . PHE B 1 616 ? -19.266 19.344 -14.281 1 90.25 616 PHE B C 1
ATOM 10842 O O . PHE B 1 616 ? -18.328 20 -13.812 1 90.25 616 PHE B O 1
ATOM 10849 N N . ASP B 1 617 ? -19.922 19.719 -15.289 1 88.75 617 ASP B N 1
ATOM 10850 C CA . ASP B 1 617 ? -19.484 20.812 -16.156 1 88.75 617 ASP B CA 1
ATOM 10851 C C . ASP B 1 617 ? -19.516 22.141 -15.406 1 88.75 617 ASP B C 1
ATOM 10853 O O . ASP B 1 617 ? -18.703 23.031 -15.664 1 88.75 617 ASP B O 1
ATOM 10857 N N . ASN B 1 618 ? -20.422 22.297 -14.523 1 92.94 618 ASN B N 1
ATOM 10858 C CA . ASN B 1 618 ? -20.625 23.578 -13.867 1 92.94 618 ASN B CA 1
ATOM 10859 C C . ASN B 1 618 ? -19.781 23.703 -12.602 1 92.94 618 ASN B C 1
ATOM 10861 O O . ASN B 1 618 ? -19.859 24.719 -11.898 1 92.94 618 ASN B O 1
ATOM 10865 N N . ILE B 1 619 ? -19.047 22.781 -12.289 1 92.06 619 ILE B N 1
ATOM 10866 C CA . ILE B 1 619 ? -18.172 22.812 -11.117 1 92.06 619 ILE B CA 1
ATOM 10867 C C . ILE B 1 619 ? -16.734 22.594 -11.555 1 92.06 619 ILE B C 1
ATOM 10869 O O . ILE B 1 619 ? -16.234 21.469 -11.562 1 92.06 619 ILE B O 1
ATOM 10873 N N . LYS B 1 620 ? -16.156 23.641 -11.758 1 83.25 620 LYS B N 1
ATOM 10874 C CA . LYS B 1 620 ? -14.797 23.656 -12.289 1 83.25 620 LYS B CA 1
ATOM 10875 C C . LYS B 1 620 ? -13.766 23.578 -11.156 1 83.25 620 LYS B C 1
ATOM 10877 O O . LYS B 1 620 ? -14.109 23.781 -9.992 1 83.25 620 LYS B O 1
ATOM 10882 N N . PRO B 1 621 ? -12.508 23.312 -11.5 1 74.81 621 PRO B N 1
ATOM 10883 C CA . PRO B 1 621 ? -11.461 23.141 -10.484 1 74.81 621 PRO B CA 1
ATOM 10884 C C . PRO B 1 621 ? -11.273 24.375 -9.617 1 74.81 621 PRO B C 1
ATOM 10886 O O . PRO B 1 621 ? -10.789 24.266 -8.484 1 74.81 621 PRO B O 1
ATOM 10889 N N . ASP B 1 622 ? -11.656 25.531 -10.086 1 74.81 622 ASP B N 1
ATOM 10890 C CA . ASP B 1 622 ? -11.477 26.766 -9.32 1 74.81 622 ASP B CA 1
ATOM 10891 C C . ASP B 1 622 ? -12.672 27 -8.391 1 74.81 622 ASP B C 1
ATOM 10893 O O . ASP B 1 622 ? -12.648 27.922 -7.578 1 74.81 622 ASP B O 1
ATOM 10897 N N . HIS B 1 623 ? -13.641 26.172 -8.57 1 84 623 HIS B N 1
ATOM 10898 C CA . HIS B 1 623 ? -14.781 26.312 -7.676 1 84 623 HIS B CA 1
ATOM 10899 C C . HIS B 1 623 ? -14.406 25.938 -6.246 1 84 623 HIS B C 1
ATOM 10901 O O . HIS B 1 623 ? -13.68 24.969 -6.023 1 84 623 HIS B O 1
ATOM 10907 N N . PRO B 1 624 ? -14.867 26.609 -5.195 1 82.94 624 PRO B N 1
ATOM 10908 C CA . PRO B 1 624 ? -14.492 26.359 -3.803 1 82.94 624 PRO B CA 1
ATOM 10909 C C . PRO B 1 624 ? -14.867 24.953 -3.334 1 82.94 624 PRO B C 1
ATOM 10911 O O . PRO B 1 624 ? -14.219 24.406 -2.438 1 82.94 624 PRO B O 1
ATOM 10914 N N . LEU B 1 625 ? -15.953 24.375 -3.967 1 90.69 625 LEU B N 1
ATOM 10915 C CA . LEU B 1 625 ? -16.422 23.062 -3.525 1 90.69 625 LEU B CA 1
ATOM 10916 C C . LEU B 1 625 ? -15.984 21.969 -4.492 1 90.69 625 LEU B C 1
ATOM 10918 O O . LEU B 1 625 ? -16.5 20.859 -4.449 1 90.69 625 LEU B O 1
ATOM 10922 N N . TYR B 1 626 ? -15.102 22.297 -5.316 1 86.69 626 TYR B N 1
ATOM 10923 C CA . TYR B 1 626 ? -14.672 21.375 -6.352 1 86.69 626 TYR B CA 1
ATOM 10924 C C . TYR B 1 626 ? -14.172 20.062 -5.738 1 86.69 626 TYR B C 1
ATOM 10926 O O . TYR B 1 626 ? -14.648 18.984 -6.086 1 86.69 626 TYR B O 1
ATOM 10934 N N . GLN B 1 627 ? -13.234 20.125 -4.773 1 83.38 627 GLN B N 1
ATOM 10935 C CA . GLN B 1 627 ? -12.648 18.938 -4.164 1 83.38 627 GLN B CA 1
ATOM 10936 C C . GLN B 1 627 ? -13.703 18.125 -3.414 1 83.38 627 GLN B C 1
ATOM 10938 O O . GLN B 1 627 ? -13.672 16.891 -3.439 1 83.38 627 GLN B O 1
ATOM 10943 N N . ILE B 1 628 ? -14.578 18.859 -2.836 1 90.75 628 ILE B N 1
ATOM 10944 C CA . ILE B 1 628 ? -15.648 18.219 -2.074 1 90.75 628 ILE B CA 1
ATOM 10945 C C . ILE B 1 628 ? -16.516 17.391 -3.012 1 90.75 628 ILE B C 1
ATOM 10947 O O . ILE B 1 628 ? -16.812 16.234 -2.73 1 90.75 628 ILE B O 1
ATOM 10951 N N . VAL B 1 629 ? -16.875 18 -4.117 1 91.19 629 VAL B N 1
ATOM 10952 C CA . VAL B 1 629 ? -17.781 17.359 -5.07 1 91.19 629 VAL B CA 1
ATOM 10953 C C . VAL B 1 629 ? -17.078 16.172 -5.723 1 91.19 629 VAL B C 1
ATOM 10955 O O . VAL B 1 629 ? -17.656 15.086 -5.84 1 91.19 629 VAL B O 1
ATOM 10958 N N . GLU B 1 630 ? -15.852 16.344 -6.098 1 85.25 630 GLU B N 1
ATOM 10959 C CA . GLU B 1 630 ? -15.109 15.25 -6.719 1 85.25 630 GLU B CA 1
ATOM 10960 C C . GLU B 1 630 ? -14.953 14.078 -5.762 1 85.25 630 GLU B C 1
ATOM 10962 O O . GLU B 1 630 ? -15.047 12.914 -6.172 1 85.25 630 GLU B O 1
ATOM 10967 N N . ARG B 1 631 ? -14.734 14.391 -4.52 1 86.62 631 ARG B N 1
ATOM 10968 C CA . ARG B 1 631 ? -14.633 13.328 -3.523 1 86.62 631 ARG B CA 1
ATOM 10969 C C . ARG B 1 631 ? -15.961 12.609 -3.348 1 86.62 631 ARG B C 1
ATOM 10971 O O . ARG B 1 631 ? -16 11.383 -3.221 1 86.62 631 ARG B O 1
ATOM 10978 N N . ALA B 1 632 ? -17.016 13.352 -3.314 1 91.94 632 ALA B N 1
ATOM 10979 C CA . ALA B 1 632 ? -18.344 12.773 -3.174 1 91.94 632 ALA B CA 1
ATOM 10980 C C . ALA B 1 632 ? -18.656 11.836 -4.34 1 91.94 632 ALA B C 1
ATOM 10982 O O . ALA B 1 632 ? -19.266 10.781 -4.148 1 91.94 632 ALA B O 1
ATOM 10983 N N . VAL B 1 633 ? -18.234 12.258 -5.484 1 88.75 633 VAL B N 1
ATOM 10984 C CA . VAL B 1 633 ? -18.438 11.43 -6.664 1 88.75 633 VAL B CA 1
ATOM 10985 C C . VAL B 1 633 ? -17.594 10.164 -6.555 1 88.75 633 VAL B C 1
ATOM 10987 O O . VAL B 1 633 ? -18.078 9.062 -6.82 1 88.75 633 VAL B O 1
ATOM 10990 N N . SER B 1 634 ? -16.375 10.352 -6.102 1 81.62 634 SER B N 1
ATOM 10991 C CA . SER B 1 634 ? -15.461 9.234 -5.988 1 81.62 634 SER B CA 1
ATOM 10992 C C . SER B 1 634 ? -15.961 8.203 -4.977 1 81.62 634 SER B C 1
ATOM 10994 O O . SER B 1 634 ? -15.719 7.004 -5.137 1 81.62 634 SER B O 1
ATOM 10996 N N . LEU B 1 635 ? -16.703 8.641 -4 1 85.06 635 LEU B N 1
ATOM 10997 C CA . LEU B 1 635 ? -17.203 7.742 -2.971 1 85.06 635 LEU B CA 1
ATOM 10998 C C . LEU B 1 635 ? -18.578 7.191 -3.361 1 85.06 635 LEU B C 1
ATOM 11000 O O . LEU B 1 635 ? -19.172 6.398 -2.623 1 85.06 635 LEU B O 1
ATOM 11004 N N . GLY B 1 636 ? -19.141 7.723 -4.457 1 86.31 636 GLY B N 1
ATOM 11005 C CA . GLY B 1 636 ? -20.406 7.219 -4.98 1 86.31 636 GLY B CA 1
ATOM 11006 C C . GLY B 1 636 ? -21.609 7.867 -4.344 1 86.31 636 GLY B C 1
ATOM 11007 O O . GLY B 1 636 ? -22.75 7.402 -4.523 1 86.31 636 GLY B O 1
ATOM 11008 N N . ILE B 1 637 ? -21.391 8.898 -3.607 1 91.88 637 ILE B N 1
ATOM 11009 C CA . ILE B 1 637 ? -22.5 9.633 -2.994 1 91.88 637 ILE B CA 1
ATOM 11010 C C . ILE B 1 637 ? -23.297 10.359 -4.07 1 91.88 637 ILE B C 1
ATOM 11012 O O . ILE B 1 637 ? -24.531 10.273 -4.109 1 91.88 637 ILE B O 1
ATOM 11016 N N . LEU B 1 638 ? -22.484 11.094 -4.914 1 92 638 LEU B N 1
ATOM 11017 C CA . LEU B 1 638 ? -23.094 11.75 -6.066 1 92 638 LEU B CA 1
ATOM 11018 C C . LEU B 1 638 ? -22.953 10.891 -7.32 1 92 638 LEU B C 1
ATOM 11020 O O . LEU B 1 638 ? -21.859 10.383 -7.609 1 92 638 LEU B O 1
ATOM 11024 N N . LYS B 1 639 ? -24.031 10.688 -7.965 1 86.94 639 LYS B N 1
ATOM 11025 C CA . LYS B 1 639 ? -24.016 9.961 -9.234 1 86.94 639 LYS B CA 1
ATOM 11026 C C . LYS B 1 639 ? -23.891 10.914 -10.414 1 86.94 639 LYS B C 1
ATOM 11028 O O . LYS B 1 639 ? -24.344 12.062 -10.336 1 86.94 639 LYS B O 1
ATOM 11033 N N . LYS B 1 640 ? -23.312 10.594 -11.477 1 79.44 640 LYS B N 1
ATOM 11034 C CA . LYS B 1 640 ? -23.141 11.398 -12.672 1 79.44 640 LYS B CA 1
ATOM 11035 C C . LYS B 1 640 ? -24.297 11.188 -13.648 1 79.44 640 LYS B C 1
ATOM 11037 O O . LYS B 1 640 ? -24.078 10.828 -14.812 1 79.44 640 LYS B O 1
ATOM 11042 N N . ASP B 1 641 ? -25.422 11.312 -13.156 1 76.88 641 ASP B N 1
ATOM 11043 C CA . ASP B 1 641 ? -26.594 11.117 -13.992 1 76.88 641 ASP B CA 1
ATOM 11044 C C . ASP B 1 641 ? -26.75 12.25 -15.008 1 76.88 641 ASP B C 1
ATOM 11046 O O . ASP B 1 641 ? -27.422 12.094 -16.031 1 76.88 641 ASP B O 1
ATOM 11050 N N . GLY B 1 642 ? -26.172 13.445 -14.742 1 80.94 642 GLY B N 1
ATOM 11051 C CA . GLY B 1 642 ? -26.219 14.586 -15.633 1 80.94 642 GLY B CA 1
ATOM 11052 C C . GLY B 1 642 ? -24.875 15.281 -15.781 1 80.94 642 GLY B C 1
ATOM 11053 O O . GLY B 1 642 ? -23.922 14.938 -15.086 1 80.94 642 GLY B O 1
ATOM 11054 N N . ALA B 1 643 ? -24.953 16.25 -16.656 1 87.94 643 ALA B N 1
ATOM 11055 C CA . ALA B 1 643 ? -23.719 16.969 -16.938 1 87.94 643 ALA B CA 1
ATOM 11056 C C . ALA B 1 643 ? -23.453 18.031 -15.867 1 87.94 643 ALA B C 1
ATOM 11058 O O . ALA B 1 643 ? -22.328 18.516 -15.727 1 87.94 643 ALA B O 1
ATOM 11059 N N . THR B 1 644 ? -24.594 18.375 -15.203 1 93.62 644 THR B N 1
ATOM 11060 C CA . THR B 1 644 ? -24.453 19.422 -14.195 1 93.62 644 THR B CA 1
ATOM 11061 C C . THR B 1 644 ? -25.031 18.953 -12.859 1 93.62 644 THR B C 1
ATOM 11063 O O . THR B 1 644 ? -25.781 17.984 -12.797 1 93.62 644 THR B O 1
ATOM 11066 N N . PHE B 1 645 ? -24.672 19.625 -11.812 1 94.94 645 PHE B N 1
ATOM 11067 C CA . PHE B 1 645 ? -25.188 19.406 -10.461 1 94.94 645 PHE B CA 1
ATOM 11068 C C . PHE B 1 645 ? -25.469 20.734 -9.766 1 94.94 645 PHE B C 1
ATOM 11070 O O . PHE B 1 645 ? -24.609 21.594 -9.688 1 94.94 645 PHE B O 1
ATOM 11077 N N . ASN B 1 646 ? -26.703 20.891 -9.266 1 95.31 646 ASN B N 1
ATOM 11078 C CA . ASN B 1 646 ? -27.125 22.156 -8.672 1 95.31 646 ASN B CA 1
ATOM 11079 C C . ASN B 1 646 ? -26.75 22.219 -7.191 1 95.31 646 ASN B C 1
ATOM 11081 O O . ASN B 1 646 ? -27.516 21.766 -6.336 1 95.31 646 ASN B O 1
ATOM 11085 N N . LEU B 1 647 ? -25.734 22.938 -6.855 1 96.19 647 LEU B N 1
ATOM 11086 C CA . LEU B 1 647 ? -25.219 23.047 -5.496 1 96.19 647 LEU B CA 1
ATOM 11087 C C . LEU B 1 647 ? -26.078 23.984 -4.656 1 96.19 647 LEU B C 1
ATOM 11089 O O . LEU B 1 647 ? -26.031 23.938 -3.424 1 96.19 647 LEU B O 1
ATOM 11093 N N . ASP B 1 648 ? -26.906 24.828 -5.258 1 96.19 648 ASP B N 1
ATOM 11094 C CA . ASP B 1 648 ? -27.641 25.875 -4.547 1 96.19 648 ASP B CA 1
ATOM 11095 C C . ASP B 1 648 ? -29.031 25.406 -4.156 1 96.19 648 ASP B C 1
ATOM 11097 O O . ASP B 1 648 ? -29.734 26.062 -3.379 1 96.19 648 ASP B O 1
ATOM 11101 N N . GLU B 1 649 ? -29.328 24.281 -4.723 1 96.94 649 GLU B N 1
ATOM 11102 C CA . GLU B 1 649 ? -30.625 23.703 -4.355 1 96.94 649 GLU B CA 1
ATOM 11103 C C . GLU B 1 649 ? -30.641 23.281 -2.891 1 96.94 649 GLU B C 1
ATOM 11105 O O . GLU B 1 649 ? -29.625 22.828 -2.359 1 96.94 649 GLU B O 1
ATOM 11110 N N . ARG B 1 650 ? -31.797 23.422 -2.209 1 98.12 650 ARG B N 1
ATOM 11111 C CA . ARG B 1 650 ? -31.938 22.969 -0.827 1 98.12 650 ARG B CA 1
ATOM 11112 C C . ARG B 1 650 ? -32 21.453 -0.749 1 98.12 650 ARG B C 1
ATOM 11114 O O . ARG B 1 650 ? -32.562 20.797 -1.636 1 98.12 650 ARG B O 1
ATOM 11121 N N . LEU B 1 651 ? -31.469 20.906 0.325 1 98.12 651 LEU B N 1
ATOM 11122 C CA . LEU B 1 651 ? -31.422 19.453 0.524 1 98.12 651 LEU B CA 1
ATOM 11123 C C . LEU B 1 651 ? -32.594 18.984 1.372 1 98.12 651 LEU B C 1
ATOM 11125 O O . LEU B 1 651 ? -32.875 19.562 2.424 1 98.12 651 LEU B O 1
ATOM 11129 N N . THR B 1 652 ? -33.281 18.016 0.906 1 98.38 652 THR B N 1
ATOM 11130 C CA . THR B 1 652 ? -34.406 17.469 1.659 1 98.38 652 THR B CA 1
ATOM 11131 C C . THR B 1 652 ? -33.969 16.312 2.541 1 98.38 652 THR B C 1
ATOM 11133 O O . THR B 1 652 ? -32.875 15.742 2.318 1 98.38 652 THR B O 1
ATOM 11136 N N . ARG B 1 653 ? -34.719 15.945 3.488 1 98.25 653 ARG B N 1
ATOM 11137 C CA . ARG B 1 653 ? -34.438 14.844 4.398 1 98.25 653 ARG B CA 1
ATOM 11138 C C . ARG B 1 653 ? -34.375 13.516 3.643 1 98.25 653 ARG B C 1
ATOM 11140 O O . ARG B 1 653 ? -33.531 12.672 3.951 1 98.25 653 ARG B O 1
ATOM 11147 N N . GLU B 1 654 ? -35.25 13.383 2.645 1 98.19 654 GLU B N 1
ATOM 11148 C CA . GLU B 1 654 ? -35.25 12.188 1.808 1 98.19 654 GLU B CA 1
ATOM 11149 C C . GLU B 1 654 ? -33.938 12.062 1.027 1 98.19 654 GLU B C 1
ATOM 11151 O O . GLU B 1 654 ? -33.344 10.977 0.971 1 98.19 654 GLU B O 1
ATOM 11156 N N . GLU B 1 655 ? -33.5 13.094 0.485 1 97.88 655 GLU B N 1
ATOM 11157 C CA . GLU B 1 655 ? -32.25 13.094 -0.26 1 97.88 655 GLU B CA 1
ATOM 11158 C C . GLU B 1 655 ? -31.062 12.812 0.658 1 97.88 655 GLU B C 1
ATOM 11160 O O . GLU B 1 655 ? -30.125 12.109 0.273 1 97.88 655 GLU B O 1
ATOM 11165 N N . LEU B 1 656 ? -31.109 13.375 1.83 1 98.44 656 LEU B N 1
ATOM 11166 C CA . LEU B 1 656 ? -30.062 13.141 2.812 1 98.44 656 LEU B CA 1
ATOM 11167 C C . LEU B 1 656 ? -29.969 11.656 3.158 1 98.44 656 LEU B C 1
ATOM 11169 O O . LEU B 1 656 ? -28.859 11.109 3.273 1 98.44 656 LEU B O 1
ATOM 11173 N N . ALA B 1 657 ? -31.094 10.992 3.275 1 98.44 657 ALA B N 1
ATOM 11174 C CA . ALA B 1 657 ? -31.125 9.562 3.541 1 98.44 657 ALA B CA 1
ATOM 11175 C C . ALA B 1 657 ? -30.391 8.781 2.443 1 98.44 657 ALA B C 1
ATOM 11177 O O . ALA B 1 657 ? -29.609 7.883 2.732 1 98.44 657 ALA B O 1
ATOM 11178 N N . VAL B 1 658 ? -30.641 9.164 1.227 1 97.88 658 VAL B N 1
ATOM 11179 C CA . VAL B 1 658 ? -30.016 8.5 0.089 1 97.88 658 VAL B CA 1
ATOM 11180 C C . VAL B 1 658 ? -28.5 8.664 0.17 1 97.88 658 VAL B C 1
ATOM 11182 O O . VAL B 1 658 ? -27.75 7.688 0.03 1 97.88 658 VAL B O 1
ATOM 11185 N N . TRP B 1 659 ? -28.031 9.891 0.478 1 97.69 659 TRP B N 1
ATOM 11186 C CA . TRP B 1 659 ? -26.594 10.156 0.568 1 97.69 659 TRP B CA 1
ATOM 11187 C C . TRP B 1 659 ? -25.953 9.328 1.676 1 97.69 659 TRP B C 1
ATOM 11189 O O . TRP B 1 659 ? -24.891 8.727 1.477 1 97.69 659 TRP B O 1
ATOM 11199 N N . TYR B 1 660 ? -26.578 9.25 2.828 1 98 660 TYR B N 1
ATOM 11200 C CA . TYR B 1 660 ? -26.031 8.547 3.977 1 98 660 TYR B CA 1
ATOM 11201 C C . TYR B 1 660 ? -25.906 7.055 3.688 1 98 660 TYR B C 1
ATOM 11203 O O . TYR B 1 660 ? -24.875 6.438 4.008 1 98 660 TYR B O 1
ATOM 11211 N N . ILE B 1 661 ? -26.906 6.469 3.043 1 97.19 661 ILE B N 1
ATOM 11212 C CA . ILE B 1 661 ? -26.906 5.031 2.775 1 97.19 661 ILE B CA 1
ATOM 11213 C C . ILE B 1 661 ? -25.844 4.703 1.729 1 97.19 661 ILE B C 1
ATOM 11215 O O . ILE B 1 661 ? -25.156 3.678 1.825 1 97.19 661 ILE B O 1
ATOM 11219 N N . ARG B 1 662 ? -25.688 5.59 0.77 1 95.12 662 ARG B N 1
ATOM 11220 C CA . ARG B 1 662 ? -24.625 5.414 -0.213 1 95.12 662 ARG B CA 1
ATOM 11221 C C . ARG B 1 662 ? -23.25 5.469 0.451 1 95.12 662 ARG B C 1
ATOM 11223 O O . ARG B 1 662 ? -22.375 4.656 0.143 1 95.12 662 ARG B O 1
ATOM 11230 N N . ILE B 1 663 ? -23.078 6.387 1.417 1 94.88 663 ILE B N 1
ATOM 11231 C CA . ILE B 1 663 ? -21.812 6.543 2.135 1 94.88 663 ILE B CA 1
ATOM 11232 C C . ILE B 1 663 ? -21.484 5.254 2.879 1 94.88 663 ILE B C 1
ATOM 11234 O O . ILE B 1 663 ? -20.328 4.816 2.891 1 94.88 663 ILE B O 1
ATOM 11238 N N . LEU B 1 664 ? -22.453 4.594 3.396 1 95.12 664 LEU B N 1
ATOM 11239 C CA . LEU B 1 664 ? -22.25 3.398 4.203 1 95.12 664 LEU B CA 1
ATOM 11240 C C . LEU B 1 664 ? -22.094 2.164 3.322 1 95.12 664 LEU B C 1
ATOM 11242 O O . LEU B 1 664 ? -21.953 1.049 3.828 1 95.12 664 LEU B O 1
ATOM 11246 N N . GLY B 1 665 ? -22.188 2.363 2 1 91.38 665 GLY B N 1
ATOM 11247 C CA . GLY B 1 665 ? -22.062 1.241 1.083 1 91.38 665 GLY B CA 1
ATOM 11248 C C . GLY B 1 665 ? -23.25 0.297 1.126 1 91.38 665 GLY B C 1
ATOM 11249 O O . GLY B 1 665 ? -23.094 -0.913 0.95 1 91.38 665 GLY B O 1
ATOM 11250 N N . LEU B 1 666 ? -24.453 0.799 1.391 1 95.12 666 LEU B N 1
ATOM 11251 C CA . LEU B 1 666 ? -25.625 -0.038 1.553 1 95.12 666 LEU B CA 1
ATOM 11252 C C . LEU B 1 666 ? -26.609 0.183 0.406 1 95.12 666 LEU B C 1
ATOM 11254 O O . LEU B 1 666 ? -27.797 -0.136 0.528 1 95.12 666 LEU B O 1
ATOM 11258 N N . GLU B 1 667 ? -26.125 0.775 -0.648 1 93.06 667 GLU B N 1
ATOM 11259 C CA . GLU B 1 667 ? -27 1.079 -1.776 1 93.06 667 GLU B CA 1
ATOM 11260 C C . GLU B 1 667 ? -27.578 -0.194 -2.375 1 93.06 667 GLU B C 1
ATOM 11262 O O . GLU B 1 667 ? -28.766 -0.228 -2.734 1 93.06 667 GLU B O 1
ATOM 11267 N N . GLN B 1 668 ? -26.812 -1.226 -2.461 1 91.56 668 GLN B N 1
ATOM 11268 C CA . GLN B 1 668 ? -27.281 -2.482 -3.035 1 91.56 668 GLN B CA 1
ATOM 11269 C C . GLN B 1 668 ? -28.453 -3.051 -2.234 1 91.56 668 GLN B C 1
ATOM 11271 O O . GLN B 1 668 ? -29.344 -3.678 -2.799 1 91.56 668 GLN B O 1
ATOM 11276 N N . ALA B 1 669 ? -28.344 -2.842 -0.979 1 94.38 669 ALA B N 1
ATOM 11277 C CA . ALA B 1 669 ? -29.438 -3.299 -0.118 1 94.38 669 ALA B CA 1
ATOM 11278 C C . ALA B 1 669 ? -30.672 -2.404 -0.265 1 94.38 669 ALA B C 1
ATOM 11280 O O . ALA B 1 669 ? -31.797 -2.869 -0.131 1 94.38 669 ALA B O 1
ATOM 11281 N N . ALA B 1 670 ? -30.453 -1.194 -0.593 1 95.75 670 ALA B N 1
ATOM 11282 C CA . ALA B 1 670 ? -31.516 -0.193 -0.529 1 95.75 670 ALA B CA 1
ATOM 11283 C C . ALA B 1 670 ? -32.312 -0.154 -1.831 1 95.75 670 ALA B C 1
ATOM 11285 O O . ALA B 1 670 ? -33.469 0.288 -1.849 1 95.75 670 ALA B O 1
ATOM 11286 N N . LYS B 1 671 ? -31.797 -0.598 -2.902 1 91.62 671 LYS B N 1
ATOM 11287 C CA . LYS B 1 671 ? -32.344 -0.364 -4.238 1 91.62 671 LYS B CA 1
ATOM 11288 C C . LYS B 1 671 ? -33.625 -1.124 -4.441 1 91.62 671 LYS B C 1
ATOM 11290 O O . LYS B 1 671 ? -34.531 -0.66 -5.16 1 91.62 671 LYS B O 1
ATOM 11295 N N . ASN B 1 672 ? -33.781 -2.275 -3.822 1 89.69 672 ASN B N 1
ATOM 11296 C CA . ASN B 1 672 ? -35.031 -3.041 -4.02 1 89.69 672 ASN B CA 1
ATOM 11297 C C . ASN B 1 672 ? -36.094 -2.664 -2.994 1 89.69 672 ASN B C 1
ATOM 11299 O O . ASN B 1 672 ? -36.125 -3.234 -1.902 1 89.69 672 ASN B O 1
ATOM 11303 N N . GLN B 1 673 ? -37 -1.901 -3.426 1 88.81 673 GLN B N 1
ATOM 11304 C CA . GLN B 1 673 ? -38 -1.306 -2.535 1 88.81 673 GLN B CA 1
ATOM 11305 C C . GLN B 1 673 ? -39 -2.342 -2.076 1 88.81 673 GLN B C 1
ATOM 11307 O O . GLN B 1 673 ? -39.625 -2.199 -1.009 1 88.81 673 GLN B O 1
ATOM 11312 N N . GLY B 1 674 ? -39.156 -3.369 -2.777 1 90.44 674 GLY B N 1
ATOM 11313 C CA . GLY B 1 674 ? -40.219 -4.324 -2.539 1 90.44 674 GLY B CA 1
ATOM 11314 C C . GLY B 1 674 ? -40.031 -5.109 -1.253 1 90.44 674 GLY B C 1
ATOM 11315 O O . GLY B 1 674 ? -41 -5.68 -0.73 1 90.44 674 GLY B O 1
ATOM 11316 N N . ILE B 1 675 ? -38.938 -5.016 -0.721 1 94.62 675 ILE B N 1
ATOM 11317 C CA . ILE B 1 675 ? -38.688 -5.852 0.449 1 94.62 675 ILE B CA 1
ATOM 11318 C C . ILE B 1 675 ? -38.75 -5 1.715 1 94.62 675 ILE B C 1
ATOM 11320 O O . ILE B 1 675 ? -38.625 -5.516 2.826 1 94.62 675 ILE B O 1
ATOM 11324 N N . TYR B 1 676 ? -39 -3.748 1.612 1 96.12 676 TYR B N 1
ATOM 11325 C CA . TYR B 1 676 ? -39 -2.85 2.762 1 96.12 676 TYR B CA 1
ATOM 11326 C C . TYR B 1 676 ? -40.438 -2.445 3.125 1 96.12 676 TYR B C 1
ATOM 11328 O O . TYR B 1 676 ? -41.312 -2.455 2.273 1 96.12 676 TYR B O 1
ATOM 11336 N N . GLN B 1 677 ? -40.562 -2.111 4.441 1 92.94 677 GLN B N 1
ATOM 11337 C CA . GLN B 1 677 ? -41.812 -1.52 4.961 1 92.94 677 GLN B CA 1
ATOM 11338 C C . GLN B 1 677 ? -41.5 -0.273 5.789 1 92.94 677 GLN B C 1
ATOM 11340 O O . GLN B 1 677 ? -40.594 -0.277 6.621 1 92.94 677 GLN B O 1
ATOM 11345 N N . LEU B 1 678 ? -42.281 0.844 5.445 1 94.62 678 LEU B N 1
ATOM 11346 C CA . LEU B 1 678 ? -42.188 2.078 6.215 1 94.62 678 LEU B CA 1
ATOM 11347 C C . LEU B 1 678 ? -43.344 2.215 7.172 1 94.62 678 LEU B C 1
ATOM 11349 O O . LEU B 1 678 ? -44.5 2.266 6.742 1 94.62 678 LEU B O 1
ATOM 11353 N N . LYS B 1 679 ? -43.031 2.273 8.438 1 91.44 679 LYS B N 1
ATOM 11354 C CA . LYS B 1 679 ? -44.062 2.365 9.453 1 91.44 679 LYS B CA 1
ATOM 11355 C C . LYS B 1 679 ? -44.219 3.793 9.977 1 91.44 679 LYS B C 1
ATOM 11357 O O . LYS B 1 679 ? -44.094 4.027 11.18 1 91.44 679 LYS B O 1
ATOM 11362 N N . PHE B 1 680 ? -44.375 4.75 8.992 1 94.38 680 PHE B N 1
ATOM 11363 C CA . PHE B 1 680 ? -44.562 6.16 9.312 1 94.38 680 PHE B CA 1
ATOM 11364 C C . PHE B 1 680 ? -45.906 6.652 8.805 1 94.38 680 PHE B C 1
ATOM 11366 O O . PHE B 1 680 ? -46.438 6.125 7.828 1 94.38 680 PHE B O 1
ATOM 11373 N N . ALA B 1 681 ? -46.406 7.734 9.43 1 96.44 681 ALA B N 1
ATOM 11374 C CA . ALA B 1 681 ? -47.656 8.312 9.008 1 96.44 681 ALA B CA 1
ATOM 11375 C C . ALA B 1 681 ? -47.562 8.93 7.617 1 96.44 681 ALA B C 1
ATOM 11377 O O . ALA B 1 681 ? -48.531 8.961 6.871 1 96.44 681 ALA B O 1
ATOM 11378 N N . ASP B 1 682 ? -46.375 9.328 7.242 1 97.19 682 ASP B N 1
ATOM 11379 C CA . ASP B 1 682 ? -46.188 10 5.957 1 97.19 682 ASP B CA 1
ATOM 11380 C C . ASP B 1 682 ? -45.375 9.133 4.996 1 97.19 682 ASP B C 1
ATOM 11382 O O . ASP B 1 682 ? -44.625 9.656 4.156 1 97.19 682 ASP B O 1
ATOM 11386 N N . ALA B 1 683 ? -45.469 7.832 5.066 1 95.94 683 ALA B N 1
ATOM 11387 C CA . ALA B 1 683 ? -44.75 6.895 4.227 1 95.94 683 ALA B CA 1
ATOM 11388 C C . ALA B 1 683 ? -45.031 7.141 2.748 1 95.94 683 ALA B C 1
ATOM 11390 O O . ALA B 1 683 ? -44.156 6.98 1.902 1 95.94 683 ALA B O 1
ATOM 11391 N N . LYS B 1 684 ? -46.188 7.605 2.414 1 96.12 684 LYS B N 1
ATOM 11392 C CA . LYS B 1 684 ? -46.625 7.805 1.034 1 96.12 684 LYS B CA 1
ATOM 11393 C C . LYS B 1 684 ? -45.875 8.969 0.387 1 96.12 684 LYS B C 1
ATOM 11395 O O . LYS B 1 684 ? -45.844 9.094 -0.839 1 96.12 684 LYS B O 1
ATOM 11400 N N . ASP B 1 685 ? -45.375 9.812 1.286 1 97.19 685 ASP B N 1
ATOM 11401 C CA . ASP B 1 685 ? -44.688 11 0.77 1 97.19 685 ASP B CA 1
ATOM 11402 C C . ASP B 1 685 ? -43.25 10.664 0.344 1 97.19 685 ASP B C 1
ATOM 11404 O O . ASP B 1 685 ? -42.562 11.484 -0.273 1 97.19 685 ASP B O 1
ATOM 11408 N N . VAL B 1 686 ? -42.812 9.469 0.641 1 97.69 686 VAL B N 1
ATOM 11409 C CA . VAL B 1 686 ? -41.5 9.023 0.252 1 97.69 686 VAL B CA 1
ATOM 11410 C C . VAL B 1 686 ? -41.531 8.492 -1.18 1 97.69 686 VAL B C 1
ATOM 11412 O O . VAL B 1 686 ? -42.406 7.727 -1.547 1 97.69 686 VAL B O 1
ATOM 11415 N N . LYS B 1 687 ? -40.594 8.969 -2.035 1 96.88 687 LYS B N 1
ATOM 11416 C CA . LYS B 1 687 ? -40.5 8.438 -3.391 1 96.88 687 LYS B CA 1
ATOM 11417 C C . LYS B 1 687 ? -40.281 6.926 -3.375 1 96.88 687 LYS B C 1
ATOM 11419 O O . LYS B 1 687 ? -39.5 6.418 -2.562 1 96.88 687 LYS B O 1
ATOM 11424 N N . THR B 1 688 ? -40.906 6.262 -4.316 1 95.56 688 THR B N 1
ATOM 11425 C CA . THR B 1 688 ? -40.844 4.805 -4.367 1 95.56 688 THR B CA 1
ATOM 11426 C C . THR B 1 688 ? -39.406 4.305 -4.469 1 95.56 688 THR B C 1
ATOM 11428 O O . THR B 1 688 ? -39.031 3.342 -3.797 1 95.56 688 THR B O 1
ATOM 11431 N N . GLU B 1 689 ? -38.562 4.93 -5.234 1 95.38 689 GLU B N 1
ATOM 11432 C CA . GLU B 1 689 ? -37.188 4.488 -5.473 1 95.38 689 GLU B CA 1
ATOM 11433 C C . GLU B 1 689 ? -36.344 4.695 -4.234 1 95.38 689 GLU B C 1
ATOM 11435 O O . GLU B 1 689 ? -35.219 4.164 -4.148 1 95.38 689 GLU B O 1
ATOM 11440 N N . ASN B 1 690 ? -36.906 5.469 -3.213 1 97.44 690 ASN B N 1
ATOM 11441 C CA . ASN B 1 690 ? -36.094 5.816 -2.057 1 97.44 690 ASN B CA 1
ATOM 11442 C C . ASN B 1 690 ? -36.562 5.102 -0.796 1 97.44 690 ASN B C 1
ATOM 11444 O O . ASN B 1 690 ? -36.031 5.316 0.288 1 97.44 690 ASN B O 1
ATOM 11448 N N . ILE B 1 691 ? -37.562 4.219 -0.936 1 97.31 691 ILE B N 1
ATOM 11449 C CA . ILE B 1 691 ? -38.156 3.553 0.21 1 97.31 691 ILE B CA 1
ATOM 11450 C C . ILE B 1 691 ? -37.094 2.787 0.988 1 97.31 691 ILE B C 1
ATOM 11452 O O . ILE B 1 691 ? -37 2.91 2.213 1 97.31 691 ILE B O 1
ATOM 11456 N N . GLY B 1 692 ? -36.25 2.008 0.302 1 97.44 692 GLY B N 1
ATOM 11457 C CA . GLY B 1 692 ? -35.188 1.262 0.961 1 97.44 692 GLY B CA 1
ATOM 11458 C C . GLY B 1 692 ? -34.188 2.15 1.657 1 97.44 692 GLY B C 1
ATOM 11459 O O . GLY B 1 692 ? -33.719 1.835 2.758 1 97.44 692 GLY B O 1
ATOM 11460 N N . TYR B 1 693 ? -33.875 3.305 1.055 1 97.88 693 TYR B N 1
ATOM 11461 C CA . TYR B 1 693 ? -32.938 4.25 1.626 1 97.88 693 TYR B CA 1
ATOM 11462 C C . TYR B 1 693 ? -33.469 4.848 2.922 1 97.88 693 TYR B C 1
ATOM 11464 O O . TYR B 1 693 ? -32.75 4.902 3.928 1 97.88 693 TYR B O 1
ATOM 11472 N N . VAL B 1 694 ? -34.719 5.25 2.906 1 98 694 VAL B N 1
ATOM 11473 C CA . VAL B 1 694 ? -35.344 5.867 4.062 1 98 694 VAL B CA 1
ATOM 11474 C C . VAL B 1 694 ? -35.5 4.844 5.184 1 98 694 VAL B C 1
ATOM 11476 O O . VAL B 1 694 ? -35.219 5.141 6.348 1 98 694 VAL B O 1
ATOM 11479 N N . ALA B 1 695 ? -35.875 3.625 4.836 1 97.25 695 ALA B N 1
ATOM 11480 C CA . ALA B 1 695 ? -36 2.559 5.82 1 97.25 695 ALA B CA 1
ATOM 11481 C C . ALA B 1 695 ? -34.688 2.291 6.547 1 97.25 695 ALA B C 1
ATOM 11483 O O . ALA B 1 695 ? -34.656 2.225 7.777 1 97.25 695 ALA B O 1
ATOM 11484 N N . LEU B 1 696 ? -33.656 2.156 5.805 1 97.5 696 LEU B N 1
ATOM 11485 C CA . LEU B 1 696 ? -32.344 1.842 6.375 1 97.5 696 LEU B CA 1
ATOM 11486 C C . LEU B 1 696 ? -31.828 3.006 7.207 1 97.5 696 LEU B C 1
ATOM 11488 O O . LEU B 1 696 ? -31.281 2.801 8.297 1 97.5 696 LEU B O 1
ATOM 11492 N N . ALA B 1 697 ? -31.984 4.273 6.723 1 97.75 697 ALA B N 1
ATOM 11493 C CA . ALA B 1 697 ? -31.516 5.445 7.461 1 97.75 697 ALA B CA 1
ATOM 11494 C C . ALA B 1 697 ? -32.219 5.543 8.82 1 97.75 697 ALA B C 1
ATOM 11496 O O . ALA B 1 697 ? -31.562 5.863 9.82 1 97.75 697 ALA B O 1
ATOM 11497 N N . GLN B 1 698 ? -33.469 5.316 8.797 1 95.88 698 GLN B N 1
ATOM 11498 C CA . GLN B 1 698 ? -34.25 5.348 10.039 1 95.88 698 GLN B CA 1
ATOM 11499 C C . GLN B 1 698 ? -33.844 4.203 10.961 1 95.88 698 GLN B C 1
ATOM 11501 O O . GLN B 1 698 ? -33.625 4.406 12.164 1 95.88 698 GLN B O 1
ATOM 11506 N N . SER B 1 699 ? -33.656 3.018 10.43 1 94.69 699 SER B N 1
ATOM 11507 C CA . SER B 1 699 ? -33.312 1.826 11.203 1 94.69 699 SER B CA 1
ATOM 11508 C C . SER B 1 699 ? -31.953 1.954 11.859 1 94.69 699 SER B C 1
ATOM 11510 O O . SER B 1 699 ? -31.75 1.471 12.977 1 94.69 699 SER B O 1
ATOM 11512 N N . LEU B 1 700 ? -31.031 2.586 11.219 1 95.62 700 LEU B N 1
ATOM 11513 C CA . LEU B 1 700 ? -29.656 2.729 11.703 1 95.62 700 LEU B CA 1
ATOM 11514 C C . LEU B 1 700 ? -29.531 3.924 12.641 1 95.62 700 LEU B C 1
ATOM 11516 O O . LEU B 1 700 ? -28.453 4.207 13.156 1 95.62 700 LEU B O 1
ATOM 11520 N N . GLY B 1 701 ? -30.625 4.672 12.805 1 95.12 701 GLY B N 1
ATOM 11521 C CA . GLY B 1 701 ? -30.641 5.793 13.734 1 95.12 701 GLY B CA 1
ATOM 11522 C C . GLY B 1 701 ? -30 7.043 13.164 1 95.12 701 GLY B C 1
ATOM 11523 O O . GLY B 1 701 ? -29.641 7.957 13.914 1 95.12 701 GLY B O 1
ATOM 11524 N N . LEU B 1 702 ? -29.828 7.125 11.836 1 97.31 702 LEU B N 1
ATOM 11525 C CA . LEU B 1 702 ? -29.219 8.289 11.203 1 97.31 702 LEU B CA 1
ATOM 11526 C C . LEU B 1 702 ? -30.219 9.445 11.125 1 97.31 702 LEU B C 1
ATOM 11528 O O . LEU B 1 702 ? -29.859 10.594 11.414 1 97.31 702 LEU B O 1
ATOM 11532 N N . LEU B 1 703 ? -31.422 9.125 10.68 1 97.44 703 LEU B N 1
ATOM 11533 C CA . LEU B 1 703 ? -32.562 10.039 10.617 1 97.44 703 LEU B CA 1
ATOM 11534 C C . LEU B 1 703 ? -33.781 9.453 11.32 1 97.44 703 LEU B C 1
ATOM 11536 O O . LEU B 1 703 ? -34.406 8.516 10.805 1 97.44 703 LEU B O 1
ATOM 11540 N N . THR B 1 704 ? -34.094 10.008 12.414 1 94.88 704 THR B N 1
ATOM 11541 C CA . THR B 1 704 ? -35.156 9.453 13.219 1 94.88 704 THR B CA 1
ATOM 11542 C C . THR B 1 704 ? -36.469 10.203 12.953 1 94.88 704 THR B C 1
ATOM 11544 O O . THR B 1 704 ? -36.469 11.336 12.477 1 94.88 704 THR B O 1
ATOM 11547 N N . THR B 1 705 ? -37.531 9.555 13.227 1 94.5 705 THR B N 1
ATOM 11548 C CA . THR B 1 705 ? -38.844 10.156 13.039 1 94.5 705 THR B CA 1
ATOM 11549 C C . THR B 1 705 ? -39.219 11.062 14.211 1 94.5 705 THR B C 1
ATOM 11551 O O . THR B 1 705 ? -38.656 10.906 15.305 1 94.5 705 THR B O 1
ATOM 11554 N N . THR B 1 706 ? -39.906 12.094 13.922 1 93 706 THR B N 1
ATOM 11555 C CA . THR B 1 706 ? -40.5 12.945 14.938 1 93 706 THR B CA 1
ATOM 11556 C C . THR B 1 706 ? -42.031 12.867 14.875 1 93 706 THR B C 1
ATOM 11558 O O . THR B 1 706 ? -42.625 13.109 13.82 1 93 706 THR B O 1
ATOM 11561 N N . ASN B 1 707 ? -42.688 12.516 15.93 1 94.06 707 ASN B N 1
ATOM 11562 C CA . ASN B 1 707 ? -44.156 12.367 15.984 1 94.06 707 ASN B CA 1
ATOM 11563 C C . ASN B 1 707 ? -44.656 11.414 14.898 1 94.06 707 ASN B C 1
ATOM 11565 O O . ASN B 1 707 ? -45.562 11.75 14.148 1 94.06 707 ASN B O 1
ATOM 11569 N N . ASN B 1 708 ? -43.938 10.312 14.703 1 95 708 ASN B N 1
ATOM 11570 C CA . ASN B 1 708 ? -44.281 9.234 13.781 1 95 708 ASN B CA 1
ATOM 11571 C C . ASN B 1 708 ? -44.219 9.695 12.328 1 95 708 ASN B C 1
ATOM 11573 O O . ASN B 1 708 ? -44.875 9.117 11.469 1 95 708 ASN B O 1
ATOM 11577 N N . LYS B 1 709 ? -43.5 10.758 12.094 1 97.38 709 LYS B N 1
ATOM 11578 C CA . LYS B 1 709 ? -43.344 11.25 10.727 1 97.38 709 LYS B CA 1
ATOM 11579 C C . LYS B 1 709 ? -41.844 11.359 10.359 1 97.38 709 LYS B C 1
ATOM 11581 O O . LYS B 1 709 ? -41.031 11.789 11.18 1 97.38 709 LYS B O 1
ATOM 11586 N N . PHE B 1 710 ? -41.625 10.977 9.125 1 97.19 710 PHE B N 1
ATOM 11587 C CA . PHE B 1 710 ? -40.25 11.062 8.625 1 97.19 710 PHE B CA 1
ATOM 11588 C C . PHE B 1 710 ? -39.969 12.438 8.016 1 97.19 710 PHE B C 1
ATOM 11590 O O . PHE B 1 710 ? -38.844 12.922 8.039 1 97.19 710 PHE B O 1
ATOM 11597 N N . ASN B 1 711 ? -41 13.125 7.457 1 97.44 711 ASN B N 1
ATOM 11598 C CA . ASN B 1 711 ? -40.938 14.43 6.809 1 97.44 711 ASN B CA 1
ATOM 11599 C C . ASN B 1 711 ? -39.938 14.43 5.652 1 97.44 711 ASN B C 1
ATOM 11601 O O . ASN B 1 711 ? -39.031 15.234 5.633 1 97.44 711 ASN B O 1
ATOM 11605 N N . PRO B 1 712 ? -40.219 13.578 4.633 1 98.06 712 PRO B N 1
ATOM 11606 C CA . PRO B 1 712 ? -39.219 13.375 3.562 1 98.06 712 PRO B CA 1
ATOM 11607 C C . PRO B 1 712 ? -38.938 14.648 2.771 1 98.06 712 PRO B C 1
ATOM 11609 O O . PRO B 1 712 ? -37.844 14.828 2.264 1 98.06 712 PRO B O 1
ATOM 11612 N N . LYS B 1 713 ? -39.781 15.641 2.711 1 97.25 713 LYS B N 1
ATOM 11613 C CA . LYS B 1 713 ? -39.625 16.828 1.879 1 97.25 713 LYS B CA 1
ATOM 11614 C C . LYS B 1 713 ? -39.094 18.016 2.693 1 97.25 713 LYS B C 1
ATOM 11616 O O . LYS B 1 713 ? -38.812 19.078 2.141 1 97.25 713 LYS B O 1
ATOM 11621 N N . GLN B 1 714 ? -38.969 17.781 3.947 1 97.25 714 GLN B N 1
ATOM 11622 C CA . GLN B 1 714 ? -38.469 18.844 4.801 1 97.25 714 GLN B CA 1
ATOM 11623 C C . GLN B 1 714 ? -37.031 19.188 4.434 1 97.25 714 GLN B C 1
ATOM 11625 O O . GLN B 1 714 ? -36.188 18.281 4.188 1 97.25 714 GLN B O 1
ATOM 11630 N N . GLU B 1 715 ? -36.781 20.516 4.391 1 98.12 715 GLU B N 1
ATOM 11631 C CA . GLU B 1 715 ? -35.438 20.953 4.141 1 98.12 715 GLU B CA 1
ATOM 11632 C C . GLU B 1 715 ? -34.562 20.859 5.406 1 98.12 715 GLU B C 1
ATOM 11634 O O . GLU B 1 715 ? -35.031 21.188 6.5 1 98.12 715 GLU B O 1
ATOM 11639 N N . VAL B 1 716 ? -33.312 20.422 5.238 1 97.5 716 VAL B N 1
ATOM 11640 C CA . VAL B 1 716 ? -32.438 20.109 6.344 1 97.5 716 VAL B CA 1
ATOM 11641 C C . VAL B 1 716 ? -31.688 21.375 6.789 1 97.5 716 VAL B C 1
ATOM 11643 O O . VAL B 1 716 ? -31.359 22.234 5.965 1 97.5 716 VAL B O 1
ATOM 11646 N N . THR B 1 717 ? -31.438 21.5 8.086 1 97.94 717 THR B N 1
ATOM 11647 C CA . THR B 1 717 ? -30.719 22.641 8.648 1 97.94 717 THR B CA 1
ATOM 11648 C C . THR B 1 717 ? -29.297 22.234 9.031 1 97.94 717 THR B C 1
ATOM 11650 O O . THR B 1 717 ? -28.953 21.062 9 1 97.94 717 THR B O 1
ATOM 11653 N N . TYR B 1 718 ? -28.469 23.25 9.406 1 97.5 718 TYR B N 1
ATOM 11654 C CA . TYR B 1 718 ? -27.141 22.969 9.938 1 97.5 718 TYR B CA 1
ATOM 11655 C C . TYR B 1 718 ? -27.234 22.109 11.195 1 97.5 718 TYR B C 1
ATOM 11657 O O . TYR B 1 718 ? -26.422 21.188 11.391 1 97.5 718 TYR B O 1
ATOM 11665 N N . ALA B 1 719 ? -28.172 22.422 12.016 1 97.56 719 ALA B N 1
ATOM 11666 C CA . ALA B 1 719 ? -28.375 21.672 13.25 1 97.56 719 ALA B CA 1
ATOM 11667 C C . ALA B 1 719 ? -28.719 20.219 12.953 1 97.56 719 ALA B C 1
ATOM 11669 O O . ALA B 1 719 ? -28.203 19.297 13.602 1 97.56 719 ALA B O 1
ATOM 11670 N N . ASP B 1 720 ? -29.625 20.047 11.953 1 97.38 720 ASP B N 1
ATOM 11671 C CA . ASP B 1 720 ? -29.984 18.688 11.555 1 97.38 720 ASP B CA 1
ATOM 11672 C C . ASP B 1 720 ? -28.766 17.906 11.102 1 97.38 720 ASP B C 1
ATOM 11674 O O . ASP B 1 720 ? -28.594 16.75 11.461 1 97.38 720 ASP B O 1
ATOM 11678 N N . LEU B 1 721 ? -27.938 18.5 10.328 1 97.94 721 LEU B N 1
ATOM 11679 C CA . LEU B 1 721 ? -26.734 17.859 9.828 1 97.94 721 LEU B CA 1
ATOM 11680 C C . LEU B 1 721 ? -25.766 17.547 10.961 1 97.94 721 LEU B C 1
ATOM 11682 O O . LEU B 1 721 ? -25.203 16.453 11.016 1 97.94 721 LEU B O 1
ATOM 11686 N N . ALA B 1 722 ? -25.578 18.5 11.828 1 97.56 722 ALA B N 1
ATOM 11687 C CA . ALA B 1 722 ? -24.656 18.297 12.961 1 97.56 722 ALA B CA 1
ATOM 11688 C C . ALA B 1 722 ? -25.062 17.078 13.781 1 97.56 722 ALA B C 1
ATOM 11690 O O . ALA B 1 722 ? -24.203 16.328 14.242 1 97.56 722 ALA B O 1
ATOM 11691 N N . LEU B 1 723 ? -26.359 16.891 13.961 1 97.19 723 LEU B N 1
ATOM 11692 C CA . LEU B 1 723 ? -26.875 15.773 14.766 1 97.19 723 LEU B CA 1
ATOM 11693 C C . LEU B 1 723 ? -26.734 14.461 14.008 1 97.19 723 LEU B C 1
ATOM 11695 O O . LEU B 1 723 ? -26.391 13.43 14.602 1 97.19 723 LEU B O 1
ATOM 11699 N N . SER B 1 724 ? -26.922 14.484 12.758 1 97.88 724 SER B N 1
ATOM 11700 C CA . SER B 1 724 ? -27.062 13.234 12.016 1 97.88 724 SER B CA 1
ATOM 11701 C C . SER B 1 724 ? -25.703 12.727 11.531 1 97.88 724 SER B C 1
ATOM 11703 O O . SER B 1 724 ? -25.516 11.523 11.328 1 97.88 724 SER B O 1
ATOM 11705 N N . VAL B 1 725 ? -24.672 13.57 11.352 1 97.94 725 VAL B N 1
ATOM 11706 C CA . VAL B 1 725 ? -23.375 13.133 10.828 1 97.94 725 VAL B CA 1
ATOM 11707 C C . VAL B 1 725 ? -22.641 12.336 11.898 1 97.94 725 VAL B C 1
ATOM 11709 O O . VAL B 1 725 ? -21.719 11.578 11.594 1 97.94 725 VAL B O 1
ATOM 11712 N N . ILE B 1 726 ? -22.984 12.547 13.164 1 97.5 726 ILE B N 1
ATOM 11713 C CA . ILE B 1 726 ? -22.297 11.859 14.258 1 97.5 726 ILE B CA 1
ATOM 11714 C C . ILE B 1 726 ? -22.641 10.367 14.211 1 97.5 726 ILE B C 1
ATOM 11716 O O . ILE B 1 726 ? -21.75 9.523 14.109 1 97.5 726 ILE B O 1
ATOM 11720 N N . PRO B 1 727 ? -23.938 10.031 14.242 1 97.19 727 PRO B N 1
ATOM 11721 C CA . PRO B 1 727 ? -24.219 8.602 14.117 1 97.19 727 PRO B CA 1
ATOM 11722 C C . PRO B 1 727 ? -23.75 8.023 12.781 1 97.19 727 PRO B C 1
ATOM 11724 O O . PRO B 1 727 ? -23.375 6.844 12.719 1 97.19 727 PRO B O 1
ATOM 11727 N N . LEU B 1 728 ? -23.797 8.797 11.734 1 97.31 728 LEU B N 1
ATOM 11728 C CA . LEU B 1 728 ? -23.25 8.344 10.461 1 97.31 728 LEU B CA 1
ATOM 11729 C C . LEU B 1 728 ? -21.781 7.914 10.609 1 97.31 728 LEU B C 1
ATOM 11731 O O . LEU B 1 728 ? -21.406 6.836 10.156 1 97.31 728 LEU B O 1
ATOM 11735 N N . ALA B 1 729 ? -21.016 8.766 11.227 1 96.25 729 ALA B N 1
ATOM 11736 C CA . ALA B 1 729 ? -19.594 8.484 11.438 1 96.25 729 ALA B CA 1
ATOM 11737 C C . ALA B 1 729 ? -19.406 7.238 12.297 1 96.25 729 ALA B C 1
ATOM 11739 O O . ALA B 1 729 ? -18.516 6.422 12.031 1 96.25 729 ALA B O 1
ATOM 11740 N N . HIS B 1 730 ? -20.219 7.098 13.312 1 95.69 730 HIS B N 1
ATOM 11741 C CA . HIS B 1 730 ? -20.141 5.922 14.164 1 95.69 730 HIS B CA 1
ATOM 11742 C C . HIS B 1 730 ? -20.422 4.648 13.383 1 95.69 730 HIS B C 1
ATOM 11744 O O . HIS B 1 730 ? -19.719 3.65 13.523 1 95.69 730 HIS B O 1
ATOM 11750 N N . GLU B 1 731 ? -21.469 4.738 12.547 1 94.88 731 GLU B N 1
ATOM 11751 C CA . GLU B 1 731 ? -21.812 3.578 11.727 1 94.88 731 GLU B CA 1
ATOM 11752 C C . GLU B 1 731 ? -20.703 3.271 10.719 1 94.88 731 GLU B C 1
ATOM 11754 O O . GLU B 1 731 ? -20.406 2.104 10.461 1 94.88 731 GLU B O 1
ATOM 11759 N N . ALA B 1 732 ? -20.172 4.301 10.188 1 94.19 732 ALA B N 1
ATOM 11760 C CA . ALA B 1 732 ? -19.062 4.121 9.258 1 94.19 732 ALA B CA 1
ATOM 11761 C C . ALA B 1 732 ? -17.859 3.469 9.945 1 94.19 732 ALA B C 1
ATOM 11763 O O . ALA B 1 732 ? -17.234 2.562 9.391 1 94.19 732 ALA B O 1
ATOM 11764 N N . TYR B 1 733 ? -17.578 3.93 11.172 1 92.62 733 TYR B N 1
ATOM 11765 C CA . TYR B 1 733 ? -16.484 3.375 11.953 1 92.62 733 TYR B CA 1
ATOM 11766 C C . TYR B 1 733 ? -16.719 1.902 12.266 1 92.62 733 TYR B C 1
ATOM 11768 O O . TYR B 1 733 ? -15.82 1.074 12.117 1 92.62 733 TYR B O 1
ATOM 11776 N N . LYS B 1 734 ? -17.906 1.597 12.648 1 89.19 734 LYS B N 1
ATOM 11777 C CA . LYS B 1 734 ? -18.266 0.222 12.992 1 89.19 734 LYS B CA 1
ATOM 11778 C C . LYS B 1 734 ? -18.094 -0.708 11.797 1 89.19 734 LYS B C 1
ATOM 11780 O O . LYS B 1 734 ? -17.688 -1.863 11.953 1 89.19 734 LYS B O 1
ATOM 11785 N N . LYS B 1 735 ? -18.312 -0.153 10.648 1 88 735 LYS B N 1
ATOM 11786 C CA . LYS B 1 735 ? -18.219 -0.944 9.422 1 88 735 LYS B CA 1
ATOM 11787 C C . LYS B 1 735 ? -16.781 -1.065 8.945 1 88 735 LYS B C 1
ATOM 11789 O O . LYS B 1 735 ? -16.484 -1.857 8.055 1 88 735 LYS B O 1
ATOM 11794 N N . GLY B 1 736 ? -15.953 -0.27 9.539 1 83.19 736 GLY B N 1
ATOM 11795 C CA . GLY B 1 736 ? -14.547 -0.31 9.156 1 83.19 736 GLY B CA 1
ATOM 11796 C C . GLY B 1 736 ? -14.266 0.41 7.852 1 83.19 736 GLY B C 1
ATOM 11797 O O . GLY B 1 736 ? -13.328 0.052 7.129 1 83.19 736 GLY B O 1
ATOM 11798 N N . LEU B 1 737 ? -15.102 1.386 7.512 1 84.62 737 LEU B N 1
ATOM 11799 C CA . LEU B 1 737 ? -14.883 2.143 6.281 1 84.62 737 LEU B CA 1
ATOM 11800 C C . LEU B 1 737 ? -13.672 3.066 6.426 1 84.62 737 LEU B C 1
ATOM 11802 O O . LEU B 1 737 ? -13.523 3.748 7.441 1 84.62 737 LEU B O 1
ATOM 11806 N N . GLU B 1 738 ? -12.781 2.914 5.504 1 75.12 738 GLU B N 1
ATOM 11807 C CA . GLU B 1 738 ? -11.609 3.787 5.48 1 75.12 738 GLU B CA 1
ATOM 11808 C C . GLU B 1 738 ? -11.727 4.84 4.383 1 75.12 738 GLU B C 1
ATOM 11810 O O . GLU B 1 738 ? -12.016 4.512 3.229 1 75.12 738 GLU B O 1
ATOM 11815 N N . PHE B 1 739 ? -11.695 6.09 4.875 1 75.88 739 PHE B N 1
ATOM 11816 C CA . PHE B 1 739 ? -11.734 7.195 3.924 1 75.88 739 PHE B CA 1
ATOM 11817 C C . PHE B 1 739 ? -10.344 7.805 3.746 1 75.88 739 PHE B C 1
ATOM 11819 O O . PHE B 1 739 ? -9.719 8.227 4.719 1 75.88 739 PHE B O 1
ATOM 11826 N N . TYR B 1 740 ? -9.672 7.453 2.736 1 61.44 740 TYR B N 1
ATOM 11827 C CA . TYR B 1 740 ? -8.336 7.977 2.502 1 61.44 740 TYR B CA 1
ATOM 11828 C C . TYR B 1 740 ? -8.359 9.492 2.35 1 61.44 740 TYR B C 1
ATOM 11830 O O . TYR B 1 740 ? -9.391 10.07 1.994 1 61.44 740 TYR B O 1
ATOM 11838 N N . ASN B 1 741 ? -7.168 10.023 2.738 1 51.78 741 ASN B N 1
ATOM 11839 C CA . ASN B 1 741 ? -7.023 11.477 2.646 1 51.78 741 ASN B CA 1
ATOM 11840 C C . ASN B 1 741 ? -7.16 11.961 1.207 1 51.78 741 ASN B C 1
ATOM 11842 O O . ASN B 1 741 ? -6.828 11.234 0.268 1 51.78 741 ASN B O 1
ATOM 11846 N N . PHE B 1 742 ? -7.98 12.984 1.038 1 55.56 742 PHE B N 1
ATOM 11847 C CA . PHE B 1 742 ? -8.227 13.562 -0.279 1 55.56 742 PHE B CA 1
ATOM 11848 C C . PHE B 1 742 ? -7.512 14.898 -0.431 1 55.56 742 PHE B C 1
ATOM 11850 O O . PHE B 1 742 ? -7.68 15.797 0.393 1 55.56 742 PHE B O 1
#

Secondary structure (DSSP, 8-state):
-EE---S-----------------S----SS-SS-----EE----SS---HHHHHHHHHHH-GGGTT--GGGEEEEEEEEETTEEEEEEEEEEEEEETTEEEEEEEEEETTTTEEEEEEEE-S--GGGSSSPSS-HHHHHHHHHHHHTTSTTGGGEEE-TT--EE-SSPPPTTS--EEEEEEEEEETTEEEEEEEEEEEEETTS-EEEEEEE---SS--EE--GGGPPPHHHHHHHHHHH--EEEEEEEEE-TTT--EEEEEEEEE-S---EEETTT--EEETTEEESSPPPPPP--BS-SSPPPPS-SS--HHHHHHHHHHHT----SS-EEEEEEEEEEE-TTS-EEEEEEEEEEETTEEEEEEEEEETTT--EEEEE--HHHHHHHTT------SPPPHHHHHHHHHHHHHHH-GGGGGGBB---SPPEEETTTTEEEEEEEEEETTEEEEEEEEEEEEETTS-EEEEEEE----S-PPPSTTPPPHHHHHHHHHHTEEEEEEEEES-SSTT--EEEEEEEEEETT-TTEEEETTT--EEESS---------TTTHHHHHHHHHTTSS--S-TTT--TTSBPBHHHHHHHHHHHHS-------TT-------STT--TTSTTHHHHHHHHHTTSS--SSS---TTSBPBHHHHHHHHHHHTT-HHHHS-GGGB---STTGGGS-GGGHHHHHHHHHTTSS--BTTB--TTPBPBHHHHHHHHHHHHHHHHHHT------/-EE---S-----------------S----SS-SS-----EE----SS---HHHHHHHHHHH-GGGTT--GGGEEEEEEEEETTEEEEEEEEEEEEEETTEEEEEEEEEETTTTEEEEEEEE-S--GGGSSSPSS-HHHHHHHHHHHHTTSTTGGGEEE-TT--EE-SSPPPTTS--EEEEEEEEEETTEEEEEEEEEEEEETTS-EEEEEEE---SS--EE--GGGPPPHHHHHHHHHHH--EEEEEEEEE-TTT--EEEEEEEEE-S---EEETTT-PEEETTEEESSPPPPPP--BS-SSPPPPS-SS--HHHHHHHHHHHT----SS-EEEEEEEEEEE-TTS-EEEEEEEEEEETTEEEEEEEEEETTT--EEEEE--HHHHHHHTT------SPPPHHHHHHHHHHHHHHH-GGGGGGBB---SPPEEETTTTEEEEEEEEEETTEEEEEEEEEEEEETTS-EEEEEEE----S-PPPSTTPPPHHHHHHHHHHTEEEEEEEEES-SSTT--EEEEEEEEEETT-TTEEEETTT--EEESS---------TTTHHHHHHHHHTTSS--S-TTT--TTSBPBHHHHHHHHHHHHS-------TT-------STTS-TTSTTHHHHHHHHHTTSS--SSS---TTSBPBHHHHHHHHHHHTT-HHHHS-GGGB---STTGGGS-GGGHHHHHHHHHTTSS--BTTB--TTPBPBHHHHHHHHHHHHHHHHHHT------

Foldseek 3Di:
DQFPDPDDPPVPVPPPPPPPPPPDPPPPDRPDPPCCQPQPLDDDDPDDDDLVNLVVVVCVLPVVCVVDDSVQKDKDGWTDGVQGPKTKTKMKGWDQDPNFIKIKMWMFTHPVRHTFKIAIDDRDDLCQFPVFVADLVLLVVLVLVSCVSDPPSVQKDWDPQGDPDDLWFDARLDGDKHKTKIFGDDVNFGADQWIKIWIATSHNHTGMMGTRHADPDPFAEDDPVQFADQVVQLVVCLVPWFKDWAWEWDADQAQRDIDIFIFIDTQFQFFFAQGRPRFTQHLQGTHNDTDPFDAWAFLDQDFDDFQAQAADQVNLVVVCCVVQPDPDPFKDKAFDDWDWAQFLLRFIKIKIWIWTDGPVGIDIDIWIAHRRRRAGAKDAHCRQVVCVVVVNHDPADAFDDPVVLQVLQSVVCCVRPRRCRNQWTFAGHDWDADPVQRKTKGWIFGDDPRHTYDPFTWIWMAHRNNDTGITHGGDHDDDDDDDPPQFDDSVLLSVQQSVFKDWGWHWDWSDRHPVTRYTTITIGIDGNSHSQWTQRRNVRDIDGPDPLPPDFDDDDQQRVLLRSCCNSVLQPDPDRVPDDQFDFAFQLNLLSSLCSNAAIEGSDPNRPDPPPDDLAPVQDPSHSCNVSVVLLVVLVLDDSPDNHDDRRHFDFLLNVLSSLCSNLVNLVVQQDQVVDDQQAPVLVVHDSRSNSSLRVCCVLVLQHDDPRHRRRGDTAGNSNSSVRSSSSSSSSSVSVDHDDHD/DQFPDPDDPPVPVPPPPVPPPPPDPPPPDRPPPPCCFPQPLDDDDPDDDDLVNLVVVVCVLPVVCVVDDSVQKDKDGWTDGVQGPKTKTKMKGWDQDPNFIKIKMWMFTHPVRHTFKIAIDDRDDLCQFPVFVADLVVLVVLVLVSCVSDPPSVQKDWDPQGDPDDLWFDARLDGDKHKTKIFGDDVNFGADQWIKMWIATSHNHTGMMGTRHADPDPFAEDDPVQFADQVVQLVVCLVPWFKDWAWEWDADQQQRDIDIFIFIDTQFQFFFAQGRPRFTQHLQGTHNDTDDFDAWAFLDQDFDDFQAQAADQVNLVVVCCVVQPDPDPFKDKAFDDWDWDQALLRFIKIKIWIWTDGPVGIDIDIWIAHRRRRAGAKDAHCRQVVCVVVVNHDPADAFDDPVVLQVLQSVVCCVRPRRCRNQWTFAGHDWDADPVQRKTKGWIFGDDPRHTYPPFTWIWMAHRNNDTGITHGGDHDDDDDDDPVQFDDSVLLSVQQSVFKDWGWHWDWSDRHPVTRYTTITIGIDGNSHSQWTQRRNPRDIDGPDPLPPDFDDDDQQRVLLRSCCSSVLQPDPDRVPDDQFDFAFQLNLLSSLCSNAAIERSPPNSPPPPPDDLAPVQDPSHSCNVSVVLLVVLVLDDSPDNHDDRRHFDFLLNVLSSLCSNLVNLVVQQDQVVDDQQAPVLVVHDSRSNSSLRVCCVLVLQHDDPRHRRRGDTAGNSNSSVRSSSSSSSSSVSVPHDDHD

Nearest PDB structures (foldseek):
  6qvm-assembly1_A  TM=5.425E-01  e=2.072E-02  Carboxydothermus ferrireducens DSM 11255
  4k90-assembly1_B  TM=3.585E-01  e=6.893E-03  Aspergillus fumigatus Af293
  6se8-assembly1_A  TM=1.359E-01  e=9.982E-02  Arthrobacter sp. 32cB
  6zjp-assembly1_A  TM=1.407E-01  e=3.511E-01  Arthrobacter sp. 32cB
  1yq2-assembly1_F  TM=1.260E-01  e=4.123E+00  Arthrobacter sp. C2-2